Protein AF-0000000072270160 (afdb_homodimer)

Foldseek 3Di:
DPQWAKEKFWELEQFFTWIWIDTLLHTQFIDTLCQPVFAHRPGQFPAPDPVGDRATSVVRVVQSCVSVVHDLVSHQAYEYEYQEDDCLVVCVVVDVHDSVRYDYADPVGFQLLLQLLQVLQALDQWAKEKEAAQFGHADPVRKTWGIWIWIDHWLDTGTDDTDIAHQFWGHLHLLLQLLQLQQVAAALNGRDSQVLLLLLLVADEDPPQDQAWDADPQLDITGTPVSVLVRCVVQFDFDPVCVVPDRRHSVNSSNTTHHHANPDRSSSHSSNSSVVNLLVSLLSNLLNSPVVDPDQEYRYAYPSLLSLVSVLCSVVSRHLFYAYNQARYSSSSNVSRRSVVVSPPPDDIRNSDNHQQQRAHFDDPVQLLVLCVVLPNNVQKFFDLLLLVLLVVQLVFFKEWAAATGAGHHQFGQRHTWIWHALLDPPNLVVCCVFFALAASSDAWAKEFAPVLCVQFFDCPSWRPNCAQNLSHKTATPDVSNQSRAHSNRIHGYHHHDCVSPVSSHSSLVSNCVSNVGSMITIGANAHLSIGGHGGSNSNVLSVLLTRGQWYDHHRIIGGPVVDDPVSSLVSNLVSVVVSVDDLLVSLVVSVSRPNLVVSVVSCVSNVNDLVNQVVQHLQSNLSRLVSVLVVCVVVVPVVSNVVSVVVNVLQAADAPVLLVCLVVQCPDPDVVSVVSSVVCPVVCVSRVSRHPRPPDPPRPSD/DPPWAKEKFWELEQFFTWIWIDTLLHTQFIDTLCQPVFQVRPGQQPDPDPVGDRATSVVRVVFSCVSVVHDLVSHQAYEYEYQEDDCLVVCVVVDVHDSVRYYYADPVGFQLLLQLLQVLQALDQWAKEKEAAQFGHADPVRKTWGIWIWIDHWLDTGTDDTDIAHQFWGHLHLLLQLLQLQQVAAALNGRDSQVLLLLLLVADEDPPQDQAWDADPQLDITGTPVSVLVRCVVQFDFDPVCVVPDRRHSVNSSNTTHHHHNPDRSSSHSSNSSVVNLLVSLLSNLLNSPVVDPDQEYRYAYPSLLSLVSVLCSVVSRHLFYAYNQARYSSSSNVSRRSVVVSPPPDDIRNSDNHQQQRAHFDDPVQLLVLCVVLPNNVQKDFDLLLLVLLVVQLVFFKEWAAATGAGHHQFGQRHTWIWHALLDPPNLVVCCVFFALAASSDAWAKEFAPVLCVQFFDCPSWRVSCAQNLSHKTATPDVSNQSRAHSNRIHRYHHHDCVSPVSSHSSLVSNCVSNVGSMITIGANAHLSIGGHGGSNSNVLSVLLTRGQWYDHHRIIGGPVVDDPVSSLVSNLVSVVVVVDDLLVSLVVSVSRPNLVVSVVSCVSNVNDLVNQVVLHLLSNLSRLVSVLVVCVVVVPPVSNVVSVVVNVLQAADAPVLLVCLVVQCPDPDVVSVVSSVVCPVVCVSRVSPHPRPPPVPSPSD

Solvent-accessible surface area (backbone atoms only — not comparable to full-atom values): 69373 Å² total; per-residue (Å²): 129,82,75,84,47,29,27,34,4,36,13,37,24,62,37,27,14,6,16,16,30,27,50,70,83,38,78,71,19,33,38,45,23,20,48,70,75,54,32,61,51,31,61,18,51,49,20,64,26,80,59,40,54,56,44,68,33,38,42,18,48,24,47,36,30,54,74,68,74,50,51,73,84,66,52,62,34,36,22,33,43,32,30,65,65,88,47,54,68,59,46,51,45,44,34,72,54,63,69,90,36,52,43,58,57,62,84,80,31,35,55,56,18,29,44,35,28,11,44,70,40,23,54,50,64,46,25,34,28,43,31,36,23,48,63,28,22,54,46,95,87,61,32,23,37,21,36,38,37,31,44,33,46,81,86,44,76,43,79,74,46,80,42,68,25,42,60,48,38,35,22,65,35,44,52,42,31,52,53,10,43,41,21,56,31,60,51,87,92,31,55,23,46,68,60,30,59,39,36,19,48,74,27,49,88,59,85,86,59,75,88,68,67,48,74,44,97,84,33,51,60,36,28,43,46,67,59,51,51,56,51,45,63,71,77,37,56,70,34,65,67,36,65,86,60,78,70,68,35,68,69,44,49,65,62,29,41,52,52,39,58,56,88,37,70,64,26,15,22,50,24,22,50,52,50,52,51,49,39,53,44,49,45,49,30,40,37,44,51,45,72,73,43,90,50,52,29,36,19,26,12,17,50,55,53,69,42,29,76,50,54,59,51,45,53,80,37,63,40,72,35,42,28,51,34,63,26,22,40,55,38,25,24,3,49,3,26,18,52,57,52,45,62,75,44,88,87,74,78,84,71,57,38,76,61,75,46,63,24,30,64,80,73,53,62,66,52,42,51,51,32,37,41,72,65,68,46,50,90,58,57,38,80,49,62,54,35,62,52,49,20,55,42,26,72,73,65,38,39,34,36,39,38,39,72,30,33,46,44,44,87,54,47,74,62,16,32,17,30,37,32,39,47,61,46,86,56,44,59,60,49,44,26,74,48,43,52,46,50,46,83,68,56,67,57,32,32,38,17,39,66,67,27,42,57,63,36,26,54,57,84,80,52,44,68,64,21,26,64,59,55,45,28,54,27,38,64,62,35,71,63,42,55,72,40,35,38,80,75,39,34,33,39,29,20,36,57,51,50,90,82,35,50,61,58,42,46,17,39,49,50,24,14,73,73,67,75,46,22,50,29,31,40,38,56,29,43,43,82,84,45,34,53,45,65,49,52,49,44,44,53,37,46,43,58,67,32,58,48,50,32,38,36,47,66,45,30,35,39,47,56,84,76,46,56,65,70,58,46,53,52,39,32,50,51,38,48,58,72,66,29,64,56,61,65,61,49,23,51,50,29,30,74,32,70,33,47,68,59,16,55,49,50,26,56,72,66,68,52,46,71,66,54,26,51,73,70,30,66,49,48,29,45,53,50,41,43,53,49,30,54,46,24,56,76,67,66,34,63,67,57,29,47,53,37,19,51,53,35,49,68,61,53,31,40,47,64,56,34,42,54,16,13,54,51,24,42,71,40,85,50,62,71,47,18,50,53,7,44,48,40,42,54,42,25,69,64,13,58,41,15,48,71,41,39,38,56,66,5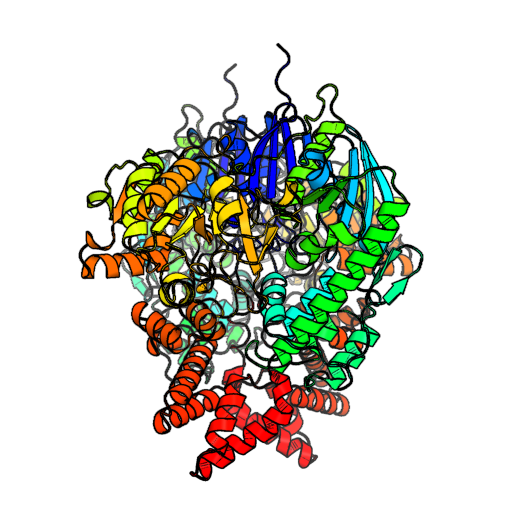7,25,23,57,91,131,82,75,83,46,29,27,35,4,36,14,37,26,62,39,27,14,6,17,17,30,26,51,68,83,36,80,71,19,32,37,46,23,21,47,70,75,55,33,60,51,31,60,18,51,45,24,64,24,81,59,42,52,56,46,68,31,38,43,18,49,24,48,37,30,54,73,68,72,50,50,74,87,66,50,62,33,36,22,33,44,33,32,66,67,89,46,53,68,60,46,52,44,44,34,70,56,64,67,90,35,53,43,56,57,64,84,80,31,33,54,56,18,29,43,37,28,10,44,70,40,23,54,50,65,46,25,34,29,43,31,36,23,48,66,28,23,53,46,95,85,62,32,22,37,22,36,38,36,30,44,33,48,82,86,45,76,43,80,75,46,78,42,71,24,42,60,48,37,35,22,64,34,44,51,41,32,50,53,10,42,42,20,57,32,61,53,88,91,31,56,23,46,69,60,29,59,39,38,19,48,74,27,50,90,59,86,85,60,74,88,67,68,49,75,44,101,84,33,51,60,34,28,44,45,68,59,50,51,56,53,44,63,73,74,38,55,69,35,65,67,35,66,86,62,78,70,67,35,68,68,44,48,64,63,28,43,52,51,38,58,54,88,38,70,64,27,15,23,50,25,21,49,52,50,53,49,49,41,53,44,50,46,48,31,41,37,42,51,46,73,73,45,89,50,53,29,35,20,27,13,17,52,54,53,69,42,29,76,50,56,60,52,45,52,80,36,64,40,71,34,42,29,48,34,64,27,23,42,56,38,25,24,3,49,3,26,18,51,57,51,43,63,76,44,86,87,71,77,84,70,57,38,75,62,75,47,62,25,30,63,79,73,54,61,66,51,42,52,51,33,36,40,72,66,68,45,49,90,56,57,37,80,49,63,55,36,62,52,48,19,55,43,27,72,72,66,39,39,33,37,40,38,39,72,31,33,46,44,44,87,55,49,77,62,16,32,18,30,36,31,40,48,62,46,86,55,41,59,60,49,45,26,73,46,44,52,45,50,47,83,67,56,67,57,31,33,38,17,40,66,68,26,41,56,62,36,25,54,58,84,80,52,44,70,62,21,26,63,59,55,45,29,54,28,39,64,63,34,71,62,43,55,72,41,35,37,80,75,38,34,34,40,28,19,36,58,51,49,90,81,35,49,60,58,43,48,17,39,48,51,24,14,73,72,66,74,45,22,49,31,32,41,37,57,30,44,44,81,83,45,33,53,46,66,48,52,49,42,45,54,37,46,44,59,70,33,59,46,50,33,37,37,45,66,46,30,35,39,47,56,83,76,44,56,67,71,57,47,52,52,40,32,49,50,37,48,58,72,66,31,66,56,60,66,61,49,23,50,51,29,29,74,32,70,34,47,67,59,16,54,51,49,26,56,71,66,67,52,47,69,66,54,26,50,73,70,30,65,46,48,30,45,53,51,41,45,54,49,30,54,46,24,56,76,66,67,34,62,69,58,29,47,52,37,18,51,53,35,49,68,61,52,29,39,46,65,56,34,43,53,17,14,54,52,26,41,69,39,84,50,63,72,48,17,50,52,7,46,47,39,43,56,43,26,68,64,11,58,41,17,49,71,38,38,37,54,66,56,22,26,57,88

InterPro domains:
  IPR003696 Carbamoyltransferase [PF02543] (7-79)
  IPR003696 Carbamoyltransferase [PF02543] (108-338)
  IPR031730 Carbamoyltransferase, C-terminal [PF16861] (391-558)
  IPR038152 Carbamoyltransferase, C-terminal domain superfamily [G3DSA:3.90.870.20] (356-559)
  IPR043129 ATPase, nucleotide binding domain [SSF53067] (6-344)
  IPR051338 NodU/CmcH Carbamoyltransferase [PTHR34847] (5-570)

pLDDT: mean 87.16, std 15.7, range [16.12, 98.75]

Nearest PDB structures (foldseek):
  3ver-assembly1_A  TM=8.227E-01  e=1.208E-36  Streptoalloteichus tenebrarius
  3vez-assembly1_A  TM=8.188E-01  e=9.839E-36  Streptoalloteichus tenebrarius
  3vex-assembly1_A  TM=8.210E-01  e=1.082E-35  Streptoalloteichus tenebrarius
  3vf4-assembly1_A  TM=8.195E-01  e=8.132E-36  Streptoalloteichus tenebrarius
  3veo-assembly1_A  TM=8.088E-01  e=1.135E-35  Streptoalloteichus tenebrarius

Sequence (1406 aa):
MNRPQYVLGVSMSNHDRSACLLRDGEIVAAVAEERLDRRKKSEGFYEQHLGSAVLPPYRAITAVLHEAGLTVGDIDRVVCGRSILPCRDDLLNQFPFPPEKVVEIPVPGHHIAHACSAFFTSPFENAAVLVLDEQGHRLEDDRFERMTWYTAHGTQVVPIRQFYGDSETLSLGMFMDAFATFTGLSEAKQPSAGKLMGLAAVGQERQQWPSLVTTVDDGDAYVRLSELDSFFASVLPRRVEFEGGIVRQLDDLLAKYWPVHWSSNLAADLAFKAQAELEGALLHINRHLKAQVGSENLAYAGGVALNCTANAKLSLAGWRDVFVHPAATDDGNAVGLAYYGQRSLAGKHRRPELFNPMTGPRYSQKAVEEAVHRFGLGEWLERTDMSDEAAERLSRGETLCWFLGRSEWGPRALGGRSIVADPTVPGIKALINSRIKHREPFRPFGISGTPRGVEQALDVGAALPSLAPYMLAVARARDTRLSQLQHQDGSIRYQIVQRAWQPEWFGMIEAFGRRSGVECIVNTSFNVLGEPLVETPSDAVRQFVLSGAQALLINGFRLDSADVPREYLRQIRRQAFQAGGQHPLKVALGIEAAGYCAAAITFLEDQEFGEEAAEAEGKQVLRAYYSLHLRGALLKNEHERSTELSKYLLAMAEFDGAVLEAASVLEATEQPETQAMGQFFTHIGRYGSAFRHASGIWAGTDGMNRPQYVLGVSMSNHDRSACLLRDGEIVAAVAEERLDRRKKSEGFYEQHLGSAVLPPYRAITAVLHEAGLTVGDIDRVVCGRSILPCRDDLLNQFPFPPEKVVEIPVPGHHIAHACSAFFTSPFENAAVLVLDEQGHRLEDDRFERMTWYTAHGTQVVPIRQFYGDSETLSLGMFMDAFATFTGLSEAKQPSAGKLMGLAAVGQERQQWPSLVTTVDDGDAYVRLSELDSFFASVLPRRVEFEGGIVRQLDDLLAKYWPVHWSSNLAADLAFKAQAELEGALLHINRHLKAQVGSENLAYAGGVALNCTANAKLSLAGWRDVFVHPAATDDGNAVGLAYYGQRSLAGKHRRPELFNPMTGPRYSQKAVEEAVHRFGLGEWLERTDMSDEAAERLSRGETLCWFLGRSEWGPRALGGRSIVADPTVPGIKALINSRIKHREPFRPFGISGTPRGVEQALDVGAALPSLAPYMLAVARARDTRLSQLQHQDGSIRYQIVQRAWQPEWFGMIEAFGRRSGVECIVNTSFNVLGEPLVETPSDAVRQFVLSGAQALLINGFRLDSADVPREYLRQIRRQAFQAGGQHPLKVALGIEAAGYCAAAITFLEDQEFGEEAAEAEGKQVLRAYYSLHLRGALLKNEHERSTELSKYLLAMAEFDGAVLEAASVLEATEQPETQAMGQFFTHIGRYGSAFRHASGIWAGTDG

Radius of gyration: 33.02 Å; Cα contacts (8 Å, |Δi|>4): 3238; chains: 2; bounding box: 69×95×88 Å

Structure (mmCIF, N/CA/C/O backbone):
data_AF-0000000072270160-model_v1
#
loop_
_entity.id
_entity.type
_entity.pdbx_description
1 polymer 'Nodulation protein-related protein'
#
loop_
_atom_site.group_PDB
_atom_site.id
_atom_site.type_symbol
_atom_site.label_atom_id
_atom_site.label_alt_id
_atom_site.label_comp_id
_atom_site.label_asym_id
_atom_site.label_entity_id
_atom_site.label_seq_id
_atom_site.pdbx_PDB_ins_code
_atom_site.Cartn_x
_atom_site.Cartn_y
_atom_site.Cartn_z
_atom_site.occupancy
_atom_site.B_iso_or_equiv
_atom_site.auth_seq_id
_atom_site.auth_comp_id
_atom_site.auth_asym_id
_atom_site.auth_atom_id
_atom_site.pdbx_PDB_model_num
ATOM 1 N N . MET A 1 1 ? 5.418 -3.441 44.969 1 39 1 MET A N 1
ATOM 2 C CA . MET A 1 1 ? 5.309 -2.277 44.094 1 39 1 MET A CA 1
ATOM 3 C C . MET A 1 1 ? 4.57 -2.633 42.812 1 39 1 MET A C 1
ATOM 5 O O . MET A 1 1 ? 4.902 -3.617 42.156 1 39 1 MET A O 1
ATOM 9 N N . ASN A 1 2 ? 3.322 -2.203 42.625 1 62 2 ASN A N 1
ATOM 10 C CA . ASN A 1 2 ? 2.377 -2.637 41.594 1 62 2 ASN A CA 1
ATOM 11 C C . ASN A 1 2 ? 2.941 -2.432 40.188 1 62 2 ASN A C 1
ATOM 13 O O . ASN A 1 2 ? 3.621 -1.437 39.938 1 62 2 ASN A O 1
ATOM 17 N N . ARG A 1 3 ? 3.172 -3.412 39.469 1 82.81 3 ARG A N 1
ATOM 18 C CA . ARG A 1 3 ? 3.729 -3.359 38.094 1 82.81 3 ARG A CA 1
ATOM 19 C C . ARG A 1 3 ? 3.076 -2.252 37.281 1 82.81 3 ARG A C 1
ATOM 21 O O . ARG A 1 3 ? 1.865 -2.035 37.375 1 82.81 3 ARG A O 1
ATOM 28 N N . PRO A 1 4 ? 3.879 -1.318 36.719 1 89.38 4 PRO A N 1
ATOM 29 C CA . PRO A 1 4 ? 3.32 -0.254 35.875 1 89.38 4 PRO A CA 1
ATOM 30 C C . PRO A 1 4 ? 2.309 -0.775 34.875 1 89.38 4 PRO A C 1
ATOM 32 O O . PRO A 1 4 ? 2.422 -1.913 34.406 1 89.38 4 PRO A O 1
ATOM 35 N N . GLN A 1 5 ? 1.295 0.072 34.719 1 92.12 5 GLN A N 1
ATOM 36 C CA . GLN A 1 5 ? 0.287 -0.262 33.719 1 92.12 5 GLN A CA 1
ATOM 37 C C . GLN A 1 5 ? 0.568 0.448 32.406 1 92.12 5 GLN A C 1
ATOM 39 O O . GLN A 1 5 ? 0.755 1.667 32.375 1 92.12 5 GLN A O 1
ATOM 44 N N . TYR A 1 6 ? 0.588 -0.318 31.328 1 94.94 6 TYR A N 1
ATOM 45 C CA . TYR A 1 6 ? 0.863 0.237 30.016 1 94.94 6 TYR A CA 1
ATOM 46 C C . TYR A 1 6 ? -0.366 0.144 29.109 1 94.94 6 TYR A C 1
ATOM 48 O O . TYR A 1 6 ? -0.961 -0.928 28.969 1 94.94 6 TYR A O 1
ATOM 56 N N . VAL A 1 7 ? -0.824 1.271 28.562 1 96.31 7 VAL A N 1
ATOM 57 C CA . VAL A 1 7 ? -1.937 1.326 27.609 1 96.31 7 VAL A CA 1
ATOM 58 C C . VAL A 1 7 ? -1.451 1.871 26.281 1 96.31 7 VAL A C 1
ATOM 60 O O . VAL A 1 7 ? -0.834 2.938 26.219 1 96.31 7 VAL A O 1
ATOM 63 N N . LEU A 1 8 ? -1.683 1.125 25.219 1 97.75 8 LEU A N 1
ATOM 64 C CA . LEU A 1 8 ? -1.291 1.519 23.875 1 97.75 8 LEU A CA 1
ATOM 65 C C . LEU A 1 8 ? -2.504 1.969 23.062 1 97.75 8 LEU A C 1
ATOM 67 O O . LEU A 1 8 ? -3.479 1.225 22.938 1 97.75 8 LEU A O 1
ATOM 71 N N . GLY A 1 9 ? -2.518 3.242 22.641 1 98 9 GLY A N 1
ATOM 72 C CA . GLY A 1 9 ? -3.496 3.717 21.672 1 98 9 GLY A CA 1
ATOM 73 C C . GLY A 1 9 ? -3.016 3.617 20.234 1 98 9 GLY A C 1
ATOM 74 O O . GLY A 1 9 ? -1.912 4.062 19.922 1 98 9 GLY A O 1
ATOM 75 N N . VAL A 1 10 ? -3.816 2.979 19.344 1 97.5 10 VAL A N 1
ATOM 76 C CA . VAL A 1 10 ? -3.455 2.785 17.938 1 97.5 10 VAL A CA 1
ATOM 77 C C . VAL A 1 10 ? -4.527 3.398 17.047 1 97.5 10 VAL A C 1
ATOM 79 O O . VAL A 1 10 ? -5.629 2.855 16.922 1 97.5 10 VAL A O 1
ATOM 82 N N . SER A 1 11 ? -4.168 4.512 16.422 1 96.5 11 SER A N 1
ATOM 83 C CA . SER A 1 11 ? -5.078 5.125 15.461 1 96.5 11 SER A CA 1
ATOM 84 C C . SER A 1 11 ? -4.875 4.547 14.062 1 96.5 11 SER A C 1
ATOM 86 O O . SER A 1 11 ? -3.814 4.711 13.461 1 96.5 11 SER A O 1
ATOM 88 N N . MET A 1 12 ? -5.855 3.93 13.57 1 92.12 12 MET A N 1
ATOM 89 C CA . MET A 1 12 ? -5.805 3.271 12.266 1 92.12 12 MET A CA 1
ATOM 90 C C . MET A 1 12 ? -6.691 3.988 11.258 1 92.12 12 MET A C 1
ATOM 92 O O . MET A 1 12 ? -7.332 3.348 10.422 1 92.12 12 MET A O 1
ATOM 96 N N . SER A 1 13 ? -6.793 5.242 11.383 1 88.31 13 SER A N 1
ATOM 97 C CA . SER A 1 13 ? -7.555 6.027 10.414 1 88.31 13 SER A CA 1
ATOM 98 C C . SER A 1 13 ? -6.953 5.93 9.023 1 88.31 13 SER A C 1
ATOM 100 O O . SER A 1 13 ? -5.836 5.438 8.852 1 88.31 13 SER A O 1
ATOM 102 N N . ASN A 1 14 ? -7.684 6.332 7.992 1 81.06 14 ASN A N 1
ATOM 103 C CA . ASN A 1 14 ? -7.238 6.234 6.605 1 81.06 14 ASN A CA 1
ATOM 104 C C . ASN A 1 14 ? -6.012 7.105 6.352 1 81.06 14 ASN A C 1
ATOM 106 O O . ASN A 1 14 ? -5.254 6.855 5.41 1 81.06 14 ASN A O 1
ATOM 110 N N . HIS A 1 15 ? -5.922 8.078 7.141 1 86.69 15 HIS A N 1
ATOM 111 C CA . HIS A 1 15 ? -4.75 8.938 7.074 1 86.69 15 HIS A CA 1
ATOM 112 C C . HIS A 1 15 ? -4.305 9.375 8.469 1 86.69 15 HIS A C 1
ATOM 114 O O . HIS A 1 15 ? -5.023 9.172 9.445 1 86.69 15 HIS A O 1
ATOM 120 N N . ASP A 1 16 ? -3.104 9.852 8.547 1 92.06 16 ASP A N 1
ATOM 121 C CA . ASP A 1 16 ? -2.547 10.375 9.789 1 92.06 16 ASP A CA 1
ATOM 122 C C . ASP A 1 16 ? -2.566 9.312 10.883 1 92.06 16 ASP A C 1
ATOM 124 O O . ASP A 1 16 ? -3.006 9.57 12.008 1 92.06 16 ASP A O 1
ATOM 128 N N . ARG A 1 17 ? -2.203 8.133 10.547 1 93.75 17 ARG A N 1
ATOM 129 C CA . ARG A 1 17 ? -2.127 7.059 11.531 1 93.75 17 ARG A CA 1
ATOM 130 C C . ARG A 1 17 ? -1.042 7.34 12.562 1 93.75 17 ARG A C 1
ATOM 132 O O . ARG A 1 17 ? -0.084 8.062 12.289 1 93.75 17 ARG A O 1
ATOM 139 N N . SER A 1 18 ? -1.247 6.777 13.758 1 97.44 18 SER A N 1
ATOM 140 C CA . SER A 1 18 ? -0.329 7.09 14.844 1 97.44 18 SER A CA 1
ATOM 141 C C . SER A 1 18 ? -0.456 6.082 15.984 1 97.44 18 SER A C 1
ATOM 143 O O . SER A 1 18 ? -1.346 5.23 15.969 1 97.44 18 SER A O 1
ATOM 145 N N . ALA A 1 19 ? 0.477 6.137 16.938 1 98.12 19 ALA A N 1
ATOM 146 C CA . ALA A 1 19 ? 0.46 5.324 18.156 1 98.12 19 ALA A CA 1
ATOM 147 C C . ALA A 1 19 ? 0.89 6.145 19.375 1 98.12 19 ALA A C 1
ATOM 149 O O . ALA A 1 19 ? 1.677 7.086 19.25 1 98.12 19 ALA A O 1
ATOM 150 N N . CYS A 1 20 ? 0.346 5.828 20.516 1 98.56 20 CYS A N 1
ATOM 151 C CA . CYS A 1 20 ? 0.66 6.473 21.781 1 98.56 20 CYS A CA 1
ATOM 152 C C . CYS A 1 20 ? 0.733 5.449 22.906 1 98.56 20 CYS A C 1
ATOM 154 O O . CYS A 1 20 ? -0.134 4.578 23.016 1 98.56 20 CYS A O 1
ATOM 156 N N . LEU A 1 21 ? 1.724 5.512 23.734 1 97.88 21 LEU A N 1
ATOM 157 C CA . LEU A 1 21 ? 1.902 4.609 24.859 1 97.88 21 LEU A CA 1
ATOM 158 C C . LEU A 1 21 ? 1.84 5.379 26.188 1 97.88 21 LEU A C 1
ATOM 160 O O . LEU A 1 21 ? 2.584 6.34 26.375 1 97.88 21 LEU A O 1
ATOM 164 N N . LEU A 1 22 ? 0.945 4.965 27.047 1 95.75 22 LEU A N 1
ATOM 165 C CA . LEU A 1 22 ? 0.84 5.512 28.391 1 95.75 22 LEU A CA 1
ATOM 166 C C . LEU A 1 22 ? 1.475 4.57 29.422 1 95.75 22 LEU A C 1
ATOM 168 O O . LEU A 1 22 ? 1.36 3.35 29.297 1 95.75 22 LEU A O 1
ATOM 172 N N . ARG A 1 23 ? 2.145 5.105 30.344 1 94.5 23 ARG A N 1
ATOM 173 C CA . ARG A 1 23 ? 2.564 4.426 31.562 1 94.5 23 ARG A CA 1
ATOM 174 C C . ARG A 1 23 ? 1.901 5.043 32.781 1 94.5 23 ARG A C 1
ATOM 176 O O . ARG A 1 23 ? 2.234 6.164 33.188 1 94.5 23 ARG A O 1
ATOM 183 N N . ASP A 1 24 ? 0.981 4.414 33.406 1 90.56 24 ASP A N 1
ATOM 184 C CA . ASP A 1 24 ? 0.266 4.895 34.562 1 90.56 24 ASP A CA 1
ATOM 185 C C . ASP A 1 24 ? -0.377 6.254 34.312 1 90.56 24 ASP A C 1
ATOM 187 O O . ASP A 1 24 ? -0.26 7.172 35.125 1 90.56 24 ASP A O 1
ATOM 191 N N . GLY A 1 25 ? -0.85 6.414 33.094 1 89.69 25 GLY A N 1
ATOM 192 C CA . GLY A 1 25 ? -1.603 7.613 32.75 1 89.69 25 GLY A CA 1
ATOM 193 C C . GLY A 1 25 ? -0.736 8.727 32.188 1 89.69 25 GLY A C 1
ATOM 194 O O . GLY A 1 25 ? -1.241 9.781 31.828 1 89.69 25 GLY A O 1
ATOM 195 N N . GLU A 1 26 ? 0.526 8.508 32.094 1 92.56 26 GLU A N 1
ATOM 196 C CA . GLU A 1 26 ? 1.442 9.5 31.531 1 92.56 26 GLU A CA 1
ATOM 197 C C . GLU A 1 26 ? 1.957 9.062 30.156 1 92.56 26 GLU A C 1
ATOM 199 O O . GLU A 1 26 ? 2.268 7.887 29.953 1 92.56 26 GLU A O 1
ATOM 204 N N . ILE A 1 27 ? 2.021 9.984 29.281 1 95.25 27 ILE A N 1
ATOM 205 C CA . ILE A 1 27 ? 2.488 9.664 27.938 1 95.25 27 ILE A CA 1
ATOM 206 C C . ILE A 1 27 ? 3.988 9.383 27.969 1 95.25 27 ILE A C 1
ATOM 208 O O . ILE A 1 27 ? 4.781 10.25 28.359 1 95.25 27 ILE A O 1
ATOM 212 N N . VAL A 1 28 ? 4.352 8.211 27.578 1 96.62 28 VAL A N 1
ATOM 213 C CA . VAL A 1 28 ? 5.754 7.832 27.422 1 96.62 28 VAL A CA 1
ATOM 214 C C . VAL A 1 28 ? 6.262 8.273 26.047 1 96.62 28 VAL A C 1
ATOM 216 O O . VAL A 1 28 ? 7.363 8.805 25.938 1 96.62 28 VAL A O 1
ATOM 219 N N . ALA A 1 29 ? 5.398 7.992 25.078 1 98 29 ALA A N 1
ATOM 220 C CA . ALA A 1 29 ? 5.73 8.367 23.703 1 98 29 ALA A CA 1
ATOM 221 C C . ALA A 1 29 ? 4.48 8.406 22.828 1 98 29 ALA A C 1
ATOM 223 O O . ALA A 1 29 ? 3.514 7.688 23.094 1 98 29 ALA A O 1
ATOM 224 N N . ALA A 1 30 ? 4.473 9.219 21.891 1 98.56 30 ALA A N 1
ATOM 225 C CA . ALA A 1 30 ? 3.475 9.336 20.828 1 98.56 30 ALA A CA 1
ATOM 226 C C . ALA A 1 30 ? 4.109 9.828 19.531 1 98.56 30 ALA A C 1
ATOM 228 O O . ALA A 1 30 ? 4.945 10.734 19.547 1 98.56 30 ALA A O 1
ATOM 229 N N . VAL A 1 31 ? 3.795 9.156 18.438 1 98.19 31 VAL A N 1
ATOM 230 C CA . VAL A 1 31 ? 4.418 9.547 17.172 1 98.19 31 VAL A CA 1
ATOM 231 C C . VAL A 1 31 ? 3.488 9.203 16.016 1 98.19 31 VAL A C 1
ATOM 233 O O . VAL A 1 31 ? 2.787 8.188 16.047 1 98.19 31 VAL A O 1
ATOM 236 N N . ALA A 1 32 ? 3.436 10.094 15.078 1 97.31 32 ALA A N 1
ATOM 237 C CA . ALA A 1 32 ? 2.67 9.859 13.852 1 97.31 32 ALA A CA 1
ATOM 238 C C . ALA A 1 32 ? 3.457 8.992 12.875 1 97.31 32 ALA A C 1
ATOM 240 O O . ALA A 1 32 ? 4.672 9.148 12.734 1 97.31 32 ALA A O 1
ATOM 241 N N . GLU A 1 33 ? 2.781 8.164 12.141 1 94.81 33 GLU A N 1
ATOM 242 C CA . GLU A 1 33 ? 3.393 7.23 11.195 1 94.81 33 GLU A CA 1
ATOM 243 C C . GLU A 1 33 ? 4.172 7.973 10.109 1 94.81 33 GLU A C 1
ATOM 245 O O . GLU A 1 33 ? 5.211 7.5 9.656 1 94.81 33 GLU A O 1
ATOM 250 N N . GLU A 1 34 ? 3.711 9.125 9.648 1 92.75 34 GLU A N 1
ATOM 251 C CA . GLU A 1 34 ? 4.336 9.852 8.547 1 92.75 34 GLU A CA 1
ATOM 252 C C . GLU A 1 34 ? 5.766 10.258 8.898 1 92.75 34 GLU A C 1
ATOM 254 O O . GLU A 1 34 ? 6.613 10.391 8.008 1 92.75 34 GLU A O 1
ATOM 259 N N . ARG A 1 35 ? 6.016 10.43 10.203 1 95.25 35 ARG A N 1
ATOM 260 C CA . ARG A 1 35 ? 7.355 10.805 10.648 1 95.25 35 ARG A CA 1
ATOM 261 C C . ARG A 1 35 ? 8.352 9.68 10.398 1 95.25 35 ARG A C 1
ATOM 263 O O . ARG A 1 35 ? 9.555 9.922 10.289 1 95.25 35 ARG A O 1
ATOM 270 N N . LEU A 1 36 ? 7.809 8.547 10.32 1 93.06 36 LEU A N 1
ATOM 271 C CA . LEU A 1 36 ? 8.68 7.371 10.305 1 93.06 36 LEU A CA 1
ATOM 272 C C . LEU A 1 36 ? 8.695 6.73 8.914 1 93.06 36 LEU A C 1
ATOM 274 O O . LEU A 1 36 ? 9.75 6.285 8.453 1 93.06 36 LEU A O 1
ATOM 278 N N . ASP A 1 37 ? 7.559 6.668 8.297 1 86.56 37 ASP A N 1
ATOM 279 C CA . ASP A 1 37 ? 7.547 6.043 6.977 1 86.56 37 ASP A CA 1
ATOM 280 C C . ASP A 1 37 ? 7.84 7.066 5.883 1 86.56 37 ASP A C 1
ATOM 282 O O . ASP A 1 37 ? 8.047 6.703 4.723 1 86.56 37 ASP A O 1
ATOM 286 N N . ARG A 1 38 ? 7.824 8.406 6.238 1 89.25 38 ARG A N 1
ATOM 287 C CA . ARG A 1 38 ? 8.227 9.539 5.398 1 89.25 38 ARG A CA 1
ATOM 288 C C . ARG A 1 38 ? 7.219 9.766 4.277 1 89.25 38 ARG A C 1
ATOM 290 O O . ARG A 1 38 ? 7.57 10.289 3.217 1 89.25 38 ARG A O 1
ATOM 297 N N . ARG A 1 39 ? 6.027 9.32 4.539 1 84.31 39 ARG A N 1
ATOM 298 C CA . ARG A 1 39 ? 4.91 9.609 3.648 1 84.31 39 ARG A CA 1
ATOM 299 C C . ARG A 1 39 ? 3.934 10.594 4.293 1 84.31 39 ARG A C 1
ATOM 301 O O . ARG A 1 39 ? 3.32 10.281 5.316 1 84.31 39 ARG A O 1
ATOM 308 N N . LYS A 1 40 ? 3.854 11.633 3.631 1 87.19 40 LYS A N 1
ATOM 309 C CA . LYS A 1 40 ? 2.971 12.656 4.184 1 87.19 40 LYS A CA 1
ATOM 310 C C . LYS A 1 40 ? 1.556 12.117 4.375 1 87.19 40 LYS A C 1
ATOM 312 O O . LYS A 1 40 ? 1.015 11.453 3.49 1 87.19 40 LYS A O 1
ATOM 317 N N . LYS A 1 41 ? 0.94 12.328 5.555 1 85.81 41 LYS A N 1
ATOM 318 C CA . LYS A 1 41 ? -0.397 11.914 5.969 1 85.81 41 LYS A CA 1
ATOM 319 C C . LYS A 1 41 ? -0.48 10.398 6.113 1 85.81 41 LYS A C 1
ATOM 321 O O . LYS A 1 41 ? -1.412 9.875 6.73 1 85.81 41 LYS A O 1
ATOM 326 N N . SER A 1 42 ? 0.576 9.688 5.543 1 80.19 42 SER A N 1
ATOM 327 C CA . SER A 1 42 ? 0.708 8.242 5.684 1 80.19 42 SER A CA 1
ATOM 328 C C . SER A 1 42 ? -0.622 7.539 5.43 1 80.19 42 SER A C 1
ATOM 330 O O . SER A 1 42 ? -1.111 6.801 6.285 1 80.19 42 SER A O 1
ATOM 332 N N . GLU A 1 43 ? -1.1 7.711 4.258 1 71.06 43 GLU A N 1
ATOM 333 C CA . GLU A 1 43 ? -2.334 7.016 3.904 1 71.06 43 GLU A CA 1
ATOM 334 C C . GLU A 1 43 ? -2.184 5.508 4.066 1 71.06 43 GLU A C 1
ATOM 336 O O . GLU A 1 43 ? -1.153 4.938 3.699 1 71.06 43 GLU A O 1
ATOM 341 N N . GLY A 1 44 ? -3.035 4.996 4.766 1 61.09 44 GLY A N 1
ATOM 342 C CA . GLY A 1 44 ? -2.947 3.598 5.164 1 61.09 44 GLY A CA 1
ATOM 343 C C . GLY A 1 44 ? -3.443 2.641 4.098 1 61.09 44 GLY A C 1
ATOM 344 O O . GLY A 1 44 ? -3.352 1.422 4.262 1 61.09 44 GLY A O 1
ATOM 345 N N . PHE A 1 45 ? -3.803 3.186 3.035 1 57.41 45 PHE A N 1
ATOM 346 C CA . PHE A 1 45 ? -4.395 2.285 2.055 1 57.41 45 PHE A CA 1
ATOM 347 C C . PHE A 1 45 ? -3.316 1.526 1.292 1 57.41 45 PHE A C 1
ATOM 349 O O . PHE A 1 45 ? -2.391 2.133 0.748 1 57.41 45 PHE A O 1
ATOM 356 N N . TYR A 1 46 ? -2.939 0.361 1.619 1 55.69 46 TYR A N 1
ATOM 357 C CA . TYR A 1 46 ? -1.985 -0.494 0.92 1 55.69 46 TYR A CA 1
ATOM 358 C C . TYR A 1 46 ? -2.385 -0.676 -0.539 1 55.69 46 TYR A C 1
ATOM 360 O O . TYR A 1 46 ? -1.527 -0.722 -1.424 1 55.69 46 TYR A O 1
ATOM 368 N N . GLU A 1 47 ? -3.543 -0.938 -0.83 1 51.41 47 GLU A N 1
ATOM 369 C CA . GLU A 1 47 ? -3.945 -1.099 -2.225 1 51.41 47 GLU A CA 1
ATOM 370 C C . GLU A 1 47 ? -5.172 -0.249 -2.545 1 51.41 47 GLU A C 1
ATOM 372 O O . GLU A 1 47 ? -6.004 0.004 -1.672 1 51.41 47 GLU A O 1
ATOM 377 N N . GLN A 1 48 ? -4.828 0.727 -3.455 1 43.78 48 GLN A N 1
ATOM 378 C CA . GLN A 1 48 ? -5.93 1.584 -3.875 1 43.78 48 GLN A CA 1
ATOM 379 C C . GLN A 1 48 ? -7.203 0.773 -4.094 1 43.78 48 GLN A C 1
ATOM 381 O O . GLN A 1 48 ? -8.203 1.3 -4.586 1 43.78 48 GLN A O 1
ATOM 386 N N . HIS A 1 49 ? -7.18 -0.537 -3.943 1 41.81 49 HIS A N 1
ATOM 387 C CA . HIS A 1 49 ? -8.438 -1.198 -4.277 1 41.81 49 HIS A CA 1
ATOM 388 C C . HIS A 1 49 ? -9.438 -1.085 -3.135 1 41.81 49 HIS A C 1
ATOM 390 O O . HIS A 1 49 ? -9.055 -0.82 -1.992 1 41.81 49 HIS A O 1
ATOM 396 N N . LEU A 1 50 ? -10.633 -1.017 -3.488 1 42.06 50 LEU A N 1
ATOM 397 C CA . LEU A 1 50 ? -11.852 -0.832 -2.717 1 42.06 50 LEU A CA 1
ATOM 398 C C . LEU A 1 50 ? -11.773 -1.564 -1.383 1 42.06 50 LEU A C 1
ATOM 400 O O . LEU A 1 50 ? -12.289 -1.081 -0.372 1 42.06 50 LEU A O 1
ATOM 404 N N . GLY A 1 51 ? -11.422 -2.781 -1.37 1 46.09 51 GLY A N 1
ATOM 405 C CA . GLY A 1 51 ? -11.398 -3.477 -0.094 1 46.09 51 GLY A CA 1
ATOM 406 C C . GLY A 1 51 ? -10.148 -3.188 0.719 1 46.09 51 GLY A C 1
ATOM 407 O O . GLY A 1 51 ? -9.727 -4.012 1.53 1 46.09 51 GLY A O 1
ATOM 408 N N . SER A 1 52 ? -9.688 -1.957 0.467 1 51.56 52 SER A N 1
ATOM 409 C CA . SER A 1 52 ? -8.336 -1.578 0.87 1 51.56 52 SER A CA 1
ATOM 410 C C . SER A 1 52 ? -8.188 -1.604 2.387 1 51.56 52 SER A C 1
ATOM 412 O O . SER A 1 52 ? -9.016 -1.055 3.109 1 51.56 52 SER A O 1
ATOM 414 N N . ALA A 1 53 ? -7.531 -2.57 2.781 1 60.38 53 ALA A N 1
ATOM 415 C CA . ALA A 1 53 ? -7.156 -2.74 4.184 1 60.38 53 ALA A CA 1
ATOM 416 C C . ALA A 1 53 ? -6.293 -1.579 4.664 1 60.38 53 ALA A C 1
ATOM 418 O O . ALA A 1 53 ? -5.395 -1.125 3.947 1 60.38 53 ALA A O 1
ATOM 419 N N . VAL A 1 54 ? -6.895 -0.8 5.562 1 70.44 54 VAL A N 1
ATOM 420 C CA . VAL A 1 54 ? -6.062 0.172 6.262 1 70.44 54 VAL A CA 1
ATOM 421 C C . VAL A 1 54 ? -5.023 -0.556 7.113 1 70.44 54 VAL A C 1
ATOM 423 O O . VAL A 1 54 ? -5.379 -1.357 7.98 1 70.44 54 VAL A O 1
ATOM 426 N N . LEU A 1 55 ? -3.818 -0.353 6.785 1 80.88 55 LEU A N 1
ATOM 427 C CA . LEU A 1 55 ? -2.73 -0.986 7.52 1 80.88 55 LEU A CA 1
ATOM 428 C C . LEU A 1 55 ? -2.521 -0.312 8.867 1 80.88 55 LEU A C 1
ATOM 430 O O . LEU A 1 55 ? -2.674 0.906 8.992 1 80.88 55 LEU A O 1
ATOM 434 N N . PRO A 1 56 ? -2.23 -1.065 9.891 1 89.06 56 PRO A N 1
ATOM 435 C CA . PRO A 1 56 ? -1.831 -0.443 11.148 1 89.06 56 PRO A CA 1
ATOM 436 C C . PRO A 1 56 ? -0.573 0.412 11.016 1 89.06 56 PRO A C 1
ATOM 438 O O . PRO A 1 56 ? 0.199 0.236 10.07 1 89.06 56 PRO A O 1
ATOM 441 N N . PRO A 1 57 ? -0.454 1.374 11.867 1 93.12 57 PRO A N 1
ATOM 442 C CA . PRO A 1 57 ? 0.797 2.135 11.891 1 93.12 57 PRO A CA 1
ATOM 443 C C . PRO A 1 57 ? 1.954 1.351 12.508 1 93.12 57 PRO A C 1
ATOM 445 O O . PRO A 1 57 ? 2.371 1.636 13.633 1 93.12 57 PRO A O 1
ATOM 448 N N . TYR A 1 58 ? 2.582 0.506 11.836 1 90.75 58 TYR A N 1
ATOM 449 C CA . TYR A 1 58 ? 3.564 -0.464 12.312 1 90.75 58 TYR A CA 1
ATOM 450 C C . TYR A 1 58 ? 4.785 0.236 12.891 1 90.75 58 TYR A C 1
ATOM 452 O O . TYR A 1 58 ? 5.273 -0.144 13.961 1 90.75 58 TYR A O 1
ATOM 460 N N . ARG A 1 59 ? 5.25 1.217 12.195 1 93.12 59 ARG A N 1
ATOM 461 C CA . ARG A 1 59 ? 6.461 1.9 12.633 1 93.12 59 ARG A CA 1
ATOM 462 C C . ARG A 1 59 ? 6.215 2.697 13.906 1 93.12 59 ARG A C 1
ATOM 464 O O . ARG A 1 59 ? 7.07 2.744 14.789 1 93.12 59 ARG A O 1
ATOM 471 N N . ALA A 1 60 ? 5.055 3.312 13.938 1 96.62 60 ALA A N 1
ATOM 472 C CA . ALA A 1 60 ? 4.707 4.082 15.133 1 96.62 60 ALA A CA 1
ATOM 473 C C . ALA A 1 60 ? 4.574 3.172 16.344 1 96.62 60 ALA A C 1
ATOM 475 O O . ALA A 1 60 ? 5.09 3.484 17.422 1 96.62 60 ALA A O 1
ATOM 476 N N . ILE A 1 61 ? 3.844 2.006 16.188 1 96.19 61 ILE A N 1
ATOM 477 C CA . ILE A 1 61 ? 3.686 1.042 17.266 1 96.19 61 ILE A CA 1
ATOM 478 C C . ILE A 1 61 ? 5.059 0.578 17.75 1 96.19 61 ILE A C 1
ATOM 480 O O . ILE A 1 61 ? 5.332 0.58 18.953 1 96.19 61 ILE A O 1
ATOM 484 N N . THR A 1 62 ? 5.906 0.243 16.844 1 93.94 62 THR A N 1
ATOM 485 C CA . THR A 1 62 ? 7.238 -0.262 17.156 1 93.94 62 THR A CA 1
ATOM 486 C C . THR A 1 62 ? 8.07 0.809 17.844 1 93.94 62 THR A C 1
ATOM 488 O O . THR A 1 62 ? 8.758 0.526 18.844 1 93.94 62 THR A O 1
ATOM 491 N N . ALA A 1 63 ? 7.973 2.043 17.391 1 95.88 63 ALA A N 1
ATOM 492 C CA . ALA A 1 63 ? 8.773 3.143 17.922 1 95.88 63 ALA A CA 1
ATOM 493 C C . ALA A 1 63 ? 8.406 3.426 19.375 1 95.88 63 ALA A C 1
ATOM 495 O O . ALA A 1 63 ? 9.281 3.637 20.219 1 95.88 63 ALA A O 1
ATOM 496 N N . VAL A 1 64 ? 7.113 3.482 19.672 1 97.38 64 VAL A N 1
ATOM 497 C CA . VAL A 1 64 ? 6.711 3.836 21.031 1 97.38 64 VAL A CA 1
ATOM 498 C C . VAL A 1 64 ? 7.066 2.697 21.984 1 97.38 64 VAL A C 1
ATOM 500 O O . VAL A 1 64 ? 7.414 2.936 23.141 1 97.38 64 VAL A O 1
ATOM 503 N N . LEU A 1 65 ? 7.004 1.44 21.547 1 94.25 65 LEU A N 1
ATOM 504 C CA . LEU A 1 65 ? 7.402 0.31 22.375 1 94.25 65 LEU A CA 1
ATOM 505 C C . LEU A 1 65 ? 8.906 0.327 22.641 1 94.25 65 LEU A C 1
ATOM 507 O O . LEU A 1 65 ? 9.352 0.107 23.766 1 94.25 65 LEU A O 1
ATOM 511 N N . HIS A 1 66 ? 9.656 0.626 21.609 1 92 66 HIS A N 1
ATOM 512 C CA . HIS A 1 66 ? 11.102 0.709 21.75 1 92 66 HIS A CA 1
ATOM 513 C C . HIS A 1 66 ? 11.508 1.802 22.734 1 92 66 HIS A C 1
ATOM 515 O O . HIS A 1 66 ? 12.43 1.617 23.531 1 92 66 HIS A O 1
ATOM 521 N N . GLU A 1 67 ? 10.844 2.959 22.594 1 93.56 67 GLU A N 1
ATOM 522 C CA . GLU A 1 67 ? 11.133 4.074 23.5 1 93.56 67 GLU A CA 1
ATOM 523 C C . GLU A 1 67 ? 10.969 3.66 24.953 1 93.56 67 GLU A C 1
ATOM 525 O O . GLU A 1 67 ? 11.688 4.148 25.828 1 93.56 67 GLU A O 1
ATOM 530 N N . ALA A 1 68 ? 10.039 2.729 25.188 1 93.94 68 ALA A N 1
ATOM 531 C CA . ALA A 1 68 ? 9.758 2.299 26.562 1 93.94 68 ALA A CA 1
ATOM 532 C C . ALA A 1 68 ? 10.523 1.025 26.906 1 93.94 68 ALA A C 1
ATOM 534 O O . ALA A 1 68 ? 10.477 0.554 28.047 1 93.94 68 ALA A O 1
ATOM 535 N N . GLY A 1 69 ? 11.258 0.45 25.953 1 89.5 69 GLY A N 1
ATOM 536 C CA . GLY A 1 69 ? 11.945 -0.812 26.172 1 89.5 69 GLY A CA 1
ATOM 537 C C . GLY A 1 69 ? 11 -1.974 26.422 1 89.5 69 GLY A C 1
ATOM 538 O O . GLY A 1 69 ? 11.281 -2.846 27.25 1 89.5 69 GLY A O 1
ATOM 539 N N . LEU A 1 70 ? 9.812 -1.956 25.75 1 90.75 70 LEU A N 1
ATOM 540 C CA . LEU A 1 70 ? 8.766 -2.949 25.984 1 90.75 70 LEU A CA 1
ATOM 541 C C . LEU A 1 70 ? 8.586 -3.832 24.75 1 90.75 70 LEU A C 1
ATOM 543 O O . LEU A 1 70 ? 9.016 -3.473 23.656 1 90.75 70 LEU A O 1
ATOM 547 N N . THR A 1 71 ? 7.969 -4.957 24.953 1 84.94 71 THR A N 1
ATOM 548 C CA . THR A 1 71 ? 7.438 -5.816 23.891 1 84.94 71 THR A CA 1
ATOM 549 C C . THR A 1 71 ? 5.914 -5.816 23.922 1 84.94 71 THR A C 1
ATOM 551 O O . THR A 1 71 ? 5.297 -5.25 24.812 1 84.94 71 THR A O 1
ATOM 554 N N . VAL A 1 72 ? 5.379 -6.512 22.953 1 86.62 72 VAL A N 1
ATOM 555 C CA . VAL A 1 72 ? 3.926 -6.555 22.812 1 86.62 72 VAL A CA 1
ATOM 556 C C . VAL A 1 72 ? 3.314 -7.25 24.031 1 86.62 72 VAL A C 1
ATOM 558 O O . VAL A 1 72 ? 2.209 -6.906 24.469 1 86.62 72 VAL A O 1
ATOM 561 N N . GLY A 1 73 ? 4.02 -8.188 24.609 1 84.19 73 GLY A N 1
ATOM 562 C CA . GLY A 1 73 ? 3.537 -8.945 25.75 1 84.19 73 GLY A CA 1
ATOM 563 C C . GLY A 1 73 ? 3.451 -8.117 27.016 1 84.19 73 GLY A C 1
ATOM 564 O O . GLY A 1 73 ? 2.738 -8.484 27.953 1 84.19 73 GLY A O 1
ATOM 565 N N . ASP A 1 74 ? 4.07 -6.938 27.078 1 89.19 74 ASP A N 1
ATOM 566 C CA . ASP A 1 74 ? 4.152 -6.105 28.266 1 89.19 74 ASP A CA 1
ATOM 567 C C . ASP A 1 74 ? 2.961 -5.152 28.359 1 89.19 74 ASP A C 1
ATOM 569 O O . ASP A 1 74 ? 2.721 -4.543 29.406 1 89.19 74 ASP A O 1
ATOM 573 N N . ILE A 1 75 ? 2.213 -5.059 27.297 1 93 75 ILE A N 1
ATOM 574 C CA . ILE A 1 75 ? 1.118 -4.098 27.234 1 93 75 ILE A CA 1
ATOM 575 C C . ILE A 1 75 ? -0.103 -4.66 27.969 1 93 75 ILE A C 1
ATOM 577 O O . ILE A 1 75 ? -0.436 -5.836 27.812 1 93 75 ILE A O 1
ATOM 581 N N . ASP A 1 76 ? -0.758 -3.85 28.719 1 93.5 76 ASP A N 1
ATOM 582 C CA . ASP A 1 76 ? -1.916 -4.293 29.484 1 93.5 76 ASP A CA 1
ATOM 583 C C . ASP A 1 76 ? -3.207 -4.109 28.688 1 93.5 76 ASP A C 1
ATOM 585 O O . ASP A 1 76 ? -4.16 -4.875 28.859 1 93.5 76 ASP A O 1
ATOM 589 N N . ARG A 1 77 ? -3.201 -3.057 27.891 1 95.25 77 ARG A N 1
ATOM 590 C CA . ARG A 1 77 ? -4.379 -2.768 27.078 1 95.25 77 ARG A CA 1
ATOM 591 C C . ARG A 1 77 ? -3.992 -2.074 25.781 1 95.25 77 ARG A C 1
ATOM 593 O O . ARG A 1 77 ? -3.127 -1.197 25.766 1 95.25 77 ARG A O 1
ATOM 600 N N . VAL A 1 78 ? -4.574 -2.572 24.719 1 96.75 78 VAL A N 1
ATOM 601 C CA . VAL A 1 78 ? -4.457 -1.929 23.406 1 96.75 78 VAL A CA 1
ATOM 602 C C . VAL A 1 78 ? -5.824 -1.423 22.953 1 96.75 78 VAL A C 1
ATOM 604 O O . VAL A 1 78 ? -6.789 -2.189 22.906 1 96.75 78 VAL A O 1
ATOM 607 N N . VAL A 1 79 ? -5.938 -0.153 22.719 1 97.31 79 VAL A N 1
ATOM 608 C CA . VAL A 1 79 ? -7.18 0.419 22.203 1 97.31 79 VAL A CA 1
ATOM 609 C C . VAL A 1 79 ? -6.977 0.908 20.781 1 97.31 79 VAL A C 1
ATOM 611 O O . VAL A 1 79 ? -6.102 1.736 20.516 1 97.31 79 VAL A O 1
ATOM 614 N N . CYS A 1 80 ? -7.738 0.324 19.875 1 96.5 80 CYS A N 1
ATOM 615 C CA . CYS A 1 80 ? -7.645 0.744 18.484 1 96.5 80 CYS A CA 1
ATOM 616 C C . CYS A 1 80 ? -8.922 1.438 18.031 1 96.5 80 CYS A C 1
ATOM 618 O O . CYS A 1 80 ? -9.969 1.284 18.672 1 96.5 80 CYS A O 1
ATOM 620 N N . GLY A 1 81 ? -8.812 2.266 17.047 1 93 81 GLY A N 1
ATOM 621 C CA . GLY A 1 81 ? -9.938 2.959 16.438 1 93 81 GLY A CA 1
ATOM 622 C C . GLY A 1 81 ? -9.641 3.457 15.031 1 93 81 GLY A C 1
ATOM 623 O O . GLY A 1 81 ? -8.484 3.607 14.648 1 93 81 GLY A O 1
ATOM 624 N N . ARG A 1 82 ? -10.719 3.594 14.289 1 87 82 ARG A N 1
ATOM 625 C CA . ARG A 1 82 ? -10.625 4.117 12.93 1 87 82 ARG A CA 1
ATOM 626 C C . ARG A 1 82 ? -11.875 4.902 12.555 1 87 82 ARG A C 1
ATOM 628 O O . ARG A 1 82 ? -12.859 4.895 13.297 1 87 82 ARG A O 1
ATOM 635 N N . SER A 1 83 ? -11.797 5.656 11.453 1 78.31 83 SER A N 1
ATOM 636 C CA . SER A 1 83 ? -12.906 6.504 11.031 1 78.31 83 SER A CA 1
ATOM 637 C C . SER A 1 83 ? -13.914 5.715 10.203 1 78.31 83 SER A C 1
ATOM 639 O O . SER A 1 83 ? -15.062 6.137 10.047 1 78.31 83 SER A O 1
ATOM 641 N N . ILE A 1 84 ? -13.383 4.602 9.602 1 75.31 84 ILE A N 1
ATOM 642 C CA . ILE A 1 84 ? -14.297 3.848 8.75 1 75.31 84 ILE A CA 1
ATOM 643 C C . ILE A 1 84 ? -14.164 2.355 9.047 1 75.31 84 ILE A C 1
ATOM 645 O O . ILE A 1 84 ? -13.055 1.828 9.133 1 75.31 84 ILE A O 1
ATOM 649 N N . LEU A 1 85 ? -15.188 1.644 9.32 1 75.19 85 LEU A N 1
ATOM 650 C CA . LEU A 1 85 ? -15.242 0.196 9.492 1 75.19 85 LEU A CA 1
ATOM 651 C C . LEU A 1 85 ? -14.516 -0.227 10.766 1 75.19 85 LEU A C 1
ATOM 653 O O . LEU A 1 85 ? -13.672 0.51 11.281 1 75.19 85 LEU A O 1
ATOM 657 N N . PRO A 1 86 ? -14.836 -1.306 11.289 1 82.12 86 PRO A N 1
ATOM 658 C CA . PRO A 1 86 ? -14.117 -1.826 12.461 1 82.12 86 PRO A CA 1
ATOM 659 C C . PRO A 1 86 ? -12.656 -2.164 12.156 1 82.12 86 PRO A C 1
ATOM 661 O O . PRO A 1 86 ? -12.312 -2.455 11.008 1 82.12 86 PRO A O 1
ATOM 664 N N . CYS A 1 87 ? -11.82 -2.074 13.18 1 88.69 87 CYS A N 1
ATOM 665 C CA . CYS A 1 87 ? -10.406 -2.24 12.883 1 88.69 87 CYS A CA 1
ATOM 666 C C . CYS A 1 87 ? -9.766 -3.26 13.82 1 88.69 87 CYS A C 1
ATOM 668 O O . CYS A 1 87 ? -8.609 -3.643 13.633 1 88.69 87 CYS A O 1
ATOM 670 N N . ARG A 1 88 ? -10.477 -3.77 14.82 1 91.88 88 ARG A N 1
ATOM 671 C CA . ARG A 1 88 ? -9.883 -4.664 15.812 1 91.88 88 ARG A CA 1
ATOM 672 C C . ARG A 1 88 ? -9.336 -5.926 15.148 1 91.88 88 ARG A C 1
ATOM 674 O O . ARG A 1 88 ? -8.195 -6.32 15.398 1 91.88 88 ARG A O 1
ATOM 681 N N . ASP A 1 89 ? -10.172 -6.547 14.305 1 88.25 89 ASP A N 1
ATOM 682 C CA . ASP A 1 89 ? -9.75 -7.785 13.648 1 88.25 89 ASP A CA 1
ATOM 683 C C . ASP A 1 89 ? -8.562 -7.539 12.719 1 88.25 89 ASP A C 1
ATOM 685 O O . ASP A 1 89 ? -7.676 -8.383 12.609 1 88.25 89 ASP A O 1
ATOM 689 N N . ASP A 1 90 ? -8.539 -6.426 12.062 1 86.94 90 ASP A N 1
ATOM 690 C CA . ASP A 1 90 ? -7.418 -6.07 11.203 1 86.94 90 ASP A CA 1
ATOM 691 C C . ASP A 1 90 ? -6.121 -5.977 12 1 86.94 90 ASP A C 1
ATOM 693 O O . ASP A 1 90 ? -5.078 -6.461 11.562 1 86.94 90 ASP A O 1
ATOM 697 N N . LEU A 1 91 ? -6.238 -5.316 13.141 1 91.25 91 LEU A N 1
ATOM 698 C CA . LEU A 1 91 ? -5.062 -5.176 13.992 1 91.25 91 LEU A CA 1
ATOM 699 C C . LEU A 1 91 ? -4.586 -6.535 14.484 1 91.25 91 LEU A C 1
ATOM 701 O O . LEU A 1 91 ? -3.395 -6.84 14.43 1 91.25 91 LEU A O 1
ATOM 705 N N . LEU A 1 92 ? -5.512 -7.383 14.891 1 90 92 LEU A N 1
ATOM 706 C CA . LEU A 1 92 ? -5.188 -8.68 15.461 1 90 92 LEU A CA 1
ATOM 707 C C . LEU A 1 92 ? -4.617 -9.617 14.406 1 90 92 LEU A C 1
ATOM 709 O O . LEU A 1 92 ? -3.779 -10.469 14.703 1 90 92 LEU A O 1
ATOM 713 N N . ASN A 1 93 ? -5.043 -9.414 13.188 1 88.5 93 ASN A N 1
ATOM 714 C CA . ASN A 1 93 ? -4.578 -10.266 12.102 1 88.5 93 ASN A CA 1
ATOM 715 C C . ASN A 1 93 ? -3.188 -9.852 11.617 1 88.5 93 ASN A C 1
ATOM 717 O O . ASN A 1 93 ? -2.508 -10.625 10.938 1 88.5 93 ASN A O 1
ATOM 721 N N . GLN A 1 94 ? -2.777 -8.695 11.984 1 87.56 94 GLN A N 1
ATOM 722 C CA . GLN A 1 94 ? -1.543 -8.18 11.406 1 87.56 94 GLN A CA 1
ATOM 723 C C . GLN A 1 94 ? -0.493 -7.922 12.477 1 87.56 94 GLN A C 1
ATOM 725 O O . GLN A 1 94 ? 0.662 -7.625 12.164 1 87.56 94 GLN A O 1
ATOM 730 N N . PHE A 1 95 ? -0.906 -7.945 13.648 1 87 95 PHE A N 1
ATOM 731 C CA . PHE A 1 95 ? 0.01 -7.75 14.766 1 87 95 PHE A CA 1
ATOM 732 C C . PHE A 1 95 ? -0.271 -8.75 15.875 1 87 95 PHE A C 1
ATOM 734 O O . PHE A 1 95 ? -1.427 -8.969 16.25 1 87 95 PHE A O 1
ATOM 741 N N . PRO A 1 96 ? 0.751 -9.344 16.453 1 87.56 96 PRO A N 1
ATOM 742 C CA . PRO A 1 96 ? 0.55 -10.461 17.375 1 87.56 96 PRO A CA 1
ATOM 743 C C . PRO A 1 96 ? 0.232 -10 18.797 1 87.56 96 PRO A C 1
ATOM 745 O O . PRO A 1 96 ? 0.845 -10.469 19.75 1 87.56 96 PRO A O 1
ATOM 748 N N . PHE A 1 97 ? -0.808 -9.172 18.984 1 89.38 97 PHE A N 1
ATOM 749 C CA . PHE A 1 97 ? -1.31 -8.82 20.297 1 89.38 97 PHE A CA 1
ATOM 750 C C . PHE A 1 97 ? -2.195 -9.938 20.859 1 89.38 97 PHE A C 1
ATOM 752 O O . PHE A 1 97 ? -2.883 -10.625 20.094 1 89.38 97 PHE A O 1
ATOM 759 N N . PRO A 1 98 ? -2.162 -10.164 22.188 1 88 98 PRO A N 1
ATOM 760 C CA . PRO A 1 98 ? -3.188 -11.047 22.75 1 88 98 PRO A CA 1
ATOM 761 C C . PRO A 1 98 ? -4.602 -10.5 22.562 1 88 98 PRO A C 1
ATOM 763 O O . PRO A 1 98 ? -4.887 -9.359 22.938 1 88 98 PRO A O 1
ATOM 766 N N . PRO A 1 99 ? -5.453 -11.242 21.969 1 88.56 99 PRO A N 1
ATOM 767 C CA . PRO A 1 99 ? -6.781 -10.742 21.625 1 88.56 99 PRO A CA 1
ATOM 768 C C . PRO A 1 99 ? -7.539 -10.18 22.828 1 88.56 99 PRO A C 1
ATOM 770 O O . PRO A 1 99 ? -8.305 -9.227 22.688 1 88.56 99 PRO A O 1
ATOM 773 N N . GLU A 1 100 ? -7.324 -10.742 24 1 90.69 100 GLU A N 1
ATOM 774 C CA . GLU A 1 100 ? -8.078 -10.328 25.188 1 90.69 100 GLU A CA 1
ATOM 775 C C . GLU A 1 100 ? -7.652 -8.93 25.641 1 90.69 100 GLU A C 1
ATOM 777 O O . GLU A 1 100 ? -8.375 -8.273 26.391 1 90.69 100 GLU A O 1
ATOM 782 N N . LYS A 1 101 ? -6.527 -8.445 25.172 1 93.12 101 LYS A N 1
ATOM 783 C CA . LYS A 1 101 ? -6.004 -7.148 25.594 1 93.12 101 LYS A CA 1
ATOM 784 C C . LYS A 1 101 ? -6.359 -6.059 24.594 1 93.12 101 LYS A C 1
ATOM 786 O O . LYS A 1 101 ? -6.145 -4.875 24.844 1 93.12 101 LYS A O 1
ATOM 791 N N . VAL A 1 102 ? -6.914 -6.453 23.438 1 94.62 102 VAL A N 1
ATOM 792 C CA . VAL A 1 102 ? -7.199 -5.504 22.359 1 94.62 102 VAL A CA 1
ATOM 793 C C . VAL A 1 102 ? -8.688 -5.141 22.391 1 94.62 102 VAL A C 1
ATOM 795 O O . VAL A 1 102 ? -9.547 -6.02 22.312 1 94.62 102 VAL A O 1
ATOM 798 N N . VAL A 1 103 ? -8.938 -3.857 22.5 1 94.75 103 VAL A N 1
ATOM 799 C CA . VAL A 1 103 ? -10.312 -3.369 22.484 1 94.75 103 VAL A CA 1
ATOM 800 C C . VAL A 1 103 ? -10.469 -2.279 21.422 1 94.75 103 VAL A C 1
ATOM 802 O O . VAL A 1 103 ? -9.531 -1.521 21.172 1 94.75 103 VAL A O 1
ATOM 805 N N . GLU A 1 104 ? -11.547 -2.326 20.75 1 94.44 104 GLU A N 1
ATOM 806 C CA . GLU A 1 104 ? -11.914 -1.229 19.859 1 94.44 104 GLU A CA 1
ATOM 807 C C . GLU A 1 104 ? -12.875 -0.26 20.531 1 94.44 104 GLU A C 1
ATOM 809 O O . GLU A 1 104 ? -13.789 -0.681 21.25 1 94.44 104 GLU A O 1
ATOM 814 N N . ILE A 1 105 ? -12.562 0.985 20.375 1 93.44 105 ILE A N 1
ATOM 815 C CA . ILE A 1 105 ? -13.461 2 20.906 1 93.44 105 ILE A CA 1
ATOM 816 C C . ILE A 1 105 ? -14.867 1.79 20.359 1 93.44 105 ILE A C 1
ATOM 818 O O . ILE A 1 105 ? -15.039 1.43 19.188 1 93.44 105 ILE A O 1
ATOM 822 N N . PRO A 1 106 ? -15.891 1.957 21.156 1 88.88 106 PRO A N 1
ATOM 823 C CA . PRO A 1 106 ? -17.25 1.73 20.688 1 88.88 106 PRO A CA 1
ATOM 824 C C . PRO A 1 106 ? -17.609 2.602 19.484 1 88.88 106 PRO A C 1
ATOM 826 O O . PRO A 1 106 ? -17.266 3.787 19.453 1 88.88 106 PRO A O 1
ATOM 829 N N . VAL A 1 107 ? -18.266 2.037 18.562 1 83.44 107 VAL A N 1
ATOM 830 C CA . VAL A 1 107 ? -18.672 2.709 17.344 1 83.44 107 VAL A CA 1
ATOM 831 C C . VAL A 1 107 ? -20 3.414 17.547 1 83.44 107 VAL A C 1
ATOM 833 O O . VAL A 1 107 ? -20.938 2.84 18.125 1 83.44 107 VAL A O 1
ATOM 836 N N . PRO A 1 108 ? -20.188 4.742 17.219 1 86.56 108 PRO A N 1
ATOM 837 C CA . PRO A 1 108 ? -19.172 5.559 16.547 1 86.56 108 PRO A CA 1
ATOM 838 C C . PRO A 1 108 ? -18.125 6.109 17.516 1 86.56 108 PRO A C 1
ATOM 840 O O . PRO A 1 108 ? -18.469 6.812 18.469 1 86.56 108 PRO A O 1
ATOM 843 N N . GLY A 1 109 ? -16.906 5.832 17.266 1 89.12 109 GLY A N 1
ATOM 844 C CA . GLY A 1 109 ? -15.875 6.074 18.266 1 89.12 109 GLY A CA 1
ATOM 845 C C . GLY A 1 109 ? -14.867 7.125 17.828 1 89.12 109 GLY A C 1
ATOM 846 O O . GLY A 1 109 ? -14.023 7.547 18.625 1 89.12 109 GLY A O 1
ATOM 847 N N . HIS A 1 110 ? -14.961 7.652 16.625 1 94.56 110 HIS A N 1
ATOM 848 C CA . HIS A 1 110 ? -13.945 8.547 16.094 1 94.56 110 HIS A CA 1
ATOM 849 C C . HIS A 1 110 ? -13.922 9.875 16.844 1 94.56 110 HIS A C 1
ATOM 851 O O . HIS A 1 110 ? -12.867 10.336 17.266 1 94.56 110 HIS A O 1
ATOM 857 N N . HIS A 1 111 ? -15.062 10.445 17.109 1 96.88 111 HIS A N 1
ATOM 858 C CA . HIS A 1 111 ? -15.141 11.75 17.766 1 96.88 111 HIS A CA 1
ATOM 859 C C . HIS A 1 111 ? -14.82 11.633 19.25 1 96.88 111 HIS A C 1
ATOM 861 O O . HIS A 1 111 ? -14.266 12.562 19.844 1 96.88 111 HIS A O 1
ATOM 867 N N . ILE A 1 112 ? -15.117 10.531 19.844 1 95.81 112 ILE A N 1
ATOM 868 C CA . ILE A 1 112 ? -14.781 10.375 21.25 1 95.81 112 ILE A CA 1
ATOM 869 C C . ILE A 1 112 ? -13.258 10.312 21.422 1 95.81 112 ILE A C 1
ATOM 871 O O . ILE A 1 112 ? -12.719 10.812 22.406 1 95.81 112 ILE A O 1
ATOM 875 N N . ALA A 1 113 ? -12.602 9.672 20.469 1 96.81 113 ALA A N 1
ATOM 876 C CA . ALA A 1 113 ? -11.141 9.664 20.5 1 96.81 113 ALA A CA 1
ATOM 877 C C . ALA A 1 113 ? -10.578 11.086 20.406 1 96.81 113 ALA A C 1
ATOM 879 O O . ALA A 1 113 ? -9.672 11.445 21.156 1 96.81 113 ALA A O 1
ATOM 880 N N . HIS A 1 114 ? -11.148 11.859 19.516 1 98.06 114 HIS A N 1
ATOM 881 C CA . HIS A 1 114 ? -10.773 13.266 19.406 1 98.06 114 HIS A CA 1
ATOM 882 C C . HIS A 1 114 ? -11.023 14 20.719 1 98.06 114 HIS A C 1
ATOM 884 O O . HIS A 1 114 ? -10.164 14.742 21.203 1 98.06 114 HIS A O 1
ATOM 890 N N . ALA A 1 115 ? -12.18 13.766 21.266 1 97.88 115 ALA A N 1
ATOM 891 C CA . ALA A 1 115 ? -12.578 14.453 22.5 1 97.88 115 ALA A CA 1
ATOM 892 C C . ALA A 1 115 ? -11.633 14.117 23.641 1 97.88 115 ALA A C 1
ATOM 894 O O . ALA A 1 115 ? -11.219 15 24.391 1 97.88 115 ALA A O 1
ATOM 895 N N . CYS A 1 116 ? -11.273 12.867 23.719 1 96.25 116 CYS A N 1
ATOM 896 C CA . CYS A 1 116 ? -10.359 12.422 24.766 1 96.25 116 CYS A CA 1
ATOM 897 C C . CYS A 1 116 ? -8.977 13.031 24.578 1 96.25 116 CYS A C 1
ATOM 899 O O . CYS A 1 116 ? -8.336 13.438 25.547 1 96.25 116 CYS A O 1
ATOM 901 N N . SER A 1 117 ? -8.523 13.133 23.359 1 97.31 117 SER A N 1
ATOM 902 C CA . SER A 1 117 ? -7.215 13.734 23.109 1 97.31 117 SER A CA 1
ATOM 903 C C . SER A 1 117 ? -7.18 15.188 23.562 1 97.31 117 SER A C 1
ATOM 905 O O . SER A 1 117 ? -6.207 15.625 24.188 1 97.31 117 SER A O 1
ATOM 907 N N . ALA A 1 118 ? -8.234 15.906 23.312 1 97.88 118 ALA A N 1
ATOM 908 C CA . ALA A 1 118 ? -8.289 17.328 23.641 1 97.88 118 ALA A CA 1
ATOM 909 C C . ALA A 1 118 ? -8.43 17.531 25.141 1 97.88 118 ALA A C 1
ATOM 911 O O . ALA A 1 118 ? -7.668 18.297 25.734 1 97.88 118 ALA A O 1
ATOM 912 N N . PHE A 1 119 ? -9.297 16.844 25.781 1 96.88 119 PHE A N 1
ATOM 913 C CA . PHE A 1 119 ? -9.602 17.094 27.188 1 96.88 119 PHE A CA 1
ATOM 914 C C . PHE A 1 119 ? -8.477 16.594 28.094 1 96.88 119 PHE A C 1
ATOM 916 O O . PHE A 1 119 ? -8 17.328 28.953 1 96.88 119 PHE A O 1
ATOM 923 N N . PHE A 1 120 ? -8.047 15.398 27.844 1 95.44 120 PHE A N 1
ATOM 924 C CA . PHE A 1 120 ? -7.121 14.773 28.781 1 95.44 120 PHE A CA 1
ATOM 925 C C . PHE A 1 120 ? -5.734 15.398 28.672 1 95.44 120 PHE A C 1
ATOM 927 O O . PHE A 1 120 ? -4.895 15.219 29.562 1 95.44 120 PHE A O 1
ATOM 934 N N . THR A 1 121 ? -5.488 16.109 27.594 1 96.25 121 THR A N 1
ATOM 935 C CA . THR A 1 121 ? -4.211 16.797 27.484 1 96.25 121 THR A CA 1
ATOM 936 C C . THR A 1 121 ? -4.367 18.297 27.781 1 96.25 121 THR A C 1
ATOM 938 O O . THR A 1 121 ? -3.4 19.047 27.703 1 96.25 121 THR A O 1
ATOM 941 N N . SER A 1 122 ? -5.562 18.766 28.031 1 97 122 SER A N 1
ATOM 942 C CA . SER A 1 122 ? -5.801 20.172 28.359 1 97 122 SER A CA 1
ATOM 943 C C . SER A 1 122 ? -5.445 20.469 29.812 1 97 122 SER A C 1
ATOM 945 O O . SER A 1 122 ? -5.359 19.562 30.641 1 97 122 SER A O 1
ATOM 947 N N . PRO A 1 123 ? -5.227 21.734 30.109 1 96.25 123 PRO A N 1
ATOM 948 C CA . PRO A 1 123 ? -4.945 22.094 31.5 1 96.25 123 PRO A CA 1
ATOM 949 C C . PRO A 1 123 ? -6.215 22.281 32.344 1 96.25 123 PRO A C 1
ATOM 951 O O . PRO A 1 123 ? -6.16 22.812 33.438 1 96.25 123 PRO A O 1
ATOM 954 N N . PHE A 1 124 ? -7.375 21.844 31.828 1 96.5 124 PHE A N 1
ATOM 955 C CA . PHE A 1 124 ? -8.648 22.203 32.469 1 96.5 124 PHE A CA 1
ATOM 956 C C . PHE A 1 124 ? -9.148 21.062 33.344 1 96.5 124 PHE A C 1
ATOM 958 O O . PHE A 1 124 ? -9.016 19.891 32.969 1 96.5 124 PHE A O 1
ATOM 965 N N . GLU A 1 125 ? -9.656 21.391 34.469 1 93.19 125 GLU A N 1
ATOM 966 C CA . GLU A 1 125 ? -10.328 20.406 35.312 1 93.19 125 GLU A CA 1
ATOM 967 C C . GLU A 1 125 ? -11.68 20.016 34.75 1 93.19 125 GLU A C 1
ATOM 969 O O . GLU A 1 125 ? -12.117 18.859 34.875 1 93.19 125 GLU A O 1
ATOM 974 N N . ASN A 1 126 ? -12.336 21 34.281 1 94.81 126 ASN A N 1
ATOM 975 C CA . ASN A 1 126 ? -13.586 20.812 33.531 1 94.81 126 ASN A CA 1
ATOM 976 C C . ASN A 1 126 ? -13.609 21.641 32.25 1 94.81 126 ASN A C 1
ATOM 978 O O . ASN A 1 126 ? -13.023 22.734 32.188 1 94.81 126 ASN A O 1
ATOM 982 N N . ALA A 1 127 ? -14.258 21.156 31.266 1 97.88 127 ALA A N 1
ATOM 983 C CA . ALA A 1 127 ? -14.297 21.859 29.984 1 97.88 127 ALA A CA 1
ATOM 984 C C . ALA A 1 127 ? -15.477 21.406 29.125 1 97.88 127 ALA A C 1
ATOM 986 O O . ALA A 1 127 ? -15.945 20.266 29.281 1 97.88 127 ALA A O 1
ATOM 987 N N . ALA A 1 128 ? -15.969 22.312 28.344 1 98.5 128 ALA A N 1
ATOM 988 C CA . ALA A 1 128 ? -16.672 21.875 27.141 1 98.5 128 ALA A CA 1
ATOM 989 C C . ALA A 1 128 ? -15.695 21.297 26.125 1 98.5 128 ALA A C 1
ATOM 991 O O . ALA A 1 128 ? -14.531 21.703 26.047 1 98.5 128 ALA A O 1
ATOM 992 N N . VAL A 1 129 ? -16.156 20.297 25.422 1 98.62 129 VAL A N 1
ATOM 993 C CA . VAL A 1 129 ? -15.32 19.734 24.375 1 98.62 129 VAL A CA 1
ATOM 994 C C . VAL A 1 129 ? -16.047 19.812 23.031 1 98.62 129 VAL A C 1
ATOM 996 O O . VAL A 1 129 ? -17.203 19.391 22.922 1 98.62 129 VAL A O 1
ATOM 999 N N . LEU A 1 130 ? -15.414 20.375 22.062 1 98.75 130 LEU A N 1
ATOM 1000 C CA . LEU A 1 130 ? -15.93 20.469 20.703 1 98.75 130 LEU A CA 1
ATOM 1001 C C . LEU A 1 130 ? -15.062 19.688 19.734 1 98.75 130 LEU A C 1
ATOM 1003 O O . LEU A 1 130 ? -13.836 19.844 19.719 1 98.75 130 LEU A O 1
ATOM 1007 N N . VAL A 1 131 ? -15.688 18.781 19 1 98.5 131 VAL A N 1
ATOM 1008 C CA . VAL A 1 131 ? -15 18.078 17.922 1 98.5 131 VAL A CA 1
ATOM 1009 C C . VAL A 1 131 ? -15.586 18.469 16.578 1 98.5 131 VAL A C 1
ATOM 1011 O O . VAL A 1 131 ? -16.781 18.25 16.328 1 98.5 131 VAL A O 1
ATOM 1014 N N . LEU A 1 132 ? -14.805 19.109 15.758 1 97.75 132 LEU A N 1
ATOM 1015 C CA . LEU A 1 132 ? -15.156 19.469 14.383 1 97.75 132 LEU A CA 1
ATOM 1016 C C . LEU A 1 132 ? -14.18 18.844 13.398 1 97.75 132 LEU A C 1
ATOM 1018 O O . LEU A 1 132 ? -13.023 19.25 13.32 1 97.75 132 LEU A O 1
ATOM 1022 N N . ASP A 1 133 ? -14.75 17.922 12.625 1 90.31 133 ASP A N 1
ATOM 1023 C CA . ASP A 1 133 ? -13.93 17.094 11.75 1 90.31 133 ASP A CA 1
ATOM 1024 C C . ASP A 1 133 ? -14.453 17.125 10.312 1 90.31 133 ASP A C 1
ATOM 1026 O O . ASP A 1 133 ? -15.492 17.719 10.039 1 90.31 133 ASP A O 1
ATOM 1030 N N . GLU A 1 134 ? -13.586 16.656 9.391 1 92.06 134 GLU A N 1
ATOM 1031 C CA . GLU A 1 134 ? -14.078 16.438 8.031 1 92.06 134 GLU A CA 1
ATOM 1032 C C . GLU A 1 134 ? -15.109 15.32 7.988 1 92.06 134 GLU A C 1
ATOM 1034 O O . GLU A 1 134 ? -16.234 15.523 7.535 1 92.06 134 GLU A O 1
ATOM 1039 N N . GLN A 1 135 ? -14.672 14.195 8.484 1 90.94 135 GLN A N 1
ATOM 1040 C CA . GLN A 1 135 ? -15.555 13.031 8.555 1 90.94 135 GLN A CA 1
ATOM 1041 C C . GLN A 1 135 ? -15.133 12.086 9.672 1 90.94 135 GLN A C 1
ATOM 1043 O O . GLN A 1 135 ? -13.984 11.641 9.719 1 90.94 135 GLN A O 1
ATOM 1048 N N . GLY A 1 136 ? -16.047 11.898 10.586 1 90.75 136 GLY A N 1
ATOM 1049 C CA . GLY A 1 136 ? -15.812 10.891 11.609 1 90.75 136 GLY A CA 1
ATOM 1050 C C . GLY A 1 136 ? -16.312 9.516 11.227 1 90.75 136 GLY A C 1
ATOM 1051 O O . GLY A 1 136 ? -16.281 9.133 10.055 1 90.75 136 GLY A O 1
ATOM 1052 N N . HIS A 1 137 ? -16.703 8.789 12.141 1 88.19 137 HIS A N 1
ATOM 1053 C CA . HIS A 1 137 ? -17.156 7.422 11.906 1 88.19 137 HIS A CA 1
ATOM 1054 C C . HIS A 1 137 ? -18.375 7.391 10.992 1 88.19 137 HIS A C 1
ATOM 1056 O O . HIS A 1 137 ? -19.344 8.125 11.219 1 88.19 137 HIS A O 1
ATOM 1062 N N . ARG A 1 138 ? -18.312 6.559 10.039 1 87 138 ARG A N 1
ATOM 1063 C CA . ARG A 1 138 ? -19.438 6.344 9.141 1 87 138 ARG A CA 1
ATOM 1064 C C . ARG A 1 138 ? -20.375 5.27 9.68 1 87 138 ARG A C 1
ATOM 1066 O O . ARG A 1 138 ? -19.938 4.176 10.039 1 87 138 ARG A O 1
ATOM 1073 N N . LEU A 1 139 ? -21.578 5.633 9.711 1 87.12 139 LEU A N 1
ATOM 1074 C CA . LEU A 1 139 ? -22.594 4.711 10.203 1 87.12 139 LEU A CA 1
ATOM 1075 C C . LEU A 1 139 ? -23.078 3.789 9.094 1 87.12 139 LEU A C 1
ATOM 1077 O O . LEU A 1 139 ? -22.75 3.992 7.922 1 87.12 139 LEU A O 1
ATOM 1081 N N . GLU A 1 140 ? -23.891 2.781 9.422 1 78.44 140 GLU A N 1
ATOM 1082 C CA . GLU A 1 140 ? -24.406 1.8 8.477 1 78.44 140 GLU A CA 1
ATOM 1083 C C . GLU A 1 140 ? -25.328 2.451 7.461 1 78.44 140 GLU A C 1
ATOM 1085 O O . GLU A 1 140 ? -25.438 1.996 6.316 1 78.44 140 GLU A O 1
ATOM 1090 N N . ASP A 1 141 ? -26.031 3.582 7.898 1 84.81 141 ASP A N 1
ATOM 1091 C CA . ASP A 1 141 ? -26.969 4.258 7.004 1 84.81 141 ASP A CA 1
ATOM 1092 C C . ASP A 1 141 ? -26.266 5.34 6.188 1 84.81 141 ASP A C 1
ATOM 1094 O O . ASP A 1 141 ? -26.906 6.254 5.672 1 84.81 141 ASP A O 1
ATOM 1098 N N . ASP A 1 142 ? -24.984 5.332 6.184 1 83.25 142 ASP A N 1
ATOM 1099 C CA . ASP A 1 142 ? -24.109 6.16 5.363 1 83.25 142 ASP A CA 1
ATOM 1100 C C . ASP A 1 142 ? -23.969 7.566 5.945 1 83.25 142 ASP A C 1
ATOM 1102 O O . ASP A 1 142 ? -23.297 8.422 5.367 1 83.25 142 ASP A O 1
ATOM 1106 N N . ARG A 1 143 ? -24.719 7.836 7.043 1 93.12 143 ARG A N 1
ATOM 1107 C CA . ARG A 1 143 ? -24.438 9.07 7.766 1 93.12 143 ARG A CA 1
ATOM 1108 C C . ARG A 1 143 ? -23.078 9.023 8.453 1 93.12 143 ARG A C 1
ATOM 1110 O O . ARG A 1 143 ? -22.562 7.941 8.719 1 93.12 143 ARG A O 1
ATOM 1117 N N . PHE A 1 144 ? -22.359 10.102 8.742 1 93.38 144 PHE A N 1
ATOM 1118 C CA . PHE A 1 144 ? -21.047 10.133 9.398 1 93.38 144 PHE A CA 1
ATOM 1119 C C . PHE A 1 144 ? -21 11.227 10.453 1 93.38 144 PHE A C 1
ATOM 1121 O O . PHE A 1 144 ? -21.703 12.227 10.359 1 93.38 144 PHE A O 1
ATOM 1128 N N . GLU A 1 145 ? -20.172 11.055 11.438 1 94.44 145 GLU A N 1
ATOM 1129 C CA . GLU A 1 145 ? -19.969 12.086 12.453 1 94.44 145 GLU A CA 1
ATOM 1130 C C . GLU A 1 145 ? -19.375 13.352 11.836 1 94.44 145 GLU A C 1
ATOM 1132 O O . GLU A 1 145 ? -18.328 13.289 11.18 1 94.44 145 GLU A O 1
ATOM 1137 N N . ARG A 1 146 ? -20.078 14.461 12.07 1 95.38 146 ARG A N 1
ATOM 1138 C CA . ARG A 1 146 ? -19.594 15.734 11.547 1 95.38 146 ARG A CA 1
ATOM 1139 C C . ARG A 1 146 ? -19.125 16.641 12.68 1 95.38 146 ARG A C 1
ATOM 1141 O O . ARG A 1 146 ? -18.078 17.297 12.57 1 95.38 146 ARG A O 1
ATOM 1148 N N . MET A 1 147 ? -19.891 16.719 13.648 1 97.56 147 MET A N 1
ATOM 1149 C CA . MET A 1 147 ? -19.656 17.562 14.812 1 97.56 147 MET A CA 1
ATOM 1150 C C . MET A 1 147 ? -20.234 16.922 16.078 1 97.56 147 MET A C 1
ATOM 1152 O O . MET A 1 147 ? -21.328 16.359 16.047 1 97.56 147 MET A O 1
ATOM 1156 N N . THR A 1 148 ? -19.5 16.969 17.156 1 97.81 148 THR A N 1
ATOM 1157 C CA . THR A 1 148 ? -20.016 16.453 18.422 1 97.81 148 THR A CA 1
ATOM 1158 C C . THR A 1 148 ? -19.641 17.391 19.562 1 97.81 148 THR A C 1
ATOM 1160 O O . THR A 1 148 ? -18.516 17.891 19.625 1 97.81 148 THR A O 1
ATOM 1163 N N . TRP A 1 149 ? -20.625 17.672 20.453 1 98.25 149 TRP A N 1
ATOM 1164 C CA . TRP A 1 149 ? -20.422 18.422 21.688 1 98.25 149 TRP A CA 1
ATOM 1165 C C . TRP A 1 149 ? -20.312 17.469 22.891 1 98.25 149 TRP A C 1
ATOM 1167 O O . TRP A 1 149 ? -21.109 16.547 23.031 1 98.25 149 TRP A O 1
ATOM 1177 N N . TYR A 1 150 ? -19.297 17.703 23.688 1 98.06 150 TYR A N 1
ATOM 1178 C CA . TYR A 1 150 ? -19.156 16.953 24.922 1 98.06 150 TYR A CA 1
ATOM 1179 C C . TYR A 1 150 ? -19.031 17.891 26.125 1 98.06 150 TYR A C 1
ATOM 1181 O O . TYR A 1 150 ? -18.719 19.078 25.953 1 98.06 150 TYR A O 1
ATOM 1189 N N . THR A 1 151 ? -19.359 17.406 27.281 1 97.69 151 THR A N 1
ATOM 1190 C CA . THR A 1 151 ? -18.922 17.953 28.562 1 97.69 151 THR A CA 1
ATOM 1191 C C . THR A 1 151 ? -17.953 17 29.266 1 97.69 151 THR A C 1
ATOM 1193 O O . THR A 1 151 ? -18.109 15.781 29.188 1 97.69 151 THR A O 1
ATOM 1196 N N . ALA A 1 152 ? -16.891 17.562 29.766 1 95.31 152 ALA A N 1
ATOM 1197 C CA . ALA A 1 152 ? -15.883 16.703 30.375 1 95.31 152 ALA A CA 1
ATOM 1198 C C . ALA A 1 152 ? -15.484 17.203 31.75 1 95.31 152 ALA A C 1
ATOM 1200 O O . ALA A 1 152 ? -15.383 18.406 31.969 1 95.31 152 ALA A O 1
ATOM 1201 N N . HIS A 1 153 ? -15.359 16.25 32.688 1 92.56 153 HIS A N 1
ATOM 1202 C CA . HIS A 1 153 ? -14.938 16.5 34.062 1 92.56 153 HIS A CA 1
ATOM 1203 C C . HIS A 1 153 ? -14.164 15.32 34.625 1 92.56 153 HIS A C 1
ATOM 1205 O O . HIS A 1 153 ? -14.633 14.18 34.594 1 92.56 153 HIS A O 1
ATOM 1211 N N . GLY A 1 154 ? -13.008 15.602 35.188 1 88.19 154 GLY A N 1
ATOM 1212 C CA . GLY A 1 154 ? -12.203 14.508 35.719 1 88.19 154 GLY A CA 1
ATOM 1213 C C . GLY A 1 154 ? -11.789 13.516 34.625 1 88.19 154 GLY A C 1
ATOM 1214 O O . GLY A 1 154 ? -11.055 13.859 33.719 1 88.19 154 GLY A O 1
ATOM 1215 N N . THR A 1 155 ? -12.391 12.312 34.844 1 88.44 155 THR A N 1
ATOM 1216 C CA . THR A 1 155 ? -12.047 11.273 33.875 1 88.44 155 THR A CA 1
ATOM 1217 C C . THR A 1 155 ? -13.227 10.992 32.938 1 88.44 155 THR A C 1
ATOM 1219 O O . THR A 1 155 ? -13.195 10.039 32.156 1 88.44 155 THR A O 1
ATOM 1222 N N . GLN A 1 156 ? -14.203 11.852 33 1 90.88 156 GLN A N 1
ATOM 1223 C CA . GLN A 1 156 ? -15.43 11.594 32.25 1 90.88 156 GLN A CA 1
ATOM 1224 C C . GLN A 1 156 ? -15.562 12.531 31.062 1 90.88 156 GLN A C 1
ATOM 1226 O O . GLN A 1 156 ? -15.242 13.719 31.156 1 90.88 156 GLN A O 1
ATOM 1231 N N . VAL A 1 157 ? -15.883 12.016 29.984 1 94.19 157 VAL A N 1
ATOM 1232 C CA . VAL A 1 157 ? -16.25 12.727 28.766 1 94.19 157 VAL A CA 1
ATOM 1233 C C . VAL A 1 157 ? -17.609 12.25 28.281 1 94.19 157 VAL A C 1
ATOM 1235 O O . VAL A 1 157 ? -17.766 11.094 27.875 1 94.19 157 VAL A O 1
ATOM 1238 N N . VAL A 1 158 ? -18.625 13.094 28.281 1 95.44 158 VAL A N 1
ATOM 1239 C CA . VAL A 1 158 ? -20 12.688 28.016 1 95.44 158 VAL A CA 1
ATOM 1240 C C . VAL A 1 158 ? -20.562 13.516 26.859 1 95.44 158 VAL A C 1
ATOM 1242 O O . VAL A 1 158 ? -20.469 14.742 26.859 1 95.44 158 VAL A O 1
ATOM 1245 N N . PRO A 1 159 ? -21.172 12.883 25.906 1 96.25 159 PRO A N 1
ATOM 1246 C CA . PRO A 1 159 ? -21.734 13.625 24.781 1 96.25 159 PRO A CA 1
ATOM 1247 C C . PRO A 1 159 ? -22.953 14.453 25.172 1 96.25 159 PRO A C 1
ATOM 1249 O O . PRO A 1 159 ? -23.781 14 25.969 1 96.25 159 PRO A O 1
ATOM 1252 N N . ILE A 1 160 ? -23 15.641 24.688 1 96.75 160 ILE A N 1
ATOM 1253 C CA . ILE A 1 160 ? -24.172 16.516 24.812 1 96.75 160 ILE A CA 1
ATOM 1254 C C . ILE A 1 160 ? -25.062 16.375 23.578 1 96.75 160 ILE A C 1
ATOM 1256 O O . ILE A 1 160 ? -26.266 16.172 23.703 1 96.75 160 ILE A O 1
ATOM 1260 N N . ARG A 1 161 ? -24.359 16.531 22.438 1 96.38 161 ARG A N 1
ATOM 1261 C CA . ARG A 1 161 ? -25.062 16.484 21.172 1 96.38 161 ARG A CA 1
ATOM 1262 C C . ARG A 1 161 ? -24.156 15.984 20.062 1 96.38 161 ARG A C 1
ATOM 1264 O O . ARG A 1 161 ? -22.969 16.328 20.016 1 96.38 161 ARG A O 1
ATOM 1271 N N . GLN A 1 162 ? -24.75 15.141 19.188 1 95.88 162 GLN A N 1
ATOM 1272 C CA . GLN A 1 162 ? -24.047 14.617 18.031 1 95.88 162 GLN A CA 1
ATOM 1273 C C . GLN A 1 162 ? -24.75 15.008 16.734 1 95.88 162 GLN A C 1
ATOM 1275 O O . GLN A 1 162 ? -25.953 14.805 16.594 1 95.88 162 GLN A O 1
ATOM 1280 N N . PHE A 1 163 ? -24.016 15.656 15.891 1 96.88 163 PHE A N 1
ATOM 1281 C CA . PHE A 1 163 ? -24.531 16.047 14.586 1 96.88 163 PHE A CA 1
ATOM 1282 C C . PHE A 1 163 ? -23.922 15.188 13.484 1 96.88 163 PHE A C 1
ATOM 1284 O O . PHE A 1 163 ? -22.703 14.984 13.445 1 96.88 163 PHE A O 1
ATOM 1291 N N . TYR A 1 164 ? -24.766 14.664 12.609 1 96 164 TYR A N 1
ATOM 1292 C CA . TYR A 1 164 ? -24.312 13.773 11.547 1 96 164 TYR A CA 1
ATOM 1293 C C . TYR A 1 164 ? -24.484 14.422 10.18 1 96 164 TYR A C 1
ATOM 1295 O O . TYR A 1 164 ? -25.328 15.297 10.008 1 96 164 TYR A O 1
ATOM 1303 N N . GLY A 1 165 ? -23.562 14.094 9.297 1 95.5 165 GLY A N 1
ATOM 1304 C CA . GLY A 1 165 ? -23.672 14.461 7.898 1 95.5 165 GLY A CA 1
ATOM 1305 C C . GLY A 1 165 ? -24.062 13.305 7.004 1 95.5 165 GLY A C 1
ATOM 1306 O O . GLY A 1 165 ? -24.203 12.172 7.469 1 95.5 165 GLY A O 1
ATOM 1307 N N . ASP A 1 166 ? -24.406 13.617 5.781 1 94.44 166 ASP A N 1
ATOM 1308 C CA . ASP A 1 166 ? -24.672 12.648 4.723 1 94.44 166 ASP A CA 1
ATOM 1309 C C . ASP A 1 166 ? -24.219 13.18 3.365 1 94.44 166 ASP A C 1
ATOM 1311 O O . ASP A 1 166 ? -23.375 14.086 3.295 1 94.44 166 ASP A O 1
ATOM 1315 N N . SER A 1 167 ? -24.734 12.609 2.316 1 90.81 167 SER A N 1
ATOM 1316 C CA . SER A 1 167 ? -24.297 12.992 0.979 1 90.81 167 SER A CA 1
ATOM 1317 C C . SER A 1 167 ? -24.672 14.43 0.66 1 90.81 167 SER A C 1
ATOM 1319 O O . SER A 1 167 ? -23.984 15.109 -0.095 1 90.81 167 SER A O 1
ATOM 1321 N N . GLU A 1 168 ? -25.719 14.914 1.22 1 93.81 168 GLU A N 1
ATOM 1322 C CA . GLU A 1 168 ? -26.219 16.25 0.937 1 93.81 168 GLU A CA 1
ATOM 1323 C C . GLU A 1 168 ? -25.75 17.25 1.992 1 93.81 168 GLU A C 1
ATOM 1325 O O . GLU A 1 168 ? -25.562 18.438 1.698 1 93.81 168 GLU A O 1
ATOM 1330 N N . THR A 1 169 ? -25.641 16.781 3.188 1 96.44 169 THR A N 1
ATOM 1331 C CA . THR A 1 169 ? -25.25 17.625 4.309 1 96.44 169 THR A CA 1
ATOM 1332 C C . THR A 1 169 ? -23.766 17.438 4.641 1 96.44 169 THR A C 1
ATOM 1334 O O . THR A 1 169 ? -23.406 16.484 5.344 1 96.44 169 THR A O 1
ATOM 1337 N N . LEU A 1 170 ? -22.984 18.438 4.293 1 96.88 170 LEU A N 1
ATOM 1338 C CA . LEU A 1 170 ? -21.531 18.312 4.41 1 96.88 170 LEU A CA 1
ATOM 1339 C C . LEU A 1 170 ? -21.031 18.969 5.699 1 96.88 170 LEU A C 1
ATOM 1341 O O . LEU A 1 170 ? -21.703 19.828 6.266 1 96.88 170 LEU A O 1
ATOM 1345 N N . SER A 1 171 ? -19.906 18.469 6.156 1 97.12 171 SER A N 1
ATOM 1346 C CA . SER A 1 171 ? -19.25 19.062 7.316 1 97.12 171 SER A CA 1
ATOM 1347 C C . SER A 1 171 ? -18.516 20.344 6.945 1 97.12 171 SER A C 1
ATOM 1349 O O . SER A 1 171 ? -18.281 20.625 5.766 1 97.12 171 SER A O 1
ATOM 1351 N N . LEU A 1 172 ? -18.172 21.125 7.953 1 97.75 172 LEU A N 1
ATOM 1352 C CA . LEU A 1 172 ? -17.375 22.328 7.742 1 97.75 172 LEU A CA 1
ATOM 1353 C C . LEU A 1 172 ? -15.977 21.969 7.254 1 97.75 172 LEU A C 1
ATOM 1355 O O . LEU A 1 172 ? -15.359 22.719 6.496 1 97.75 172 LEU A O 1
ATOM 1359 N N . GLY A 1 173 ? -15.438 20.781 7.727 1 96.75 173 GLY A N 1
ATOM 1360 C CA . GLY A 1 173 ? -14.172 20.297 7.203 1 96.75 173 GLY A CA 1
ATOM 1361 C C . GLY A 1 173 ? -14.211 20.016 5.715 1 96.75 173 GLY A C 1
ATOM 1362 O O . GLY A 1 173 ? -13.297 20.391 4.98 1 96.75 173 GLY A O 1
ATOM 1363 N N . MET A 1 174 ? -15.289 19.375 5.262 1 96.31 174 MET A N 1
ATOM 1364 C CA . MET A 1 174 ? -15.469 19.078 3.844 1 96.31 174 MET A CA 1
ATOM 1365 C C . MET A 1 174 ? -15.609 20.359 3.035 1 96.31 174 MET A C 1
ATOM 1367 O O . MET A 1 174 ? -15.125 20.453 1.907 1 96.31 174 MET A O 1
ATOM 1371 N N . PHE A 1 175 ? -16.266 21.359 3.65 1 96.5 175 PHE A N 1
ATOM 1372 C CA . PHE A 1 175 ? -16.438 22.672 3.039 1 96.5 175 PHE A CA 1
ATOM 1373 C C . PHE A 1 175 ? -15.078 23.312 2.756 1 96.5 175 PHE A C 1
ATOM 1375 O O . PHE A 1 175 ? -14.82 23.766 1.635 1 96.5 175 PHE A O 1
ATOM 1382 N N . MET A 1 176 ? -14.234 23.297 3.719 1 97.31 176 MET A N 1
ATOM 1383 C CA . MET A 1 176 ? -12.906 23.859 3.566 1 97.31 176 MET A CA 1
ATOM 1384 C C . MET A 1 176 ? -12.086 23.094 2.541 1 97.31 176 MET A C 1
ATOM 1386 O O . MET A 1 176 ? -11.344 23.672 1.754 1 97.31 176 MET A O 1
ATOM 1390 N N . ASP A 1 177 ? -12.188 21.797 2.533 1 95 177 ASP A N 1
ATOM 1391 C CA . ASP A 1 177 ? -11.453 20.953 1.604 1 95 177 ASP A CA 1
ATOM 1392 C C . ASP A 1 177 ? -11.891 21.203 0.163 1 95 177 ASP A C 1
ATOM 1394 O O . ASP A 1 177 ? -11.07 21.188 -0.757 1 95 177 ASP A O 1
ATOM 1398 N N . ALA A 1 178 ? -13.18 21.375 -0.022 1 95.69 178 ALA A N 1
ATOM 1399 C CA . ALA A 1 178 ? -13.68 21.672 -1.36 1 95.69 178 ALA A CA 1
ATOM 1400 C C . ALA A 1 178 ? -13.07 22.969 -1.892 1 95.69 178 ALA A C 1
ATOM 1402 O O . ALA A 1 178 ? -12.609 23.031 -3.035 1 95.69 178 ALA A O 1
ATOM 1403 N N . PHE A 1 179 ? -13.094 23.969 -1.074 1 97.31 179 PHE A N 1
ATOM 1404 C CA . PHE A 1 179 ? -12.547 25.25 -1.488 1 97.31 179 PHE A CA 1
ATOM 1405 C C . PHE A 1 179 ? -11.047 25.156 -1.727 1 97.31 179 PHE A C 1
ATOM 1407 O O . PHE A 1 179 ? -10.516 25.766 -2.656 1 97.31 179 PHE A O 1
ATOM 1414 N N . ALA A 1 180 ? -10.352 24.422 -0.836 1 95.88 180 ALA A N 1
ATOM 1415 C CA . ALA A 1 180 ? -8.922 24.219 -1.054 1 95.88 180 ALA A CA 1
ATOM 1416 C C . ALA A 1 180 ? -8.664 23.547 -2.402 1 95.88 180 ALA A C 1
ATOM 1418 O O . ALA A 1 180 ? -7.766 23.969 -3.143 1 95.88 180 ALA A O 1
ATOM 1419 N N . THR A 1 181 ? -9.461 22.562 -2.691 1 92.69 181 THR A N 1
ATOM 1420 C CA . THR A 1 181 ? -9.328 21.844 -3.955 1 92.69 181 THR A CA 1
ATOM 1421 C C . THR A 1 181 ? -9.547 22.781 -5.137 1 92.69 181 THR A C 1
ATOM 1423 O O . THR A 1 181 ? -8.75 22.797 -6.074 1 92.69 181 THR A O 1
ATOM 1426 N N . PHE A 1 182 ? -10.508 23.594 -5.082 1 92.75 182 PHE A N 1
ATOM 1427 C CA . PHE A 1 182 ? -10.914 24.422 -6.215 1 92.75 182 PHE A CA 1
ATOM 1428 C C . PHE A 1 182 ? -10.008 25.641 -6.348 1 92.75 182 PHE A C 1
ATOM 1430 O O . PHE A 1 182 ? -10.039 26.328 -7.367 1 92.75 182 PHE A O 1
ATOM 1437 N N . THR A 1 183 ? -9.219 25.875 -5.332 1 92.88 183 THR A N 1
ATOM 1438 C CA . THR A 1 183 ? -8.242 26.953 -5.43 1 92.88 183 THR A CA 1
ATOM 1439 C C . THR A 1 183 ? -6.859 26.406 -5.773 1 92.88 183 THR A C 1
ATOM 1441 O O . THR A 1 183 ? -5.863 27.125 -5.699 1 92.88 183 THR A O 1
ATOM 1444 N N . GLY A 1 184 ? -6.805 25.094 -6.062 1 87.06 184 GLY A N 1
ATOM 1445 C CA . GLY A 1 184 ? -5.566 24.469 -6.5 1 87.06 184 GLY A CA 1
ATOM 1446 C C . GLY A 1 184 ? -4.598 24.203 -5.363 1 87.06 184 GLY A C 1
ATOM 1447 O O . GLY A 1 184 ? -3.387 24.109 -5.582 1 87.06 184 GLY A O 1
ATOM 1448 N N . LEU A 1 185 ? -5.09 24.141 -4.215 1 88.19 185 LEU A N 1
ATOM 1449 C CA . LEU A 1 185 ? -4.223 23.969 -3.051 1 88.19 185 LEU A CA 1
ATOM 1450 C C . LEU A 1 185 ? -4.312 22.547 -2.51 1 88.19 185 LEU A C 1
ATOM 1452 O O . LEU A 1 185 ? -5.352 22.141 -1.987 1 88.19 185 LEU A O 1
ATOM 1456 N N . SER A 1 186 ? -3.266 21.844 -2.707 1 78.88 186 SER A N 1
ATOM 1457 C CA . SER A 1 186 ? -3.211 20.453 -2.238 1 78.88 186 SER A CA 1
ATOM 1458 C C . SER A 1 186 ? -1.838 20.125 -1.666 1 78.88 186 SER A C 1
ATOM 1460 O O . SER A 1 186 ? -0.876 20.859 -1.869 1 78.88 186 SER A O 1
ATOM 1462 N N . GLU A 1 187 ? -1.791 19.188 -0.83 1 72.38 187 GLU A N 1
ATOM 1463 C CA . GLU A 1 187 ? -0.588 18.578 -0.27 1 72.38 187 GLU A CA 1
ATOM 1464 C C . GLU A 1 187 ? -0.704 17.047 -0.24 1 72.38 187 GLU A C 1
ATOM 1466 O O . GLU A 1 187 ? -1.648 16.516 0.336 1 72.38 187 GLU A O 1
ATOM 1471 N N . ALA A 1 188 ? 0.261 16.328 -0.835 1 61.53 188 ALA A N 1
ATOM 1472 C CA . ALA A 1 188 ? 0.245 14.867 -0.906 1 61.53 188 ALA A CA 1
ATOM 1473 C C . ALA A 1 188 ? -1.065 14.359 -1.502 1 61.53 188 ALA A C 1
ATOM 1475 O O . ALA A 1 188 ? -1.685 13.438 -0.962 1 61.53 188 ALA A O 1
ATOM 1476 N N . LYS A 1 189 ? -1.545 15.016 -2.391 1 64.19 189 LYS A N 1
ATOM 1477 C CA . LYS A 1 189 ? -2.729 14.633 -3.154 1 64.19 189 LYS A CA 1
ATOM 1478 C C . LYS A 1 189 ? -4.004 14.852 -2.344 1 64.19 189 LYS A C 1
ATOM 1480 O O . LYS A 1 189 ? -5.066 14.328 -2.693 1 64.19 189 LYS A O 1
ATOM 1485 N N . GLN A 1 190 ? -3.816 15.57 -1.244 1 75.94 190 GLN A N 1
ATOM 1486 C CA . GLN A 1 190 ? -4.973 15.93 -0.432 1 75.94 190 GLN A CA 1
ATOM 1487 C C . GLN A 1 190 ? -5.156 17.438 -0.38 1 75.94 190 GLN A C 1
ATOM 1489 O O . GLN A 1 190 ? -4.18 18.188 -0.401 1 75.94 190 GLN A O 1
ATOM 1494 N N . PRO A 1 191 ? -6.469 17.797 -0.312 1 85.25 191 PRO A N 1
ATOM 1495 C CA . PRO A 1 191 ? -6.703 19.234 -0.163 1 85.25 191 PRO A CA 1
ATOM 1496 C C . PRO A 1 191 ? -6.051 19.812 1.092 1 85.25 191 PRO A C 1
ATOM 1498 O O . PRO A 1 191 ? -6.043 19.156 2.143 1 85.25 191 PRO A O 1
ATOM 1501 N N . SER A 1 192 ? -5.516 21.016 0.953 1 88.25 192 SER A N 1
ATOM 1502 C CA . SER A 1 192 ? -4.824 21.641 2.08 1 88.25 192 SER A CA 1
ATOM 1503 C C . SER A 1 192 ? -5.602 22.828 2.627 1 88.25 192 SER A C 1
ATOM 1505 O O . SER A 1 192 ? -5.414 23.953 2.174 1 88.25 192 SER A O 1
ATOM 1507 N N . ALA A 1 193 ? -6.262 22.562 3.625 1 91.06 193 ALA A N 1
ATOM 1508 C CA . ALA A 1 193 ? -7.051 23.609 4.27 1 91.06 193 ALA A CA 1
ATOM 1509 C C . ALA A 1 193 ? -6.152 24.641 4.938 1 91.06 193 ALA A C 1
ATOM 1511 O O . ALA A 1 193 ? -6.516 25.812 5.043 1 91.06 193 ALA A O 1
ATOM 1512 N N . GLY A 1 194 ? -5.012 24.219 5.375 1 90.69 194 GLY A N 1
ATOM 1513 C CA . GLY A 1 194 ? -4.066 25.156 5.961 1 90.69 194 GLY A CA 1
ATOM 1514 C C . GLY A 1 194 ? -3.578 26.203 4.98 1 90.69 194 GLY A C 1
ATOM 1515 O O . GLY A 1 194 ? -3.486 27.391 5.324 1 90.69 194 GLY A O 1
ATOM 1516 N N . LYS A 1 195 ? -3.273 25.75 3.779 1 91.81 195 LYS A N 1
ATOM 1517 C CA . LYS A 1 195 ? -2.877 26.688 2.732 1 91.81 195 LYS A CA 1
ATOM 1518 C C . LYS A 1 195 ? -4.012 27.641 2.391 1 91.81 195 LYS A C 1
ATOM 1520 O O . LYS A 1 195 ? -3.781 28.828 2.148 1 91.81 195 LYS A O 1
ATOM 1525 N N . LEU A 1 196 ? -5.176 27.109 2.43 1 95 196 LEU A N 1
ATOM 1526 C CA . LEU A 1 196 ? -6.348 27.922 2.141 1 95 196 LEU A CA 1
ATOM 1527 C C . LEU A 1 196 ? -6.504 29.031 3.174 1 95 196 LEU A C 1
ATOM 1529 O O . LEU A 1 196 ? -6.801 30.172 2.822 1 95 196 LEU A O 1
ATOM 1533 N N . MET A 1 197 ? -6.355 28.703 4.375 1 94.75 197 MET A N 1
ATOM 1534 C CA . MET A 1 197 ? -6.41 29.672 5.465 1 94.75 197 MET A CA 1
ATOM 1535 C C . MET A 1 197 ? -5.418 30.812 5.23 1 94.75 197 MET A C 1
ATOM 1537 O O . MET A 1 197 ? -5.754 31.984 5.41 1 94.75 197 MET A O 1
ATOM 1541 N N . GLY A 1 198 ? -4.262 30.453 4.836 1 92.81 198 GLY A N 1
ATOM 1542 C CA . GLY A 1 198 ? -3.256 31.469 4.543 1 92.81 198 GLY A CA 1
ATOM 1543 C C . GLY A 1 198 ? -3.633 32.375 3.387 1 92.81 198 GLY A C 1
ATOM 1544 O O . GLY A 1 198 ? -3.406 33.594 3.439 1 92.81 198 GLY A O 1
ATOM 1545 N N . LEU A 1 199 ? -4.176 31.797 2.361 1 94.19 199 LEU A N 1
ATOM 1546 C CA . LEU A 1 199 ? -4.547 32.531 1.156 1 94.19 199 LEU A CA 1
ATOM 1547 C C . LEU A 1 199 ? -5.688 33.5 1.439 1 94.19 199 LEU A C 1
ATOM 1549 O O . LEU A 1 199 ? -5.812 34.531 0.775 1 94.19 199 LEU A O 1
ATOM 1553 N N . ALA A 1 200 ? -6.469 33.219 2.406 1 95.75 200 ALA A N 1
ATOM 1554 C CA . ALA A 1 200 ? -7.652 34 2.744 1 95.75 200 ALA A CA 1
ATOM 1555 C C . ALA A 1 200 ? -7.27 35.438 3.094 1 95.75 200 ALA A C 1
ATOM 1557 O O . ALA A 1 200 ? -8.031 36.375 2.832 1 95.75 200 ALA A O 1
ATOM 1558 N N . ALA A 1 201 ? -6.129 35.625 3.625 1 92.19 201 ALA A N 1
ATOM 1559 C CA . ALA A 1 201 ? -5.684 36.938 4.051 1 92.19 201 ALA A CA 1
ATOM 1560 C C . ALA A 1 201 ? -5.48 37.875 2.852 1 92.19 201 ALA A C 1
ATOM 1562 O O . ALA A 1 201 ? -5.48 39.094 2.994 1 92.19 201 ALA A O 1
ATOM 1563 N N . VAL A 1 202 ? -5.332 37.281 1.686 1 92.38 202 VAL A N 1
ATOM 1564 C CA . VAL A 1 202 ? -5.055 38.031 0.466 1 92.38 202 VAL A CA 1
ATOM 1565 C C . VAL A 1 202 ? -6.363 38.438 -0.219 1 92.38 202 VAL A C 1
ATOM 1567 O O . VAL A 1 202 ? -6.406 39.375 -1.003 1 92.38 202 VAL A O 1
ATOM 1570 N N . GLY A 1 203 ? -7.414 37.656 0.094 1 94.56 203 GLY A N 1
ATOM 1571 C CA . GLY A 1 203 ? -8.664 37.781 -0.642 1 94.56 203 GLY A CA 1
ATOM 1572 C C . GLY A 1 203 ? -9.531 38.906 -0.153 1 94.56 203 GLY A C 1
ATOM 1573 O O . GLY A 1 203 ? -9.242 39.531 0.875 1 94.56 203 GLY A O 1
ATOM 1574 N N . GLN A 1 204 ? -10.562 39.125 -1.029 1 94 204 GLN A N 1
ATOM 1575 C CA . GLN A 1 204 ? -11.539 40.156 -0.722 1 94 204 GLN A CA 1
ATOM 1576 C C . GLN A 1 204 ? -12.961 39.625 -0.741 1 94 204 GLN A C 1
ATOM 1578 O O . GLN A 1 204 ? -13.234 38.625 -1.414 1 94 204 GLN A O 1
ATOM 1583 N N . GLU A 1 205 ? -13.758 40.375 0.008 1 95.25 205 GLU A N 1
ATOM 1584 C CA . GLU A 1 205 ? -15.164 40 0.042 1 95.25 205 GLU A CA 1
ATOM 1585 C C . GLU A 1 205 ? -15.859 40.344 -1.271 1 95.25 205 GLU A C 1
ATOM 1587 O O . GLU A 1 205 ? -15.664 41.406 -1.818 1 95.25 205 GLU A O 1
ATOM 1592 N N . ARG A 1 206 ? -16.562 39.312 -1.752 1 95 206 ARG A N 1
ATOM 1593 C CA . ARG A 1 206 ? -17.453 39.531 -2.883 1 95 206 ARG A CA 1
ATOM 1594 C C . ARG A 1 206 ? -18.906 39.594 -2.426 1 95 206 ARG A C 1
ATOM 1596 O O . ARG A 1 206 ? -19.547 38.531 -2.242 1 95 206 ARG A O 1
ATOM 1603 N N . GLN A 1 207 ? -19.5 40.75 -2.496 1 92.06 207 GLN A N 1
ATOM 1604 C CA . GLN A 1 207 ? -20.797 41 -1.903 1 92.06 207 GLN A CA 1
ATOM 1605 C C . GLN A 1 207 ? -21.906 40.25 -2.639 1 92.06 207 GLN A C 1
ATOM 1607 O O . GLN A 1 207 ? -22.938 39.906 -2.051 1 92.06 207 GLN A O 1
ATOM 1612 N N . GLN A 1 208 ? -21.688 39.906 -3.857 1 92.44 208 GLN A N 1
ATOM 1613 C CA . GLN A 1 208 ? -22.703 39.25 -4.668 1 92.44 208 GLN A CA 1
ATOM 1614 C C . GLN A 1 208 ? -22.797 37.75 -4.352 1 92.44 208 GLN A C 1
ATOM 1616 O O . GLN A 1 208 ? -23.766 37.094 -4.73 1 92.44 208 GLN A O 1
ATOM 1621 N N . TRP A 1 209 ? -21.797 37.219 -3.652 1 96.31 209 TRP A N 1
ATOM 1622 C CA . TRP A 1 209 ? -21.812 35.812 -3.338 1 96.31 209 TRP A CA 1
ATOM 1623 C C . TRP A 1 209 ? -22.75 35.531 -2.17 1 96.31 209 TRP A C 1
ATOM 1625 O O . TRP A 1 209 ? -22.766 36.25 -1.185 1 96.31 209 TRP A O 1
ATOM 1635 N N . PRO A 1 210 ? -23.562 34.5 -2.266 1 95.88 210 PRO A N 1
ATOM 1636 C CA . PRO A 1 210 ? -24.5 34.156 -1.191 1 95.88 210 PRO A CA 1
ATOM 1637 C C . PRO A 1 210 ? -23.812 33.469 -0.002 1 95.88 210 PRO A C 1
ATOM 1639 O O . PRO A 1 210 ? -22.641 33.094 -0.099 1 95.88 210 PRO A O 1
ATOM 1642 N N . SER A 1 211 ? -24.609 33.438 1.077 1 96.31 211 SER A N 1
ATOM 1643 C CA . SER A 1 211 ? -24.141 32.594 2.176 1 96.31 211 SER A CA 1
ATOM 1644 C C . SER A 1 211 ? -24.188 31.109 1.8 1 96.31 211 SER A C 1
ATOM 1646 O O . SER A 1 211 ? -25.109 30.656 1.131 1 96.31 211 SER A O 1
ATOM 1648 N N . LEU A 1 212 ? -23.172 30.406 2.211 1 97.44 212 LEU A N 1
ATOM 1649 C CA . LEU A 1 212 ? -23.078 29 1.796 1 97.44 212 LEU A CA 1
ATOM 1650 C C . LEU A 1 212 ? -23.219 28.078 2.99 1 97.44 212 LEU A C 1
ATOM 1652 O O . LEU A 1 212 ? -23.484 26.875 2.82 1 97.44 212 LEU A O 1
ATOM 1656 N N . VAL A 1 213 ? -22.984 28.516 4.211 1 98.06 213 VAL A N 1
ATOM 1657 C CA . VAL A 1 213 ? -23.141 27.719 5.418 1 98.06 213 VAL A CA 1
ATOM 1658 C C . VAL A 1 213 ? -24.484 28 6.059 1 98.06 213 VAL A C 1
ATOM 1660 O O . VAL A 1 213 ? -24.828 29.156 6.32 1 98.06 213 VAL A O 1
ATOM 1663 N N . THR A 1 214 ? -25.234 26.953 6.277 1 97.25 214 THR A N 1
ATOM 1664 C CA . THR A 1 214 ? -26.531 27.062 6.949 1 97.25 214 THR A CA 1
ATOM 1665 C C . THR A 1 214 ? -26.359 26.938 8.461 1 97.25 214 THR A C 1
ATOM 1667 O O . THR A 1 214 ? -25.75 25.969 8.945 1 97.25 214 THR A O 1
ATOM 1670 N N . THR A 1 215 ? -26.859 27.891 9.211 1 96.88 215 THR A N 1
ATOM 1671 C CA . THR A 1 215 ? -26.859 27.812 10.672 1 96.88 215 THR A CA 1
ATOM 1672 C C . THR A 1 215 ? -28.266 27.609 11.195 1 96.88 215 THR A C 1
ATOM 1674 O O . THR A 1 215 ? -29.234 28.172 10.664 1 96.88 215 THR A O 1
ATOM 1677 N N . VAL A 1 216 ? -28.328 26.734 12.188 1 96.12 216 VAL A N 1
ATOM 1678 C CA . VAL A 1 216 ? -29.625 26.375 12.758 1 96.12 216 VAL A CA 1
ATOM 1679 C C . VAL A 1 216 ? -29.656 26.766 14.234 1 96.12 216 VAL A C 1
ATOM 1681 O O . VAL A 1 216 ? -28.641 26.688 14.93 1 96.12 216 VAL A O 1
ATOM 1684 N N . ASP A 1 217 ? -30.812 27.094 14.758 1 93.19 217 ASP A N 1
ATOM 1685 C CA . ASP A 1 217 ? -30.969 27.625 16.109 1 93.19 217 ASP A CA 1
ATOM 1686 C C . ASP A 1 217 ? -30.734 26.531 17.156 1 93.19 217 ASP A C 1
ATOM 1688 O O . ASP A 1 217 ? -30.766 26.812 18.359 1 93.19 217 ASP A O 1
ATOM 1692 N N . ASP A 1 218 ? -30.25 25.469 16.828 1 94.38 218 ASP A N 1
ATOM 1693 C CA . ASP A 1 218 ? -29.875 24.438 17.797 1 94.38 218 ASP A CA 1
ATOM 1694 C C . ASP A 1 218 ? -28.359 24.266 17.875 1 94.38 218 ASP A C 1
ATOM 1696 O O . ASP A 1 218 ? -27.859 23.359 18.531 1 94.38 218 ASP A O 1
ATOM 1700 N N . GLY A 1 219 ? -27.703 25.172 17.125 1 95.94 219 GLY A N 1
ATOM 1701 C CA . GLY A 1 219 ? -26.25 25.172 17.203 1 95.94 219 GLY A CA 1
ATOM 1702 C C . GLY A 1 219 ? -25.594 24.453 16.031 1 95.94 219 GLY A C 1
ATOM 1703 O O . GLY A 1 219 ? -24.375 24.453 15.906 1 95.94 219 GLY A O 1
ATOM 1704 N N . ASP A 1 220 ? -26.422 23.844 15.164 1 96.88 220 ASP A N 1
ATOM 1705 C CA . ASP A 1 220 ? -25.906 23.141 14 1 96.88 220 ASP A CA 1
ATOM 1706 C C . ASP A 1 220 ? -25.438 24.125 12.93 1 96.88 220 ASP A C 1
ATOM 1708 O O . ASP A 1 220 ? -25.906 25.266 12.883 1 96.88 220 ASP A O 1
ATOM 1712 N N . ALA A 1 221 ? -24.453 23.781 12.242 1 97.12 221 ALA A N 1
ATOM 1713 C CA . ALA A 1 221 ? -23.953 24.484 11.062 1 97.12 221 ALA A CA 1
ATOM 1714 C C . ALA A 1 221 ? -23.469 23.484 10 1 97.12 221 ALA A C 1
ATOM 1716 O O . ALA A 1 221 ? -22.641 22.625 10.281 1 97.12 221 ALA A O 1
ATOM 1717 N N . TYR A 1 222 ? -24.031 23.5 8.844 1 95.38 222 TYR A N 1
ATOM 1718 C CA . TYR A 1 222 ? -23.672 22.562 7.789 1 95.38 222 TYR A CA 1
ATOM 1719 C C . TYR A 1 222 ? -23.766 23.219 6.414 1 95.38 222 TYR A C 1
ATOM 1721 O O . TYR A 1 222 ? -24.188 24.359 6.297 1 95.38 222 TYR A O 1
ATOM 1729 N N . VAL A 1 223 ? -23.234 22.547 5.465 1 96.69 223 VAL A N 1
ATOM 1730 C CA . VAL A 1 223 ? -23.25 22.984 4.078 1 96.69 223 VAL A CA 1
ATOM 1731 C C . VAL A 1 223 ? -24.016 21.984 3.215 1 96.69 223 VAL A C 1
ATOM 1733 O O . VAL A 1 223 ? -23.844 20.766 3.371 1 96.69 223 VAL A O 1
ATOM 1736 N N . ARG A 1 224 ? -24.812 22.484 2.363 1 96.75 224 ARG A N 1
ATOM 1737 C CA . ARG A 1 224 ? -25.547 21.609 1.438 1 96.75 224 ARG A CA 1
ATOM 1738 C C . ARG A 1 224 ? -24.781 21.453 0.13 1 96.75 224 ARG A C 1
ATOM 1740 O O . ARG A 1 224 ? -24.359 22.438 -0.481 1 96.75 224 ARG A O 1
ATOM 1747 N N . LEU A 1 225 ? -24.641 20.234 -0.251 1 96.31 225 LEU A N 1
ATOM 1748 C CA . LEU A 1 225 ? -23.906 19.906 -1.472 1 96.31 225 LEU A CA 1
ATOM 1749 C C . LEU A 1 225 ? -24.531 20.594 -2.678 1 96.31 225 LEU A C 1
ATOM 1751 O O . LEU A 1 225 ? -23.812 21.125 -3.529 1 96.31 225 LEU A O 1
ATOM 1755 N N . SER A 1 226 ? -25.844 20.688 -2.738 1 94.75 226 SER A N 1
ATOM 1756 C CA . SER A 1 226 ? -26.562 21.281 -3.857 1 94.75 226 SER A CA 1
ATOM 1757 C C . SER A 1 226 ? -26.297 22.781 -3.945 1 94.75 226 SER A C 1
ATOM 1759 O O . SER A 1 226 ? -26.156 23.328 -5.043 1 94.75 226 SER A O 1
ATOM 1761 N N . GLU A 1 227 ? -26.234 23.375 -2.826 1 95.06 227 GLU A N 1
ATOM 1762 C CA . GLU A 1 227 ? -25.938 24.812 -2.797 1 95.06 227 GLU A CA 1
ATOM 1763 C C . GLU A 1 227 ? -24.5 25.094 -3.217 1 95.06 227 GLU A C 1
ATOM 1765 O O . GLU A 1 227 ? -24.234 26.078 -3.904 1 95.06 227 GLU A O 1
ATOM 1770 N N . LEU A 1 228 ? -23.594 24.25 -2.791 1 96.38 228 LEU A N 1
ATOM 1771 C CA . LEU A 1 228 ? -22.203 24.391 -3.201 1 96.38 228 LEU A CA 1
ATOM 1772 C C . LEU A 1 228 ? -22.062 24.203 -4.707 1 96.38 228 LEU A C 1
ATOM 1774 O O . LEU A 1 228 ? -21.297 24.922 -5.355 1 96.38 228 LEU A O 1
ATOM 1778 N N . ASP A 1 229 ? -22.766 23.203 -5.184 1 94.25 229 ASP A N 1
ATOM 1779 C CA . ASP A 1 229 ? -22.734 22.953 -6.625 1 94.25 229 ASP A CA 1
ATOM 1780 C C . ASP A 1 229 ? -23.234 24.172 -7.395 1 94.25 229 ASP A C 1
ATOM 1782 O O . ASP A 1 229 ? -22.641 24.578 -8.398 1 94.25 229 ASP A O 1
ATOM 1786 N N . SER A 1 230 ? -24.328 24.734 -6.953 1 93.31 230 SER A N 1
ATOM 1787 C CA . SER A 1 230 ? -24.891 25.922 -7.594 1 93.31 230 SER A CA 1
ATOM 1788 C C . SER A 1 230 ? -23.906 27.094 -7.539 1 93.31 230 SER A C 1
ATOM 1790 O O . SER A 1 230 ? -23.812 27.875 -8.492 1 93.31 230 SER A O 1
ATOM 1792 N N . PHE A 1 231 ? -23.297 27.281 -6.488 1 95.94 231 PHE A N 1
ATOM 1793 C CA . PHE A 1 231 ? -22.328 28.375 -6.32 1 95.94 231 PHE A CA 1
ATOM 1794 C C . PHE A 1 231 ? -21.156 28.203 -7.273 1 95.94 231 PHE A C 1
ATOM 1796 O O . PHE A 1 231 ? -20.797 29.125 -8.008 1 95.94 231 PHE A O 1
ATOM 1803 N N . PHE A 1 232 ? -20.531 27 -7.258 1 94.69 232 PHE A N 1
ATOM 1804 C CA . PHE A 1 232 ? -19.328 26.781 -8.062 1 94.69 232 PHE A CA 1
ATOM 1805 C C . PHE A 1 232 ? -19.672 26.812 -9.555 1 94.69 232 PHE A C 1
ATOM 1807 O O . PHE A 1 232 ? -18.844 27.188 -10.375 1 94.69 232 PHE A O 1
ATOM 1814 N N . ALA A 1 233 ? -20.875 26.469 -9.898 1 89.38 233 ALA A N 1
ATOM 1815 C CA . ALA A 1 233 ? -21.328 26.578 -11.281 1 89.38 233 ALA A CA 1
ATOM 1816 C C . ALA A 1 233 ? -21.25 28.016 -11.781 1 89.38 233 ALA A C 1
ATOM 1818 O O . ALA A 1 233 ? -21.016 28.266 -12.961 1 89.38 233 ALA A O 1
ATOM 1819 N N . SER A 1 234 ? -21.375 28.891 -10.875 1 90.5 234 SER A N 1
ATOM 1820 C CA . SER A 1 234 ? -21.422 30.297 -11.242 1 90.5 234 SER A CA 1
ATOM 1821 C C . SER A 1 234 ? -20.016 30.906 -11.242 1 90.5 234 SER A C 1
ATOM 1823 O O . SER A 1 234 ? -19.812 31.984 -11.805 1 90.5 234 SER A O 1
ATOM 1825 N N . VAL A 1 235 ? -19.062 30.25 -10.664 1 91.38 235 VAL A N 1
ATOM 1826 C CA . VAL A 1 235 ? -17.812 30.953 -10.461 1 91.38 235 VAL A CA 1
ATOM 1827 C C . VAL A 1 235 ? -16.672 30.188 -11.125 1 91.38 235 VAL A C 1
ATOM 1829 O O . VAL A 1 235 ? -15.617 30.75 -11.43 1 91.38 235 VAL A O 1
ATOM 1832 N N . LEU A 1 236 ? -16.875 28.859 -11.375 1 88.31 236 LEU A N 1
ATOM 1833 C CA . LEU A 1 236 ? -15.797 28.031 -11.914 1 88.31 236 LEU A CA 1
ATOM 1834 C C . LEU A 1 236 ? -16.203 27.422 -13.25 1 88.31 236 LEU A C 1
ATOM 1836 O O . LEU A 1 236 ? -17.391 27.188 -13.5 1 88.31 236 LEU A O 1
ATOM 1840 N N . PRO A 1 237 ? -15.203 27.141 -14.07 1 78.75 237 PRO A N 1
ATOM 1841 C CA . PRO A 1 237 ? -15.508 26.438 -15.312 1 78.75 237 PRO A CA 1
ATOM 1842 C C . PRO A 1 237 ? -15.828 24.953 -15.094 1 78.75 237 PRO A C 1
ATOM 1844 O O . PRO A 1 237 ? -15.188 24.312 -14.266 1 78.75 237 PRO A O 1
ATOM 1847 N N . ARG A 1 238 ? -16.844 24.516 -15.781 1 76.56 238 ARG A N 1
ATOM 1848 C CA . ARG A 1 238 ? -17.25 23.125 -15.703 1 76.56 238 ARG A CA 1
ATOM 1849 C C . ARG A 1 238 ? -16.391 22.25 -16.609 1 76.56 238 ARG A C 1
ATOM 1851 O O . ARG A 1 238 ? -16.047 22.656 -17.719 1 76.56 238 ARG A O 1
ATOM 1858 N N . ARG A 1 239 ? -16.109 21.078 -15.953 1 65.38 239 ARG A N 1
ATOM 1859 C CA . ARG A 1 239 ? -15.453 20.094 -16.797 1 65.38 239 ARG A CA 1
ATOM 1860 C C . ARG A 1 239 ? -16.422 19.484 -17.797 1 65.38 239 ARG A C 1
ATOM 1862 O O . ARG A 1 239 ? -17.562 19.172 -17.453 1 65.38 239 ARG A O 1
ATOM 1869 N N . VAL A 1 240 ? -16.031 19.406 -18.984 1 51.69 240 VAL A N 1
ATOM 1870 C CA . VAL A 1 240 ? -16.906 18.953 -20.078 1 51.69 240 VAL A CA 1
ATOM 1871 C C . VAL A 1 240 ? -17.359 17.516 -19.828 1 51.69 240 VAL A C 1
ATOM 1873 O O . VAL A 1 240 ? -18.484 17.156 -20.156 1 51.69 240 VAL A O 1
ATOM 1876 N N . GLU A 1 241 ? -16.375 16.828 -19.219 1 47.78 241 GLU A N 1
ATOM 1877 C CA . GLU A 1 241 ? -16.625 15.406 -18.953 1 47.78 241 GLU A CA 1
ATOM 1878 C C . GLU A 1 241 ? -17.812 15.211 -18.016 1 47.78 241 GLU A C 1
ATOM 1880 O O . GLU A 1 241 ? -18.406 14.133 -17.984 1 47.78 241 GLU A O 1
ATOM 1885 N N . PHE A 1 242 ? -18.125 16.25 -17.375 1 50.66 242 PHE A N 1
ATOM 1886 C CA . PHE A 1 242 ? -19.188 16.141 -16.391 1 50.66 242 PHE A CA 1
ATOM 1887 C C . PHE A 1 242 ? -20.484 16.719 -16.953 1 50.66 242 PHE A C 1
ATOM 1889 O O . PHE A 1 242 ? -21.453 16.938 -16.203 1 50.66 242 PHE A O 1
ATOM 1896 N N . GLU A 1 243 ? -20.422 16.906 -18.234 1 51.16 243 GLU A N 1
ATOM 1897 C CA . GLU A 1 243 ? -21.641 17.484 -18.797 1 51.16 243 GLU A CA 1
ATOM 1898 C C . GLU A 1 243 ? -22.828 16.547 -18.609 1 51.16 243 GLU A C 1
ATOM 1900 O O . GLU A 1 243 ? -22.797 15.398 -19.047 1 51.16 243 GLU A O 1
ATOM 1905 N N . GLY A 1 244 ? -23.703 17.016 -17.891 1 55.44 244 GLY A N 1
ATOM 1906 C CA . GLY A 1 244 ? -24.922 16.281 -17.625 1 55.44 244 GLY A CA 1
ATOM 1907 C C . GLY A 1 244 ? -24.875 15.438 -16.359 1 55.44 244 GLY A C 1
ATOM 1908 O O . GLY A 1 244 ? -25.875 14.844 -15.961 1 55.44 244 GLY A O 1
ATOM 1909 N N . GLY A 1 245 ? -23.641 15.375 -15.828 1 61.28 245 GLY A N 1
ATOM 1910 C CA . GLY A 1 245 ? -23.547 14.555 -14.633 1 61.28 245 GLY A CA 1
ATOM 1911 C C . GLY A 1 245 ? -24.188 15.203 -13.414 1 61.28 245 GLY A C 1
ATOM 1912 O O . GLY A 1 245 ? -24.266 16.438 -13.336 1 61.28 245 GLY A O 1
ATOM 1913 N N . ILE A 1 246 ? -24.891 14.305 -12.57 1 71.44 246 ILE A N 1
ATOM 1914 C CA . ILE A 1 246 ? -25.531 14.773 -11.344 1 71.44 246 ILE A CA 1
ATOM 1915 C C . ILE A 1 246 ? -24.562 14.609 -10.164 1 71.44 246 ILE A C 1
ATOM 1917 O O . ILE A 1 246 ? -23.922 13.57 -10.023 1 71.44 246 ILE A O 1
ATOM 1921 N N . VAL A 1 247 ? -24.359 15.688 -9.445 1 82.06 247 VAL A N 1
ATOM 1922 C CA . VAL A 1 247 ? -23.547 15.672 -8.234 1 82.06 247 VAL A CA 1
ATOM 1923 C C . VAL A 1 247 ? -24.328 15.023 -7.094 1 82.06 247 VAL A C 1
ATOM 1925 O O . VAL A 1 247 ? -25.312 15.57 -6.617 1 82.06 247 VAL A O 1
ATOM 1928 N N . ARG A 1 248 ? -23.891 13.867 -6.691 1 78.69 248 ARG A N 1
ATOM 1929 C CA . ARG A 1 248 ? -24.594 13.125 -5.648 1 78.69 248 ARG A CA 1
ATOM 1930 C C . ARG A 1 248 ? -23.766 13.086 -4.363 1 78.69 248 ARG A C 1
ATOM 1932 O O . ARG A 1 248 ? -24.312 12.836 -3.283 1 78.69 248 ARG A O 1
ATOM 1939 N N . GLN A 1 249 ? -22.484 13.328 -4.469 1 86.25 249 GLN A N 1
ATOM 1940 C CA . GLN A 1 249 ? -21.547 13.336 -3.352 1 86.25 249 GLN A CA 1
ATOM 1941 C C . GLN A 1 249 ? -20.406 14.32 -3.605 1 86.25 249 GLN A C 1
ATOM 1943 O O . GLN A 1 249 ? -20.266 14.852 -4.711 1 86.25 249 GLN A O 1
ATOM 1948 N N . LEU A 1 250 ? -19.641 14.57 -2.596 1 88.25 250 LEU A N 1
ATOM 1949 C CA . LEU A 1 250 ? -18.578 15.57 -2.658 1 88.25 250 LEU A CA 1
ATOM 1950 C C . LEU A 1 250 ? -17.594 15.25 -3.77 1 88.25 250 LEU A C 1
ATOM 1952 O O . LEU A 1 250 ? -17.141 16.141 -4.484 1 88.25 250 LEU A O 1
ATOM 1956 N N . ASP A 1 251 ? -17.266 13.977 -3.926 1 82.5 251 ASP A N 1
ATOM 1957 C CA . ASP A 1 251 ? -16.297 13.578 -4.945 1 82.5 251 ASP A CA 1
ATOM 1958 C C . ASP A 1 251 ? -16.781 13.953 -6.34 1 82.5 251 ASP A C 1
ATOM 1960 O O . ASP A 1 251 ? -15.977 14.297 -7.211 1 82.5 251 ASP A O 1
ATOM 1964 N N . ASP A 1 252 ? -18.094 13.891 -6.562 1 82.56 252 ASP A N 1
ATOM 1965 C CA . ASP A 1 252 ? -18.672 14.312 -7.836 1 82.56 252 ASP A CA 1
ATOM 1966 C C . ASP A 1 252 ? -18.453 15.805 -8.078 1 82.56 252 ASP A C 1
ATOM 1968 O O . ASP A 1 252 ? -18.141 16.219 -9.195 1 82.56 252 ASP A O 1
ATOM 1972 N N . LEU A 1 253 ? -18.672 16.469 -7.016 1 88.19 253 LEU A N 1
ATOM 1973 C CA . LEU A 1 253 ? -18.469 17.922 -7.102 1 88.19 253 LEU A CA 1
ATOM 1974 C C . LEU A 1 253 ? -17.031 18.25 -7.473 1 88.19 253 LEU A C 1
ATOM 1976 O O . LEU A 1 253 ? -16.797 19.078 -8.344 1 88.19 253 LEU A O 1
ATOM 1980 N N . LEU A 1 254 ? -16.141 17.625 -6.82 1 86.88 254 LEU A N 1
ATOM 1981 C CA . LEU A 1 254 ? -14.719 17.891 -7.016 1 86.88 254 LEU A CA 1
ATOM 1982 C C . LEU A 1 254 ? -14.289 17.5 -8.422 1 86.88 254 LEU A C 1
ATOM 1984 O O . LEU A 1 254 ? -13.352 18.078 -8.977 1 86.88 254 LEU A O 1
ATOM 1988 N N . ALA A 1 255 ? -15.039 16.578 -8.992 1 76.31 255 ALA A N 1
ATOM 1989 C CA . ALA A 1 255 ? -14.719 16.109 -10.344 1 76.31 255 ALA A CA 1
ATOM 1990 C C . ALA A 1 255 ? -15.375 17 -11.398 1 76.31 255 ALA A C 1
ATOM 1992 O O . ALA A 1 255 ? -14.961 17.016 -12.555 1 76.31 255 ALA A O 1
ATOM 1993 N N . LYS A 1 256 ? -16.328 17.75 -11.031 1 80.81 256 LYS A N 1
ATOM 1994 C CA . LYS A 1 256 ? -17.172 18.469 -11.977 1 80.81 256 LYS A CA 1
ATOM 1995 C C . LYS A 1 256 ? -16.531 19.781 -12.414 1 80.81 256 LYS A C 1
ATOM 1997 O O . LYS A 1 256 ? -16.734 20.234 -13.539 1 80.81 256 LYS A O 1
ATOM 2002 N N . TYR A 1 257 ? -15.742 20.422 -11.547 1 83.06 257 TYR A N 1
ATOM 2003 C CA . TYR A 1 257 ? -15.25 21.766 -11.844 1 83.06 257 TYR A CA 1
ATOM 2004 C C . TYR A 1 257 ? -13.727 21.781 -11.883 1 83.06 257 TYR A C 1
ATOM 2006 O O . TYR A 1 257 ? -13.07 21 -11.195 1 83.06 257 TYR A O 1
ATOM 2014 N N . TRP A 1 258 ? -13.203 22.703 -12.711 1 77.69 258 TRP A N 1
ATOM 2015 C CA . TRP A 1 258 ? -11.758 22.922 -12.758 1 77.69 258 TRP A CA 1
ATOM 2016 C C . TRP A 1 258 ? -11.312 23.844 -11.625 1 77.69 258 TRP A C 1
ATOM 2018 O O . TRP A 1 258 ? -11.922 24.891 -11.406 1 77.69 258 TRP A O 1
ATOM 2028 N N . PRO A 1 259 ? -10.266 23.422 -10.961 1 85.06 259 PRO A N 1
ATOM 2029 C CA . PRO A 1 259 ? -9.711 24.359 -9.984 1 85.06 259 PRO A CA 1
ATOM 2030 C C . PRO A 1 259 ? -9.031 25.562 -10.633 1 85.06 259 PRO A C 1
ATOM 2032 O O . PRO A 1 259 ? -8.508 25.453 -11.742 1 85.06 259 PRO A O 1
ATOM 2035 N N . VAL A 1 260 ? -9.07 26.656 -9.992 1 84.06 260 VAL A N 1
ATOM 2036 C CA . VAL A 1 260 ? -8.289 27.828 -10.398 1 84.06 260 VAL A CA 1
ATOM 2037 C C . VAL A 1 260 ? -6.914 27.781 -9.734 1 84.06 260 VAL A C 1
ATOM 2039 O O . VAL A 1 260 ? -6.707 27.047 -8.766 1 84.06 260 VAL A O 1
ATOM 2042 N N . HIS A 1 261 ? -6 28.547 -10.414 1 83.38 261 HIS A N 1
ATOM 2043 C CA . HIS A 1 261 ? -4.664 28.625 -9.836 1 83.38 261 HIS A CA 1
ATOM 2044 C C . HIS A 1 261 ? -4.66 29.5 -8.578 1 83.38 261 HIS A C 1
ATOM 2046 O O . HIS A 1 261 ? -5.316 30.547 -8.539 1 83.38 261 HIS A O 1
ATOM 2052 N N . TRP A 1 262 ? -3.939 29.125 -7.605 1 89.12 262 TRP A N 1
ATOM 2053 C CA . TRP A 1 262 ? -3.982 29.766 -6.297 1 89.12 262 TRP A CA 1
ATOM 2054 C C . TRP A 1 262 ? -3.568 31.234 -6.402 1 89.12 262 TRP A C 1
ATOM 2056 O O . TRP A 1 262 ? -3.945 32.062 -5.562 1 89.12 262 TRP A O 1
ATOM 2066 N N . SER A 1 263 ? -2.809 31.625 -7.441 1 87.44 263 SER A N 1
ATOM 2067 C CA . SER A 1 263 ? -2.287 32.969 -7.566 1 87.44 263 SER A CA 1
ATOM 2068 C C . SER A 1 263 ? -3.312 33.906 -8.203 1 87.44 263 SER A C 1
ATOM 2070 O O . SER A 1 263 ? -3.08 35.125 -8.312 1 87.44 263 SER A O 1
ATOM 2072 N N . SER A 1 264 ? -4.441 33.344 -8.539 1 88.88 264 SER A N 1
ATOM 2073 C CA . SER A 1 264 ? -5.473 34.188 -9.156 1 88.88 264 SER A CA 1
ATOM 2074 C C . SER A 1 264 ? -6.238 35 -8.102 1 88.88 264 SER A C 1
ATOM 2076 O O . SER A 1 264 ? -6.305 34.594 -6.938 1 88.88 264 SER A O 1
ATOM 2078 N N . ASN A 1 265 ? -6.781 36.094 -8.531 1 90.62 265 ASN A N 1
ATOM 2079 C CA . ASN A 1 265 ? -7.617 36.875 -7.641 1 90.62 265 ASN A CA 1
ATOM 2080 C C . ASN A 1 265 ? -8.859 36.125 -7.199 1 90.62 265 ASN A C 1
ATOM 2082 O O . ASN A 1 265 ? -9.289 36.219 -6.051 1 90.62 265 ASN A O 1
ATOM 2086 N N . LEU A 1 266 ? -9.336 35.344 -8.094 1 92.38 266 LEU A N 1
ATOM 2087 C CA . LEU A 1 266 ? -10.516 34.562 -7.77 1 92.38 266 LEU A CA 1
ATOM 2088 C C . LEU A 1 266 ? -10.219 33.562 -6.664 1 92.38 266 LEU A C 1
ATOM 2090 O O . LEU A 1 266 ? -11.023 33.344 -5.758 1 92.38 266 LEU A O 1
ATOM 2094 N N . ALA A 1 267 ? -9.086 32.938 -6.797 1 93.56 267 ALA A N 1
ATOM 2095 C CA . ALA A 1 267 ? -8.695 31.984 -5.766 1 93.56 267 ALA A CA 1
ATOM 2096 C C . ALA A 1 267 ? -8.617 32.656 -4.395 1 93.56 267 ALA A C 1
ATOM 2098 O O . ALA A 1 267 ? -9.094 32.094 -3.402 1 93.56 267 ALA A O 1
ATOM 2099 N N . ALA A 1 268 ? -8.023 33.812 -4.355 1 95.06 268 ALA A N 1
ATOM 2100 C CA . ALA A 1 268 ? -7.898 34.531 -3.102 1 95.06 268 ALA A CA 1
ATOM 2101 C C . ALA A 1 268 ? -9.273 34.906 -2.549 1 95.06 268 ALA A C 1
ATOM 2103 O O . ALA A 1 268 ? -9.516 34.812 -1.344 1 95.06 268 ALA A O 1
ATOM 2104 N N . ASP A 1 269 ? -10.141 35.344 -3.398 1 96.5 269 ASP A N 1
ATOM 2105 C CA . ASP A 1 269 ? -11.484 35.719 -2.982 1 96.5 269 ASP A CA 1
ATOM 2106 C C . ASP A 1 269 ? -12.281 34.531 -2.49 1 96.5 269 ASP A C 1
ATOM 2108 O O . ASP A 1 269 ? -13.07 34.625 -1.551 1 96.5 269 ASP A O 1
ATOM 2112 N N . LEU A 1 270 ? -12.086 33.438 -3.174 1 97.31 270 LEU A N 1
ATOM 2113 C CA . LEU A 1 270 ? -12.719 32.188 -2.738 1 97.31 270 LEU A CA 1
ATOM 2114 C C . LEU A 1 270 ? -12.211 31.766 -1.361 1 97.31 270 LEU A C 1
ATOM 2116 O O . LEU A 1 270 ? -12.992 31.328 -0.515 1 97.31 270 LEU A O 1
ATOM 2120 N N . ALA A 1 271 ? -10.922 31.891 -1.18 1 97.38 271 ALA A N 1
ATOM 2121 C CA . ALA A 1 271 ? -10.336 31.578 0.117 1 97.38 271 ALA A CA 1
ATOM 2122 C C . ALA A 1 271 ? -10.898 32.469 1.215 1 97.38 271 ALA A C 1
ATOM 2124 O O . ALA A 1 271 ? -11.219 32 2.311 1 97.38 271 ALA A O 1
ATOM 2125 N N . PHE A 1 272 ? -11 33.719 0.888 1 97.56 272 PHE A N 1
ATOM 2126 C CA . PHE A 1 272 ? -11.578 34.656 1.828 1 97.56 272 PHE A CA 1
ATOM 2127 C C . PHE A 1 272 ? -13.008 34.281 2.186 1 97.56 272 PHE A C 1
ATOM 2129 O O . PHE A 1 272 ? -13.383 34.281 3.359 1 97.56 272 PHE A O 1
ATOM 2136 N N . LYS A 1 273 ? -13.758 33.969 1.205 1 97.81 273 LYS A N 1
ATOM 2137 C CA . LYS A 1 273 ? -15.148 33.562 1.396 1 97.81 273 LYS A CA 1
ATOM 2138 C C . LYS A 1 273 ? -15.242 32.344 2.32 1 97.81 273 LYS A C 1
ATOM 2140 O O . LYS A 1 273 ? -16.047 32.344 3.258 1 97.81 273 LYS A O 1
ATOM 2145 N N . ALA A 1 274 ? -14.469 31.344 2.047 1 98.12 274 ALA A N 1
ATOM 2146 C CA . ALA A 1 274 ? -14.477 30.125 2.85 1 98.12 274 ALA A CA 1
ATOM 2147 C C . ALA A 1 274 ? -14.125 30.422 4.305 1 98.12 274 ALA A C 1
ATOM 2149 O O . ALA A 1 274 ? -14.789 29.938 5.223 1 98.12 274 ALA A O 1
ATOM 2150 N N . GLN A 1 275 ? -13.109 31.203 4.496 1 97.5 275 GLN A N 1
ATOM 2151 C CA . GLN A 1 275 ? -12.656 31.562 5.84 1 97.5 275 GLN A CA 1
ATOM 2152 C C . GLN A 1 275 ? -13.727 32.344 6.594 1 97.5 275 GLN A C 1
ATOM 2154 O O . GLN A 1 275 ? -13.984 32.062 7.77 1 97.5 275 GLN A O 1
ATOM 2159 N N . ALA A 1 276 ? -14.297 33.281 5.93 1 97.5 276 ALA A N 1
ATOM 2160 C CA . ALA A 1 276 ? -15.328 34.125 6.555 1 97.5 276 ALA A CA 1
ATOM 2161 C C . ALA A 1 276 ? -16.531 33.281 6.977 1 97.5 276 ALA A C 1
ATOM 2163 O O . ALA A 1 276 ? -17.078 33.469 8.062 1 97.5 276 ALA A O 1
ATOM 2164 N N . GLU A 1 277 ? -16.938 32.406 6.109 1 97.81 277 GLU A N 1
ATOM 2165 C CA . GLU A 1 277 ? -18.047 31.531 6.41 1 97.81 277 GLU A CA 1
ATOM 2166 C C . GLU A 1 277 ? -17.719 30.609 7.59 1 97.81 277 GLU A C 1
ATOM 2168 O O . GLU A 1 277 ? -18.562 30.375 8.453 1 97.81 277 GLU A O 1
ATOM 2173 N N . LEU A 1 278 ? -16.531 30.078 7.609 1 98.06 278 LEU A N 1
ATOM 2174 C CA . LEU A 1 278 ? -16.109 29.203 8.695 1 98.06 278 LEU A CA 1
ATOM 2175 C C . LEU A 1 278 ? -16.141 29.953 10.031 1 98.06 278 LEU A C 1
ATOM 2177 O O . LEU A 1 278 ? -16.625 29.422 11.031 1 98.06 278 LEU A O 1
ATOM 2181 N N . GLU A 1 279 ? -15.57 31.156 10.055 1 97.69 279 GLU A N 1
ATOM 2182 C CA . GLU A 1 279 ? -15.508 31.953 11.273 1 97.69 279 GLU A CA 1
ATOM 2183 C C . GLU A 1 279 ? -16.906 32.25 11.805 1 97.69 279 GLU A C 1
ATOM 2185 O O . GLU A 1 279 ? -17.172 32.125 13.008 1 97.69 279 GLU A O 1
ATOM 2190 N N . GLY A 1 280 ? -17.766 32.594 10.898 1 97.88 280 GLY A N 1
ATOM 2191 C CA . GLY A 1 280 ? -19.156 32.812 11.305 1 97.88 280 GLY A CA 1
ATOM 2192 C C . GLY A 1 280 ? -19.812 31.578 11.883 1 97.88 280 GLY A C 1
ATOM 2193 O O . GLY A 1 280 ? -20.5 31.656 12.906 1 97.88 280 GLY A O 1
ATOM 2194 N N . ALA A 1 281 ? -19.609 30.5 11.242 1 98.31 281 ALA A N 1
ATOM 2195 C CA . ALA A 1 281 ? -20.172 29.234 11.695 1 98.31 281 ALA A CA 1
ATOM 2196 C C . ALA A 1 281 ? -19.625 28.844 13.07 1 98.31 281 ALA A C 1
ATOM 2198 O O . ALA A 1 281 ? -20.375 28.391 13.938 1 98.31 281 ALA A O 1
ATOM 2199 N N . LEU A 1 282 ? -18.375 29.016 13.258 1 98.31 282 LEU A N 1
ATOM 2200 C CA . LEU A 1 282 ? -17.734 28.641 14.516 1 98.31 282 LEU A CA 1
ATOM 2201 C C . LEU A 1 282 ? -18.25 29.5 15.664 1 98.31 282 LEU A C 1
ATOM 2203 O O . LEU A 1 282 ? -18.453 29 16.766 1 98.31 282 LEU A O 1
ATOM 2207 N N . LEU A 1 283 ? -18.391 30.75 15.422 1 98.06 283 LEU A N 1
ATOM 2208 C CA . LEU A 1 283 ? -18.953 31.625 16.453 1 98.06 283 LEU A CA 1
ATOM 2209 C C . LEU A 1 283 ? -20.359 31.188 16.812 1 98.06 283 LEU A C 1
ATOM 2211 O O . LEU A 1 283 ? -20.719 31.156 17.984 1 98.06 283 LEU A O 1
ATOM 2215 N N . HIS A 1 284 ? -21.141 30.859 15.789 1 98.25 284 HIS A N 1
ATOM 2216 C CA . HIS A 1 284 ? -22.5 30.359 16.016 1 98.25 284 HIS A CA 1
ATOM 2217 C C . HIS A 1 284 ? -22.484 29.109 16.875 1 98.25 284 HIS A C 1
ATOM 2219 O O . HIS A 1 284 ? -23.203 29.031 17.875 1 98.25 284 HIS A O 1
ATOM 2225 N N . ILE A 1 285 ? -21.719 28.125 16.531 1 98.5 285 ILE A N 1
ATOM 2226 C CA . ILE A 1 285 ? -21.625 26.844 17.219 1 98.5 285 ILE A CA 1
ATOM 2227 C C . ILE A 1 285 ? -21.188 27.047 18.656 1 98.5 285 ILE A C 1
ATOM 2229 O O . ILE A 1 285 ? -21.812 26.516 19.578 1 98.5 285 ILE A O 1
ATOM 2233 N N . ASN A 1 286 ? -20.156 27.859 18.859 1 98.25 286 ASN A N 1
ATOM 2234 C CA . ASN A 1 286 ? -19.562 28.016 20.172 1 98.25 286 ASN A CA 1
ATOM 2235 C C . ASN A 1 286 ? -20.469 28.812 21.109 1 98.25 286 ASN A C 1
ATOM 2237 O O . ASN A 1 286 ? -20.5 28.578 22.312 1 98.25 286 ASN A O 1
ATOM 2241 N N . ARG A 1 287 ? -21.203 29.797 20.578 1 97.81 287 ARG A N 1
ATOM 2242 C CA . ARG A 1 287 ? -22.172 30.516 21.391 1 97.81 287 ARG A CA 1
ATOM 2243 C C . ARG A 1 287 ? -23.25 29.562 21.906 1 97.81 287 ARG A C 1
ATOM 2245 O O . ARG A 1 287 ? -23.641 29.656 23.078 1 97.81 287 ARG A O 1
ATOM 2252 N N . HIS A 1 288 ? -23.672 28.703 21.078 1 97.69 288 HIS A N 1
ATOM 2253 C CA . HIS A 1 288 ? -24.688 27.734 21.469 1 97.69 288 HIS A CA 1
ATOM 2254 C C . HIS A 1 288 ? -24.125 26.719 22.453 1 97.69 288 HIS A C 1
ATOM 2256 O O . HIS A 1 288 ? -24.781 26.359 23.438 1 97.69 288 HIS A O 1
ATOM 2262 N N . LEU A 1 289 ? -22.922 26.203 22.188 1 97.94 289 LEU A N 1
ATOM 2263 C CA . LEU A 1 289 ? -22.281 25.25 23.094 1 97.94 289 LEU A CA 1
ATOM 2264 C C . LEU A 1 289 ? -22.062 25.891 24.469 1 97.94 289 LEU A C 1
ATOM 2266 O O . LEU A 1 289 ? -22.344 25.266 25.5 1 97.94 289 LEU A O 1
ATOM 2270 N N . LYS A 1 290 ? -21.578 27.109 24.438 1 97.19 290 LYS A N 1
ATOM 2271 C CA . LYS A 1 290 ? -21.328 27.828 25.688 1 97.19 290 LYS A CA 1
ATOM 2272 C C . LYS A 1 290 ? -22.594 27.969 26.516 1 97.19 290 LYS A C 1
ATOM 2274 O O . LYS A 1 290 ? -22.562 27.844 27.734 1 97.19 290 LYS A O 1
ATOM 2279 N N . ALA A 1 291 ? -23.656 28.156 25.891 1 95.94 291 ALA A N 1
ATOM 2280 C CA . ALA A 1 291 ? -24.938 28.328 26.547 1 95.94 291 ALA A CA 1
ATOM 2281 C C . ALA A 1 291 ? -25.422 27.031 27.172 1 95.94 291 ALA A C 1
ATOM 2283 O O . ALA A 1 291 ? -26.25 27.031 28.094 1 95.94 291 ALA A O 1
ATOM 2284 N N . GLN A 1 292 ? -24.875 25.938 26.719 1 94.5 292 GLN A N 1
ATOM 2285 C CA . GLN A 1 292 ? -25.359 24.641 27.156 1 94.5 292 GLN A CA 1
ATOM 2286 C C . GLN A 1 292 ? -24.484 24.062 28.25 1 94.5 292 GLN A C 1
ATOM 2288 O O . GLN A 1 292 ? -24.844 23.062 28.891 1 94.5 292 GLN A O 1
ATOM 2293 N N . VAL A 1 293 ? -23.375 24.688 28.391 1 93.75 293 VAL A N 1
ATOM 2294 C CA . VAL A 1 293 ? -22.438 24.094 29.344 1 93.75 293 VAL A CA 1
ATOM 2295 C C . VAL A 1 293 ? -22.109 25.125 30.438 1 93.75 293 VAL A C 1
ATOM 2297 O O . VAL A 1 293 ? -22.25 26.328 30.219 1 93.75 293 VAL A O 1
ATOM 2300 N N . GLY A 1 294 ? -21.703 24.688 31.609 1 89.94 294 GLY A N 1
ATOM 2301 C CA . GLY A 1 294 ? -21.344 25.562 32.719 1 89.94 294 GLY A CA 1
ATOM 2302 C C . GLY A 1 294 ? -19.859 25.891 32.75 1 89.94 294 GLY A C 1
ATOM 2303 O O . GLY A 1 294 ? -19.422 26.812 33.438 1 89.94 294 GLY A O 1
ATOM 2304 N N . SER A 1 295 ? -19.094 25.312 31.938 1 94.38 295 SER A N 1
ATOM 2305 C CA . SER A 1 295 ? -17.656 25.5 31.953 1 94.38 295 SER A CA 1
ATOM 2306 C C . SER A 1 295 ? -17.266 26.812 31.266 1 94.38 295 SER A C 1
ATOM 2308 O O . SER A 1 295 ? -17.969 27.297 30.391 1 94.38 295 SER A O 1
ATOM 2310 N N . GLU A 1 296 ? -16.125 27.297 31.641 1 96.5 296 GLU A N 1
ATOM 2311 C CA . GLU A 1 296 ? -15.594 28.531 31.062 1 96.5 296 GLU A CA 1
ATOM 2312 C C . GLU A 1 296 ? -14.516 28.234 30.031 1 96.5 296 GLU A C 1
ATOM 2314 O O . GLU A 1 296 ? -14.07 29.141 29.312 1 96.5 296 GLU A O 1
ATOM 2319 N N . ASN A 1 297 ? -14.148 26.984 29.969 1 97.88 297 ASN A N 1
ATOM 2320 C CA . ASN A 1 297 ? -13.047 26.594 29.094 1 97.88 297 ASN A CA 1
ATOM 2321 C C . ASN A 1 297 ? -13.5 25.625 28.016 1 97.88 297 ASN A C 1
ATOM 2323 O O . ASN A 1 297 ? -14.461 24.875 28.203 1 97.88 297 ASN A O 1
ATOM 2327 N N . LEU A 1 298 ? -12.812 25.672 26.906 1 98.56 298 LEU A N 1
ATOM 2328 C CA . LEU A 1 298 ? -13.117 24.812 25.766 1 98.56 298 LEU A CA 1
ATOM 2329 C C . LEU A 1 298 ? -11.906 23.969 25.391 1 98.56 298 LEU A C 1
ATOM 2331 O O . LEU A 1 298 ? -10.805 24.484 25.219 1 98.56 298 LEU A O 1
ATOM 2335 N N . ALA A 1 299 ? -12.07 22.672 25.422 1 98.5 299 ALA A N 1
ATOM 2336 C CA . ALA A 1 299 ? -11.141 21.766 24.75 1 98.5 299 ALA A CA 1
ATOM 2337 C C . ALA A 1 299 ? -11.617 21.453 23.344 1 98.5 299 ALA A C 1
ATOM 2339 O O . ALA A 1 299 ? -12.789 21.141 23.125 1 98.5 299 ALA A O 1
ATOM 2340 N N . TYR A 1 300 ? -10.742 21.578 22.406 1 98.62 300 TYR A N 1
ATOM 2341 C CA . TYR A 1 300 ? -11.141 21.609 21 1 98.62 300 TYR A CA 1
ATOM 2342 C C . TYR A 1 300 ? -10.242 20.719 20.172 1 98.62 300 TYR A C 1
ATOM 2344 O O . TYR A 1 300 ? -9.023 20.734 20.312 1 98.62 300 TYR A O 1
ATOM 2352 N N . ALA A 1 301 ? -10.82 19.734 19.312 1 98.06 301 ALA A N 1
ATOM 2353 C CA . ALA A 1 301 ? -10.07 18.859 18.422 1 98.06 301 ALA A CA 1
ATOM 2354 C C . ALA A 1 301 ? -10.82 18.625 17.125 1 98.06 301 ALA A C 1
ATOM 2356 O O . ALA A 1 301 ? -11.914 19.156 16.922 1 98.06 301 ALA A O 1
ATOM 2357 N N . GLY A 1 302 ? -10.258 17.859 16.25 1 97.25 302 GLY A N 1
ATOM 2358 C CA . GLY A 1 302 ? -10.688 17.75 14.859 1 97.25 302 GLY A CA 1
ATOM 2359 C C . GLY A 1 302 ? -9.891 18.641 13.922 1 97.25 302 GLY A C 1
ATOM 2360 O O . GLY A 1 302 ? -9.328 19.656 14.352 1 97.25 302 GLY A O 1
ATOM 2361 N N . GLY A 1 303 ? -9.898 18.297 12.758 1 95.94 303 GLY A N 1
ATOM 2362 C CA . GLY A 1 303 ? -9.055 19 11.812 1 95.94 303 GLY A CA 1
ATOM 2363 C C . GLY A 1 303 ? -9.352 20.484 11.727 1 95.94 303 GLY A C 1
ATOM 2364 O O . GLY A 1 303 ? -8.445 21.281 11.516 1 95.94 303 GLY A O 1
ATOM 2365 N N . VAL A 1 304 ? -10.57 20.891 11.891 1 97.69 304 VAL A N 1
ATOM 2366 C CA . VAL A 1 304 ? -10.977 22.297 11.805 1 97.69 304 VAL A CA 1
ATOM 2367 C C . VAL A 1 304 ? -10.344 23.094 12.945 1 97.69 304 VAL A C 1
ATOM 2369 O O . VAL A 1 304 ? -10.109 24.297 12.812 1 97.69 304 VAL A O 1
ATOM 2372 N N . ALA A 1 305 ? -10 22.391 13.992 1 98.25 305 ALA A N 1
ATOM 2373 C CA . ALA A 1 305 ? -9.453 23.047 15.18 1 98.25 305 ALA A CA 1
ATOM 2374 C C . ALA A 1 305 ? -8.07 23.625 14.898 1 98.25 305 ALA A C 1
ATOM 2376 O O . ALA A 1 305 ? -7.562 24.438 15.688 1 98.25 305 ALA A O 1
ATOM 2377 N N . LEU A 1 306 ? -7.469 23.312 13.82 1 96.69 306 LEU A N 1
ATOM 2378 C CA . LEU A 1 306 ? -6.137 23.812 13.5 1 96.69 306 LEU A CA 1
ATOM 2379 C C . LEU A 1 306 ? -6.219 25.141 12.781 1 96.69 306 LEU A C 1
ATOM 2381 O O . LEU A 1 306 ? -5.191 25.75 12.453 1 96.69 306 LEU A O 1
ATOM 2385 N N . ASN A 1 307 ? -7.41 25.641 12.523 1 96.94 307 ASN A N 1
ATOM 2386 C CA . ASN A 1 307 ? -7.562 26.984 11.953 1 96.94 307 ASN A CA 1
ATOM 2387 C C . ASN A 1 307 ? -7.328 28.062 12.992 1 96.94 307 ASN A C 1
ATOM 2389 O O . ASN A 1 307 ? -8.273 28.562 13.609 1 96.94 307 ASN A O 1
ATOM 2393 N N . CYS A 1 308 ? -6.164 28.5 13.094 1 94.5 308 CYS A N 1
ATOM 2394 C CA . CYS A 1 308 ? -5.773 29.375 14.188 1 94.5 308 CYS A CA 1
ATOM 2395 C C . CYS A 1 308 ? -6.379 30.766 14.016 1 94.5 308 CYS A C 1
ATOM 2397 O O . CYS A 1 308 ? -6.645 31.453 15 1 94.5 308 CYS A O 1
ATOM 2399 N N . THR A 1 309 ? -6.609 31.156 12.789 1 93.31 309 THR A N 1
ATOM 2400 C CA . THR A 1 309 ? -7.234 32.469 12.539 1 93.31 309 THR A CA 1
ATOM 2401 C C . THR A 1 309 ? -8.656 32.5 13.094 1 93.31 309 THR A C 1
ATOM 2403 O O . THR A 1 309 ? -9.055 33.469 13.734 1 93.31 309 THR A O 1
ATOM 2406 N N . ALA A 1 310 ? -9.344 31.438 12.867 1 95.75 310 ALA A N 1
ATOM 2407 C CA . ALA A 1 310 ? -10.703 31.344 13.383 1 95.75 310 ALA A CA 1
ATOM 2408 C C . ALA A 1 310 ? -10.703 31.203 14.906 1 95.75 310 ALA A C 1
ATOM 2410 O O . ALA A 1 310 ? -11.547 31.781 15.586 1 95.75 310 ALA A O 1
ATOM 2411 N N . ASN A 1 311 ? -9.789 30.469 15.414 1 96 311 ASN A N 1
ATOM 2412 C CA . ASN A 1 311 ? -9.734 30.188 16.844 1 96 311 ASN A CA 1
ATOM 2413 C C . ASN A 1 311 ? -9.453 31.453 17.641 1 96 311 ASN A C 1
ATOM 2415 O O . ASN A 1 311 ? -9.883 31.578 18.797 1 96 311 ASN A O 1
ATOM 2419 N N . ALA A 1 312 ? -8.734 32.375 17.031 1 93.62 312 ALA A N 1
ATOM 2420 C CA . ALA A 1 312 ? -8.398 33.625 17.688 1 93.62 312 ALA A CA 1
ATOM 2421 C C . ALA A 1 312 ? -9.664 34.406 18.031 1 93.62 312 ALA A C 1
ATOM 2423 O O . ALA A 1 312 ? -9.648 35.281 18.922 1 93.62 312 ALA A O 1
ATOM 2424 N N . LYS A 1 313 ? -10.75 34.062 17.469 1 93.94 313 LYS A N 1
ATOM 2425 C CA . LYS A 1 313 ? -11.992 34.812 17.641 1 93.94 313 LYS A CA 1
ATOM 2426 C C . LYS A 1 313 ? -12.922 34.125 18.625 1 93.94 313 LYS A C 1
ATOM 2428 O O . LYS A 1 313 ? -13.984 34.656 18.953 1 93.94 313 LYS A O 1
ATOM 2433 N N . LEU A 1 314 ? -12.539 33.031 19.156 1 96.19 314 LEU A N 1
ATOM 2434 C CA . LEU A 1 314 ? -13.445 32.219 19.953 1 96.19 314 LEU A CA 1
ATOM 2435 C C . LEU A 1 314 ? -13.727 32.844 21.312 1 96.19 314 LEU A C 1
ATOM 2437 O O . LEU A 1 314 ? -14.688 32.5 21.984 1 96.19 314 LEU A O 1
ATOM 2441 N N . SER A 1 315 ? -12.898 33.812 21.734 1 93.56 315 SER A N 1
ATOM 2442 C CA . SER A 1 315 ? -13.195 34.562 22.953 1 93.56 315 SER A CA 1
ATOM 2443 C C . SER A 1 315 ? -14.508 35.344 22.797 1 93.56 315 SER A C 1
ATOM 2445 O O . SER A 1 315 ? -15.203 35.594 23.781 1 93.56 315 SER A O 1
ATOM 2447 N N . LEU A 1 316 ? -14.828 35.688 21.594 1 94.75 316 LEU A N 1
ATOM 2448 C CA . LEU A 1 316 ? -16.062 36.438 21.312 1 94.75 316 LEU A CA 1
ATOM 2449 C C . LEU A 1 316 ? -17.281 35.594 21.609 1 94.75 316 LEU A C 1
ATOM 2451 O O . LEU A 1 316 ? -18.391 36.094 21.766 1 94.75 316 LEU A O 1
ATOM 2455 N N . ALA A 1 317 ? -17.078 34.281 21.656 1 95.62 317 ALA A N 1
ATOM 2456 C CA . ALA A 1 317 ? -18.188 33.406 21.969 1 95.62 317 ALA A CA 1
ATOM 2457 C C . ALA A 1 317 ? -18.344 33.219 23.469 1 95.62 317 ALA A C 1
ATOM 2459 O O . ALA A 1 317 ? -19.297 32.594 23.938 1 95.62 317 ALA A O 1
ATOM 2460 N N . GLY A 1 318 ? -17.375 33.75 24.281 1 94.69 318 GLY A N 1
ATOM 2461 C CA . GLY A 1 318 ? -17.531 33.75 25.719 1 94.69 318 GLY A CA 1
ATOM 2462 C C . GLY A 1 318 ? -16.562 32.844 26.438 1 94.69 318 GLY A C 1
ATOM 2463 O O . GLY A 1 318 ? -16.578 32.75 27.672 1 94.69 318 GLY A O 1
ATOM 2464 N N . TRP A 1 319 ? -15.711 32.188 25.766 1 97.12 319 TRP A N 1
ATOM 2465 C CA . TRP A 1 319 ? -14.758 31.297 26.406 1 97.12 319 TRP A CA 1
ATOM 2466 C C . TRP A 1 319 ? -13.664 32.094 27.125 1 97.12 319 TRP A C 1
ATOM 2468 O O . TRP A 1 319 ? -13.133 33.062 26.578 1 97.12 319 TRP A O 1
ATOM 2478 N N . ARG A 1 320 ? -13.305 31.672 28.281 1 96.38 320 ARG A N 1
ATOM 2479 C CA . ARG A 1 320 ? -12.172 32.25 29 1 96.38 320 ARG A CA 1
ATOM 2480 C C . ARG A 1 320 ? -10.852 31.75 28.422 1 96.38 320 ARG A C 1
ATOM 2482 O O . ARG A 1 320 ? -9.898 32.531 28.297 1 96.38 320 ARG A O 1
ATOM 2489 N N . ASP A 1 321 ? -10.852 30.5 28.141 1 97.25 321 ASP A N 1
ATOM 2490 C CA . ASP A 1 321 ? -9.664 29.875 27.547 1 97.25 321 ASP A CA 1
ATOM 2491 C C . ASP A 1 321 ? -10.055 28.719 26.625 1 97.25 321 ASP A C 1
ATOM 2493 O O . ASP A 1 321 ? -11.156 28.172 26.719 1 97.25 321 ASP A O 1
ATOM 2497 N N . VAL A 1 322 ? -9.234 28.516 25.641 1 98.19 322 VAL A N 1
ATOM 2498 C CA . VAL A 1 322 ? -9.438 27.453 24.641 1 98.19 322 VAL A CA 1
ATOM 2499 C C . VAL A 1 322 ? -8.141 26.672 24.469 1 98.19 322 VAL A C 1
ATOM 2501 O O . VAL A 1 322 ? -7.074 27.25 24.25 1 98.19 322 VAL A O 1
ATOM 2504 N N . PHE A 1 323 ? -8.242 25.375 24.625 1 98.44 323 PHE A N 1
ATOM 2505 C CA . PHE A 1 323 ? -7.125 24.484 24.344 1 98.44 323 PHE A CA 1
ATOM 2506 C C . PHE A 1 323 ? -7.402 23.656 23.094 1 98.44 323 PHE A C 1
ATOM 2508 O O . PHE A 1 323 ? -8.453 23.016 22.984 1 98.44 323 PHE A O 1
ATOM 2515 N N . VAL A 1 324 ? -6.5 23.734 22.188 1 98.31 324 VAL A N 1
ATOM 2516 C CA . VAL A 1 324 ? -6.539 22.891 21 1 98.31 324 VAL A CA 1
ATOM 2517 C C . VAL A 1 324 ? -5.43 21.844 21.078 1 98.31 324 VAL A C 1
ATOM 2519 O O . VAL A 1 324 ? -4.258 22.172 21.25 1 98.31 324 VAL A O 1
ATOM 2522 N N . HIS A 1 325 ? -5.801 20.594 21.031 1 97.75 325 HIS A N 1
ATOM 2523 C CA . HIS A 1 325 ? -4.766 19.562 20.984 1 97.75 325 HIS A CA 1
ATOM 2524 C C . HIS A 1 325 ? -3.801 19.812 19.828 1 97.75 325 HIS A C 1
ATOM 2526 O O . HIS A 1 325 ? -4.227 20.047 18.688 1 97.75 325 HIS A O 1
ATOM 2532 N N . PRO A 1 326 ? -2.545 19.781 20.094 1 97.12 326 PRO A N 1
ATOM 2533 C CA . PRO A 1 326 ? -1.595 20.156 19.047 1 97.12 326 PRO A CA 1
ATOM 2534 C C . PRO A 1 326 ? -1.72 19.297 17.797 1 97.12 326 PRO A C 1
ATOM 2536 O O . PRO A 1 326 ? -1.491 19.766 16.688 1 97.12 326 PRO A O 1
ATOM 2539 N N . ALA A 1 327 ? -2.004 18.031 17.969 1 97.5 327 ALA A N 1
ATOM 2540 C CA . ALA A 1 327 ? -2.336 17.141 16.859 1 97.5 327 ALA A CA 1
ATOM 2541 C C . ALA A 1 327 ? -3.846 16.953 16.75 1 97.5 327 ALA A C 1
ATOM 2543 O O . ALA A 1 327 ? -4.348 15.836 16.922 1 97.5 327 ALA A O 1
ATOM 2544 N N . ALA A 1 328 ? -4.484 17.938 16.297 1 97.44 328 ALA A N 1
ATOM 2545 C CA . ALA A 1 328 ? -5.945 17.938 16.344 1 97.44 328 ALA A CA 1
ATOM 2546 C C . ALA A 1 328 ? -6.531 17.078 15.227 1 97.44 328 ALA A C 1
ATOM 2548 O O . ALA A 1 328 ? -7.711 16.719 15.266 1 97.44 328 ALA A O 1
ATOM 2549 N N . THR A 1 329 ? -5.715 16.734 14.188 1 95.12 329 THR A N 1
ATOM 2550 C CA . THR A 1 329 ? -6.172 15.82 13.148 1 95.12 329 THR A CA 1
ATOM 2551 C C . THR A 1 329 ? -6.152 14.375 13.641 1 95.12 329 THR A C 1
ATOM 2553 O O . THR A 1 329 ? -6.129 14.125 14.852 1 95.12 329 THR A O 1
ATOM 2556 N N . ASP A 1 330 ? -6.223 13.43 12.742 1 94.62 330 ASP A N 1
ATOM 2557 C CA . ASP A 1 330 ? -6.41 12.039 13.133 1 94.62 330 ASP A CA 1
ATOM 2558 C C . ASP A 1 330 ? -5.164 11.484 13.82 1 94.62 330 ASP A C 1
ATOM 2560 O O . ASP A 1 330 ? -5.223 10.445 14.477 1 94.62 330 ASP A O 1
ATOM 2564 N N . ASP A 1 331 ? -4.07 12.117 13.633 1 94.5 331 ASP A N 1
ATOM 2565 C CA . ASP A 1 331 ? -2.889 11.641 14.352 1 94.5 331 ASP A CA 1
ATOM 2566 C C . ASP A 1 331 ? -3.082 11.75 15.859 1 94.5 331 ASP A C 1
ATOM 2568 O O . ASP A 1 331 ? -2.584 10.914 16.625 1 94.5 331 ASP A O 1
ATOM 2572 N N . GLY A 1 332 ? -3.859 12.742 16.297 1 97.44 332 GLY A N 1
ATOM 2573 C CA . GLY A 1 332 ? -4.105 12.93 17.719 1 97.44 332 GLY A CA 1
ATOM 2574 C C . GLY A 1 332 ? -4.945 11.82 18.328 1 97.44 332 GLY A C 1
ATOM 2575 O O . GLY A 1 332 ? -4.973 11.656 19.547 1 97.44 332 GLY A O 1
ATOM 2576 N N . ASN A 1 333 ? -5.582 11.055 17.531 1 97.5 333 ASN A N 1
ATOM 2577 C CA . ASN A 1 333 ? -6.523 10.055 18.016 1 97.5 333 ASN A CA 1
ATOM 2578 C C . ASN A 1 333 ? -5.812 8.945 18.797 1 97.5 333 ASN A C 1
ATOM 2580 O O . ASN A 1 333 ? -6.395 8.344 19.688 1 97.5 333 ASN A O 1
ATOM 2584 N N . ALA A 1 334 ? -4.566 8.703 18.516 1 98.19 334 ALA A N 1
ATOM 2585 C CA . ALA A 1 334 ? -3.84 7.695 19.281 1 98.19 334 ALA A CA 1
ATOM 2586 C C . ALA A 1 334 ? -3.783 8.07 20.766 1 98.19 334 ALA A C 1
ATOM 2588 O O . ALA A 1 334 ? -3.938 7.207 21.625 1 98.19 334 ALA A O 1
ATOM 2589 N N . VAL A 1 335 ? -3.561 9.344 21.031 1 97.75 335 VAL A N 1
ATOM 2590 C CA . VAL A 1 335 ? -3.545 9.844 22.391 1 97.75 335 VAL A CA 1
ATOM 2591 C C . VAL A 1 335 ? -4.934 9.703 23.016 1 97.75 335 VAL A C 1
ATOM 2593 O O . VAL A 1 335 ? -5.07 9.258 24.156 1 97.75 335 VAL A O 1
ATOM 2596 N N . GLY A 1 336 ? -5.938 10.086 22.219 1 97.12 336 GLY A N 1
ATOM 2597 C CA . GLY A 1 336 ? -7.305 9.938 22.688 1 97.12 336 GLY A CA 1
ATOM 2598 C C . GLY A 1 336 ? -7.668 8.5 23.016 1 97.12 336 GLY A C 1
ATOM 2599 O O . GLY A 1 336 ? -8.289 8.234 24.047 1 97.12 336 GLY A O 1
ATOM 2600 N N . LEU A 1 337 ? -7.277 7.566 22.172 1 97.31 337 LEU A N 1
ATOM 2601 C CA . LEU A 1 337 ? -7.555 6.145 22.359 1 97.31 337 LEU A CA 1
ATOM 2602 C C . LEU A 1 337 ? -6.84 5.605 23.578 1 97.31 337 LEU A C 1
ATOM 2604 O O . LEU A 1 337 ? -7.414 4.836 24.359 1 97.31 337 LEU A O 1
ATOM 2608 N N . ALA A 1 338 ? -5.598 6.004 23.781 1 96.62 338 ALA A N 1
ATOM 2609 C CA . ALA A 1 338 ? -4.84 5.574 24.953 1 96.62 338 ALA A CA 1
ATOM 2610 C C . ALA A 1 338 ? -5.516 6.031 26.25 1 96.62 338 ALA A C 1
ATOM 2612 O O . ALA A 1 338 ? -5.691 5.238 27.172 1 96.62 338 ALA A O 1
ATOM 2613 N N . TYR A 1 339 ? -5.934 7.281 26.266 1 95.19 339 TYR A N 1
ATOM 2614 C CA . TYR A 1 339 ? -6.57 7.805 27.469 1 95.19 339 TYR A CA 1
ATOM 2615 C C . TYR A 1 339 ? -7.949 7.18 27.672 1 95.19 339 TYR A C 1
ATOM 2617 O O . TYR A 1 339 ? -8.375 6.965 28.812 1 95.19 339 TYR A O 1
ATOM 2625 N N . TYR A 1 340 ? -8.648 6.977 26.562 1 94.5 340 TYR A N 1
ATOM 2626 C CA . TYR A 1 340 ? -9.914 6.262 26.672 1 94.5 340 TYR A CA 1
ATOM 2627 C C . TYR A 1 340 ? -9.727 4.918 27.359 1 94.5 340 TYR A C 1
ATOM 2629 O O . TYR A 1 340 ? -10.516 4.547 28.234 1 94.5 340 TYR A O 1
ATOM 2637 N N . GLY A 1 341 ? -8.703 4.172 26.906 1 93.12 341 GLY A N 1
ATOM 2638 C CA . GLY A 1 341 ? -8.406 2.885 27.516 1 93.12 341 GLY A CA 1
ATOM 2639 C C . GLY A 1 341 ? -7.996 2.998 28.969 1 93.12 341 GLY A C 1
ATOM 2640 O O . GLY A 1 341 ? -8.336 2.137 29.781 1 93.12 341 GLY A O 1
ATOM 2641 N N . GLN A 1 342 ? -7.293 4.039 29.281 1 91.12 342 GLN A N 1
ATOM 2642 C CA . GLN A 1 342 ? -6.805 4.262 30.641 1 91.12 342 GLN A CA 1
ATOM 2643 C C . GLN A 1 342 ? -7.961 4.48 31.609 1 91.12 342 GLN A C 1
ATOM 2645 O O . GLN A 1 342 ? -7.887 4.078 32.781 1 91.12 342 GLN A O 1
ATOM 2650 N N . ARG A 1 343 ? -9.023 5.098 31.188 1 84.94 343 ARG A N 1
ATOM 2651 C CA . ARG A 1 343 ? -10.18 5.402 32 1 84.94 343 ARG A CA 1
ATOM 2652 C C . ARG A 1 343 ? -10.758 4.137 32.625 1 84.94 343 ARG A C 1
ATOM 2654 O O . ARG A 1 343 ? -11.289 4.172 33.75 1 84.94 343 ARG A O 1
ATOM 2661 N N . SER A 1 344 ? -10.75 3.08 31.891 1 75.88 344 SER A N 1
ATOM 2662 C CA . SER A 1 344 ? -11.352 1.829 32.344 1 75.88 344 SER A CA 1
ATOM 2663 C C . SER A 1 344 ? -10.438 1.096 33.312 1 75.88 344 SER A C 1
ATOM 2665 O O . SER A 1 344 ? -10.867 0.151 33.969 1 75.88 344 SER A O 1
ATOM 2667 N N . LEU A 1 345 ? -9.273 1.519 33.25 1 76.38 345 LEU A N 1
ATOM 2668 C CA . LEU A 1 345 ? -8.328 0.85 34.156 1 76.38 345 LEU A CA 1
ATOM 2669 C C . LEU A 1 345 ? -8.25 1.564 35.5 1 76.38 345 LEU A C 1
ATOM 2671 O O . LEU A 1 345 ? -8.477 2.773 35.562 1 76.38 345 LEU A O 1
ATOM 2675 N N . ALA A 1 346 ? -8.477 0.843 36.688 1 59.56 346 ALA A N 1
ATOM 2676 C CA . ALA A 1 346 ? -8.578 1.329 38.062 1 59.56 346 ALA A CA 1
ATOM 2677 C C . ALA A 1 346 ? -7.379 2.205 38.406 1 59.56 346 ALA A C 1
ATOM 2679 O O . ALA A 1 346 ? -6.266 1.977 37.938 1 59.56 346 ALA A O 1
ATOM 2680 N N . GLY A 1 347 ? -7.57 3.457 39.094 1 55.84 347 GLY A N 1
ATOM 2681 C CA . GLY A 1 347 ? -6.664 4.117 40 1 55.84 347 GLY A CA 1
ATOM 2682 C C . GLY A 1 347 ? -6.336 5.543 39.594 1 55.84 347 GLY A C 1
ATOM 2683 O O . GLY A 1 347 ? -6.152 6.41 40.469 1 55.84 347 GLY A O 1
ATOM 2684 N N . LYS A 1 348 ? -5.574 5.723 38.312 1 58.97 348 LYS A N 1
ATOM 2685 C CA . LYS A 1 348 ? -4.859 6.992 38.344 1 58.97 348 LYS A CA 1
ATOM 2686 C C . LYS A 1 348 ? -5.621 8.07 37.562 1 58.97 348 LYS A C 1
ATOM 2688 O O . LYS A 1 348 ? -6.242 7.781 36.562 1 58.97 348 LYS A O 1
ATOM 2693 N N . HIS A 1 349 ? -5.719 9.164 38.375 1 61.5 349 HIS A N 1
ATOM 2694 C CA . HIS A 1 349 ? -6.355 10.43 38.031 1 61.5 349 HIS A CA 1
ATOM 2695 C C . HIS A 1 349 ? -5.477 11.25 37.062 1 61.5 349 HIS A C 1
ATOM 2697 O O . HIS A 1 349 ? -4.25 11.133 37.094 1 61.5 349 HIS A O 1
ATOM 2703 N N . ARG A 1 350 ? -6.102 11.852 36.062 1 70.5 350 ARG A N 1
ATOM 2704 C CA . ARG A 1 350 ? -5.5 12.828 35.156 1 70.5 350 ARG A CA 1
ATOM 2705 C C . ARG A 1 350 ? -5.027 14.062 35.906 1 70.5 350 ARG A C 1
ATOM 2707 O O . ARG A 1 350 ? -5.672 14.492 36.875 1 70.5 350 ARG A O 1
ATOM 2714 N N . ARG A 1 351 ? -3.789 14.562 35.625 1 76.56 351 ARG A N 1
ATOM 2715 C CA . ARG A 1 351 ? -3.346 15.875 36.094 1 76.56 351 ARG A CA 1
ATOM 2716 C C . ARG A 1 351 ? -3.627 16.953 35.062 1 76.56 351 ARG A C 1
ATOM 2718 O O . ARG A 1 351 ? -3.154 16.875 33.938 1 76.56 351 ARG A O 1
ATOM 2725 N N . PRO A 1 352 ? -4.453 17.953 35.438 1 88.25 352 PRO A N 1
ATOM 2726 C CA . PRO A 1 352 ? -4.73 19.047 34.5 1 88.25 352 PRO A CA 1
ATOM 2727 C C . PRO A 1 352 ? -3.539 19.984 34.312 1 88.25 352 PRO A C 1
ATOM 2729 O O . PRO A 1 352 ? -3.395 20.953 35.094 1 88.25 352 PRO A O 1
ATOM 2732 N N . GLU A 1 353 ? -2.699 19.734 33.438 1 89.88 353 GLU A N 1
ATOM 2733 C CA . GLU A 1 353 ? -1.522 20.531 33.094 1 89.88 353 GLU A CA 1
ATOM 2734 C C . GLU A 1 353 ? -1.351 20.656 31.594 1 89.88 353 GLU A C 1
ATOM 2736 O O . GLU A 1 353 ? -1.936 19.891 30.828 1 89.88 353 GLU A O 1
ATOM 2741 N N . LEU A 1 354 ? -0.639 21.672 31.297 1 91.88 354 LEU A N 1
ATOM 2742 C CA . LEU A 1 354 ? -0.352 21.844 29.875 1 91.88 354 LEU A CA 1
ATOM 2743 C C . LEU A 1 354 ? 0.385 20.625 29.328 1 91.88 354 LEU A C 1
ATOM 2745 O O . LEU A 1 354 ? 1.278 20.078 29.969 1 91.88 354 LEU A O 1
ATOM 2749 N N . PHE A 1 355 ? 0.006 20.281 28.219 1 94.69 355 PHE A N 1
ATOM 2750 C CA . PHE A 1 355 ? 0.537 19.109 27.516 1 94.69 355 PHE A CA 1
ATOM 2751 C C . PHE A 1 355 ? 1.928 19.391 26.969 1 94.69 355 PHE A C 1
ATOM 2753 O O . PHE A 1 355 ? 2.127 20.375 26.25 1 94.69 355 PHE A O 1
ATOM 2760 N N . ASN A 1 356 ? 2.924 18.641 27.391 1 96.62 356 ASN A N 1
ATOM 2761 C CA . ASN A 1 356 ? 4.227 18.703 26.75 1 96.62 356 ASN A CA 1
ATOM 2762 C C . ASN A 1 356 ? 4.219 18 25.391 1 96.62 356 ASN A C 1
ATOM 2764 O O . ASN A 1 356 ? 4.145 16.766 25.328 1 96.62 356 ASN A O 1
ATOM 2768 N N . PRO A 1 357 ? 4.324 18.719 24.297 1 97.44 357 PRO A N 1
ATOM 2769 C CA . PRO A 1 357 ? 4.16 18.125 22.969 1 97.44 357 PRO A CA 1
ATOM 2770 C C . PRO A 1 357 ? 5.402 17.375 22.5 1 97.44 357 PRO A C 1
ATOM 2772 O O . PRO A 1 357 ? 5.406 16.797 21.422 1 97.44 357 PRO A O 1
ATOM 2775 N N . MET A 1 358 ? 6.48 17.375 23.297 1 97.88 358 MET A N 1
ATOM 2776 C CA . MET A 1 358 ? 7.699 16.656 22.906 1 97.88 358 MET A CA 1
ATOM 2777 C C . MET A 1 358 ? 7.602 15.18 23.266 1 97.88 358 MET A C 1
ATOM 2779 O O . MET A 1 358 ? 8.141 14.742 24.281 1 97.88 358 MET A O 1
ATOM 2783 N N . THR A 1 359 ? 6.961 14.375 22.375 1 98.12 359 THR A N 1
ATOM 2784 C CA . THR A 1 359 ? 6.613 13 22.734 1 98.12 359 THR A CA 1
ATOM 2785 C C . THR A 1 359 ? 7.281 12.008 21.781 1 98.12 359 THR A C 1
ATOM 2787 O O . THR A 1 359 ? 7.152 10.797 21.953 1 98.12 359 THR A O 1
ATOM 2790 N N . GLY A 1 360 ? 7.992 12.492 20.75 1 97.62 360 GLY A N 1
ATOM 2791 C CA . GLY A 1 360 ? 8.586 11.617 19.75 1 97.62 360 GLY A CA 1
ATOM 2792 C C . GLY A 1 360 ? 9.766 10.82 20.281 1 97.62 360 GLY A C 1
ATOM 2793 O O . GLY A 1 360 ? 10.102 10.914 21.469 1 97.62 360 GLY A O 1
ATOM 2794 N N . PRO A 1 361 ? 10.398 10.031 19.484 1 95.44 361 PRO A N 1
ATOM 2795 C CA . PRO A 1 361 ? 11.539 9.211 19.891 1 95.44 361 PRO A CA 1
ATOM 2796 C C . PRO A 1 361 ? 12.781 10.047 20.219 1 95.44 361 PRO A C 1
ATOM 2798 O O . PRO A 1 361 ? 12.953 11.133 19.672 1 95.44 361 PRO A O 1
ATOM 2801 N N . ARG A 1 362 ? 13.594 9.461 21.109 1 95.38 362 ARG A N 1
ATOM 2802 C CA . ARG A 1 362 ? 14.906 10.031 21.391 1 95.38 362 ARG A CA 1
ATOM 2803 C C . ARG A 1 362 ? 15.984 9.406 20.531 1 95.38 362 ARG A C 1
ATOM 2805 O O . ARG A 1 362 ? 15.953 8.203 20.25 1 95.38 362 ARG A O 1
ATOM 2812 N N . TYR A 1 363 ? 16.922 10.258 20.047 1 96.06 363 TYR A N 1
ATOM 2813 C CA . TYR A 1 363 ? 18.062 9.766 19.281 1 96.06 363 TYR A CA 1
ATOM 2814 C C . TYR A 1 363 ? 19.375 10.125 19.953 1 96.06 363 TYR A C 1
ATOM 2816 O O . TYR A 1 363 ? 19.578 11.266 20.375 1 96.06 363 TYR A O 1
ATOM 2824 N N . SER A 1 364 ? 20.281 9.195 20.031 1 95.31 364 SER A N 1
ATOM 2825 C CA . SER A 1 364 ? 21.562 9.359 20.719 1 95.31 364 SER A CA 1
ATOM 2826 C C . SER A 1 364 ? 22.562 10.109 19.844 1 95.31 364 SER A C 1
ATOM 2828 O O . SER A 1 364 ? 22.359 10.266 18.641 1 95.31 364 SER A O 1
ATOM 2830 N N . GLN A 1 365 ? 23.562 10.578 20.547 1 96.25 365 GLN A N 1
ATOM 2831 C CA . GLN A 1 365 ? 24.656 11.203 19.812 1 96.25 365 GLN A CA 1
ATOM 2832 C C . GLN A 1 365 ? 25.312 10.211 18.859 1 96.25 365 GLN A C 1
ATOM 2834 O O . GLN A 1 365 ? 25.766 10.586 17.781 1 96.25 365 GLN A O 1
ATOM 2839 N N . LYS A 1 366 ? 25.375 9.008 19.266 1 95.88 366 LYS A N 1
ATOM 2840 C CA . LYS A 1 366 ? 25.938 7.969 18.422 1 95.88 366 LYS A CA 1
ATOM 2841 C C . LYS A 1 366 ? 25.141 7.828 17.125 1 95.88 366 LYS A C 1
ATOM 2843 O O . LYS A 1 366 ? 25.703 7.648 16.047 1 95.88 366 LYS A O 1
ATOM 2848 N N . ALA A 1 367 ? 23.828 7.922 17.266 1 95.19 367 ALA A N 1
ATOM 2849 C CA . ALA A 1 367 ? 22.969 7.852 16.094 1 95.19 367 ALA A CA 1
ATOM 2850 C C . ALA A 1 367 ? 23.234 9.008 15.141 1 95.19 367 ALA A C 1
ATOM 2852 O O . ALA A 1 367 ? 23.172 8.844 13.914 1 95.19 367 ALA A O 1
ATOM 2853 N N . VAL A 1 368 ? 23.547 10.172 15.68 1 97.56 368 VAL A N 1
ATOM 2854 C CA . VAL A 1 368 ? 23.859 11.344 14.867 1 97.56 368 VAL A CA 1
ATOM 2855 C C . VAL A 1 368 ? 25.172 11.109 14.109 1 97.56 368 VAL A C 1
ATOM 2857 O O . VAL A 1 368 ? 25.234 11.336 12.906 1 97.56 368 VAL A O 1
ATOM 2860 N N . GLU A 1 369 ? 26.125 10.602 14.812 1 97.56 369 GLU A N 1
ATOM 2861 C CA . GLU A 1 369 ? 27.422 10.336 14.203 1 97.56 369 GLU A CA 1
ATOM 2862 C C . GLU A 1 369 ? 27.312 9.312 13.078 1 97.56 369 GLU A C 1
ATOM 2864 O O . GLU A 1 369 ? 27.875 9.5 12 1 97.56 369 GLU A O 1
ATOM 2869 N N . GLU A 1 370 ? 26.609 8.312 13.367 1 95.81 370 GLU A N 1
ATOM 2870 C CA . GLU A 1 370 ? 26.438 7.266 12.367 1 95.81 370 GLU A CA 1
ATOM 2871 C C . GLU A 1 370 ? 25.734 7.805 11.125 1 95.81 370 GLU A C 1
ATOM 2873 O O . GLU A 1 370 ? 26.109 7.465 10 1 95.81 370 GLU A O 1
ATOM 2878 N N . ALA A 1 371 ? 24.703 8.633 11.297 1 96 371 ALA A N 1
ATOM 2879 C CA . ALA A 1 371 ? 23.969 9.211 10.18 1 96 371 ALA A CA 1
ATOM 2880 C C . ALA A 1 371 ? 24.875 10.094 9.328 1 96 371 ALA A C 1
ATOM 2882 O O . ALA A 1 371 ? 24.844 10.031 8.094 1 96 371 ALA A O 1
ATOM 2883 N N . VAL A 1 372 ? 25.656 10.914 9.977 1 97.44 372 VAL A N 1
ATOM 2884 C CA . VAL A 1 372 ? 26.547 11.836 9.281 1 97.44 372 VAL A CA 1
ATOM 2885 C C . VAL A 1 372 ? 27.609 11.047 8.516 1 97.44 372 VAL A C 1
ATOM 2887 O O . VAL A 1 372 ? 27.953 11.383 7.375 1 97.44 372 VAL A O 1
ATOM 2890 N N . HIS A 1 373 ? 28.094 10 9.117 1 95.56 373 HIS A N 1
ATOM 2891 C CA . HIS A 1 373 ? 29.094 9.148 8.484 1 95.56 373 HIS A CA 1
ATOM 2892 C C . HIS A 1 373 ? 28.531 8.43 7.273 1 95.56 373 HIS A C 1
ATOM 2894 O O . HIS A 1 373 ? 29.219 8.227 6.277 1 95.56 373 HIS A O 1
ATOM 2900 N N . ARG A 1 374 ? 27.375 8.039 7.406 1 92.19 374 ARG A N 1
ATOM 2901 C CA . ARG A 1 374 ? 26.719 7.328 6.312 1 92.19 374 ARG A CA 1
ATOM 2902 C C . ARG A 1 374 ? 26.656 8.188 5.055 1 92.19 374 ARG A C 1
ATOM 2904 O O . ARG A 1 374 ? 26.75 7.676 3.938 1 92.19 374 ARG A O 1
ATOM 2911 N N . PHE A 1 375 ? 26.516 9.492 5.207 1 94.31 375 PHE A N 1
ATOM 2912 C CA . PHE A 1 375 ? 26.453 10.391 4.059 1 94.31 375 PHE A CA 1
ATOM 2913 C C . PHE A 1 375 ? 27.859 10.883 3.689 1 94.31 375 PHE A C 1
ATOM 2915 O O . PHE A 1 375 ? 28 11.758 2.832 1 94.31 375 PHE A O 1
ATOM 2922 N N . GLY A 1 376 ? 28.906 10.414 4.414 1 95.31 376 GLY A N 1
ATOM 2923 C CA . GLY A 1 376 ? 30.281 10.766 4.109 1 95.31 376 GLY A CA 1
ATOM 2924 C C . GLY A 1 376 ? 30.688 12.133 4.629 1 95.31 376 GLY A C 1
ATOM 2925 O O . GLY A 1 376 ? 31.609 12.766 4.105 1 95.31 376 GLY A O 1
ATOM 2926 N N . LEU A 1 377 ? 30.031 12.656 5.641 1 97.56 377 LEU A N 1
ATOM 2927 C CA . LEU A 1 377 ? 30.281 14.016 6.117 1 97.56 377 LEU A CA 1
ATOM 2928 C C . LEU A 1 377 ? 30.953 13.992 7.484 1 97.56 377 LEU A C 1
ATOM 2930 O O . LEU A 1 377 ? 31.047 15.031 8.148 1 97.56 377 LEU A O 1
ATOM 2934 N N . GLY A 1 378 ? 31.422 12.859 7.895 1 96.94 378 GLY A N 1
ATOM 2935 C CA . GLY A 1 378 ? 31.984 12.664 9.227 1 96.94 378 GLY A CA 1
ATOM 2936 C C . GLY A 1 378 ? 33.125 13.609 9.531 1 96.94 378 GLY A C 1
ATOM 2937 O O . GLY A 1 378 ? 33.281 14.039 10.68 1 96.94 378 GLY A O 1
ATOM 2938 N N . GLU A 1 379 ? 33.906 13.922 8.578 1 96.5 379 GLU A N 1
ATOM 2939 C CA . GLU A 1 379 ? 35.094 14.75 8.758 1 96.5 379 GLU A CA 1
ATOM 2940 C C . GLU A 1 379 ? 34.719 16.172 9.164 1 96.5 379 GLU A C 1
ATOM 2942 O O . GLU A 1 379 ? 35.531 16.875 9.773 1 96.5 379 GLU A O 1
ATOM 2947 N N . TRP A 1 380 ? 33.562 16.562 8.922 1 97.69 380 TRP A N 1
ATOM 2948 C CA . TRP A 1 380 ? 33.188 17.969 9.125 1 97.69 380 TRP A CA 1
ATOM 2949 C C . TRP A 1 380 ? 32.219 18.094 10.297 1 97.69 380 TRP A C 1
ATOM 2951 O O . TRP A 1 380 ? 31.719 19.188 10.562 1 97.69 380 TRP A O 1
ATOM 2961 N N . LEU A 1 381 ? 31.953 16.969 10.953 1 97.69 381 LEU A N 1
ATOM 2962 C CA . LEU A 1 381 ? 31.078 17 12.117 1 97.69 381 LEU A CA 1
ATOM 2963 C C . LEU A 1 381 ? 31.828 17.5 13.344 1 97.69 381 LEU A C 1
ATOM 2965 O O . LEU A 1 381 ? 32.875 16.938 13.719 1 97.69 381 LEU A O 1
ATOM 2969 N N . GLU A 1 382 ? 31.312 18.562 13.984 1 97.56 382 GLU A N 1
ATOM 2970 C CA . GLU A 1 382 ? 31.984 19.141 15.141 1 97.56 382 GLU A CA 1
ATOM 2971 C C . GLU A 1 382 ? 31.031 19.25 16.328 1 97.56 382 GLU A C 1
ATOM 2973 O O . GLU A 1 382 ? 29.859 19.578 16.156 1 97.56 382 GLU A O 1
ATOM 2978 N N . ARG A 1 383 ? 31.562 18.984 17.484 1 97.12 383 ARG A N 1
ATOM 2979 C CA . ARG A 1 383 ? 30.781 19.234 18.703 1 97.12 383 ARG A CA 1
ATOM 2980 C C . ARG A 1 383 ? 30.656 20.719 18.984 1 97.12 383 ARG A C 1
ATOM 2982 O O . ARG A 1 383 ? 31.578 21.5 18.688 1 97.12 383 ARG A O 1
ATOM 2989 N N . THR A 1 384 ? 29.516 21.125 19.5 1 96.31 384 THR A N 1
ATOM 2990 C CA . THR A 1 384 ? 29.312 22.547 19.781 1 96.31 384 THR A CA 1
ATOM 2991 C C . THR A 1 384 ? 28.234 22.734 20.859 1 96.31 384 THR A C 1
ATOM 2993 O O . THR A 1 384 ? 27.516 21.781 21.203 1 96.31 384 THR A O 1
ATOM 2996 N N . ASP A 1 385 ? 28.312 23.906 21.484 1 95.44 385 ASP A N 1
ATOM 2997 C CA . ASP A 1 385 ? 27.141 24.375 22.219 1 95.44 385 ASP A CA 1
ATOM 2998 C C . ASP A 1 385 ? 26.078 24.938 21.266 1 95.44 385 ASP A C 1
ATOM 3000 O O . ASP A 1 385 ? 26.234 26.031 20.734 1 95.44 385 ASP A O 1
ATOM 3004 N N . MET A 1 386 ? 25.062 24.25 21.141 1 96 386 MET A N 1
ATOM 3005 C CA . MET A 1 386 ? 24.094 24.531 20.094 1 96 386 MET A CA 1
ATOM 3006 C C . MET A 1 386 ? 23.422 25.891 20.312 1 96 386 MET A C 1
ATOM 3008 O O . MET A 1 386 ? 23.203 26.641 19.359 1 96 386 MET A O 1
ATOM 3012 N N . SER A 1 387 ? 23.078 26.188 21.547 1 95.88 387 SER A N 1
ATOM 3013 C CA . SER A 1 387 ? 22.359 27.422 21.828 1 95.88 387 SER A CA 1
ATOM 3014 C C . SER A 1 387 ? 23.188 28.656 21.484 1 95.88 387 SER A C 1
ATOM 3016 O O . SER A 1 387 ? 22.719 29.547 20.781 1 95.88 387 SER A O 1
ATOM 3018 N N . ASP A 1 388 ? 24.359 28.672 21.875 1 95.94 388 ASP A N 1
ATOM 3019 C CA . ASP A 1 388 ? 25.234 29.812 21.625 1 95.94 388 ASP A CA 1
ATOM 3020 C C . ASP A 1 388 ? 25.609 29.922 20.156 1 95.94 388 ASP A C 1
ATOM 3022 O O . ASP A 1 388 ? 25.625 31.031 19.594 1 95.94 388 ASP A O 1
ATOM 3026 N N . GLU A 1 389 ? 25.891 28.828 19.641 1 96.81 389 GLU A N 1
ATOM 3027 C CA . GLU A 1 389 ? 26.25 28.797 18.219 1 96.81 389 GLU A CA 1
ATOM 3028 C C . GLU A 1 389 ? 25.094 29.297 17.344 1 96.81 389 GLU A C 1
ATOM 3030 O O . GLU A 1 389 ? 25.297 30.109 16.438 1 96.81 389 GLU A O 1
ATOM 3035 N N . ALA A 1 390 ? 23.969 28.812 17.594 1 98.31 390 ALA A N 1
ATOM 3036 C CA . ALA A 1 390 ? 22.797 29.219 16.812 1 98.31 390 ALA A CA 1
ATOM 3037 C C . ALA A 1 390 ? 22.516 30.703 16.969 1 98.31 390 ALA A C 1
ATOM 3039 O O . ALA A 1 390 ? 22.234 31.391 15.992 1 98.31 390 ALA A O 1
ATOM 3040 N N . ALA A 1 391 ? 22.562 31.188 18.203 1 98.12 391 ALA A N 1
ATOM 3041 C CA . ALA A 1 391 ? 22.297 32.594 18.469 1 98.12 391 ALA A CA 1
ATOM 3042 C C . ALA A 1 391 ? 23.25 33.5 17.703 1 98.12 391 ALA A C 1
ATOM 3044 O O . ALA A 1 391 ? 22.844 34.531 17.141 1 98.12 391 ALA A O 1
ATOM 3045 N N . GLU A 1 392 ? 24.484 33.125 17.703 1 97.75 392 GLU A N 1
ATOM 3046 C CA . GLU A 1 392 ? 25.5 33.906 17 1 97.75 392 GLU A CA 1
ATOM 3047 C C . GLU A 1 392 ? 25.234 33.906 15.492 1 97.75 392 GLU A C 1
ATOM 3049 O O . GLU A 1 392 ? 25.25 34.969 14.852 1 97.75 392 GLU A O 1
ATOM 3054 N N . ARG A 1 393 ? 24.984 32.812 14.961 1 97.88 393 ARG A N 1
ATOM 3055 C CA . ARG A 1 393 ? 24.828 32.688 13.523 1 97.88 393 ARG A CA 1
ATOM 3056 C C . ARG A 1 393 ? 23.547 33.344 13.039 1 97.88 393 ARG A C 1
ATOM 3058 O O . ARG A 1 393 ? 23.5 33.938 11.969 1 97.88 393 ARG A O 1
ATOM 3065 N N . LEU A 1 394 ? 22.516 33.188 13.82 1 98.19 394 LEU A N 1
ATOM 3066 C CA . LEU A 1 394 ? 21.266 33.844 13.5 1 98.19 394 LEU A CA 1
ATOM 3067 C C . LEU A 1 394 ? 21.453 35.375 13.461 1 98.19 394 LEU A C 1
ATOM 3069 O O . LEU A 1 394 ? 20.891 36.062 12.602 1 98.19 394 LEU A O 1
ATOM 3073 N N . SER A 1 395 ? 22.219 35.844 14.367 1 96.81 395 SER A N 1
ATOM 3074 C CA . SER A 1 395 ? 22.453 37.281 14.453 1 96.81 395 SER A CA 1
ATOM 3075 C C . SER A 1 395 ? 23.219 37.781 13.234 1 96.81 395 SER A C 1
ATOM 3077 O O . SER A 1 395 ? 23.203 38.969 12.938 1 96.81 395 SER A O 1
ATOM 3079 N N . ARG A 1 396 ? 23.859 36.875 12.555 1 96.31 396 ARG A N 1
ATOM 3080 C CA . ARG A 1 396 ? 24.578 37.219 11.336 1 96.31 396 ARG A CA 1
ATOM 3081 C C . ARG A 1 396 ? 23.672 37.094 10.109 1 96.31 396 ARG A C 1
ATOM 3083 O O . ARG A 1 396 ? 24.125 37.25 8.977 1 96.31 396 ARG A O 1
ATOM 3090 N N . GLY A 1 397 ? 22.453 36.688 10.367 1 95.5 397 GLY A N 1
ATOM 3091 C CA . GLY A 1 397 ? 21.484 36.625 9.289 1 95.5 397 GLY A CA 1
ATOM 3092 C C . GLY A 1 397 ? 21.406 35.25 8.625 1 95.5 397 GLY A C 1
ATOM 3093 O O . GLY A 1 397 ? 20.781 35.094 7.574 1 95.5 397 GLY A O 1
ATOM 3094 N N . GLU A 1 398 ? 21.938 34.25 9.227 1 96.81 398 GLU A N 1
ATOM 3095 C CA . GLU A 1 398 ? 21.953 32.906 8.641 1 96.81 398 GLU A CA 1
ATOM 3096 C C . GLU A 1 398 ? 20.656 32.156 8.945 1 96.81 398 GLU A C 1
ATOM 3098 O O . GLU A 1 398 ? 19.969 32.469 9.914 1 96.81 398 GLU A O 1
ATOM 3103 N N . THR A 1 399 ? 20.312 31.281 8.078 1 97.38 399 THR A N 1
ATOM 3104 C CA . THR A 1 399 ? 19.234 30.328 8.289 1 97.38 399 THR A CA 1
ATOM 3105 C C . THR A 1 399 ? 19.781 28.969 8.695 1 97.38 399 THR A C 1
ATOM 3107 O O . THR A 1 399 ? 20.719 28.453 8.062 1 97.38 399 THR A O 1
ATOM 3110 N N . LEU A 1 400 ? 19.219 28.359 9.758 1 98.44 400 LEU A N 1
ATOM 3111 C CA . LEU A 1 400 ? 19.781 27.141 10.328 1 98.44 400 LEU A CA 1
ATOM 3112 C C . LEU A 1 400 ? 18.75 26.031 10.406 1 98.44 400 LEU A C 1
ATOM 3114 O O . LEU A 1 400 ? 17.562 26.312 10.633 1 98.44 400 LEU A O 1
ATOM 3118 N N . CYS A 1 401 ? 19.203 24.812 10.156 1 98.56 401 CYS A N 1
ATOM 3119 C CA . CYS A 1 401 ? 18.422 23.641 10.523 1 98.56 401 CYS A CA 1
ATOM 3120 C C . CYS A 1 401 ? 18.688 23.234 11.969 1 98.56 401 CYS A C 1
ATOM 3122 O O . CYS A 1 401 ? 19.844 23.203 12.406 1 98.56 401 CYS A O 1
ATOM 3124 N N . TRP A 1 402 ? 17.625 23.031 12.711 1 98.62 402 TRP A N 1
ATOM 3125 C CA . TRP A 1 402 ? 17.688 22.766 14.148 1 98.62 402 TRP A CA 1
ATOM 3126 C C . TRP A 1 402 ? 17.031 21.422 14.484 1 98.62 402 TRP A C 1
ATOM 3128 O O . TRP A 1 402 ? 15.875 21.188 14.156 1 98.62 402 TRP A O 1
ATOM 3138 N N . PHE A 1 403 ? 17.812 20.484 15.078 1 98.62 403 PHE A N 1
ATOM 3139 C CA . PHE A 1 403 ? 17.391 19.156 15.5 1 98.62 403 PHE A CA 1
ATOM 3140 C C . PHE A 1 403 ? 17.812 18.891 16.938 1 98.62 403 PHE A C 1
ATOM 3142 O O . PHE A 1 403 ? 19 18.688 17.219 1 98.62 403 PHE A O 1
ATOM 3149 N N . LEU A 1 404 ? 16.828 18.891 17.859 1 97.44 404 LEU A N 1
ATOM 3150 C CA . LEU A 1 404 ? 17.188 18.719 19.266 1 97.44 404 LEU A CA 1
ATOM 3151 C C . LEU A 1 404 ? 16.172 17.828 19.969 1 97.44 404 LEU A C 1
ATOM 3153 O O . LEU A 1 404 ? 14.961 18.078 19.906 1 97.44 404 LEU A O 1
ATOM 3157 N N . GLY A 1 405 ? 16.641 16.812 20.656 1 96.06 405 GLY A N 1
ATOM 3158 C CA . GLY A 1 405 ? 15.828 16 21.547 1 96.06 405 GLY A CA 1
ATOM 3159 C C . GLY A 1 405 ? 14.695 15.289 20.812 1 96.06 405 GLY A C 1
ATOM 3160 O O . GLY A 1 405 ? 14.891 14.758 19.719 1 96.06 405 GLY A O 1
ATOM 3161 N N . ARG A 1 406 ? 13.523 15.203 21.594 1 97.31 406 ARG A N 1
ATOM 3162 C CA . ARG A 1 406 ? 12.344 14.523 21.062 1 97.31 406 ARG A CA 1
ATOM 3163 C C . ARG A 1 406 ? 11.602 15.406 20.062 1 97.31 406 ARG A C 1
ATOM 3165 O O . ARG A 1 406 ? 11.656 16.641 20.156 1 97.31 406 ARG A O 1
ATOM 3172 N N . SER A 1 407 ? 11.047 14.797 19.109 1 97.94 407 SER A N 1
ATOM 3173 C CA . SER A 1 407 ? 10.258 15.539 18.125 1 97.94 407 SER A CA 1
ATOM 3174 C C . SER A 1 407 ? 8.914 15.969 18.719 1 97.94 407 SER A C 1
ATOM 3176 O O . SER A 1 407 ? 8.43 15.367 19.672 1 97.94 407 SER A O 1
ATOM 3178 N N . GLU A 1 408 ? 8.344 17 18.203 1 97.94 408 GLU A N 1
ATOM 3179 C CA . GLU A 1 408 ? 7.062 17.547 18.641 1 97.94 408 GLU A CA 1
ATOM 3180 C C . GLU A 1 408 ? 5.898 16.703 18.125 1 97.94 408 GLU A C 1
ATOM 3182 O O . GLU A 1 408 ? 6 16.094 17.062 1 97.94 408 GLU A O 1
ATOM 3187 N N . TRP A 1 409 ? 4.832 16.656 18.859 1 97.56 409 TRP A N 1
ATOM 3188 C CA . TRP A 1 409 ? 3.559 16.031 18.516 1 97.56 409 TRP A CA 1
ATOM 3189 C C . TRP A 1 409 ? 2.68 16.984 17.703 1 97.56 409 TRP A C 1
ATOM 3191 O O . TRP A 1 409 ? 2.391 18.094 18.156 1 97.56 409 TRP A O 1
ATOM 3201 N N . GLY A 1 410 ? 2.322 16.484 16.484 1 96 410 GLY A N 1
ATOM 3202 C CA . GLY A 1 410 ? 1.502 17.344 15.641 1 96 410 GLY A CA 1
ATOM 3203 C C . GLY A 1 410 ? 2.258 17.906 14.453 1 96 410 GLY A C 1
ATOM 3204 O O . GLY A 1 410 ? 3.447 17.625 14.281 1 96 410 GLY A O 1
ATOM 3205 N N . PRO A 1 411 ? 1.584 18.719 13.68 1 94.5 411 PRO A N 1
ATOM 3206 C CA . PRO A 1 411 ? 2.16 19.172 12.414 1 94.5 411 PRO A CA 1
ATOM 3207 C C . PRO A 1 411 ? 3.047 20.406 12.586 1 94.5 411 PRO A C 1
ATOM 3209 O O . PRO A 1 411 ? 3.766 20.781 11.656 1 94.5 411 PRO A O 1
ATOM 3212 N N . ARG A 1 412 ? 3.053 21.062 13.727 1 96.69 412 ARG A N 1
ATOM 3213 C CA . ARG A 1 412 ? 3.799 22.297 13.914 1 96.69 412 ARG A CA 1
ATOM 3214 C C . ARG A 1 412 ? 5.203 22.016 14.43 1 96.69 412 ARG A C 1
ATOM 3216 O O . ARG A 1 412 ? 5.402 21.125 15.258 1 96.69 412 ARG A O 1
ATOM 3223 N N . ALA A 1 413 ? 6.145 22.75 13.906 1 97.62 413 ALA A N 1
ATOM 3224 C CA . ALA A 1 413 ? 7.473 22.75 14.516 1 97.62 413 ALA A CA 1
ATOM 3225 C C . ALA A 1 413 ? 7.5 23.562 15.805 1 97.62 413 ALA A C 1
ATOM 3227 O O . ALA A 1 413 ? 7.074 24.719 15.82 1 97.62 413 ALA A O 1
ATOM 3228 N N . LEU A 1 414 ? 8 22.969 16.844 1 98.25 414 LEU A N 1
ATOM 3229 C CA . LEU A 1 414 ? 7.957 23.625 18.141 1 98.25 414 LEU A CA 1
ATOM 3230 C C . LEU A 1 414 ? 9.336 23.656 18.797 1 98.25 414 LEU A C 1
ATOM 3232 O O . LEU A 1 414 ? 9.453 23.703 20.016 1 98.25 414 LEU A O 1
ATOM 3236 N N . GLY A 1 415 ? 10.312 23.484 17.969 1 98 415 GLY A N 1
ATOM 3237 C CA . GLY A 1 415 ? 11.664 23.609 18.5 1 98 415 GLY A CA 1
ATOM 3238 C C . GLY A 1 415 ? 12.398 22.297 18.562 1 98 415 GLY A C 1
ATOM 3239 O O . GLY A 1 415 ? 13.562 22.25 18.969 1 98 415 GLY A O 1
ATOM 3240 N N . GLY A 1 416 ? 11.781 21.219 18.203 1 98.06 416 GLY A N 1
ATOM 3241 C CA . GLY A 1 416 ? 12.438 19.938 18.078 1 98.06 416 GLY A CA 1
ATOM 3242 C C . GLY A 1 416 ? 13.031 19.703 16.688 1 98.06 416 GLY A C 1
ATOM 3243 O O . GLY A 1 416 ? 14.188 19.297 16.562 1 98.06 416 GLY A O 1
ATOM 3244 N N . ARG A 1 417 ? 12.281 19.906 15.703 1 98.62 417 ARG A N 1
ATOM 3245 C CA . ARG A 1 417 ? 12.633 19.828 14.289 1 98.62 417 ARG A CA 1
ATOM 3246 C C . ARG A 1 417 ? 12.266 21.109 13.562 1 98.62 417 ARG A C 1
ATOM 3248 O O . ARG A 1 417 ? 11.164 21.25 13.039 1 98.62 417 ARG A O 1
ATOM 3255 N N . SER A 1 418 ? 13.203 22.062 13.445 1 98.56 418 SER A N 1
ATOM 3256 C CA . SER A 1 418 ? 12.844 23.406 12.984 1 98.56 418 SER A CA 1
ATOM 3257 C C . SER A 1 418 ? 13.891 23.953 12.023 1 98.56 418 SER A C 1
ATOM 3259 O O . SER A 1 418 ? 15.047 23.516 12.031 1 98.56 418 SER A O 1
ATOM 3261 N N . ILE A 1 419 ? 13.516 24.75 11.148 1 98.12 419 ILE A N 1
ATOM 3262 C CA . ILE A 1 419 ? 14.367 25.703 10.445 1 98.12 419 ILE A CA 1
ATOM 3263 C C . ILE A 1 419 ? 14.18 27.094 11.039 1 98.12 419 ILE A C 1
ATOM 3265 O O . ILE A 1 419 ? 13.055 27.562 11.195 1 98.12 419 ILE A O 1
ATOM 3269 N N . VAL A 1 420 ? 15.281 27.75 11.367 1 98.31 420 VAL A N 1
ATOM 3270 C CA . VAL A 1 420 ? 15.18 28.984 12.133 1 98.31 420 VAL A CA 1
ATOM 3271 C C . VAL A 1 420 ? 15.953 30.094 11.43 1 98.31 420 VAL A C 1
ATOM 3273 O O . VAL A 1 420 ? 16.906 29.828 10.695 1 98.31 420 VAL A O 1
ATOM 3276 N N . ALA A 1 421 ? 15.508 31.281 11.664 1 98.06 421 ALA A N 1
ATOM 3277 C CA . ALA A 1 421 ? 16.125 32.469 11.086 1 98.06 421 ALA A CA 1
ATOM 3278 C C . ALA A 1 421 ? 15.812 33.719 11.914 1 98.06 421 ALA A C 1
ATOM 3280 O O . ALA A 1 421 ? 14.961 33.688 12.805 1 98.06 421 ALA A O 1
ATOM 3281 N N . ASP A 1 422 ? 16.547 34.75 11.633 1 97.69 422 ASP A N 1
ATOM 3282 C CA . ASP A 1 422 ? 16.312 36.062 12.234 1 97.69 422 ASP A CA 1
ATOM 3283 C C . ASP A 1 422 ? 15.109 36.75 11.602 1 97.69 422 ASP A C 1
ATOM 3285 O O . ASP A 1 422 ? 15.102 37.031 10.398 1 97.69 422 ASP A O 1
ATOM 3289 N N . PRO A 1 423 ? 14.109 37 12.438 1 96.31 423 PRO A N 1
ATOM 3290 C CA . PRO A 1 423 ? 12.883 37.562 11.883 1 96.31 423 PRO A CA 1
ATOM 3291 C C . PRO A 1 423 ? 13.047 39.031 11.477 1 96.31 423 PRO A C 1
ATOM 3293 O O . PRO A 1 423 ? 12.18 39.594 10.797 1 96.31 423 PRO A O 1
ATOM 3296 N N . THR A 1 424 ? 14.125 39.625 11.781 1 94.25 424 THR A N 1
ATOM 3297 C CA . THR A 1 424 ? 14.312 41.062 11.531 1 94.25 424 THR A CA 1
ATOM 3298 C C . THR A 1 424 ? 15.031 41.281 10.211 1 94.25 424 THR A C 1
ATOM 3300 O O . THR A 1 424 ? 15.125 42.406 9.734 1 94.25 424 THR A O 1
ATOM 3303 N N . VAL A 1 425 ? 15.5 40.25 9.609 1 93.94 425 VAL A N 1
ATOM 3304 C CA . VAL A 1 425 ? 16.203 40.375 8.336 1 93.94 425 VAL A CA 1
ATOM 3305 C C . VAL A 1 425 ? 15.211 40.75 7.238 1 93.94 425 VAL A C 1
ATOM 3307 O O . VAL A 1 425 ? 14.195 40.094 7.043 1 93.94 425 VAL A O 1
ATOM 3310 N N . PRO A 1 426 ? 15.523 41.812 6.516 1 91.62 426 PRO A N 1
ATOM 3311 C CA . PRO A 1 426 ? 14.625 42.188 5.422 1 91.62 426 PRO A CA 1
ATOM 3312 C C . PRO A 1 426 ? 14.477 41.094 4.367 1 91.62 426 PRO A C 1
ATOM 3314 O O . PRO A 1 426 ? 15.469 40.531 3.916 1 91.62 426 PRO A O 1
ATOM 3317 N N . GLY A 1 427 ? 13.273 40.781 4.086 1 90.12 427 GLY A N 1
ATOM 3318 C CA . GLY A 1 427 ? 12.992 39.812 3.033 1 90.12 427 GLY A CA 1
ATOM 3319 C C . GLY A 1 427 ? 13.18 38.375 3.475 1 90.12 427 GLY A C 1
ATOM 3320 O O . GLY A 1 427 ? 13.312 37.469 2.641 1 90.12 427 GLY A O 1
ATOM 3321 N N . ILE A 1 428 ? 13.188 38.156 4.703 1 91.62 428 ILE A N 1
ATOM 3322 C CA . ILE A 1 428 ? 13.516 36.844 5.242 1 91.62 428 ILE A CA 1
ATOM 3323 C C . ILE A 1 428 ? 12.516 35.812 4.719 1 91.62 428 ILE A C 1
ATOM 3325 O O . ILE A 1 428 ? 12.891 34.656 4.441 1 91.62 428 ILE A O 1
ATOM 3329 N N . LYS A 1 429 ? 11.273 36.188 4.574 1 91.25 429 LYS A N 1
ATOM 3330 C CA . LYS A 1 429 ? 10.266 35.281 4.051 1 91.25 429 LYS A CA 1
ATOM 3331 C C . LYS A 1 429 ? 10.617 34.812 2.641 1 91.25 429 LYS A C 1
ATOM 3333 O O . LYS A 1 429 ? 10.594 33.625 2.35 1 91.25 429 LYS A O 1
ATOM 3338 N N . ALA A 1 430 ? 10.898 35.719 1.812 1 89.19 430 ALA A N 1
ATOM 3339 C CA . ALA A 1 430 ? 11.266 35.406 0.431 1 89.19 430 ALA A CA 1
ATOM 3340 C C . ALA A 1 430 ? 12.547 34.594 0.371 1 89.19 430 ALA A C 1
ATOM 3342 O O . ALA A 1 430 ? 12.688 33.688 -0.477 1 89.19 430 ALA A O 1
ATOM 3343 N N . LEU A 1 431 ? 13.375 34.938 1.243 1 89.81 431 LEU A N 1
ATOM 3344 C CA . LEU A 1 431 ? 14.664 34.25 1.274 1 89.81 431 LEU A CA 1
ATOM 3345 C C . LEU A 1 431 ? 14.484 32.781 1.635 1 89.81 431 LEU A C 1
ATOM 3347 O O . LEU A 1 431 ? 15.023 31.891 0.959 1 89.81 431 LEU A O 1
ATOM 3351 N N . ILE A 1 432 ? 13.773 32.531 2.66 1 91.31 432 ILE A N 1
ATOM 3352 C CA . ILE A 1 432 ? 13.539 31.141 3.086 1 91.31 432 ILE A CA 1
ATOM 3353 C C . ILE A 1 432 ? 12.805 30.375 1.985 1 91.31 432 ILE A C 1
ATOM 3355 O O . ILE A 1 432 ? 13.148 29.234 1.678 1 91.31 432 ILE A O 1
ATOM 3359 N N . ASN A 1 433 ? 11.836 30.969 1.358 1 89.12 433 ASN A N 1
ATOM 3360 C CA . ASN A 1 433 ? 11.047 30.312 0.32 1 89.12 433 ASN A CA 1
ATOM 3361 C C . ASN A 1 433 ? 11.883 30.031 -0.927 1 89.12 433 ASN A C 1
ATOM 3363 O O . ASN A 1 433 ? 11.711 29 -1.571 1 89.12 433 ASN A O 1
ATOM 3367 N N . SER A 1 434 ? 12.672 30.922 -1.244 1 86.44 434 SER A N 1
ATOM 3368 C CA . SER A 1 434 ? 13.422 30.781 -2.488 1 86.44 434 SER A CA 1
ATOM 3369 C C . SER A 1 434 ? 14.586 29.797 -2.33 1 86.44 434 SER A C 1
ATOM 3371 O O . SER A 1 434 ? 14.953 29.109 -3.279 1 86.44 434 SER A O 1
ATOM 3373 N N . ARG A 1 435 ? 15.023 29.688 -1.124 1 85.12 435 ARG A N 1
ATOM 3374 C CA . ARG A 1 435 ? 16.266 28.953 -0.973 1 85.12 435 ARG A CA 1
ATOM 3375 C C . ARG A 1 435 ? 16.031 27.594 -0.302 1 85.12 435 ARG A C 1
ATOM 3377 O O . ARG A 1 435 ? 16.812 26.672 -0.454 1 85.12 435 ARG A O 1
ATOM 3384 N N . ILE A 1 436 ? 15.008 27.594 0.411 1 89.5 436 ILE A N 1
ATOM 3385 C CA . ILE A 1 436 ? 14.891 26.422 1.276 1 89.5 436 ILE A CA 1
ATOM 3386 C C . ILE A 1 436 ? 13.555 25.719 1.03 1 89.5 436 ILE A C 1
ATOM 3388 O O . ILE A 1 436 ? 13.516 24.625 0.485 1 89.5 436 ILE A O 1
ATOM 3392 N N . LYS A 1 437 ? 12.414 26.359 1.271 1 83 437 LYS A N 1
ATOM 3393 C CA . LYS A 1 437 ? 11.117 25.688 1.384 1 83 437 LYS A CA 1
ATOM 3394 C C . LYS A 1 437 ? 10.422 25.609 0.028 1 83 437 LYS A C 1
ATOM 3396 O O . LYS A 1 437 ? 9.648 24.688 -0.222 1 83 437 LYS A O 1
ATOM 3401 N N . HIS A 1 438 ? 10.617 26.625 -0.898 1 79.94 438 HIS A N 1
ATOM 3402 C CA . HIS A 1 438 ? 9.938 26.719 -2.186 1 79.94 438 HIS A CA 1
ATOM 3403 C C . HIS A 1 438 ? 8.43 26.547 -2.027 1 79.94 438 HIS A C 1
ATOM 3405 O O . HIS A 1 438 ? 7.824 25.734 -2.725 1 79.94 438 HIS A O 1
ATOM 3411 N N . ARG A 1 439 ? 7.867 27.203 -1.082 1 84.69 439 ARG A N 1
ATOM 3412 C CA . ARG A 1 439 ? 6.426 27.203 -0.875 1 84.69 439 ARG A CA 1
ATOM 3413 C C . ARG A 1 439 ? 5.773 28.422 -1.525 1 84.69 439 ARG A C 1
ATOM 3415 O O . ARG A 1 439 ? 6.469 29.344 -1.965 1 84.69 439 ARG A O 1
ATOM 3422 N N . GLU A 1 440 ? 4.449 28.375 -1.599 1 83.94 440 GLU A N 1
ATOM 3423 C CA . GLU A 1 440 ? 3.713 29.516 -2.141 1 83.94 440 GLU A CA 1
ATOM 3424 C C . GLU A 1 440 ? 4.016 30.797 -1.357 1 83.94 440 GLU A C 1
ATOM 3426 O O . GLU A 1 440 ? 4.016 30.781 -0.125 1 83.94 440 GLU A O 1
ATOM 3431 N N . PRO A 1 441 ? 4.223 31.859 -1.989 1 81.38 441 PRO A N 1
ATOM 3432 C CA . PRO A 1 441 ? 4.703 33.094 -1.348 1 81.38 441 PRO A CA 1
ATOM 3433 C C . PRO A 1 441 ? 3.693 33.656 -0.361 1 81.38 441 PRO A C 1
ATOM 3435 O O . PRO A 1 441 ? 4.07 34.438 0.531 1 81.38 441 PRO A O 1
ATOM 3438 N N . PHE A 1 442 ? 2.471 33.312 -0.489 1 85.12 442 PHE A N 1
ATOM 3439 C CA . PHE A 1 442 ? 1.468 33.906 0.381 1 85.12 442 PHE A CA 1
ATOM 3440 C C . PHE A 1 442 ? 1.487 33.25 1.76 1 85.12 442 PHE A C 1
ATOM 3442 O O . PHE A 1 442 ? 0.906 33.781 2.709 1 85.12 442 PHE A O 1
ATOM 3449 N N . ARG A 1 443 ? 2.111 32.156 1.936 1 84.19 443 ARG A N 1
ATOM 3450 C CA . ARG A 1 443 ? 2.141 31.422 3.201 1 84.19 443 ARG A CA 1
ATOM 3451 C C . ARG A 1 443 ? 3.072 32.094 4.199 1 84.19 443 ARG A C 1
ATOM 3453 O O . ARG A 1 443 ? 4.246 32.344 3.9 1 84.19 443 ARG A O 1
ATOM 3460 N N . PRO A 1 444 ? 2.553 32.344 5.332 1 81.94 444 PRO A N 1
ATOM 3461 C CA . PRO A 1 444 ? 3.375 33.031 6.344 1 81.94 444 PRO A CA 1
ATOM 3462 C C . PRO A 1 444 ? 4.281 32.031 7.098 1 81.94 444 PRO A C 1
ATOM 3464 O O . PRO A 1 444 ? 4.125 30.828 6.973 1 81.94 444 PRO A O 1
ATOM 3467 N N . PHE A 1 445 ? 5.285 32.625 7.754 1 90.44 445 PHE A N 1
ATOM 3468 C CA . PHE A 1 445 ? 6.062 31.891 8.734 1 90.44 445 PHE A CA 1
ATOM 3469 C C . PHE A 1 445 ? 5.707 32.344 10.148 1 90.44 445 PHE A C 1
ATOM 3471 O O . PHE A 1 445 ? 5.344 33.5 10.375 1 90.44 445 PHE A O 1
ATOM 3478 N N . GLY A 1 446 ? 5.777 31.391 11.055 1 94.56 446 GLY A N 1
ATOM 3479 C CA . GLY A 1 446 ? 5.527 31.703 12.453 1 94.56 446 GLY A CA 1
ATOM 3480 C C . GLY A 1 446 ? 6.789 32.031 13.227 1 94.56 446 GLY A C 1
ATOM 3481 O O . GLY A 1 446 ? 7.891 31.984 12.68 1 94.56 446 GLY A O 1
ATOM 3482 N N . ILE A 1 447 ? 6.578 32.5 14.477 1 97.31 447 ILE A N 1
ATOM 3483 C CA . ILE A 1 447 ? 7.727 32.812 15.32 1 97.31 447 ILE A CA 1
ATOM 3484 C C . ILE A 1 447 ? 7.621 32.062 16.641 1 97.31 447 ILE A C 1
ATOM 3486 O O . ILE A 1 447 ? 6.52 31.734 17.094 1 97.31 447 ILE A O 1
ATOM 3490 N N . SER A 1 448 ? 8.703 31.703 17.156 1 98.56 448 SER A N 1
ATOM 3491 C CA . SER A 1 448 ? 8.852 31.234 18.531 1 98.56 448 SER A CA 1
ATOM 3492 C C . SER A 1 448 ? 9.594 32.25 19.391 1 98.56 448 SER A C 1
ATOM 3494 O O . SER A 1 448 ? 10.547 32.875 18.938 1 98.56 448 SER A O 1
ATOM 3496 N N . GLY A 1 449 ? 9.117 32.438 20.578 1 98.44 449 GLY A N 1
ATOM 3497 C CA . GLY A 1 449 ? 9.758 33.406 21.453 1 98.44 449 GLY A CA 1
ATOM 3498 C C . GLY A 1 449 ? 9.547 33.125 22.922 1 98.44 449 GLY A C 1
ATOM 3499 O O . GLY A 1 449 ? 8.758 32.25 23.281 1 98.44 449 GLY A O 1
ATOM 3500 N N . THR A 1 450 ? 10.352 33.812 23.734 1 98 450 THR A N 1
ATOM 3501 C CA . THR A 1 450 ? 10.109 33.812 25.172 1 98 450 THR A CA 1
ATOM 3502 C C . THR A 1 450 ? 8.836 34.594 25.5 1 98 450 THR A C 1
ATOM 3504 O O . THR A 1 450 ? 8.344 35.344 24.688 1 98 450 THR A O 1
ATOM 3507 N N . PRO A 1 451 ? 8.312 34.312 26.703 1 96.69 451 PRO A N 1
ATOM 3508 C CA . PRO A 1 451 ? 7.145 35.094 27.094 1 96.69 451 PRO A CA 1
ATOM 3509 C C . PRO A 1 451 ? 7.387 36.594 26.969 1 96.69 451 PRO A C 1
ATOM 3511 O O . PRO A 1 451 ? 6.559 37.312 26.406 1 96.69 451 PRO A O 1
ATOM 3514 N N . ARG A 1 452 ? 8.469 37.094 27.375 1 96.06 452 ARG A N 1
ATOM 3515 C CA . ARG A 1 452 ? 8.82 38.5 27.312 1 96.06 452 ARG A CA 1
ATOM 3516 C C . ARG A 1 452 ? 8.977 38.938 25.875 1 96.06 452 ARG A C 1
ATOM 3518 O O . ARG A 1 452 ? 8.469 40 25.484 1 96.06 452 ARG A O 1
ATOM 3525 N N . GLY A 1 453 ? 9.664 38.188 25.125 1 97 453 GLY A N 1
ATOM 3526 C CA . GLY A 1 453 ? 9.898 38.531 23.719 1 97 453 GLY A CA 1
ATOM 3527 C C . GLY A 1 453 ? 8.625 38.656 22.922 1 97 453 GLY A C 1
ATOM 3528 O O . GLY A 1 453 ? 8.461 39.562 22.125 1 97 453 GLY A O 1
ATOM 3529 N N . VAL A 1 454 ? 7.707 37.719 23.094 1 97 454 VAL A N 1
ATOM 3530 C CA . VAL A 1 454 ? 6.453 37.688 22.344 1 97 454 VAL A CA 1
ATOM 3531 C C . VAL A 1 454 ? 5.586 38.875 22.766 1 97 454 VAL A C 1
ATOM 3533 O O . VAL A 1 454 ? 4.957 39.531 21.922 1 97 454 VAL A O 1
ATOM 3536 N N . GLU A 1 455 ? 5.562 39.219 24.016 1 95.44 455 GLU A N 1
ATOM 3537 C CA . GLU A 1 455 ? 4.785 40.344 24.516 1 95.44 455 GLU A CA 1
ATOM 3538 C C . GLU A 1 455 ? 5.293 41.656 23.938 1 95.44 455 GLU A C 1
ATOM 3540 O O . GLU A 1 455 ? 4.504 42.562 23.688 1 95.44 455 GLU A O 1
ATOM 3545 N N . GLN A 1 456 ? 6.543 41.688 23.734 1 95.12 456 GLN A N 1
ATOM 3546 C CA . GLN A 1 456 ? 7.137 42.906 23.172 1 95.12 456 GLN A CA 1
ATOM 3547 C C . GLN A 1 456 ? 6.891 43 21.672 1 95.12 456 GLN A C 1
ATOM 3549 O O . GLN A 1 456 ? 6.734 44.094 21.125 1 95.12 456 GLN A O 1
ATOM 3554 N N . ALA A 1 457 ? 6.855 41.875 21.078 1 95 457 ALA A N 1
ATOM 3555 C CA . ALA A 1 457 ? 6.82 41.812 19.625 1 95 457 ALA A CA 1
ATOM 3556 C C . ALA A 1 457 ? 5.387 41.875 19.109 1 95 457 ALA A C 1
ATOM 3558 O O . ALA A 1 457 ? 5.137 42.375 18 1 95 457 ALA A O 1
ATOM 3559 N N . LEU A 1 458 ? 4.438 41.344 19.891 1 95.38 458 LEU A N 1
ATOM 3560 C CA . LEU A 1 458 ? 3.08 41.125 19.391 1 95.38 458 LEU A CA 1
ATOM 3561 C C . LEU A 1 458 ? 2.057 41.688 20.375 1 95.38 458 LEU A C 1
ATOM 3563 O O . LEU A 1 458 ? 2.352 41.844 21.562 1 95.38 458 LEU A O 1
ATOM 3567 N N . ASP A 1 459 ? 0.85 41.938 19.812 1 93.19 459 ASP A N 1
ATOM 3568 C CA . ASP A 1 459 ? -0.293 42.312 20.641 1 93.19 459 ASP A CA 1
ATOM 3569 C C . ASP A 1 459 ? -1.042 41.094 21.141 1 93.19 459 ASP A C 1
ATOM 3571 O O . ASP A 1 459 ? -2.066 40.688 20.578 1 93.19 459 ASP A O 1
ATOM 3575 N N . VAL A 1 460 ? -0.601 40.594 22.312 1 91.38 460 VAL A N 1
ATOM 3576 C CA . VAL A 1 460 ? -1.115 39.312 22.75 1 91.38 460 VAL A CA 1
ATOM 3577 C C . VAL A 1 460 ? -2.168 39.531 23.844 1 91.38 460 VAL A C 1
ATOM 3579 O O . VAL A 1 460 ? -2.541 38.594 24.531 1 91.38 460 VAL A O 1
ATOM 3582 N N . GLY A 1 461 ? -2.68 40.656 24.047 1 82.75 461 GLY A N 1
ATOM 3583 C CA . GLY A 1 461 ? -3.619 40.969 25.125 1 82.75 461 GLY A CA 1
ATOM 3584 C C . GLY A 1 461 ? -4.898 40.156 25.031 1 82.75 461 GLY A C 1
ATOM 3585 O O . GLY A 1 461 ? -5.418 39.719 26.062 1 82.75 461 GLY A O 1
ATOM 3586 N N . ALA A 1 462 ? -5.379 39.906 23.922 1 81.56 462 ALA A N 1
ATOM 3587 C CA . ALA A 1 462 ? -6.656 39.219 23.75 1 81.56 462 ALA A CA 1
ATOM 3588 C C . ALA A 1 462 ? -6.449 37.75 23.422 1 81.56 462 ALA A C 1
ATOM 3590 O O . ALA A 1 462 ? -7.41 37.031 23.156 1 81.56 462 ALA A O 1
ATOM 3591 N N . ALA A 1 463 ? -5.27 37.344 23.641 1 86.31 463 ALA A N 1
ATOM 3592 C CA . ALA A 1 463 ? -4.969 36 23.172 1 86.31 463 ALA A CA 1
ATOM 3593 C C . ALA A 1 463 ? -5.414 34.969 24.203 1 86.31 463 ALA A C 1
ATOM 3595 O O . ALA A 1 463 ? -5.445 35.25 25.406 1 86.31 463 ALA A O 1
ATOM 3596 N N . LEU A 1 464 ? -5.855 33.812 23.766 1 91.94 464 LEU A N 1
ATOM 3597 C CA . LEU A 1 464 ? -6.191 32.656 24.594 1 91.94 464 LEU A CA 1
ATOM 3598 C C . LEU A 1 464 ? -4.934 31.922 25.031 1 91.94 464 LEU A C 1
ATOM 3600 O O . LEU A 1 464 ? -4.227 31.344 24.203 1 91.94 464 LEU A O 1
ATOM 3604 N N . PRO A 1 465 ? -4.652 31.875 26.25 1 92.94 465 PRO A N 1
ATOM 3605 C CA . PRO A 1 465 ? -3.328 31.5 26.75 1 92.94 465 PRO A CA 1
ATOM 3606 C C . PRO A 1 465 ? -2.938 30.062 26.375 1 92.94 465 PRO A C 1
ATOM 3608 O O . PRO A 1 465 ? -1.769 29.797 26.078 1 92.94 465 PRO A O 1
ATOM 3611 N N . SER A 1 466 ? -3.873 29.141 26.375 1 96.75 466 SER A N 1
ATOM 3612 C CA . SER A 1 466 ? -3.547 27.734 26.203 1 96.75 466 SER A CA 1
ATOM 3613 C C . SER A 1 466 ? -3.205 27.422 24.75 1 96.75 466 SER A C 1
ATOM 3615 O O . SER A 1 466 ? -2.758 26.312 24.422 1 96.75 466 SER A O 1
ATOM 3617 N N . LEU A 1 467 ? -3.346 28.359 23.844 1 97.06 467 LEU A N 1
ATOM 3618 C CA . LEU A 1 467 ? -2.99 28.172 22.453 1 97.06 467 LEU A CA 1
ATOM 3619 C C . LEU A 1 467 ? -1.521 28.516 22.203 1 97.06 467 LEU A C 1
ATOM 3621 O O . LEU A 1 467 ? -0.906 28 21.266 1 97.06 467 LEU A O 1
ATOM 3625 N N . ALA A 1 468 ? -0.95 29.281 23.016 1 96.19 468 ALA A N 1
ATOM 3626 C CA . ALA A 1 468 ? 0.298 30 22.781 1 96.19 468 ALA A CA 1
ATOM 3627 C C . ALA A 1 468 ? 1.487 29.047 22.75 1 96.19 468 ALA A C 1
ATOM 3629 O O . ALA A 1 468 ? 2.418 29.234 21.969 1 96.19 468 ALA A O 1
ATOM 3630 N N . PRO A 1 469 ? 1.474 28 23.547 1 97.44 469 PRO A N 1
ATOM 3631 C CA . PRO A 1 469 ? 2.66 27.141 23.578 1 97.44 469 PRO A CA 1
ATOM 3632 C C . PRO A 1 469 ? 2.791 26.266 22.344 1 97.44 469 PRO A C 1
ATOM 3634 O O . PRO A 1 469 ? 3.836 25.656 22.125 1 97.44 469 PRO A O 1
ATOM 3637 N N . TYR A 1 470 ? 1.803 26.234 21.484 1 97.81 470 TYR A N 1
ATOM 3638 C CA . TYR A 1 470 ? 1.752 25.188 20.484 1 97.81 470 TYR A CA 1
ATOM 3639 C C . TYR A 1 470 ? 1.748 25.766 19.062 1 97.81 470 TYR A C 1
ATOM 3641 O O . TYR A 1 470 ? 1.371 25.078 18.109 1 97.81 470 TYR A O 1
ATOM 3649 N N . MET A 1 471 ? 2.117 27.062 18.922 1 97.56 471 MET A N 1
ATOM 3650 C CA . MET A 1 471 ? 2.104 27.719 17.609 1 97.56 471 MET A CA 1
ATOM 3651 C C . MET A 1 471 ? 0.706 27.703 17.016 1 97.56 471 MET A C 1
ATOM 3653 O O . MET A 1 471 ? 0.542 27.406 15.82 1 97.56 471 MET A O 1
ATOM 3657 N N . LEU A 1 472 ? -0.278 27.844 17.891 1 96.81 472 LEU A N 1
ATOM 3658 C CA . LEU A 1 472 ? -1.669 27.797 17.453 1 96.81 472 LEU A CA 1
ATOM 3659 C C . LEU A 1 472 ? -2.359 29.141 17.734 1 96.81 472 LEU A C 1
ATOM 3661 O O . LEU A 1 472 ? -3.564 29.266 17.5 1 96.81 472 LEU A O 1
ATOM 3665 N N . ALA A 1 473 ? -1.575 30.125 18.141 1 96.19 473 ALA A N 1
ATOM 3666 C CA . ALA A 1 473 ? -2.092 31.469 18.422 1 96.19 473 ALA A CA 1
ATOM 3667 C C . ALA A 1 473 ? -1.644 32.469 17.359 1 96.19 473 ALA A C 1
ATOM 3669 O O . ALA A 1 473 ? -0.572 32.312 16.766 1 96.19 473 ALA A O 1
ATOM 3670 N N . VAL A 1 474 ? -2.475 33.469 17.141 1 94.88 474 VAL A N 1
ATOM 3671 C CA . VAL A 1 474 ? -2.148 34.562 16.203 1 94.88 474 VAL A CA 1
ATOM 3672 C C . VAL A 1 474 ? -2.357 35.906 16.875 1 94.88 474 VAL A C 1
ATOM 3674 O O . VAL A 1 474 ? -3.23 36.062 17.734 1 94.88 474 VAL A O 1
ATOM 3677 N N . ALA A 1 475 ? -1.516 36.812 16.547 1 93.88 475 ALA A N 1
ATOM 3678 C CA . ALA A 1 475 ? -1.635 38.156 17.047 1 93.88 475 ALA A CA 1
ATOM 3679 C C . ALA A 1 475 ? -1.037 39.156 16.047 1 93.88 475 ALA A C 1
ATOM 3681 O O . ALA A 1 475 ? -0.255 38.781 15.172 1 93.88 475 ALA A O 1
ATOM 3682 N N . ARG A 1 476 ? -1.446 40.375 16.219 1 92.44 476 ARG A N 1
ATOM 3683 C CA . ARG A 1 476 ? -0.904 41.406 15.367 1 92.44 476 ARG A CA 1
ATOM 3684 C C . ARG A 1 476 ? 0.496 41.812 15.82 1 92.44 476 ARG A C 1
ATOM 3686 O O . ARG A 1 476 ? 0.781 41.844 17.016 1 92.44 476 ARG A O 1
ATOM 3693 N N . ALA A 1 477 ? 1.271 42.188 14.867 1 91.25 477 ALA A N 1
ATOM 3694 C CA . ALA A 1 477 ? 2.633 42.625 15.18 1 91.25 477 ALA A CA 1
ATOM 3695 C C . ALA A 1 477 ? 2.645 44.031 15.781 1 91.25 477 ALA A C 1
ATOM 3697 O O . ALA A 1 477 ? 1.936 44.938 15.312 1 91.25 477 ALA A O 1
ATOM 3698 N N . ARG A 1 478 ? 3.318 44.156 16.844 1 91.44 478 ARG A N 1
ATOM 3699 C CA . ARG A 1 478 ? 3.57 45.438 17.484 1 91.44 478 ARG A CA 1
ATOM 3700 C C . ARG A 1 478 ? 4.934 46 17.078 1 91.44 478 ARG A C 1
ATOM 3702 O O . ARG A 1 478 ? 5.082 47.188 16.844 1 91.44 478 ARG A O 1
ATOM 3709 N N . ASP A 1 479 ? 5.891 45.125 16.969 1 93.06 479 ASP A N 1
ATOM 3710 C CA . ASP A 1 479 ? 7.246 45.5 16.562 1 93.06 479 ASP A CA 1
ATOM 3711 C C . ASP A 1 479 ? 7.348 45.562 15.031 1 93.06 479 ASP A C 1
ATOM 3713 O O . ASP A 1 479 ? 7.227 44.562 14.344 1 93.06 479 ASP A O 1
ATOM 3717 N N . THR A 1 480 ? 7.746 46.594 14.516 1 90.81 480 THR A N 1
ATOM 3718 C CA . THR A 1 480 ? 7.762 46.844 13.078 1 90.81 480 THR A CA 1
ATOM 3719 C C . THR A 1 480 ? 8.883 46.062 12.406 1 90.81 480 THR A C 1
ATOM 3721 O O . THR A 1 480 ? 8.859 45.844 11.195 1 90.81 480 THR A O 1
ATOM 3724 N N . ARG A 1 481 ? 9.883 45.688 13.156 1 90.88 481 ARG A N 1
ATOM 3725 C CA . ARG A 1 481 ? 10.992 44.906 12.609 1 90.88 481 ARG A CA 1
ATOM 3726 C C . ARG A 1 481 ? 10.516 43.562 12.133 1 90.88 481 ARG A C 1
ATOM 3728 O O . ARG A 1 481 ? 11.211 42.875 11.359 1 90.88 481 ARG A O 1
ATOM 3735 N N . LEU A 1 482 ? 9.227 43.188 12.594 1 91.81 482 LEU A N 1
ATOM 3736 C CA . LEU A 1 482 ? 8.688 41.875 12.227 1 91.81 482 LEU A CA 1
ATOM 3737 C C . LEU A 1 482 ? 7.664 42.031 11.102 1 91.81 482 LEU A C 1
ATOM 3739 O O . LEU A 1 482 ? 6.98 41.062 10.766 1 91.81 482 LEU A O 1
ATOM 3743 N N . SER A 1 483 ? 7.547 43.156 10.477 1 85.88 483 SER A N 1
ATOM 3744 C CA . SER A 1 483 ? 6.516 43.438 9.492 1 85.88 483 SER A CA 1
ATOM 3745 C C . SER A 1 483 ? 6.633 42.531 8.281 1 85.88 483 SER A C 1
ATOM 3747 O O . SER A 1 483 ? 5.633 42.219 7.637 1 85.88 483 SER A O 1
ATOM 3749 N N . GLN A 1 484 ? 7.816 42.062 8.039 1 84.31 484 GLN A N 1
ATOM 3750 C CA . GLN A 1 484 ? 8.055 41.219 6.871 1 84.31 484 GLN A CA 1
ATOM 3751 C C . GLN A 1 484 ? 7.445 39.844 7.066 1 84.31 484 GLN A C 1
ATOM 3753 O O . GLN A 1 484 ? 7.246 39.094 6.098 1 84.31 484 GLN A O 1
ATOM 3758 N N . LEU A 1 485 ? 7.145 39.531 8.258 1 90.25 485 LEU A N 1
ATOM 3759 C CA . LEU A 1 485 ? 6.602 38.188 8.555 1 90.25 485 LEU A CA 1
ATOM 3760 C C . LEU A 1 485 ? 5.078 38.25 8.633 1 90.25 485 LEU A C 1
ATOM 3762 O O . LEU A 1 485 ? 4.422 37.219 8.664 1 90.25 485 LEU A O 1
ATOM 3766 N N . GLN A 1 486 ? 4.539 39.406 8.594 1 86.88 486 GLN A N 1
ATOM 3767 C CA . GLN A 1 486 ? 3.104 39.562 8.789 1 86.88 486 GLN A CA 1
ATOM 3768 C C . GLN A 1 486 ? 2.324 39.031 7.582 1 86.88 486 GLN A C 1
ATOM 3770 O O . GLN A 1 486 ? 2.779 39.156 6.445 1 86.88 486 GLN A O 1
ATOM 3775 N N . HIS A 1 487 ? 1.23 38.406 7.945 1 86.69 487 HIS A N 1
ATOM 3776 C CA . HIS A 1 487 ? 0.257 38.156 6.883 1 86.69 487 HIS A CA 1
ATOM 3777 C C . HIS A 1 487 ? -0.333 39.469 6.383 1 86.69 487 HIS A C 1
ATOM 3779 O O . HIS A 1 487 ? -0.095 40.531 6.969 1 86.69 487 HIS A O 1
ATOM 3785 N N . GLN A 1 488 ? -1.035 39.344 5.312 1 82.31 488 GLN A N 1
ATOM 3786 C CA . GLN A 1 488 ? -1.641 40.531 4.738 1 82.31 488 GLN A CA 1
ATOM 3787 C C . GLN A 1 488 ? -2.621 41.188 5.715 1 82.31 488 GLN A C 1
ATOM 3789 O O . GLN A 1 488 ? -2.844 42.375 5.672 1 82.31 488 GLN A O 1
ATOM 3794 N N . ASP A 1 489 ? -3.082 40.375 6.66 1 82 489 ASP A N 1
ATOM 3795 C CA . ASP A 1 489 ? -4.016 40.938 7.645 1 82 489 ASP A CA 1
ATOM 3796 C C . ASP A 1 489 ? -3.277 41.438 8.883 1 82 489 ASP A C 1
ATOM 3798 O O . ASP A 1 489 ? -3.902 41.781 9.883 1 82 489 ASP A O 1
ATOM 3802 N N . GLY A 1 490 ? -1.983 41.344 8.844 1 86.62 490 GLY A N 1
ATOM 3803 C CA . GLY A 1 490 ? -1.154 41.906 9.898 1 86.62 490 GLY A CA 1
ATOM 3804 C C . GLY A 1 490 ? -0.846 40.906 11.008 1 86.62 490 GLY A C 1
ATOM 3805 O O . GLY A 1 490 ? -0.081 41.219 11.93 1 86.62 490 GLY A O 1
ATOM 3806 N N . SER A 1 491 ? -1.32 39.812 10.969 1 89.44 491 SER A N 1
ATOM 3807 C CA . SER A 1 491 ? -1.165 38.844 12.055 1 89.44 491 SER A CA 1
ATOM 3808 C C . SER A 1 491 ? 0.076 38 11.852 1 89.44 491 SER A C 1
ATOM 3810 O O . SER A 1 491 ? 0.585 37.875 10.734 1 89.44 491 SER A O 1
ATOM 3812 N N . ILE A 1 492 ? 0.584 37.438 12.977 1 93.69 492 ILE A N 1
ATOM 3813 C CA . ILE A 1 492 ? 1.674 36.469 13.008 1 93.69 492 ILE A CA 1
ATOM 3814 C C . ILE A 1 492 ? 1.314 35.312 13.945 1 93.69 492 ILE A C 1
ATOM 3816 O O . ILE A 1 492 ? 0.807 35.562 15.047 1 93.69 492 ILE A O 1
ATOM 3820 N N . ARG A 1 493 ? 1.443 34.156 13.43 1 95 493 ARG A N 1
ATOM 3821 C CA . ARG A 1 493 ? 1.297 33 14.297 1 95 493 ARG A CA 1
ATOM 3822 C C . ARG A 1 493 ? 2.518 32.812 15.195 1 95 493 ARG A C 1
ATOM 3824 O O . ARG A 1 493 ? 3.65 33.031 14.758 1 95 493 ARG A O 1
ATOM 3831 N N . TYR A 1 494 ? 2.256 32.438 16.484 1 96.75 494 TYR A N 1
ATOM 3832 C CA . TYR A 1 494 ? 3.41 32.438 17.375 1 96.75 494 TYR A CA 1
ATOM 3833 C C . TYR A 1 494 ? 3.322 31.297 18.391 1 96.75 494 TYR A C 1
ATOM 3835 O O . TYR A 1 494 ? 2.248 30.734 18.609 1 96.75 494 TYR A O 1
ATOM 3843 N N . GLN A 1 495 ? 4.457 30.922 18.891 1 98.06 495 GLN A N 1
ATOM 3844 C CA . GLN A 1 495 ? 4.656 30.016 20.016 1 98.06 495 GLN A CA 1
ATOM 3845 C C . GLN A 1 495 ? 5.332 30.719 21.188 1 98.06 495 GLN A C 1
ATOM 3847 O O . GLN A 1 495 ? 6.367 31.359 21.016 1 98.06 495 GLN A O 1
ATOM 3852 N N . ILE A 1 496 ? 4.773 30.578 22.328 1 98.06 496 ILE A N 1
ATOM 3853 C CA . ILE A 1 496 ? 5.5 30.938 23.547 1 98.06 496 ILE A CA 1
ATOM 3854 C C . ILE A 1 496 ? 6.203 29.703 24.109 1 98.06 496 ILE A C 1
ATOM 3856 O O . ILE A 1 496 ? 5.547 28.766 24.547 1 98.06 496 ILE A O 1
ATOM 3860 N N . VAL A 1 497 ? 7.48 29.75 24.109 1 98.19 497 VAL A N 1
ATOM 3861 C CA . VAL A 1 497 ? 8.297 28.609 24.484 1 98.19 497 VAL A CA 1
ATOM 3862 C C . VAL A 1 497 ? 8.273 28.406 25.984 1 98.19 497 VAL A C 1
ATOM 3864 O O . VAL A 1 497 ? 8.398 29.375 26.75 1 98.19 497 VAL A O 1
ATOM 3867 N N . GLN A 1 498 ? 8.062 27.156 26.359 1 96.25 498 GLN A N 1
ATOM 3868 C CA . GLN A 1 498 ? 8.117 26.781 27.781 1 96.25 498 GLN A CA 1
ATOM 3869 C C . GLN A 1 498 ? 9.508 26.297 28.172 1 96.25 498 GLN A C 1
ATOM 3871 O O . GLN A 1 498 ? 9.938 25.219 27.75 1 96.25 498 GLN A O 1
ATOM 3876 N N . ARG A 1 499 ? 10.109 27 29.062 1 96.56 499 ARG A N 1
ATOM 3877 C CA . ARG A 1 499 ? 11.469 26.672 29.469 1 96.56 499 ARG A CA 1
ATOM 3878 C C . ARG A 1 499 ? 11.531 25.281 30.109 1 96.56 499 ARG A C 1
ATOM 3880 O O . ARG A 1 499 ? 12.516 24.562 29.938 1 96.56 499 ARG A O 1
ATOM 3887 N N . ALA A 1 500 ? 10.562 24.953 30.797 1 95.5 500 ALA A N 1
ATOM 3888 C CA . ALA A 1 500 ? 10.523 23.672 31.516 1 95.5 500 ALA A CA 1
ATOM 3889 C C . ALA A 1 500 ? 10.555 22.5 30.547 1 95.5 500 ALA A C 1
ATOM 3891 O O . ALA A 1 500 ? 11.125 21.453 30.859 1 95.5 500 ALA A O 1
ATOM 3892 N N . TRP A 1 501 ? 9.969 22.719 29.375 1 95.5 501 TRP A N 1
ATOM 3893 C CA . TRP A 1 501 ? 9.883 21.641 28.391 1 95.5 501 TRP A CA 1
ATOM 3894 C C . TRP A 1 501 ? 11.141 21.594 27.531 1 95.5 501 TRP A C 1
ATOM 3896 O O . TRP A 1 501 ? 11.602 20.516 27.172 1 95.5 501 TRP A O 1
ATOM 3906 N N . GLN A 1 502 ? 11.648 22.812 27.219 1 95.75 502 GLN A N 1
ATOM 3907 C CA . GLN A 1 502 ? 12.727 22.922 26.234 1 95.75 502 GLN A CA 1
ATOM 3908 C C . GLN A 1 502 ? 13.758 23.969 26.656 1 95.75 502 GLN A C 1
ATOM 3910 O O . GLN A 1 502 ? 13.883 25.016 26.016 1 95.75 502 GLN A O 1
ATOM 3915 N N . PRO A 1 503 ? 14.547 23.625 27.609 1 96.62 503 PRO A N 1
ATOM 3916 C CA . PRO A 1 503 ? 15.484 24.609 28.141 1 96.62 503 PRO A CA 1
ATOM 3917 C C . PRO A 1 503 ? 16.5 25.078 27.109 1 96.62 503 PRO A C 1
ATOM 3919 O O . PRO A 1 503 ? 16.844 26.266 27.062 1 96.62 503 PRO A O 1
ATOM 3922 N N . GLU A 1 504 ? 17 24.219 26.266 1 96.81 504 GLU A N 1
ATOM 3923 C CA . GLU A 1 504 ? 18.016 24.609 25.281 1 96.81 504 GLU A CA 1
ATOM 3924 C C . GLU A 1 504 ? 17.406 25.484 24.188 1 96.81 504 GLU A C 1
ATOM 3926 O O . GLU A 1 504 ? 18.031 26.438 23.719 1 96.81 504 GLU A O 1
ATOM 3931 N N . TRP A 1 505 ? 16.266 25.172 23.734 1 97.75 505 TRP A N 1
ATOM 3932 C CA . TRP A 1 505 ? 15.531 25.969 22.766 1 97.75 505 TRP A CA 1
ATOM 3933 C C . TRP A 1 505 ? 15.25 27.359 23.297 1 97.75 505 TRP A C 1
ATOM 3935 O O . TRP A 1 505 ? 15.492 28.359 22.625 1 97.75 505 TRP A O 1
ATOM 3945 N N . PHE A 1 506 ? 14.75 27.375 24.547 1 98.06 506 PHE A N 1
ATOM 3946 C CA . PHE A 1 506 ? 14.492 28.625 25.234 1 98.06 506 PHE A CA 1
ATOM 3947 C C . PHE A 1 506 ? 15.773 29.438 25.375 1 98.06 506 PHE A C 1
ATOM 3949 O O . PHE A 1 506 ? 15.789 30.641 25.094 1 98.06 506 PHE A O 1
ATOM 3956 N N . GLY A 1 507 ? 16.797 28.797 25.766 1 97.56 507 GLY A N 1
ATOM 3957 C CA . GLY A 1 507 ? 18.078 29.453 25.953 1 97.56 507 GLY A CA 1
ATOM 3958 C C . GLY A 1 507 ? 18.641 30.031 24.672 1 97.56 507 GLY A C 1
ATOM 3959 O O . GLY A 1 507 ? 19.25 31.109 24.688 1 97.56 507 GLY A O 1
ATOM 3960 N N . MET A 1 508 ? 18.469 29.312 23.641 1 98.19 508 MET A N 1
ATOM 3961 C CA . MET A 1 508 ? 18.938 29.797 22.344 1 98.19 508 MET A CA 1
ATOM 3962 C C . MET A 1 508 ? 18.234 31.094 21.953 1 98.19 508 MET A C 1
ATOM 3964 O O . MET A 1 508 ? 18.875 32.031 21.516 1 98.19 508 MET A O 1
ATOM 3968 N N . ILE A 1 509 ? 16.953 31.188 22.141 1 98.56 509 ILE A N 1
ATOM 3969 C CA . ILE A 1 509 ? 16.172 32.375 21.781 1 98.56 509 ILE A CA 1
ATOM 3970 C C . ILE A 1 509 ? 16.562 33.531 22.672 1 98.56 509 IL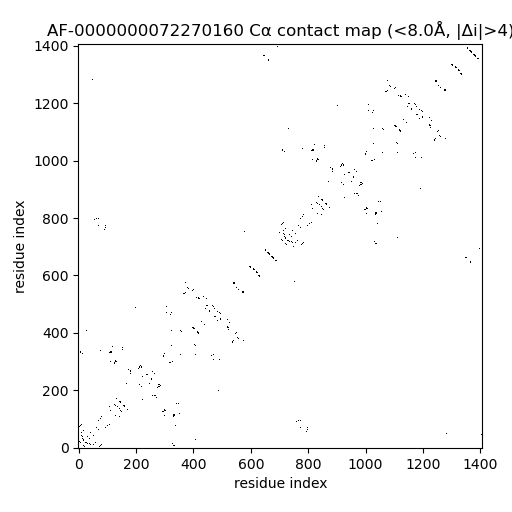E A C 1
ATOM 3972 O O . ILE A 1 509 ? 16.688 34.656 22.203 1 98.56 509 ILE A O 1
ATOM 3976 N N . GLU A 1 510 ? 16.781 33.25 23.906 1 97.81 510 GLU A N 1
ATOM 3977 C CA . GLU A 1 510 ? 17.234 34.281 24.828 1 97.81 510 GLU A CA 1
ATOM 3978 C C . GLU A 1 510 ? 18.594 34.844 24.406 1 97.81 510 GLU A C 1
ATOM 3980 O O . GLU A 1 510 ? 18.812 36.062 24.422 1 97.81 510 GLU A O 1
ATOM 3985 N N . ALA A 1 511 ? 19.469 33.938 24.125 1 97.88 511 ALA A N 1
ATOM 3986 C CA . ALA A 1 511 ? 20.797 34.344 23.672 1 97.88 511 ALA A CA 1
ATOM 3987 C C . ALA A 1 511 ? 20.719 35.188 22.406 1 97.88 511 ALA A C 1
ATOM 3989 O O . ALA A 1 511 ? 21.453 36.188 22.266 1 97.88 511 ALA A O 1
ATOM 3990 N N . PHE A 1 512 ? 19.969 34.844 21.516 1 98.12 512 PHE A N 1
ATOM 3991 C CA . PHE A 1 512 ? 19.75 35.625 20.312 1 98.12 512 PHE A CA 1
ATOM 3992 C C . PHE A 1 512 ? 19.203 37 20.656 1 98.12 512 PHE A C 1
ATOM 3994 O O . PHE A 1 512 ? 19.625 38 20.078 1 98.12 512 PHE A O 1
ATOM 4001 N N . GLY A 1 513 ? 18.234 37 21.547 1 97.44 513 GLY A N 1
ATOM 4002 C CA . GLY A 1 513 ? 17.656 38.281 21.984 1 97.44 513 GLY A CA 1
ATOM 4003 C C . GLY A 1 513 ? 18.688 39.25 22.547 1 97.44 513 GLY A C 1
ATOM 4004 O O . GLY A 1 513 ? 18.594 40.438 22.312 1 97.44 513 GLY A O 1
ATOM 4005 N N . ARG A 1 514 ? 19.609 38.75 23.234 1 96.5 514 ARG A N 1
ATOM 4006 C CA . ARG A 1 514 ? 20.672 39.562 23.797 1 96.5 514 ARG A CA 1
ATOM 4007 C C . ARG A 1 514 ? 21.5 40.219 22.688 1 96.5 514 ARG A C 1
ATOM 4009 O O . ARG A 1 514 ? 22.016 41.312 22.859 1 96.5 514 ARG A O 1
ATOM 4016 N N . ARG A 1 515 ? 21.531 39.562 21.625 1 95.75 515 ARG A N 1
ATOM 4017 C CA . ARG A 1 515 ? 22.344 40.031 20.516 1 95.75 515 ARG A CA 1
ATOM 4018 C C . ARG A 1 515 ? 21.547 40.938 19.594 1 95.75 515 ARG A C 1
ATOM 4020 O O . ARG A 1 515 ? 22.047 41.938 19.094 1 95.75 515 ARG A O 1
ATOM 4027 N N . SER A 1 516 ? 20.312 40.594 19.406 1 94.19 516 SER A N 1
ATOM 4028 C CA . SER A 1 516 ? 19.516 41.25 18.375 1 94.19 516 SER A CA 1
ATOM 4029 C C . SER A 1 516 ? 18.547 42.25 18.984 1 94.19 516 SER A C 1
ATOM 4031 O O . SER A 1 516 ? 18.047 43.125 18.281 1 94.19 516 SER A O 1
ATOM 4033 N N . GLY A 1 517 ? 18.25 42.094 20.219 1 94.31 517 GLY A N 1
ATOM 4034 C CA . GLY A 1 517 ? 17.234 42.938 20.875 1 94.31 517 GLY A CA 1
ATOM 4035 C C . GLY A 1 517 ? 15.836 42.406 20.734 1 94.31 517 GLY A C 1
ATOM 4036 O O . GLY A 1 517 ? 14.883 42.969 21.281 1 94.31 517 GLY A O 1
ATOM 4037 N N . VAL A 1 518 ? 15.672 41.344 20.016 1 94.94 518 VAL A N 1
ATOM 4038 C CA . VAL A 1 518 ? 14.375 40.719 19.797 1 94.94 518 VAL A CA 1
ATOM 4039 C C . VAL A 1 518 ? 14.414 39.281 20.266 1 94.94 518 VAL A C 1
ATOM 4041 O O . VAL A 1 518 ? 15.188 38.469 19.734 1 94.94 518 VAL A O 1
ATOM 4044 N N . GLU A 1 519 ? 13.609 38.906 21.234 1 97.06 519 GLU A N 1
ATOM 4045 C CA . GLU A 1 519 ? 13.617 37.562 21.781 1 97.06 519 GLU A CA 1
ATOM 4046 C C . GLU A 1 519 ? 12.594 36.688 21.078 1 97.06 519 GLU A C 1
ATOM 4048 O O . GLU A 1 519 ? 11.781 36.031 21.719 1 97.06 519 GLU A O 1
ATOM 4053 N N . CYS A 1 520 ? 12.531 36.719 19.781 1 97.38 520 CYS A N 1
ATOM 4054 C CA . CYS A 1 520 ? 11.742 35.906 18.891 1 97.38 520 CYS A CA 1
ATOM 4055 C C . CYS A 1 520 ? 12.57 35.469 17.688 1 97.38 520 CYS A C 1
ATOM 4057 O O . CYS A 1 520 ? 13.453 36.188 17.234 1 97.38 520 CYS A O 1
ATOM 4059 N N . ILE A 1 521 ? 12.258 34.312 17.172 1 98.19 521 ILE A N 1
ATOM 4060 C CA . ILE A 1 521 ? 12.922 33.844 15.969 1 98.19 521 ILE A CA 1
ATOM 4061 C C . ILE A 1 521 ? 11.891 33.281 15 1 98.19 521 ILE A C 1
ATOM 4063 O O . ILE A 1 521 ? 10.805 32.875 15.422 1 98.19 521 ILE A O 1
ATOM 4067 N N . VAL A 1 522 ? 12.219 33.281 13.711 1 97.69 522 VAL A N 1
ATOM 4068 C CA . VAL A 1 522 ? 11.406 32.562 12.734 1 97.69 522 VAL A CA 1
ATOM 4069 C C . VAL A 1 522 ? 11.508 31.062 12.984 1 97.69 522 VAL A C 1
ATOM 4071 O O . VAL A 1 522 ? 12.602 30.547 13.25 1 97.69 522 VAL A O 1
ATOM 4074 N N . ASN A 1 523 ? 10.414 30.453 13.008 1 97.94 523 ASN A N 1
ATOM 4075 C CA . ASN A 1 523 ? 10.352 29 13.188 1 97.94 523 ASN A CA 1
ATOM 4076 C C . ASN A 1 523 ? 9.438 28.344 12.164 1 97.94 523 ASN A C 1
ATOM 4078 O O . ASN A 1 523 ? 8.234 28.578 12.148 1 97.94 523 ASN A O 1
ATOM 4082 N N . THR A 1 524 ? 10.008 27.531 11.312 1 96.31 524 THR A N 1
ATOM 4083 C CA . THR A 1 524 ? 9.219 26.75 10.359 1 96.31 524 THR A CA 1
ATOM 4084 C C . THR A 1 524 ? 9.656 25.281 10.383 1 96.31 524 THR A C 1
ATOM 4086 O O . THR A 1 524 ? 10.641 24.938 11.031 1 96.31 524 THR A O 1
ATOM 4089 N N . SER A 1 525 ? 8.82 24.453 9.867 1 96.44 525 SER A N 1
ATOM 4090 C CA . SER A 1 525 ? 9.031 23.016 9.914 1 96.44 525 SER A CA 1
ATOM 4091 C C . SER A 1 525 ? 10.328 22.625 9.211 1 96.44 525 SER A C 1
ATOM 4093 O O . SER A 1 525 ? 10.648 23.156 8.148 1 96.44 525 SER A O 1
ATOM 4095 N N . PHE A 1 526 ? 11.102 21.75 9.797 1 97.75 526 PHE A N 1
ATOM 4096 C CA . PHE A 1 526 ? 12.312 21.219 9.188 1 97.75 526 PHE A CA 1
ATOM 4097 C C . PHE A 1 526 ? 11.969 20.094 8.203 1 97.75 526 PHE A C 1
ATOM 4099 O O . PHE A 1 526 ? 12.008 18.922 8.555 1 97.75 526 PHE A O 1
ATOM 4106 N N . ASN A 1 527 ? 11.609 20.391 7.066 1 94.69 527 ASN A N 1
ATOM 4107 C CA . ASN A 1 527 ? 11.328 19.547 5.914 1 94.69 527 ASN A CA 1
ATOM 4108 C C . ASN A 1 527 ? 11.5 20.312 4.602 1 94.69 527 ASN A C 1
ATOM 4110 O O . ASN A 1 527 ? 11.281 21.516 4.551 1 94.69 527 ASN A O 1
ATOM 4114 N N . VAL A 1 528 ? 11.898 19.656 3.615 1 91.19 528 VAL A N 1
ATOM 4115 C CA . VAL A 1 528 ? 12.047 20.25 2.293 1 91.19 528 VAL A CA 1
ATOM 4116 C C . VAL A 1 528 ? 11.531 19.297 1.228 1 91.19 528 VAL A C 1
ATOM 4118 O O . VAL A 1 528 ? 11.273 18.125 1.513 1 91.19 528 VAL A O 1
ATOM 4121 N N . LEU A 1 529 ? 11.195 19.844 0.107 1 84.75 529 LEU A N 1
ATOM 4122 C CA . LEU A 1 529 ? 10.859 19.078 -1.091 1 84.75 529 LEU A CA 1
ATOM 4123 C C . LEU A 1 529 ? 9.586 18.266 -0.877 1 84.75 529 LEU A C 1
ATOM 4125 O O . LEU A 1 529 ? 9.484 17.125 -1.35 1 84.75 529 LEU A O 1
ATOM 4129 N N . GLY A 1 530 ? 8.734 18.766 -0.011 1 84.12 530 GLY A N 1
ATOM 4130 C CA . GLY A 1 530 ? 7.422 18.156 0.147 1 84.12 530 GLY A CA 1
ATOM 4131 C C . GLY A 1 530 ? 7.434 16.953 1.066 1 84.12 530 GLY A C 1
ATOM 4132 O O . GLY A 1 530 ? 6.422 16.25 1.204 1 84.12 530 GLY A O 1
ATOM 4133 N N . GLU A 1 531 ? 8.5 16.656 1.724 1 89.19 531 GLU A N 1
ATOM 4134 C CA . GLU A 1 531 ? 8.617 15.539 2.654 1 89.19 531 GLU A CA 1
ATOM 4135 C C . GLU A 1 531 ? 8.047 15.898 4.023 1 89.19 531 GLU A C 1
ATOM 4137 O O . GLU A 1 531 ? 7.844 17.078 4.324 1 89.19 531 GLU A O 1
ATOM 4142 N N . PRO A 1 532 ? 7.758 14.898 4.898 1 92.69 532 PRO A N 1
ATOM 4143 C CA . PRO A 1 532 ? 7.324 15.18 6.266 1 92.69 532 PRO A CA 1
ATOM 4144 C C . PRO A 1 532 ? 8.43 15.805 7.117 1 92.69 532 PRO A C 1
ATOM 4146 O O . PRO A 1 532 ? 9.594 15.805 6.719 1 92.69 532 PRO A O 1
ATOM 4149 N N . LEU A 1 533 ? 8.039 16.328 8.242 1 96.06 533 LEU A N 1
ATOM 4150 C CA . LEU A 1 533 ? 9.023 16.797 9.211 1 96.06 533 LEU A CA 1
ATOM 4151 C C . LEU A 1 533 ? 10.062 15.711 9.492 1 96.06 533 LEU A C 1
ATOM 4153 O O . LEU A 1 533 ? 9.727 14.531 9.625 1 96.06 533 LEU A O 1
ATOM 4157 N N . VAL A 1 534 ? 11.297 16.156 9.562 1 97.5 534 VAL A N 1
ATOM 4158 C CA . VAL A 1 534 ? 12.359 15.195 9.828 1 97.5 534 VAL A CA 1
ATOM 4159 C C . VAL A 1 534 ? 12.117 14.531 11.188 1 97.5 534 VAL A C 1
ATOM 4161 O O . VAL A 1 534 ? 11.602 15.156 12.109 1 97.5 534 VAL A O 1
ATOM 4164 N N . GLU A 1 535 ? 12.422 13.289 11.258 1 97.69 535 GLU A N 1
ATOM 4165 C CA . GLU A 1 535 ? 12.281 12.562 12.516 1 97.69 535 GLU A CA 1
ATOM 4166 C C . GLU A 1 535 ? 13.625 12.008 12.992 1 97.69 535 GLU A C 1
ATOM 4168 O O . GLU A 1 535 ? 14.016 12.219 14.141 1 97.69 535 GLU A O 1
ATOM 4173 N N . THR A 1 536 ? 14.438 11.367 12.133 1 96.62 536 THR A N 1
ATOM 4174 C CA . THR A 1 536 ? 15.688 10.703 12.492 1 96.62 536 THR A CA 1
ATOM 4175 C C . THR A 1 536 ? 16.891 11.602 12.172 1 96.62 536 THR A C 1
ATOM 4177 O O . THR A 1 536 ? 16.766 12.531 11.375 1 96.62 536 THR A O 1
ATOM 4180 N N . PRO A 1 537 ? 18 11.281 12.773 1 97.94 537 PRO A N 1
ATOM 4181 C CA . PRO A 1 537 ? 19.219 11.992 12.383 1 97.94 537 PRO A CA 1
ATOM 4182 C C . PRO A 1 537 ? 19.531 11.852 10.891 1 97.94 537 PRO A C 1
ATOM 4184 O O . PRO A 1 537 ? 19.984 12.812 10.258 1 97.94 537 PRO A O 1
ATOM 4187 N N . SER A 1 538 ? 19.281 10.75 10.352 1 96 538 SER A N 1
ATOM 4188 C CA . SER A 1 538 ? 19.516 10.547 8.922 1 96 538 SER A CA 1
ATOM 4189 C C . SER A 1 538 ? 18.641 11.469 8.086 1 96 538 SER A C 1
ATOM 4191 O O . SER A 1 538 ? 19.109 12.055 7.102 1 96 538 SER A O 1
ATOM 4193 N N . ASP A 1 539 ? 17.391 11.602 8.484 1 96.38 539 ASP A N 1
ATOM 4194 C CA . ASP A 1 539 ? 16.516 12.555 7.812 1 96.38 539 ASP A CA 1
ATOM 4195 C C . ASP A 1 539 ? 17.078 13.969 7.859 1 96.38 539 ASP A C 1
ATOM 4197 O O . ASP A 1 539 ? 17.047 14.695 6.863 1 96.38 539 ASP A O 1
ATOM 4201 N N . ALA A 1 540 ? 17.484 14.305 9.016 1 98.25 540 ALA A N 1
ATOM 4202 C CA . ALA A 1 540 ? 17.969 15.664 9.25 1 98.25 540 ALA A CA 1
ATOM 4203 C C . ALA A 1 540 ? 19.188 15.969 8.383 1 98.25 540 ALA A C 1
ATOM 4205 O O . ALA A 1 540 ? 19.25 17.031 7.754 1 98.25 540 ALA A O 1
ATOM 4206 N N . VAL A 1 541 ? 20.109 15.055 8.352 1 97.94 541 VAL A N 1
ATOM 4207 C CA . VAL A 1 541 ? 21.312 15.25 7.551 1 97.94 541 VAL A CA 1
ATOM 4208 C C . VAL A 1 541 ? 20.953 15.336 6.074 1 97.94 541 VAL A C 1
ATOM 4210 O O . VAL A 1 541 ? 21.422 16.234 5.363 1 97.94 541 VAL A O 1
ATOM 4213 N N . ARG A 1 542 ? 20.141 14.453 5.66 1 96.12 542 ARG A N 1
ATOM 4214 C CA . ARG A 1 542 ? 19.734 14.398 4.262 1 96.12 542 ARG A CA 1
ATOM 4215 C C . ARG A 1 542 ? 19.016 15.68 3.85 1 96.12 542 ARG A C 1
ATOM 4217 O O . ARG A 1 542 ? 19.375 16.297 2.84 1 96.12 542 ARG A O 1
ATOM 4224 N N . GLN A 1 543 ? 18.062 16.109 4.621 1 96.12 543 GLN A N 1
ATOM 4225 C CA . GLN A 1 543 ? 17.266 17.266 4.266 1 96.12 543 GLN A CA 1
ATOM 4226 C C . GLN A 1 543 ? 18.062 18.562 4.426 1 96.12 543 GLN A C 1
ATOM 4228 O O . GLN A 1 543 ? 17.844 19.531 3.697 1 96.12 543 GLN A O 1
ATOM 4233 N N . PHE A 1 544 ? 19.062 18.609 5.289 1 97 544 PHE A N 1
ATOM 4234 C CA . PHE A 1 544 ? 19.953 19.75 5.402 1 97 544 PHE A CA 1
ATOM 4235 C C . PHE A 1 544 ? 20.766 19.922 4.125 1 97 544 PHE A C 1
ATOM 4237 O O . PHE A 1 544 ? 20.828 21.016 3.557 1 97 544 PHE A O 1
ATOM 4244 N N . VAL A 1 545 ? 21.297 18.828 3.74 1 95.56 545 VAL A N 1
ATOM 4245 C CA . VAL A 1 545 ? 22.172 18.906 2.564 1 95.56 545 VAL A CA 1
ATOM 4246 C C . VAL A 1 545 ? 21.344 19.297 1.341 1 95.56 545 VAL A C 1
ATOM 4248 O O . VAL A 1 545 ? 21.828 19.984 0.443 1 95.56 545 VAL A O 1
ATOM 4251 N N . LEU A 1 546 ? 20.094 18.938 1.363 1 92.75 546 LEU A N 1
ATOM 4252 C CA . LEU A 1 546 ? 19.203 19.219 0.236 1 92.75 546 LEU A CA 1
ATOM 4253 C C . LEU A 1 546 ? 18.625 20.625 0.348 1 92.75 546 LEU A C 1
ATOM 4255 O O . LEU A 1 546 ? 18.016 21.125 -0.6 1 92.75 546 LEU A O 1
ATOM 4259 N N . SER A 1 547 ? 18.844 21.219 1.488 1 92.69 547 SER A N 1
ATOM 4260 C CA . SER A 1 547 ? 18.312 22.562 1.704 1 92.69 547 SER A CA 1
ATOM 4261 C C . SER A 1 547 ? 19.375 23.625 1.396 1 92.69 547 SER A C 1
ATOM 4263 O O . SER A 1 547 ? 20.516 23.297 1.073 1 92.69 547 SER A O 1
ATOM 4265 N N . GLY A 1 548 ? 18.969 24.812 1.421 1 90.5 548 GLY A N 1
ATOM 4266 C CA . GLY A 1 548 ? 19.891 25.938 1.245 1 90.5 548 GLY A CA 1
ATOM 4267 C C . GLY A 1 548 ? 20.328 26.547 2.557 1 90.5 548 GLY A C 1
ATOM 4268 O O . GLY A 1 548 ? 20.938 27.625 2.568 1 90.5 548 GLY A O 1
ATOM 4269 N N . ALA A 1 549 ? 20.109 25.875 3.697 1 96.38 549 ALA A N 1
ATOM 4270 C CA . ALA A 1 549 ? 20.5 26.406 4.996 1 96.38 549 ALA A CA 1
ATOM 4271 C C . ALA A 1 549 ? 22.016 26.375 5.16 1 96.38 549 ALA A C 1
ATOM 4273 O O . ALA A 1 549 ? 22.703 25.531 4.562 1 96.38 549 ALA A O 1
ATOM 4274 N N . GLN A 1 550 ? 22.516 27.203 5.938 1 97.19 550 GLN A N 1
ATOM 4275 C CA . GLN A 1 550 ? 23.969 27.344 6.078 1 97.19 550 GLN A CA 1
ATOM 4276 C C . GLN A 1 550 ? 24.531 26.266 6.992 1 97.19 550 GLN A C 1
ATOM 4278 O O . GLN A 1 550 ? 25.672 25.797 6.793 1 97.19 550 GLN A O 1
ATOM 4283 N N . ALA A 1 551 ? 23.734 25.891 8.008 1 98.25 551 ALA A N 1
ATOM 4284 C CA . ALA A 1 551 ? 24.266 24.891 8.93 1 98.25 551 ALA A CA 1
ATOM 4285 C C . ALA A 1 551 ? 23.141 24.062 9.531 1 98.25 551 ALA A C 1
ATOM 4287 O O . ALA A 1 551 ? 21.984 24.5 9.57 1 98.25 551 ALA A O 1
ATOM 4288 N N . LEU A 1 552 ? 23.562 22.859 9.93 1 98.56 552 LEU A N 1
ATOM 4289 C CA . LEU A 1 552 ? 22.734 21.969 10.734 1 98.56 552 LEU A CA 1
ATOM 4290 C C . LEU A 1 552 ? 23.266 21.844 12.148 1 98.56 552 LEU A C 1
ATOM 4292 O O . LEU A 1 552 ? 24.438 21.5 12.352 1 98.56 552 LEU A O 1
ATOM 4296 N N . LEU A 1 553 ? 22.484 22.266 13.078 1 98.75 553 LEU A N 1
ATOM 4297 C CA . LEU A 1 553 ? 22.75 21.984 14.484 1 98.75 553 LEU A CA 1
ATOM 4298 C C . LEU A 1 553 ? 21.906 20.797 14.969 1 98.75 553 LEU A C 1
ATOM 4300 O O . LEU A 1 553 ? 20.688 20.859 14.922 1 98.75 553 LEU A O 1
ATOM 4304 N N . ILE A 1 554 ? 22.609 19.703 15.422 1 98.5 554 ILE A N 1
ATOM 4305 C CA . ILE A 1 554 ? 21.906 18.453 15.695 1 98.5 554 ILE A CA 1
ATOM 4306 C C . ILE A 1 554 ? 22.469 17.797 16.953 1 98.5 554 ILE A C 1
ATOM 4308 O O . ILE A 1 554 ? 23.578 17.281 16.938 1 98.5 554 ILE A O 1
ATOM 4312 N N . ASN A 1 555 ? 21.703 17.859 18.031 1 97.56 555 ASN A N 1
ATOM 4313 C CA . ASN A 1 555 ? 21.969 17.188 19.297 1 97.56 555 ASN A CA 1
ATOM 4314 C C . ASN A 1 555 ? 23.438 17.344 19.719 1 97.56 555 ASN A C 1
ATOM 4316 O O . ASN A 1 555 ? 24.109 16.344 19.984 1 97.56 555 ASN A O 1
ATOM 4320 N N . GLY A 1 556 ? 23.906 18.5 19.719 1 96.94 556 GLY A N 1
ATOM 4321 C CA . GLY A 1 556 ? 25.219 18.812 20.25 1 96.94 556 GLY A CA 1
ATOM 4322 C C . GLY A 1 556 ? 26.297 18.906 19.188 1 96.94 556 GLY A C 1
ATOM 4323 O O . GLY A 1 556 ? 27.469 19.125 19.5 1 96.94 556 GLY A O 1
ATOM 4324 N N . PHE A 1 557 ? 25.906 18.719 17.938 1 98.12 557 PHE A N 1
ATOM 4325 C CA . PHE A 1 557 ? 26.859 18.766 16.844 1 98.12 557 PHE A CA 1
ATOM 4326 C C . PHE A 1 557 ? 26.484 19.859 15.844 1 98.12 557 PHE A C 1
ATOM 4328 O O . PHE A 1 557 ? 25.344 20.344 15.836 1 98.12 557 PHE A O 1
ATOM 4335 N N . ARG A 1 558 ? 27.5 20.266 15.094 1 98.06 558 ARG A N 1
ATOM 4336 C CA . ARG A 1 558 ? 27.281 21.203 13.992 1 98.06 558 ARG A CA 1
ATOM 4337 C C . ARG A 1 558 ? 27.875 20.672 12.695 1 98.06 558 ARG A C 1
ATOM 4339 O O . ARG A 1 558 ? 28.953 20.062 12.695 1 98.06 558 ARG A O 1
ATOM 4346 N N . LEU A 1 559 ? 27.141 20.75 11.68 1 97.88 559 LEU A N 1
ATOM 4347 C CA . LEU A 1 559 ? 27.609 20.562 10.305 1 97.88 559 LEU A CA 1
ATOM 4348 C C . LEU A 1 559 ? 27.453 21.844 9.5 1 97.88 559 LEU A C 1
ATOM 4350 O O . LEU A 1 559 ? 26.344 22.375 9.359 1 97.88 559 LEU A O 1
ATOM 4354 N N . ASP A 1 560 ? 28.531 22.375 8.969 1 97.31 560 ASP A N 1
ATOM 4355 C CA . ASP A 1 560 ? 28.531 23.625 8.211 1 97.31 560 ASP A CA 1
ATOM 4356 C C . ASP A 1 560 ? 28.781 23.359 6.727 1 97.31 560 ASP A C 1
ATOM 4358 O O . ASP A 1 560 ? 29.812 22.797 6.352 1 97.31 560 ASP A O 1
ATOM 4362 N N . SER A 1 561 ? 27.859 23.797 5.945 1 95.5 561 SER A N 1
ATOM 4363 C CA . SER A 1 561 ? 27.984 23.562 4.508 1 95.5 561 SER A CA 1
ATOM 4364 C C . SER A 1 561 ? 29.219 24.266 3.941 1 95.5 561 SER A C 1
ATOM 4366 O O . SER A 1 561 ? 29.812 23.797 2.969 1 95.5 561 SER A O 1
ATOM 4368 N N . ALA A 1 562 ? 29.609 25.344 4.52 1 95.19 562 ALA A N 1
ATOM 4369 C CA . ALA A 1 562 ? 30.75 26.125 4.031 1 95.19 562 ALA A CA 1
ATOM 4370 C C . ALA A 1 562 ? 32.062 25.391 4.258 1 95.19 562 ALA A C 1
ATOM 4372 O O . ALA A 1 562 ? 33.062 25.656 3.576 1 95.19 562 ALA A O 1
ATOM 4373 N N . ASP A 1 563 ? 32.062 24.516 5.176 1 95.88 563 ASP A N 1
ATOM 4374 C CA . ASP A 1 563 ? 33.25 23.781 5.508 1 95.88 563 ASP A CA 1
ATOM 4375 C C . ASP A 1 563 ? 33.5 22.625 4.531 1 95.88 563 ASP A C 1
ATOM 4377 O O . ASP A 1 563 ? 34.594 22.094 4.434 1 95.88 563 ASP A O 1
ATOM 4381 N N . VAL A 1 564 ? 32.5 22.172 3.879 1 96.38 564 VAL A N 1
ATOM 4382 C CA . VAL A 1 564 ? 32.594 21.031 2.961 1 96.38 564 VAL A CA 1
ATOM 4383 C C . VAL A 1 564 ? 32.938 21.531 1.558 1 96.38 564 VAL A C 1
ATOM 4385 O O . VAL A 1 564 ? 32.312 22.469 1.05 1 96.38 564 VAL A O 1
ATOM 4388 N N . PRO A 1 565 ? 33.875 20.953 0.9 1 96.31 565 PRO A N 1
ATOM 4389 C CA . PRO A 1 565 ? 34.156 21.359 -0.473 1 96.31 565 PRO A CA 1
ATOM 4390 C C . PRO A 1 565 ? 32.938 21.297 -1.392 1 96.31 565 PRO A C 1
ATOM 4392 O O . PRO A 1 565 ? 32.188 20.328 -1.349 1 96.31 565 PRO A O 1
ATOM 4395 N N . ARG A 1 566 ? 32.844 22.25 -2.225 1 93.38 566 ARG A N 1
ATOM 4396 C CA . ARG A 1 566 ? 31.656 22.469 -3.029 1 93.38 566 ARG A CA 1
ATOM 4397 C C . ARG A 1 566 ? 31.359 21.266 -3.91 1 93.38 566 ARG A C 1
ATOM 4399 O O . ARG A 1 566 ? 30.219 20.828 -4.016 1 93.38 566 ARG A O 1
ATOM 4406 N N . GLU A 1 567 ? 32.344 20.766 -4.551 1 93.44 567 GLU A N 1
ATOM 4407 C CA . GLU A 1 567 ? 32.125 19.641 -5.453 1 93.44 567 GLU A CA 1
ATOM 4408 C C . GLU A 1 567 ? 31.703 18.391 -4.688 1 93.44 567 GLU A C 1
ATOM 4410 O O . GLU A 1 567 ? 30.859 17.625 -5.16 1 93.44 567 GLU A O 1
ATOM 4415 N N . TYR A 1 568 ? 32.312 18.297 -3.564 1 94.5 568 TYR A N 1
ATOM 4416 C CA . TYR A 1 568 ? 31.938 17.156 -2.73 1 94.5 568 TYR A CA 1
ATOM 4417 C C . TYR A 1 568 ? 30.516 17.281 -2.221 1 94.5 568 TYR A C 1
ATOM 4419 O O . TYR A 1 568 ? 29.766 16.297 -2.211 1 94.5 568 TYR A O 1
ATOM 4427 N N . LEU A 1 569 ? 30.156 18.406 -1.854 1 94.38 569 LEU A N 1
ATOM 4428 C CA . LEU A 1 569 ? 28.812 18.656 -1.368 1 94.38 569 LEU A CA 1
ATOM 4429 C C . LEU A 1 569 ? 27.781 18.375 -2.459 1 94.38 569 LEU A C 1
ATOM 4431 O O . LEU A 1 569 ? 26.688 17.875 -2.178 1 94.38 569 LEU A O 1
ATOM 4435 N N . ARG A 1 570 ? 28.125 18.75 -3.619 1 91.12 570 ARG A N 1
ATOM 4436 C CA . ARG A 1 570 ? 27.234 18.484 -4.75 1 91.12 570 ARG A CA 1
ATOM 4437 C C . ARG A 1 570 ? 27.016 16.984 -4.926 1 91.12 570 ARG A C 1
ATOM 4439 O O . ARG A 1 570 ? 25.906 16.562 -5.238 1 91.12 570 ARG A O 1
ATOM 4446 N N . GLN A 1 571 ? 28.047 16.297 -4.777 1 92.19 571 GLN A N 1
ATOM 4447 C CA . GLN A 1 571 ? 27.938 14.836 -4.867 1 92.19 571 GLN A CA 1
ATOM 4448 C C . GLN A 1 571 ? 27.062 14.281 -3.754 1 92.19 571 GLN A C 1
ATOM 4450 O O . GLN A 1 571 ? 26.219 13.406 -4 1 92.19 571 GLN A O 1
ATOM 4455 N N . ILE A 1 572 ? 27.234 14.797 -2.572 1 94.12 572 ILE A N 1
ATOM 4456 C CA . ILE A 1 572 ? 26.469 14.344 -1.425 1 94.12 572 ILE A CA 1
ATOM 4457 C C . ILE A 1 572 ? 24.984 14.688 -1.631 1 94.12 572 ILE A C 1
ATOM 4459 O O . ILE A 1 572 ? 24.109 13.914 -1.259 1 94.12 572 ILE A O 1
ATOM 4463 N N . ARG A 1 573 ? 24.766 15.797 -2.201 1 92.31 573 ARG A N 1
ATOM 4464 C CA . ARG A 1 573 ? 23.391 16.234 -2.479 1 92.31 573 ARG A CA 1
ATOM 4465 C C . ARG A 1 573 ? 22.688 15.258 -3.416 1 92.31 573 ARG A C 1
ATOM 4467 O O . ARG A 1 573 ? 21.531 14.922 -3.209 1 92.31 573 ARG A O 1
ATOM 4474 N N . ARG A 1 574 ? 23.375 14.836 -4.328 1 89.62 574 ARG A N 1
ATOM 4475 C CA . ARG A 1 574 ? 22.812 13.875 -5.27 1 89.62 574 ARG A CA 1
ATOM 4476 C C . ARG A 1 574 ? 22.516 12.547 -4.578 1 89.62 574 ARG A C 1
ATOM 4478 O O . ARG A 1 574 ? 21.453 11.961 -4.797 1 89.62 574 ARG A O 1
ATOM 4485 N N . GLN A 1 575 ? 23.406 12.188 -3.803 1 89.12 575 GLN A N 1
ATOM 4486 C CA . GLN A 1 575 ? 23.219 10.938 -3.068 1 89.12 575 GLN A CA 1
ATOM 4487 C C . GLN A 1 575 ? 22.062 11.039 -2.088 1 89.12 575 GLN A C 1
ATOM 4489 O O . GLN A 1 575 ? 21.281 10.094 -1.936 1 89.12 575 GLN A O 1
ATOM 4494 N N . ALA A 1 576 ? 22 12.125 -1.457 1 91.25 576 ALA A N 1
ATOM 4495 C CA . ALA A 1 576 ? 20.938 12.367 -0.481 1 91.25 576 ALA A CA 1
ATOM 4496 C C . ALA A 1 576 ? 19.562 12.336 -1.146 1 91.25 576 ALA A C 1
ATOM 4498 O O . ALA A 1 576 ? 18.594 11.812 -0.582 1 91.25 576 ALA A O 1
ATOM 4499 N N . PHE A 1 577 ? 19.453 12.898 -2.322 1 89.5 577 PHE A N 1
ATOM 4500 C CA . PHE A 1 577 ? 18.188 12.898 -3.035 1 89.5 577 PHE A CA 1
ATOM 4501 C C . PHE A 1 577 ? 17.797 11.484 -3.445 1 89.5 577 PHE A C 1
ATOM 4503 O O . PHE A 1 577 ? 16.641 11.078 -3.283 1 89.5 577 PHE A O 1
ATOM 4510 N N . GLN A 1 578 ? 18.75 10.812 -3.871 1 82.69 578 GLN A N 1
ATOM 4511 C CA . GLN A 1 578 ? 18.5 9.438 -4.293 1 82.69 578 GLN A CA 1
ATOM 4512 C C . GLN A 1 578 ? 18.062 8.57 -3.117 1 82.69 578 GLN A C 1
ATOM 4514 O O . GLN A 1 578 ? 17.203 7.707 -3.264 1 82.69 578 GLN A O 1
ATOM 4519 N N . ALA A 1 579 ? 18.609 8.859 -2.041 1 81.06 579 ALA A N 1
ATOM 4520 C CA . ALA A 1 579 ? 18.312 8.094 -0.838 1 81.06 579 ALA A CA 1
ATOM 4521 C C . ALA A 1 579 ? 16.859 8.312 -0.402 1 81.06 579 ALA A C 1
ATOM 4523 O O . ALA A 1 579 ? 16.266 7.461 0.264 1 81.06 579 ALA A O 1
ATOM 4524 N N . GLY A 1 580 ? 16.312 9.43 -0.822 1 80.94 580 GLY A N 1
ATOM 4525 C CA . GLY A 1 580 ? 14.945 9.727 -0.44 1 80.94 580 GLY A CA 1
ATOM 4526 C C . GLY A 1 580 ? 13.914 8.992 -1.282 1 80.94 580 GLY A C 1
ATOM 4527 O O . GLY A 1 580 ? 12.742 8.898 -0.898 1 80.94 580 GLY A O 1
ATOM 4528 N N . GLY A 1 581 ? 14.352 8.547 -2.396 1 76.5 581 GLY A N 1
ATOM 4529 C CA . GLY A 1 581 ? 13.5 7.719 -3.232 1 76.5 581 GLY A CA 1
ATOM 4530 C C . GLY A 1 581 ? 12.484 8.523 -4.023 1 76.5 581 GLY A C 1
ATOM 4531 O O . GLY A 1 581 ? 11.594 7.949 -4.656 1 76.5 581 GLY A O 1
ATOM 4532 N N . GLN A 1 582 ? 12.477 9.82 -3.986 1 80.31 582 GLN A N 1
ATOM 4533 C CA . GLN A 1 582 ? 11.547 10.648 -4.746 1 80.31 582 GLN A CA 1
ATOM 4534 C C . GLN A 1 582 ? 11.945 10.727 -6.215 1 80.31 582 GLN A C 1
ATOM 4536 O O . GLN A 1 582 ? 13.133 10.664 -6.543 1 80.31 582 GLN A O 1
ATOM 4541 N N . HIS A 1 583 ? 10.969 10.852 -7.047 1 81.75 583 HIS A N 1
ATOM 4542 C CA . HIS A 1 583 ? 11.234 11.047 -8.469 1 81.75 583 HIS A CA 1
ATOM 4543 C C . HIS A 1 583 ? 11.57 12.508 -8.766 1 81.75 583 HIS A C 1
ATOM 4545 O O . HIS A 1 583 ? 10.828 13.406 -8.367 1 81.75 583 HIS A O 1
ATOM 4551 N N . PRO A 1 584 ? 12.617 12.75 -9.367 1 87.44 584 PRO A N 1
ATOM 4552 C CA . PRO A 1 584 ? 13.039 14.133 -9.594 1 87.44 584 PRO A CA 1
ATOM 4553 C C . PRO A 1 584 ? 11.977 14.977 -10.297 1 87.44 584 PRO A C 1
ATOM 4555 O O . PRO A 1 584 ? 11.766 16.141 -9.93 1 87.44 584 PRO A O 1
ATOM 4558 N N . LEU A 1 585 ? 11.32 14.461 -11.258 1 86.88 585 LEU A N 1
ATOM 4559 C CA . LEU A 1 585 ? 10.32 15.227 -12 1 86.88 585 LEU A CA 1
ATOM 4560 C C . LEU A 1 585 ? 9.117 15.547 -11.117 1 86.88 585 LEU A C 1
ATOM 4562 O O . LEU A 1 585 ? 8.531 16.625 -11.227 1 86.88 585 LEU A O 1
ATOM 4566 N N . LYS A 1 586 ? 8.742 14.633 -10.297 1 83.69 586 LYS A N 1
ATOM 4567 C CA . LYS A 1 586 ? 7.645 14.891 -9.375 1 83.69 586 LYS A CA 1
ATOM 4568 C C . LYS A 1 586 ? 7.973 16.062 -8.445 1 83.69 586 LYS A C 1
ATOM 4570 O O . LYS A 1 586 ? 7.125 16.922 -8.203 1 83.69 586 LYS A O 1
ATOM 4575 N N . VAL A 1 587 ? 9.141 16.016 -7.953 1 85.38 587 VAL A N 1
ATOM 4576 C CA . VAL A 1 587 ? 9.586 17.078 -7.062 1 85.38 587 VAL A CA 1
ATOM 4577 C C . VAL A 1 587 ? 9.625 18.406 -7.82 1 85.38 587 VAL A C 1
ATOM 4579 O O . VAL A 1 587 ? 9.164 19.438 -7.312 1 85.38 587 VAL A O 1
ATOM 4582 N N . ALA A 1 588 ? 10.164 18.344 -9.023 1 87.31 588 ALA A N 1
ATOM 4583 C CA . ALA A 1 588 ? 10.25 19.562 -9.836 1 87.31 588 ALA A CA 1
ATOM 4584 C C . ALA A 1 588 ? 8.867 20.141 -10.117 1 87.31 588 ALA A C 1
ATOM 4586 O O . ALA A 1 588 ? 8.672 21.344 -10.062 1 87.31 588 ALA A O 1
ATOM 4587 N N . LEU A 1 589 ? 7.953 19.297 -10.422 1 83.69 589 LEU A N 1
ATOM 4588 C CA . LEU A 1 589 ? 6.59 19.734 -10.695 1 83.69 589 LEU A CA 1
ATOM 4589 C C . LEU A 1 589 ? 5.965 20.359 -9.453 1 83.69 589 LEU A C 1
ATOM 4591 O O . LEU A 1 589 ? 5.176 21.312 -9.555 1 83.69 589 LEU A O 1
ATOM 4595 N N . GLY A 1 590 ? 6.281 19.844 -8.32 1 80.38 590 GLY A N 1
ATOM 4596 C CA . GLY A 1 590 ? 5.836 20.453 -7.078 1 80.38 590 GLY A CA 1
ATOM 4597 C C . GLY A 1 590 ? 6.391 21.844 -6.863 1 80.38 590 GLY A C 1
ATOM 4598 O O . GLY A 1 590 ? 5.672 22.75 -6.43 1 80.38 590 GLY A O 1
ATOM 4599 N N . ILE A 1 591 ? 7.656 21.984 -7.172 1 82.06 591 ILE A N 1
ATOM 4600 C CA . ILE A 1 591 ? 8.32 23.281 -7.059 1 82.06 591 ILE A CA 1
ATOM 4601 C C . ILE A 1 591 ? 7.668 24.266 -8.016 1 82.06 591 ILE A C 1
ATOM 4603 O O . ILE A 1 591 ? 7.406 25.422 -7.645 1 82.06 591 ILE A O 1
ATOM 4607 N N . GLU A 1 592 ? 7.383 23.797 -9.18 1 81.81 592 GLU A N 1
ATOM 4608 C CA . GLU A 1 592 ? 6.734 24.641 -10.172 1 81.81 592 GLU A CA 1
ATOM 4609 C C . GLU A 1 592 ? 5.324 25.031 -9.734 1 81.81 592 GLU A C 1
ATOM 4611 O O . GLU A 1 592 ? 4.914 26.188 -9.891 1 81.81 592 GLU A O 1
ATOM 4616 N N . ALA A 1 593 ? 4.598 24.078 -9.18 1 77.81 593 ALA A N 1
ATOM 4617 C CA . ALA A 1 593 ? 3.227 24.312 -8.727 1 77.81 593 ALA A CA 1
ATOM 4618 C C . ALA A 1 593 ? 3.182 25.375 -7.637 1 77.81 593 ALA A C 1
ATOM 4620 O O . ALA A 1 593 ? 2.197 26.109 -7.52 1 77.81 593 ALA A O 1
ATOM 4621 N N . ALA A 1 594 ? 4.262 25.438 -6.945 1 76.94 594 ALA A N 1
ATOM 4622 C CA . ALA A 1 594 ? 4.355 26.438 -5.879 1 76.94 594 ALA A CA 1
ATOM 4623 C C . ALA A 1 594 ? 4.742 27.797 -6.434 1 76.94 594 ALA A C 1
ATOM 4625 O O . ALA A 1 594 ? 4.789 28.781 -5.695 1 76.94 594 ALA A O 1
ATOM 4626 N N . GLY A 1 595 ? 5.066 27.875 -7.711 1 75.06 595 GLY A N 1
ATOM 4627 C CA . GLY A 1 595 ? 5.312 29.156 -8.344 1 75.06 595 GLY A CA 1
ATOM 4628 C C . GLY A 1 595 ? 6.77 29.375 -8.711 1 75.06 595 GLY A C 1
ATOM 4629 O O . GLY A 1 595 ? 7.172 30.5 -9.031 1 75.06 595 GLY A O 1
ATOM 4630 N N . TYR A 1 596 ? 7.559 28.281 -8.648 1 80.19 596 TYR A N 1
ATOM 4631 C CA . TYR A 1 596 ? 8.992 28.422 -8.891 1 80.19 596 TYR A CA 1
ATOM 4632 C C . TYR A 1 596 ? 9.43 27.594 -10.094 1 80.19 596 TYR A C 1
ATOM 4634 O O . TYR A 1 596 ? 10.234 26.672 -9.961 1 80.19 596 TYR A O 1
ATOM 4642 N N . CYS A 1 597 ? 9.031 28 -11.227 1 82.94 597 CYS A N 1
ATOM 4643 C CA . CYS A 1 597 ? 9.266 27.25 -12.453 1 82.94 597 CYS A CA 1
ATOM 4644 C C . CYS A 1 597 ? 10.758 27.172 -12.758 1 82.94 597 CYS A C 1
ATOM 4646 O O . CYS A 1 597 ? 11.273 26.094 -13.07 1 82.94 597 CYS A O 1
ATOM 4648 N N . ALA A 1 598 ? 11.461 28.297 -12.641 1 83.88 598 ALA A N 1
ATOM 4649 C CA . ALA A 1 598 ? 12.891 28.312 -12.93 1 83.88 598 ALA A CA 1
ATOM 4650 C C . ALA A 1 598 ? 13.656 27.406 -11.984 1 83.88 598 ALA A C 1
ATOM 4652 O O . ALA A 1 598 ? 14.562 26.688 -12.398 1 83.88 598 ALA A O 1
ATOM 4653 N N . ALA A 1 599 ? 13.273 27.5 -10.773 1 85.44 599 ALA A N 1
ATOM 4654 C CA . ALA A 1 599 ? 13.914 26.656 -9.773 1 85.44 599 ALA A CA 1
ATOM 4655 C C . ALA A 1 599 ? 13.641 25.172 -10.055 1 85.44 599 ALA A C 1
ATOM 4657 O O . ALA A 1 599 ? 14.492 24.312 -9.797 1 85.44 599 ALA A O 1
ATOM 4658 N N . ALA A 1 600 ? 12.445 24.844 -10.555 1 88.62 600 ALA A N 1
ATOM 4659 C CA . ALA A 1 600 ? 12.07 23.469 -10.883 1 88.62 600 ALA A CA 1
ATOM 4660 C C . ALA A 1 600 ? 12.969 22.906 -11.977 1 88.62 600 ALA A C 1
ATOM 4662 O O . ALA A 1 600 ? 13.445 21.766 -11.875 1 88.62 600 ALA A O 1
ATOM 4663 N N . ILE A 1 601 ? 13.203 23.719 -12.969 1 89.56 601 ILE A N 1
ATOM 4664 C CA . ILE A 1 601 ? 14.023 23.297 -14.094 1 89.56 601 ILE A CA 1
ATOM 4665 C C . ILE A 1 601 ? 15.477 23.141 -13.641 1 89.56 601 ILE A C 1
ATOM 4667 O O . ILE A 1 601 ? 16.141 22.156 -13.984 1 89.56 601 ILE A O 1
ATOM 4671 N N . THR A 1 602 ? 15.945 24.094 -12.82 1 88 602 THR A N 1
ATOM 4672 C CA . THR A 1 602 ? 17.297 24.016 -12.273 1 88 602 THR A CA 1
ATOM 4673 C C . THR A 1 602 ? 17.469 22.781 -11.406 1 88 602 THR A C 1
ATOM 4675 O O . THR A 1 602 ? 18.516 22.125 -11.438 1 88 602 THR A O 1
ATOM 4678 N N . PHE A 1 603 ? 16.5 22.5 -10.648 1 88.31 603 PHE A N 1
ATOM 4679 C CA . PHE A 1 603 ? 16.516 21.312 -9.805 1 88.31 603 PHE A CA 1
ATOM 4680 C C . PHE A 1 603 ? 16.719 20.047 -10.648 1 88.31 603 PHE A C 1
ATOM 4682 O O . PHE A 1 603 ? 17.516 19.188 -10.297 1 88.31 603 PHE A O 1
ATOM 4689 N N . LEU A 1 604 ? 15.953 19.906 -11.781 1 90.44 604 LEU A N 1
ATOM 4690 C CA . LEU A 1 604 ? 16.094 18.75 -12.656 1 90.44 604 LEU A CA 1
ATOM 4691 C C . LEU A 1 604 ? 17.5 18.641 -13.211 1 90.44 604 LEU A C 1
ATOM 4693 O O . LEU A 1 604 ? 18.062 17.547 -13.32 1 90.44 604 LEU A O 1
ATOM 4697 N N . GLU A 1 605 ? 18.031 19.781 -13.523 1 88.62 605 GLU A N 1
ATOM 4698 C CA . GLU A 1 605 ? 19.406 19.812 -14.039 1 88.62 605 GLU A CA 1
ATOM 4699 C C . GLU A 1 605 ? 20.406 19.344 -12.984 1 88.62 605 GLU A C 1
ATOM 4701 O O . GLU A 1 605 ? 21.328 18.578 -13.281 1 88.62 605 GLU A O 1
ATOM 4706 N N . ASP A 1 606 ? 20.141 19.812 -11.82 1 86.12 606 ASP A N 1
ATOM 4707 C CA . ASP A 1 606 ? 21.016 19.438 -10.711 1 86.12 606 ASP A CA 1
ATOM 4708 C C . ASP A 1 606 ? 20.969 17.938 -10.438 1 86.12 606 ASP A C 1
ATOM 4710 O O . ASP A 1 606 ? 21.953 17.344 -10.008 1 86.12 606 ASP A O 1
ATOM 4714 N N . GLN A 1 607 ? 19.812 17.391 -10.727 1 88 607 GLN A N 1
ATOM 4715 C CA . GLN A 1 607 ? 19.641 15.953 -10.516 1 88 607 GLN A CA 1
ATOM 4716 C C . GLN A 1 607 ? 20.016 15.164 -11.766 1 88 607 GLN A C 1
ATOM 4718 O O . GLN A 1 607 ? 19.828 13.945 -11.82 1 88 607 GLN A O 1
ATOM 4723 N N . GLU A 1 608 ? 20.438 15.844 -12.781 1 87.12 608 GLU A N 1
ATOM 4724 C CA . GLU A 1 608 ? 20.828 15.242 -14.055 1 87.12 608 GLU A CA 1
ATOM 4725 C C . GLU A 1 608 ? 19.672 14.469 -14.688 1 87.12 608 GLU A C 1
ATOM 4727 O O . GLU A 1 608 ? 19.875 13.375 -15.219 1 87.12 608 GLU A O 1
ATOM 4732 N N . PHE A 1 609 ? 18.547 14.984 -14.477 1 90.56 609 PHE A N 1
ATOM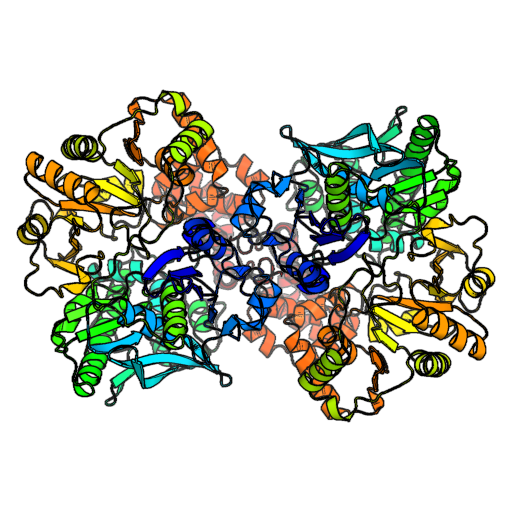 4733 C CA . PHE A 1 609 ? 17.359 14.422 -15.102 1 90.56 609 PHE A CA 1
ATOM 4734 C C . PHE A 1 609 ? 16.953 15.234 -16.328 1 90.56 609 PHE A C 1
ATOM 4736 O O . PHE A 1 609 ? 16.234 16.219 -16.219 1 90.56 609 PHE A O 1
ATOM 4743 N N . GLY A 1 610 ? 17.453 14.758 -17.453 1 89.88 610 GLY A N 1
ATOM 4744 C CA . GLY A 1 610 ? 17.172 15.445 -18.703 1 89.88 610 GLY A CA 1
ATOM 4745 C C . GLY A 1 610 ? 16.172 14.719 -19.578 1 89.88 610 GLY A C 1
ATOM 4746 O O . GLY A 1 610 ? 15.445 13.844 -19.109 1 89.88 610 GLY A O 1
ATOM 4747 N N . GLU A 1 611 ? 16.156 15.18 -20.812 1 86.69 611 GLU A N 1
ATOM 4748 C CA . GLU A 1 611 ? 15.219 14.633 -21.797 1 86.69 611 GLU A CA 1
ATOM 4749 C C . GLU A 1 611 ? 15.445 13.133 -21.984 1 86.69 611 GLU A C 1
ATOM 4751 O O . GLU A 1 611 ? 14.492 12.359 -22.062 1 86.69 611 GLU A O 1
ATOM 4756 N N . GLU A 1 612 ? 16.641 12.797 -22 1 81.75 612 GLU A N 1
ATOM 4757 C CA . GLU A 1 612 ? 17 11.398 -22.219 1 81.75 612 GLU A CA 1
ATOM 4758 C C . GLU A 1 612 ? 16.531 10.523 -21.062 1 81.75 612 GLU A C 1
ATOM 4760 O O . GLU A 1 612 ? 16.031 9.414 -21.281 1 81.75 612 GLU A O 1
ATOM 4765 N N . ALA A 1 613 ? 16.75 11.039 -19.906 1 85.19 613 ALA A N 1
ATOM 4766 C CA . ALA A 1 613 ? 16.297 10.305 -18.734 1 85.19 613 ALA A CA 1
ATOM 4767 C C . ALA A 1 613 ? 14.773 10.156 -18.734 1 85.19 613 ALA A C 1
ATOM 4769 O O . ALA A 1 613 ? 14.242 9.102 -18.391 1 85.19 613 ALA A O 1
ATOM 4770 N N . ALA A 1 614 ? 14.086 11.242 -19.047 1 84.31 614 ALA A N 1
ATOM 4771 C CA . ALA A 1 614 ? 12.625 11.234 -19.109 1 84.31 614 ALA A CA 1
ATOM 4772 C C . ALA A 1 614 ? 12.125 10.25 -20.156 1 84.31 614 ALA A C 1
ATOM 4774 O O . ALA A 1 614 ? 11.148 9.531 -19.938 1 84.31 614 ALA A O 1
ATOM 4775 N N . GLU A 1 615 ? 12.82 10.25 -21.234 1 75.75 615 GLU A N 1
ATOM 4776 C CA . GLU A 1 615 ? 12.453 9.344 -22.328 1 75.75 615 GLU A CA 1
ATOM 4777 C C . GLU A 1 615 ? 12.633 7.887 -21.906 1 75.75 615 GLU A C 1
ATOM 4779 O O . GLU A 1 615 ? 11.797 7.039 -22.234 1 75.75 615 GLU A O 1
ATOM 4784 N N . ALA A 1 616 ? 13.703 7.738 -21.234 1 71.62 616 ALA A N 1
ATOM 4785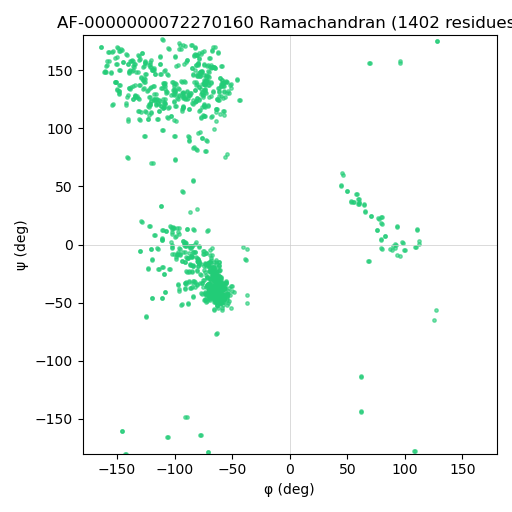 C CA . ALA A 1 616 ? 14.023 6.383 -20.781 1 71.62 616 ALA A CA 1
ATOM 4786 C C . ALA A 1 616 ? 12.969 5.855 -19.828 1 71.62 616 ALA A C 1
ATOM 4788 O O . ALA A 1 616 ? 12.727 4.645 -19.75 1 71.62 616 ALA A O 1
ATOM 4789 N N . GLU A 1 617 ? 12.227 6.703 -19.156 1 74.44 617 GLU A N 1
ATOM 4790 C CA . GLU A 1 617 ? 11.25 6.297 -18.156 1 74.44 617 GLU A CA 1
ATOM 4791 C C . GLU A 1 617 ? 9.859 6.152 -18.766 1 74.44 617 GLU A C 1
ATOM 4793 O O . GLU A 1 617 ? 8.938 5.664 -18.109 1 74.44 617 GLU A O 1
ATOM 4798 N N . GLY A 1 618 ? 9.672 6.656 -19.922 1 65.69 618 GLY A N 1
ATOM 4799 C CA . GLY A 1 618 ? 8.406 6.414 -20.578 1 65.69 618 GLY A CA 1
ATOM 4800 C C . GLY A 1 618 ? 7.734 7.688 -21.062 1 65.69 618 GLY A C 1
ATOM 4801 O O . GLY A 1 618 ? 8.148 8.789 -20.703 1 65.69 618 GLY A O 1
ATOM 4802 N N . LYS A 1 619 ? 6.648 7.516 -21.75 1 62.53 619 LYS A N 1
ATOM 4803 C CA . LYS A 1 619 ? 5.969 8.602 -22.438 1 62.53 619 LYS A CA 1
ATOM 4804 C C . LYS A 1 619 ? 5.332 9.57 -21.453 1 62.53 619 LYS A C 1
ATOM 4806 O O . LYS A 1 619 ? 5.336 10.789 -21.672 1 62.53 619 LYS A O 1
ATOM 4811 N N . GLN A 1 620 ? 4.789 9.016 -20.438 1 66.31 620 GLN A N 1
ATOM 4812 C CA . GLN A 1 620 ? 4.121 9.875 -19.469 1 66.31 620 GLN A CA 1
ATOM 4813 C C . GLN A 1 620 ? 5.117 10.805 -18.781 1 66.31 620 GLN A C 1
ATOM 4815 O O . GLN A 1 620 ? 4.832 11.984 -18.578 1 66.31 620 GLN A O 1
ATOM 4820 N N . VAL A 1 621 ? 6.238 10.203 -18.5 1 76.19 621 VAL A N 1
ATOM 4821 C CA . VAL A 1 621 ? 7.27 10.992 -17.844 1 76.19 621 VAL A CA 1
ATOM 4822 C C . VAL A 1 621 ? 7.832 12.023 -18.812 1 76.19 621 VAL A C 1
ATOM 4824 O O . VAL A 1 621 ? 8.055 13.18 -18.453 1 76.19 621 VAL A O 1
ATOM 4827 N N . LEU A 1 622 ? 8.008 11.602 -20.047 1 79.81 622 LEU A N 1
ATOM 4828 C CA . LEU A 1 622 ? 8.539 12.508 -21.047 1 79.81 622 LEU A CA 1
ATOM 4829 C C . LEU A 1 622 ? 7.559 13.648 -21.328 1 79.81 622 LEU A C 1
ATOM 4831 O O . LEU A 1 622 ? 7.969 14.797 -21.5 1 79.81 622 LEU A O 1
ATOM 4835 N N . ARG A 1 623 ? 6.301 13.336 -21.391 1 77.31 623 ARG A N 1
ATOM 4836 C CA . ARG A 1 623 ? 5.285 14.367 -21.578 1 77.31 623 ARG A CA 1
ATOM 4837 C C . ARG A 1 623 ? 5.316 15.391 -20.453 1 77.31 623 ARG A C 1
ATOM 4839 O O . ARG A 1 623 ? 5.246 16.594 -20.703 1 77.31 623 ARG A O 1
ATOM 4846 N N . ALA A 1 624 ? 5.379 14.883 -19.234 1 80 624 ALA A N 1
ATOM 4847 C CA . ALA A 1 624 ? 5.449 15.773 -18.078 1 80 624 ALA A CA 1
ATOM 4848 C C . ALA A 1 624 ? 6.699 16.641 -18.141 1 80 624 ALA A C 1
ATOM 4850 O O . ALA A 1 624 ? 6.664 17.812 -17.766 1 80 624 ALA A O 1
ATOM 4851 N N . TYR A 1 625 ? 7.746 16 -18.609 1 87.06 625 TYR A N 1
ATOM 4852 C CA . TYR A 1 625 ? 9.008 16.719 -18.766 1 87.06 625 TYR A CA 1
ATOM 4853 C C . TYR A 1 625 ? 8.867 17.859 -19.781 1 87.06 625 TYR A C 1
ATOM 4855 O O . TYR A 1 625 ? 9.25 18.984 -19.5 1 87.06 625 TYR A O 1
ATOM 4863 N N . TYR A 1 626 ? 8.266 17.594 -20.906 1 82.69 626 TYR A N 1
ATOM 4864 C CA . TYR A 1 626 ? 8.078 18.594 -21.953 1 82.69 626 TYR A CA 1
ATOM 4865 C C . TYR A 1 626 ? 7.113 19.672 -21.5 1 82.69 626 TYR A C 1
ATOM 4867 O O . TYR A 1 626 ? 7.297 20.859 -21.812 1 82.69 626 TYR A O 1
ATOM 4875 N N . SER A 1 627 ? 6.121 19.266 -20.828 1 81 627 SER A N 1
ATOM 4876 C CA . SER A 1 627 ? 5.145 20.219 -20.328 1 81 627 SER A CA 1
ATOM 4877 C C . SER A 1 627 ? 5.793 21.234 -19.391 1 81 627 SER A C 1
ATOM 4879 O O . SER A 1 627 ? 5.508 22.438 -19.469 1 81 627 SER A O 1
ATOM 4881 N N . LEU A 1 628 ? 6.57 20.734 -18.484 1 84.31 628 LEU A N 1
ATOM 4882 C CA . LEU A 1 628 ? 7.285 21.625 -17.578 1 84.31 628 LEU A CA 1
ATOM 4883 C C . LEU A 1 628 ? 8.188 22.594 -18.344 1 84.31 628 LEU A C 1
ATOM 4885 O O . LEU A 1 628 ? 8.211 23.781 -18.047 1 84.31 628 LEU A O 1
ATOM 4889 N N . HIS A 1 629 ? 8.906 22.047 -19.297 1 87.69 629 HIS A N 1
ATOM 4890 C CA . HIS A 1 629 ? 9.836 22.875 -20.062 1 87.69 629 HIS A CA 1
ATOM 4891 C C . HIS A 1 629 ? 9.094 23.859 -20.969 1 87.69 629 HIS A C 1
ATOM 4893 O O . HIS A 1 629 ? 9.594 24.938 -21.281 1 87.69 629 HIS A O 1
ATOM 4899 N N . LEU A 1 630 ? 7.953 23.438 -21.484 1 81.25 630 LEU A N 1
ATOM 4900 C CA . LEU A 1 630 ? 7.125 24.359 -22.25 1 81.25 630 LEU A CA 1
ATOM 4901 C C . LEU A 1 630 ? 6.754 25.578 -21.406 1 81.25 630 LEU A C 1
ATOM 4903 O O . LEU A 1 630 ? 6.891 26.719 -21.859 1 81.25 630 LEU A O 1
ATOM 4907 N N . ARG A 1 631 ? 6.316 25.328 -20.172 1 79.81 631 ARG A N 1
ATOM 4908 C CA . ARG A 1 631 ? 5.973 26.438 -19.297 1 79.81 631 ARG A CA 1
ATOM 4909 C C . ARG A 1 631 ? 7.191 27.297 -18.984 1 79.81 631 ARG A C 1
ATOM 4911 O O . ARG A 1 631 ? 7.082 28.516 -18.891 1 79.81 631 ARG A O 1
ATOM 4918 N N . GLY A 1 632 ? 8.273 26.625 -18.812 1 83.5 632 GLY A N 1
ATOM 4919 C CA . GLY A 1 632 ? 9.516 27.375 -18.641 1 83.5 632 GLY A CA 1
ATOM 4920 C C . GLY A 1 632 ? 9.844 28.25 -19.844 1 83.5 632 GLY A C 1
ATOM 4921 O O . GLY A 1 632 ? 10.25 29.406 -19.672 1 83.5 632 GLY A O 1
ATOM 4922 N N . ALA A 1 633 ? 9.68 27.703 -20.953 1 83.38 633 ALA A N 1
ATOM 4923 C CA . ALA A 1 633 ? 9.969 28.438 -22.172 1 83.38 633 ALA A CA 1
ATOM 4924 C C . ALA A 1 633 ? 9.008 29.609 -22.344 1 83.38 633 ALA A C 1
ATOM 4926 O O . ALA A 1 633 ? 9.406 30.688 -22.828 1 83.38 633 ALA A O 1
ATOM 4927 N N . LEU A 1 634 ? 7.797 29.422 -22.047 1 77.44 634 LEU A N 1
ATOM 4928 C CA . LEU A 1 634 ? 6.797 30.469 -22.156 1 77.44 634 LEU A CA 1
ATOM 4929 C C . LEU A 1 634 ? 7.117 31.625 -21.219 1 77.44 634 LEU A C 1
ATOM 4931 O O . LEU A 1 634 ? 6.988 32.781 -21.578 1 77.44 634 LEU A O 1
ATOM 4935 N N . LEU A 1 635 ? 7.543 31.297 -20 1 76.25 635 LEU A N 1
ATOM 4936 C CA . LEU A 1 635 ? 7.883 32.312 -19 1 76.25 635 LEU A CA 1
ATOM 4937 C C . LEU A 1 635 ? 9.086 33.125 -19.453 1 76.25 635 LEU A C 1
ATOM 4939 O O . LEU A 1 635 ? 9.18 34.312 -19.141 1 76.25 635 LEU A O 1
ATOM 4943 N N . LYS A 1 636 ? 9.938 32.469 -20.172 1 85 636 LYS A N 1
ATOM 4944 C CA . LYS A 1 636 ? 11.141 33.125 -20.656 1 85 636 LYS A CA 1
ATOM 4945 C C . LYS A 1 636 ? 10.906 33.75 -22.031 1 85 636 LYS A C 1
ATOM 4947 O O . LYS A 1 636 ? 11.828 34.312 -22.625 1 85 636 LYS A O 1
ATOM 4952 N N . ASN A 1 637 ? 9.781 33.625 -22.594 1 80.5 637 ASN A N 1
ATOM 4953 C CA . ASN A 1 637 ? 9.406 34.156 -23.906 1 80.5 637 ASN A CA 1
ATOM 4954 C C . ASN A 1 637 ? 10.297 33.594 -25.016 1 80.5 637 ASN A C 1
ATOM 4956 O O . ASN A 1 637 ? 10.75 34.312 -25.891 1 80.5 637 ASN A O 1
ATOM 4960 N N . GLU A 1 638 ? 10.555 32.312 -24.797 1 86 638 GLU A N 1
ATOM 4961 C CA . GLU A 1 638 ? 11.289 31.594 -25.828 1 86 638 GLU A CA 1
ATOM 4962 C C . GLU A 1 638 ? 10.344 31 -26.859 1 86 638 GLU A C 1
ATOM 4964 O O . GLU A 1 638 ? 10.008 29.812 -26.797 1 86 638 GLU A O 1
ATOM 4969 N N . HIS A 1 639 ? 10.086 31.656 -27.875 1 77.75 639 HIS A N 1
ATOM 4970 C CA . HIS A 1 639 ? 9.031 31.312 -28.828 1 77.75 639 HIS A CA 1
ATOM 4971 C C . HIS A 1 639 ? 9.391 30.078 -29.641 1 77.75 639 HIS A C 1
ATOM 4973 O O . HIS A 1 639 ? 8.547 29.219 -29.875 1 77.75 639 HIS A O 1
ATOM 4979 N N . GLU A 1 640 ? 10.586 30.016 -30.078 1 78.69 640 GLU A N 1
ATOM 4980 C CA . GLU A 1 640 ? 11.008 28.875 -30.875 1 78.69 640 GLU A CA 1
ATOM 4981 C C . GLU A 1 640 ? 10.953 27.578 -30.047 1 78.69 640 GLU A C 1
ATOM 4983 O O . GLU A 1 640 ? 10.445 26.562 -30.516 1 78.69 640 GLU A O 1
ATOM 4988 N N . ARG A 1 641 ? 11.422 27.719 -28.953 1 83.69 641 ARG A N 1
ATOM 4989 C CA . ARG A 1 641 ? 11.461 26.547 -28.078 1 83.69 641 ARG A CA 1
ATOM 4990 C C . ARG A 1 641 ? 10.055 26.109 -27.672 1 83.69 641 ARG A C 1
ATOM 4992 O O . ARG A 1 641 ? 9.75 24.922 -27.625 1 83.69 641 ARG A O 1
ATOM 4999 N N . SER A 1 642 ? 9.219 27.062 -27.359 1 81.88 642 SER A N 1
ATOM 5000 C CA . SER A 1 642 ? 7.848 26.75 -26.969 1 81.88 642 SER A CA 1
ATOM 5001 C C . SER A 1 642 ? 7.098 26.062 -28.109 1 81.88 642 SER A C 1
ATOM 5003 O O . SER A 1 642 ? 6.309 25.141 -27.875 1 81.88 642 SER A O 1
ATOM 5005 N N . THR A 1 643 ? 7.414 26.469 -29.266 1 75.19 643 THR A N 1
ATOM 5006 C CA . THR A 1 643 ? 6.781 25.859 -30.422 1 75.19 643 THR A CA 1
ATOM 5007 C C . THR A 1 643 ? 7.25 24.422 -30.625 1 75.19 643 THR A C 1
ATOM 5009 O O . THR A 1 643 ? 6.445 23.531 -30.891 1 75.19 643 THR A O 1
ATOM 5012 N N . GLU A 1 644 ? 8.469 24.266 -30.547 1 76.69 644 GLU A N 1
ATOM 5013 C CA . GLU A 1 644 ? 9.039 22.938 -30.703 1 76.69 644 GLU A CA 1
ATOM 5014 C C . GLU A 1 644 ? 8.484 21.969 -29.656 1 76.69 644 GLU A C 1
ATOM 5016 O O . GLU A 1 644 ? 8.086 20.859 -29.984 1 76.69 644 GLU A O 1
ATOM 5021 N N . LEU A 1 645 ? 8.461 22.359 -28.453 1 79.94 645 LEU A N 1
ATOM 5022 C CA . LEU A 1 645 ? 7.961 21.531 -27.359 1 79.94 645 LEU A CA 1
ATOM 5023 C C . LEU A 1 645 ? 6.48 21.219 -27.547 1 79.94 645 LEU A C 1
ATOM 5025 O O . LEU A 1 645 ? 6.027 20.125 -27.234 1 79.94 645 LEU A O 1
ATOM 5029 N N . SER A 1 646 ? 5.812 22.156 -28.031 1 74.75 646 SER A N 1
ATOM 5030 C CA . SER A 1 646 ? 4.387 21.969 -28.281 1 74.75 646 SER A CA 1
ATOM 5031 C C . SER A 1 646 ? 4.145 20.906 -29.359 1 74.75 646 SER A C 1
ATOM 5033 O O . SER A 1 646 ? 3.209 20.109 -29.25 1 74.75 646 SER A O 1
ATOM 5035 N N . LYS A 1 647 ? 4.965 20.922 -30.328 1 67.81 647 LYS A N 1
ATOM 5036 C CA . LYS A 1 647 ? 4.875 19.906 -31.359 1 67.81 647 LYS A CA 1
ATOM 5037 C C . LYS A 1 647 ? 5.121 18.5 -30.797 1 67.81 647 LYS A C 1
ATOM 5039 O O . LYS A 1 647 ? 4.426 17.547 -31.141 1 67.81 647 LYS A O 1
ATOM 5044 N N . TYR A 1 648 ? 6.121 18.469 -30.016 1 69.5 648 TYR A N 1
ATOM 5045 C CA . TYR A 1 648 ? 6.43 17.188 -29.391 1 69.5 648 TYR A CA 1
ATOM 5046 C C . TYR A 1 648 ? 5.254 16.703 -28.562 1 69.5 648 TYR A C 1
ATOM 5048 O O . TYR A 1 648 ? 4.895 15.523 -28.625 1 69.5 648 TYR A O 1
ATOM 5056 N N . LEU A 1 649 ? 4.656 17.516 -27.766 1 70.44 649 LEU A N 1
ATOM 5057 C CA . LEU A 1 649 ? 3.559 17.156 -26.875 1 70.44 649 LEU A CA 1
ATOM 5058 C C . LEU A 1 649 ? 2.334 16.719 -27.672 1 70.44 649 LEU A C 1
ATOM 5060 O O . LEU A 1 649 ? 1.637 15.781 -27.281 1 70.44 649 LEU A O 1
ATOM 5064 N N . LEU A 1 650 ? 2.117 17.297 -28.734 1 63.38 650 LEU A N 1
ATOM 5065 C CA . LEU A 1 650 ? 0.976 16.938 -29.562 1 63.38 650 LEU A CA 1
ATOM 5066 C C . LEU A 1 650 ? 1.196 15.586 -30.234 1 63.38 650 LEU A C 1
ATOM 5068 O O . LEU A 1 650 ? 0.251 14.82 -30.422 1 63.38 650 LEU A O 1
ATOM 5072 N N . ALA A 1 651 ? 2.365 15.383 -30.578 1 59.97 651 ALA A N 1
ATOM 5073 C CA . ALA A 1 651 ? 2.711 14.109 -31.203 1 59.97 651 ALA A CA 1
ATOM 5074 C C . ALA A 1 651 ? 2.551 12.953 -30.219 1 59.97 651 ALA A C 1
ATOM 5076 O O . ALA A 1 651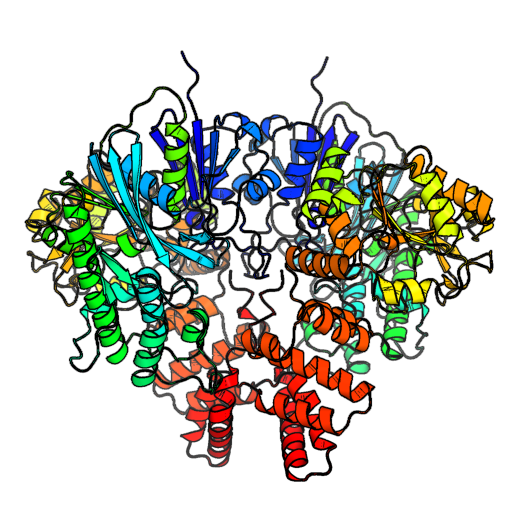 ? 2.383 11.797 -30.625 1 59.97 651 ALA A O 1
ATOM 5077 N N . MET A 1 652 ? 2.535 13.234 -28.984 1 61.47 652 MET A N 1
ATOM 5078 C CA . MET A 1 652 ? 2.471 12.203 -27.953 1 61.47 652 MET A CA 1
ATOM 5079 C C . MET A 1 652 ? 1.035 11.984 -27.484 1 61.47 652 MET A C 1
ATOM 5081 O O . MET A 1 652 ? 0.791 11.227 -26.547 1 61.47 652 MET A O 1
ATOM 5085 N N . ALA A 1 653 ? 0.074 12.508 -28.078 1 58.56 653 ALA A N 1
ATOM 5086 C CA . ALA A 1 653 ? -1.323 12.32 -27.703 1 58.56 653 ALA A CA 1
ATOM 5087 C C . ALA A 1 653 ? -1.769 10.875 -27.953 1 58.56 653 ALA A C 1
ATOM 5089 O O . ALA A 1 653 ? -1.408 10.273 -28.969 1 58.56 653 ALA A O 1
ATOM 5090 N N . GLU A 1 654 ? -2.062 9.961 -26.859 1 53.94 654 GLU A N 1
ATOM 5091 C CA . GLU A 1 654 ? -2.451 8.562 -26.953 1 53.94 654 GLU A CA 1
ATOM 5092 C C . GLU A 1 654 ? -3.959 8.391 -26.797 1 53.94 654 GLU A C 1
ATOM 5094 O O . GLU A 1 654 ? -4.59 9.117 -26.031 1 53.94 654 GLU A O 1
ATOM 5099 N N . PHE A 1 655 ? -4.465 7.492 -27.859 1 53.75 655 PHE A N 1
ATOM 5100 C CA . PHE A 1 655 ? -5.852 7.055 -27.75 1 53.75 655 PHE A CA 1
ATOM 5101 C C . PHE A 1 655 ? -5.926 5.637 -27.188 1 53.75 655 PHE A C 1
ATOM 5103 O O . PHE A 1 655 ? -5.043 4.816 -27.453 1 53.75 655 PHE A O 1
ATOM 5110 N N . ASP A 1 656 ? -6.812 5.316 -26.266 1 55.44 656 ASP A N 1
ATOM 5111 C CA . ASP A 1 656 ? -6.969 3.996 -25.672 1 55.44 656 ASP A CA 1
ATOM 5112 C C . ASP A 1 656 ? -7.473 2.982 -26.703 1 55.44 656 ASP A C 1
ATOM 5114 O O . ASP A 1 656 ? -8.008 3.363 -27.734 1 55.44 656 ASP A O 1
ATOM 5118 N N . GLY A 1 657 ? -7.148 1.669 -26.516 1 52.38 657 GLY A N 1
ATOM 5119 C CA . GLY A 1 657 ? -7.559 0.563 -27.375 1 52.38 657 GLY A CA 1
ATOM 5120 C C . GLY A 1 657 ? -9.055 0.544 -27.656 1 52.38 657 GLY A C 1
ATOM 5121 O O . GLY A 1 657 ? -9.477 0.233 -28.766 1 52.38 657 GLY A O 1
ATOM 5122 N N . ALA A 1 658 ? -9.742 0.924 -26.641 1 52.84 658 ALA A N 1
ATOM 5123 C CA . ALA A 1 658 ? -11.195 0.925 -26.812 1 52.84 658 ALA A CA 1
ATOM 5124 C C . ALA A 1 658 ? -11.617 1.899 -27.906 1 52.84 658 ALA A C 1
ATOM 5126 O O . ALA A 1 658 ? -12.531 1.607 -28.688 1 52.84 658 ALA A O 1
ATOM 5127 N N . VAL A 1 659 ? -10.875 2.922 -27.938 1 57.91 659 VAL A N 1
ATOM 5128 C CA . VAL A 1 659 ? -11.18 3.939 -28.938 1 57.91 659 VAL A CA 1
ATOM 5129 C C . VAL A 1 659 ? -10.828 3.418 -30.328 1 57.91 659 VAL A C 1
ATOM 5131 O O . VAL A 1 659 ? -11.586 3.611 -31.281 1 57.91 659 VAL A O 1
ATOM 5134 N N . LEU A 1 660 ? -9.789 2.635 -30.359 1 56.19 660 LEU A N 1
ATOM 5135 C CA . LEU A 1 660 ? -9.359 2.107 -31.656 1 56.19 660 LEU A CA 1
ATOM 5136 C C . LEU A 1 660 ? -10.32 1.025 -32.125 1 56.19 660 LEU A C 1
ATOM 5138 O O . LEU A 1 660 ? -10.625 0.954 -33.344 1 56.19 660 LEU A O 1
ATOM 5142 N N . GLU A 1 661 ? -10.664 0.24 -31.172 1 60.81 661 GLU A N 1
ATOM 5143 C CA . GLU A 1 661 ? -11.648 -0.777 -31.531 1 60.81 661 GLU A CA 1
ATOM 5144 C C . GLU A 1 661 ? -12.945 -0.141 -32.031 1 60.81 661 GLU A C 1
ATOM 5146 O O . GLU A 1 661 ? -13.516 -0.583 -33.031 1 60.81 661 GLU A O 1
ATOM 5151 N N . ALA A 1 662 ? -13.352 0.854 -31.359 1 64.69 662 ALA A N 1
ATOM 5152 C CA . ALA A 1 662 ? -14.57 1.564 -31.75 1 64.69 662 ALA A CA 1
ATOM 5153 C C . ALA A 1 662 ? -14.43 2.209 -33.125 1 64.69 662 ALA A C 1
ATOM 5155 O O . ALA A 1 662 ? -15.359 2.186 -33.938 1 64.69 662 ALA A O 1
ATOM 5156 N N . ALA A 1 663 ? -13.258 2.684 -33.312 1 62.66 663 ALA A N 1
ATOM 5157 C CA . ALA A 1 663 ? -12.992 3.336 -34.594 1 62.66 663 ALA A CA 1
ATOM 5158 C C . ALA A 1 663 ? -13.086 2.34 -35.75 1 62.66 663 ALA A C 1
ATOM 5160 O O . ALA A 1 663 ? -13.633 2.654 -36.812 1 62.66 663 ALA A O 1
ATOM 5161 N N . SER A 1 664 ? -12.555 1.142 -35.469 1 64.38 664 SER A N 1
ATOM 5162 C CA . SER A 1 664 ? -12.586 0.101 -36.5 1 64.38 664 SER A CA 1
ATOM 5163 C C . SER A 1 664 ? -14.023 -0.307 -36.812 1 64.38 664 SER A C 1
ATOM 5165 O O . SER A 1 664 ? -14.344 -0.59 -37.969 1 64.38 664 SER A O 1
ATOM 5167 N N . VAL A 1 665 ? -14.75 -0.326 -35.844 1 67.44 665 VAL A N 1
ATOM 5168 C CA . VAL A 1 665 ? -16.156 -0.684 -36.031 1 67.44 665 VAL A CA 1
ATOM 5169 C C . VAL A 1 665 ? -16.859 0.393 -36.844 1 67.44 665 VAL A C 1
ATOM 5171 O O . VAL A 1 665 ? -17.609 0.082 -37.781 1 67.44 665 VAL A O 1
ATOM 5174 N N . LEU A 1 666 ? -16.578 1.602 -36.531 1 68.19 666 LEU A N 1
ATOM 5175 C CA . LEU A 1 666 ? -17.25 2.699 -37.219 1 68.19 666 LEU A CA 1
ATOM 5176 C C . LEU A 1 666 ? -16.766 2.799 -38.656 1 68.19 666 LEU A C 1
ATOM 5178 O O . LEU A 1 666 ? -17.531 3.166 -39.562 1 68.19 666 LEU A O 1
ATOM 5182 N N . GLU A 1 667 ? -15.508 2.48 -38.812 1 69.75 667 GLU A N 1
ATOM 5183 C CA . GLU A 1 667 ? -14.953 2.504 -40.156 1 69.75 667 GLU A CA 1
ATOM 5184 C C . GLU A 1 667 ? -15.664 1.494 -41.062 1 69.75 667 GLU A C 1
ATOM 5186 O O . GLU A 1 667 ? -15.766 1.703 -42.281 1 69.75 667 GLU A O 1
ATOM 5191 N N . ALA A 1 668 ? -16.125 0.456 -40.406 1 67.38 668 ALA A N 1
ATOM 5192 C CA . ALA A 1 668 ? -16.75 -0.632 -41.156 1 67.38 668 ALA A CA 1
ATOM 5193 C C . ALA A 1 668 ? -18.219 -0.357 -41.406 1 67.38 668 ALA A C 1
ATOM 5195 O O . ALA A 1 668 ? -18.891 -1.099 -42.156 1 67.38 668 ALA A O 1
ATOM 5196 N N . THR A 1 669 ? -18.578 0.792 -40.812 1 67.44 669 THR A N 1
ATOM 5197 C CA . THR A 1 669 ? -19.984 1.119 -41 1 67.44 669 THR A CA 1
ATOM 5198 C C . THR A 1 669 ? -20.219 1.764 -42.344 1 67.44 669 THR A C 1
ATOM 5200 O O . THR A 1 669 ? -19.297 2.307 -42.969 1 67.44 669 THR A O 1
ATOM 5203 N N . GLU A 1 670 ? -21.391 1.667 -42.875 1 64.31 670 GLU A N 1
ATOM 5204 C CA . GLU A 1 670 ? -21.75 2.195 -44.188 1 64.31 670 GLU A CA 1
ATOM 5205 C C . GLU A 1 670 ? -22.125 3.672 -44.094 1 64.31 670 GLU A C 1
ATOM 5207 O O . GLU A 1 670 ? -22.125 4.375 -45.125 1 64.31 670 GLU A O 1
ATOM 5212 N N . GLN A 1 671 ? -22.422 4.164 -43 1 61.59 671 GLN A N 1
ATOM 5213 C CA . GLN A 1 671 ? -22.766 5.574 -42.844 1 61.59 671 GLN A CA 1
ATOM 5214 C C . GLN A 1 671 ? -21.531 6.461 -42.938 1 61.59 671 GLN A C 1
ATOM 5216 O O . GLN A 1 671 ? -20.609 6.328 -42.156 1 61.59 671 GLN A O 1
ATOM 5221 N N . PRO A 1 672 ? -21.516 7.336 -43.906 1 57.94 672 PRO A N 1
ATOM 5222 C CA . PRO A 1 672 ? -20.312 8.109 -44.219 1 57.94 672 PRO A CA 1
ATOM 5223 C C . PRO A 1 672 ? -19.781 8.883 -43.031 1 57.94 672 PRO A C 1
ATOM 5225 O O . PRO A 1 672 ? -18.562 8.922 -42.781 1 57.94 672 PRO A O 1
ATOM 5228 N N . GLU A 1 673 ? -20.719 9.469 -42.344 1 55.69 673 GLU A N 1
ATOM 5229 C CA . GLU A 1 673 ? -20.266 10.281 -41.188 1 55.69 673 GLU A CA 1
ATOM 5230 C C . GLU A 1 673 ? -19.578 9.422 -40.156 1 55.69 673 GLU A C 1
ATOM 5232 O O . GLU A 1 673 ? -18.547 9.805 -39.594 1 55.69 673 GLU A O 1
ATOM 5237 N N . THR A 1 674 ? -20.172 8.328 -39.969 1 57.03 674 THR A N 1
ATOM 5238 C CA . THR A 1 674 ? -19.625 7.406 -38.969 1 57.03 674 THR A CA 1
ATOM 5239 C C . THR A 1 674 ? -18.328 6.777 -39.438 1 57.03 674 THR A C 1
ATOM 5241 O O . THR A 1 674 ? -17.391 6.598 -38.656 1 57.03 674 THR A O 1
ATOM 5244 N N . GLN A 1 675 ? -18.266 6.543 -40.688 1 59.06 675 GLN A N 1
ATOM 5245 C CA . GLN A 1 675 ? -17.078 5.977 -41.281 1 59.06 675 GLN A CA 1
ATOM 5246 C C . GLN A 1 675 ? -15.906 6.957 -41.219 1 59.06 675 GLN A C 1
ATOM 5248 O O . GLN A 1 675 ? -14.766 6.562 -40.969 1 59.06 675 GLN A O 1
ATOM 5253 N N . ALA A 1 676 ? -16.234 8.203 -41.469 1 55.97 676 ALA A N 1
ATOM 5254 C CA . ALA A 1 676 ? -15.203 9.242 -41.438 1 55.97 676 ALA A CA 1
ATOM 5255 C C . ALA A 1 676 ? -14.617 9.375 -40.031 1 55.97 676 ALA A C 1
ATOM 5257 O O . ALA A 1 676 ? -13.414 9.57 -39.844 1 55.97 676 ALA A O 1
ATOM 5258 N N . MET A 1 677 ? -15.516 9.289 -39.156 1 53.88 677 MET A N 1
ATOM 5259 C CA . MET A 1 677 ? -15.062 9.344 -37.781 1 53.88 677 MET A CA 1
ATOM 5260 C C . MET A 1 677 ? -14.125 8.18 -37.469 1 53.88 677 MET A C 1
ATOM 5262 O O . MET A 1 677 ? -13.055 8.375 -36.875 1 53.88 677 MET A O 1
ATOM 5266 N N . GLY A 1 678 ? -14.531 7.059 -37.906 1 52.69 678 GLY A N 1
ATOM 5267 C CA . GLY A 1 678 ? -13.711 5.879 -37.719 1 52.69 678 GLY A CA 1
ATOM 5268 C C . GLY A 1 678 ? -12.359 5.977 -38.406 1 52.69 678 GLY A C 1
ATOM 5269 O O . GLY A 1 678 ? -11.328 5.645 -37.812 1 52.69 678 GLY A O 1
ATOM 5270 N N . GLN A 1 679 ? -12.383 6.441 -39.594 1 53.41 679 GLN A N 1
ATOM 5271 C CA . GLN A 1 679 ? -11.156 6.594 -40.344 1 53.41 679 GLN A CA 1
ATOM 5272 C C . GLN A 1 679 ? -10.203 7.582 -39.688 1 53.41 679 GLN A C 1
ATOM 5274 O O . GLN A 1 679 ? -8.992 7.371 -39.688 1 53.41 679 GLN A O 1
ATOM 5279 N N . PHE A 1 680 ? -10.828 8.492 -39.188 1 52.25 680 PHE A N 1
ATOM 5280 C CA . PHE A 1 680 ? -10.047 9.523 -38.5 1 52.25 680 PHE A CA 1
ATOM 5281 C C . PHE A 1 680 ? -9.297 8.93 -37.344 1 52.25 680 PHE A C 1
ATOM 5283 O O . PHE A 1 680 ? -8.078 9.117 -37.188 1 52.25 680 PHE A O 1
ATOM 5290 N N . PHE A 1 681 ? -9.977 8.305 -36.531 1 52.78 681 PHE A N 1
ATOM 5291 C CA . PHE A 1 681 ? -9.352 7.738 -35.344 1 52.78 681 PHE A CA 1
ATOM 5292 C C . PHE A 1 681 ? -8.406 6.602 -35.719 1 52.78 681 PHE A C 1
ATOM 5294 O O . PHE A 1 681 ? -7.352 6.434 -35.094 1 52.78 681 PHE A O 1
ATOM 5301 N N . THR A 1 682 ? -8.875 5.918 -36.719 1 50.16 682 THR A N 1
ATOM 5302 C CA . THR A 1 682 ? -8 4.848 -37.188 1 50.16 682 THR A CA 1
ATOM 5303 C C . THR A 1 682 ? -6.695 5.422 -37.75 1 50.16 682 THR A C 1
ATOM 5305 O O . THR A 1 682 ? -5.625 4.84 -37.531 1 50.16 682 THR A O 1
ATOM 5308 N N . HIS A 1 683 ? -6.914 6.504 -38.406 1 43.84 683 HIS A N 1
ATOM 5309 C CA . HIS A 1 683 ? -5.73 7.152 -38.938 1 43.84 683 HIS A CA 1
ATOM 5310 C C . HIS A 1 683 ? -4.859 7.75 -37.844 1 43.84 683 HIS A C 1
ATOM 5312 O O . HIS A 1 683 ? -3.635 7.609 -37.875 1 43.84 683 HIS A O 1
ATOM 5318 N N . ILE A 1 684 ? -5.586 8.414 -37 1 45.47 684 ILE A N 1
ATOM 5319 C CA . ILE A 1 684 ? -4.832 9.016 -35.906 1 45.47 684 ILE A CA 1
ATOM 5320 C C . ILE A 1 684 ? -4.363 7.926 -34.938 1 45.47 684 ILE A C 1
ATOM 5322 O O . ILE A 1 684 ? -3.283 8.031 -34.344 1 45.47 684 ILE A O 1
ATOM 5326 N N . GLY A 1 685 ? -5.371 7.078 -34.594 1 41.94 685 GLY A N 1
ATOM 5327 C CA . GLY A 1 685 ? -5.012 5.953 -33.75 1 41.94 685 GLY A CA 1
ATOM 5328 C C . GLY A 1 685 ? -3.805 5.188 -34.281 1 41.94 685 GLY A C 1
ATOM 5329 O O . GLY A 1 685 ? -3.033 4.641 -33.469 1 41.94 685 GLY A O 1
ATOM 5330 N N . ARG A 1 686 ? -3.836 5.07 -35.625 1 37.97 686 ARG A N 1
ATOM 5331 C CA . ARG A 1 686 ? -2.631 4.504 -36.219 1 37.97 686 ARG A CA 1
ATOM 5332 C C . ARG A 1 686 ? -1.389 5.27 -35.781 1 37.97 686 ARG A C 1
ATOM 5334 O O . ARG A 1 686 ? -0.314 4.684 -35.625 1 37.97 686 ARG A O 1
ATOM 5341 N N . TYR A 1 687 ? -1.617 6.465 -35.75 1 31.12 687 TYR A N 1
ATOM 5342 C CA . TYR A 1 687 ? -0.538 7.277 -35.188 1 31.12 687 TYR A CA 1
ATOM 5343 C C . TYR A 1 687 ? -0.586 7.281 -33.656 1 31.12 687 TYR A C 1
ATOM 5345 O O . TYR A 1 687 ? 0.453 7.359 -33 1 31.12 687 TYR A O 1
ATOM 5353 N N . GLY A 1 688 ? -1.837 7.285 -33.125 1 32.28 688 GLY A N 1
ATOM 5354 C CA . GLY A 1 688 ? -2.125 7.406 -31.703 1 32.28 688 GLY A CA 1
ATOM 5355 C C . GLY A 1 688 ? -2.02 6.09 -30.953 1 32.28 688 GLY A C 1
ATOM 5356 O O . GLY A 1 688 ? -2.211 6.043 -29.734 1 32.28 688 GLY A O 1
ATOM 5357 N N . SER A 1 689 ? -2.346 4.996 -31.656 1 31.14 689 SER A N 1
ATOM 5358 C CA . SER A 1 689 ? -2.256 3.719 -30.953 1 31.14 689 SER A CA 1
ATOM 5359 C C . SER A 1 689 ? -1.048 3.68 -30.016 1 31.14 689 SER A C 1
ATOM 5361 O O . SER A 1 689 ? -0.821 2.684 -29.328 1 31.14 689 SER A O 1
ATOM 5363 N N . ALA A 1 690 ? -0.22 4.629 -30.234 1 25.98 690 ALA A N 1
ATOM 5364 C CA . ALA A 1 690 ? 0.872 4.879 -29.297 1 25.98 690 ALA A CA 1
ATOM 5365 C C . ALA A 1 690 ? 0.337 5.312 -27.938 1 25.98 690 ALA A C 1
ATOM 5367 O O . ALA A 1 690 ? 1.109 5.535 -27 1 25.98 690 ALA A O 1
ATOM 5368 N N . PHE A 1 691 ? -0.938 5.723 -27.938 1 26.77 691 PHE A N 1
ATOM 5369 C CA . PHE A 1 691 ? -1.469 6.465 -26.812 1 26.77 691 PHE A CA 1
ATOM 5370 C C . PHE A 1 691 ? -1.846 5.52 -25.672 1 26.77 691 PHE A C 1
ATOM 5372 O O . PHE A 1 691 ? -2.371 5.957 -24.641 1 26.77 691 PHE A O 1
ATOM 5379 N N . ARG A 1 692 ? -1.928 4.254 -25.906 1 25.62 692 ARG A N 1
ATOM 5380 C CA . ARG A 1 692 ? -2.574 3.385 -24.922 1 25.62 692 ARG A CA 1
ATOM 5381 C C . ARG A 1 692 ? -1.953 3.564 -23.547 1 25.62 692 ARG A C 1
ATOM 5383 O O . ARG A 1 692 ? -2.629 3.389 -22.531 1 25.62 692 ARG A O 1
ATOM 5390 N N . HIS A 1 693 ? -0.649 3.482 -23.547 1 24.64 693 HIS A N 1
ATOM 5391 C CA . HIS A 1 693 ? -0.033 2.994 -22.312 1 24.64 693 HIS A CA 1
ATOM 5392 C C . HIS A 1 693 ? 0.141 4.117 -21.297 1 24.64 693 HIS A C 1
ATOM 5394 O O . HIS A 1 693 ? 0.763 3.922 -20.25 1 24.64 693 HIS A O 1
ATOM 5400 N N . ALA A 1 694 ? -0.134 5.34 -21.688 1 23.31 694 ALA A N 1
ATOM 5401 C CA . ALA A 1 694 ? 0.473 6.336 -20.812 1 23.31 694 ALA A CA 1
ATOM 5402 C C . ALA A 1 694 ? -0.303 6.461 -19.5 1 23.31 694 ALA A C 1
ATOM 5404 O O . ALA A 1 694 ? 0.137 7.145 -18.578 1 23.31 694 ALA A O 1
ATOM 5405 N N . SER A 1 695 ? -1.524 6.289 -19.578 1 24.3 695 SER A N 1
ATOM 5406 C CA . SER A 1 695 ? -2.244 6.867 -18.453 1 24.3 695 SER A CA 1
ATOM 5407 C C . SER A 1 695 ? -1.8 6.238 -17.141 1 24.3 695 SER A C 1
ATOM 5409 O O . SER A 1 695 ? -2.117 6.746 -16.062 1 24.3 695 SER A O 1
ATOM 5411 N N . GLY A 1 696 ? -1.512 5.016 -17.188 1 24.05 696 GLY A N 1
ATOM 5412 C CA . GLY A 1 696 ? -1.378 4.312 -15.914 1 24.05 696 GLY A CA 1
ATOM 5413 C C . GLY A 1 696 ? -0.159 4.738 -15.125 1 24.05 696 GLY A C 1
ATOM 5414 O O . GLY A 1 696 ? 0.149 4.152 -14.086 1 24.05 696 GLY A O 1
ATOM 5415 N N . ILE A 1 697 ? 0.587 5.574 -15.766 1 22.83 697 ILE A N 1
ATOM 5416 C CA . ILE A 1 697 ? 1.914 5.512 -15.164 1 22.83 697 ILE A CA 1
ATOM 5417 C C . ILE A 1 697 ? 1.846 5.988 -13.711 1 22.83 697 ILE A C 1
ATOM 5419 O O . ILE A 1 697 ? 2.381 5.34 -12.812 1 22.83 697 ILE A O 1
ATOM 5423 N N . TRP A 1 698 ? 1.762 7.434 -13.578 1 22.45 698 TRP A N 1
ATOM 5424 C CA . TRP A 1 698 ? 2.074 7.969 -12.258 1 22.45 698 TRP A CA 1
ATOM 5425 C C . TRP A 1 698 ? 0.856 7.91 -11.344 1 22.45 698 TRP A C 1
ATOM 5427 O O . TRP A 1 698 ? 0.89 8.422 -10.219 1 22.45 698 TRP A O 1
ATOM 5437 N N . ALA A 1 699 ? -0.193 7.773 -11.852 1 24.03 699 ALA A N 1
ATOM 5438 C CA . ALA A 1 699 ? -1.258 7.91 -10.859 1 24.03 699 ALA A CA 1
ATOM 5439 C C . ALA A 1 699 ? -1.103 6.883 -9.742 1 24.03 699 ALA A C 1
ATOM 5441 O O . ALA A 1 699 ? -1.511 7.129 -8.609 1 24.03 699 ALA A O 1
ATOM 5442 N N . GLY A 1 700 ? -1.067 5.586 -10.18 1 24.22 700 GLY A N 1
ATOM 5443 C CA . GLY A 1 700 ? -1.047 4.613 -9.102 1 24.22 700 GLY A CA 1
ATOM 5444 C C . GLY A 1 700 ? 0.23 4.652 -8.281 1 24.22 700 GLY A C 1
ATOM 5445 O O . GLY A 1 700 ? 0.404 3.865 -7.352 1 24.22 700 GLY A O 1
ATOM 5446 N N . THR A 1 701 ? 1.291 5.012 -8.953 1 22.02 701 THR A N 1
ATOM 5447 C CA . THR A 1 701 ? 2.537 4.926 -8.203 1 22.02 701 THR A CA 1
ATOM 5448 C C . THR A 1 701 ? 2.576 5.98 -7.102 1 22.02 701 THR A C 1
ATOM 5450 O O . THR A 1 701 ? 3.633 6.246 -6.523 1 22.02 701 THR A O 1
ATOM 5453 N N . ASP A 1 702 ? 1.735 6.867 -7.012 1 19.06 702 ASP A N 1
ATOM 5454 C CA . ASP A 1 702 ? 1.944 7.758 -5.875 1 19.06 702 ASP A CA 1
ATOM 5455 C C . ASP A 1 702 ? 2.035 6.973 -4.57 1 19.06 702 ASP A C 1
ATOM 5457 O O . ASP A 1 702 ? 1.093 6.277 -4.191 1 19.06 702 ASP A O 1
ATOM 5461 N N . GLY A 1 703 ? 3.072 6.312 -4.172 1 16.12 703 GLY A N 1
ATOM 5462 C CA . GLY A 1 703 ? 3.545 6.816 -2.893 1 16.12 703 GLY A CA 1
ATOM 5463 C C . GLY A 1 703 ? 3.758 8.32 -2.883 1 16.12 703 GLY A C 1
ATOM 5464 O O . GLY A 1 703 ? 4.164 8.898 -3.891 1 16.12 703 GLY A O 1
ATOM 5465 N N . MET B 1 1 ? 14.477 -29.703 31.516 1 38.88 1 MET B N 1
ATOM 5466 C CA . MET B 1 1 ? 14.023 -29.938 30.141 1 38.88 1 MET B CA 1
ATOM 5467 C C . MET B 1 1 ? 14.234 -28.688 29.281 1 38.88 1 MET B C 1
ATOM 5469 O O . MET B 1 1 ? 13.836 -27.578 29.688 1 38.88 1 MET B O 1
ATOM 5473 N N . ASN B 1 2 ? 15.188 -28.656 28.375 1 62.03 2 ASN B N 1
ATOM 5474 C CA . ASN B 1 2 ? 15.711 -27.5 27.656 1 62.03 2 ASN B CA 1
ATOM 5475 C C . ASN B 1 2 ? 14.602 -26.781 26.891 1 62.03 2 ASN B C 1
ATOM 5477 O O . ASN B 1 2 ? 13.711 -27.422 26.328 1 62.03 2 ASN B O 1
ATOM 5481 N N . ARG B 1 3 ? 14.273 -25.625 27.203 1 82.75 3 ARG B N 1
ATOM 5482 C CA . ARG B 1 3 ? 13.219 -24.844 26.562 1 82.75 3 ARG B CA 1
ATOM 5483 C C . ARG B 1 3 ? 13.281 -24.953 25.047 1 82.75 3 ARG B C 1
ATOM 5485 O O . ARG B 1 3 ? 14.367 -24.953 24.469 1 82.75 3 ARG B O 1
ATOM 5492 N N . PRO B 1 4 ? 12.164 -25.375 24.406 1 89.38 4 PRO B N 1
ATOM 5493 C CA . PRO B 1 4 ? 12.148 -25.453 22.938 1 89.38 4 PRO B CA 1
ATOM 5494 C C . PRO B 1 4 ? 12.734 -24.219 22.266 1 89.38 4 PRO B C 1
ATOM 5496 O O . PRO B 1 4 ? 12.641 -23.125 22.812 1 89.38 4 PRO B O 1
ATOM 5499 N N . GLN B 1 5 ? 13.445 -24.547 21.188 1 92.12 5 GLN B N 1
ATOM 5500 C CA . GLN B 1 5 ? 14.008 -23.453 20.406 1 92.12 5 GLN B CA 1
ATOM 5501 C C . GLN B 1 5 ? 13.102 -23.109 19.219 1 92.12 5 GLN B C 1
ATOM 5503 O O . GLN B 1 5 ? 12.711 -23.984 18.453 1 92.12 5 GLN B O 1
ATOM 5508 N N . TYR B 1 6 ? 12.773 -21.828 19.109 1 94.94 6 TYR B N 1
ATOM 5509 C CA . TYR B 1 6 ? 11.898 -21.359 18.031 1 94.94 6 TYR B CA 1
ATOM 5510 C C . TYR B 1 6 ? 12.656 -20.469 17.062 1 94.94 6 TYR B C 1
ATOM 5512 O O . TYR B 1 6 ? 13.32 -19.516 17.469 1 94.94 6 TYR B O 1
ATOM 5520 N N . VAL B 1 7 ? 12.648 -20.828 15.766 1 96.31 7 VAL B N 1
ATOM 5521 C CA . VAL B 1 7 ? 13.266 -20.031 14.711 1 96.31 7 VAL B CA 1
ATOM 5522 C C . VAL B 1 7 ? 12.195 -19.578 13.719 1 96.31 7 VAL B C 1
ATOM 5524 O O . VAL B 1 7 ? 11.438 -20.406 13.195 1 96.31 7 VAL B O 1
ATOM 5527 N N . LEU B 1 8 ? 12.102 -18.297 13.492 1 97.75 8 LEU B N 1
ATOM 5528 C CA . LEU B 1 8 ? 11.141 -17.719 12.562 1 97.75 8 LEU B CA 1
ATOM 5529 C C . LEU B 1 8 ? 11.828 -17.281 11.273 1 97.75 8 LEU B C 1
ATOM 5531 O O . LEU B 1 8 ? 12.781 -16.5 11.305 1 97.75 8 LEU B O 1
ATOM 5535 N N . GLY B 1 9 ? 11.445 -17.875 10.141 1 98.06 9 GLY B N 1
ATOM 5536 C CA . GLY B 1 9 ? 11.859 -17.391 8.828 1 98.06 9 GLY B CA 1
ATOM 5537 C C . GLY B 1 9 ? 10.867 -16.422 8.219 1 98.06 9 GLY B C 1
ATOM 5538 O O . GLY B 1 9 ? 9.664 -16.703 8.156 1 98.06 9 GLY B O 1
ATOM 5539 N N . VAL B 1 10 ? 11.328 -15.234 7.781 1 97.5 10 VAL B N 1
ATOM 5540 C CA . VAL B 1 10 ? 10.477 -14.203 7.207 1 97.5 10 VAL B CA 1
ATOM 5541 C C . VAL B 1 10 ? 10.969 -13.836 5.809 1 97.5 10 VAL B C 1
ATOM 5543 O O . VAL B 1 10 ? 12 -13.18 5.66 1 97.5 10 VAL B O 1
ATOM 5546 N N . SER B 1 11 ? 10.211 -14.258 4.805 1 96.5 11 SER B N 1
ATOM 5547 C CA . SER B 1 11 ? 10.531 -13.883 3.434 1 96.5 11 SER B CA 1
ATOM 5548 C C . SER B 1 11 ? 9.883 -12.547 3.064 1 96.5 11 SER B C 1
ATOM 5550 O O . SER B 1 11 ? 8.656 -12.438 3.012 1 96.5 11 SER B O 1
ATOM 5552 N N . MET B 1 12 ? 10.672 -11.602 2.787 1 92.06 12 MET B N 1
ATOM 5553 C CA . MET B 1 12 ? 10.211 -10.258 2.469 1 92.06 12 MET B CA 1
ATOM 5554 C C . MET B 1 12 ? 10.477 -9.922 1.007 1 92.06 12 MET B C 1
ATOM 5556 O O . MET B 1 12 ? 10.828 -8.781 0.681 1 92.06 12 MET B O 1
ATOM 5560 N N . SER B 1 13 ? 10.406 -10.875 0.181 1 88.25 13 SER B N 1
ATOM 5561 C CA . SER B 1 13 ? 10.57 -10.641 -1.25 1 88.25 13 SER B CA 1
ATOM 5562 C C . SER B 1 13 ? 9.484 -9.719 -1.788 1 88.25 13 SER B C 1
ATOM 5564 O O . SER B 1 13 ? 8.5 -9.445 -1.099 1 88.25 13 SER B O 1
ATOM 5566 N N . ASN B 1 14 ? 9.648 -9.18 -2.984 1 80.75 14 ASN B N 1
ATOM 5567 C CA . ASN B 1 14 ? 8.703 -8.242 -3.578 1 80.75 14 ASN B CA 1
ATOM 5568 C C . ASN B 1 14 ? 7.348 -8.891 -3.828 1 80.75 14 ASN B C 1
ATOM 5570 O O . ASN B 1 14 ? 6.328 -8.211 -3.92 1 80.75 14 ASN B O 1
ATOM 5574 N N . HIS B 1 15 ? 7.426 -10.141 -3.975 1 86.69 15 HIS B N 1
ATOM 5575 C CA . HIS B 1 15 ? 6.191 -10.906 -4.129 1 86.69 15 HIS B CA 1
ATOM 5576 C C . HIS B 1 15 ? 6.281 -12.242 -3.402 1 86.69 15 HIS B C 1
ATOM 5578 O O . HIS B 1 15 ? 7.359 -12.641 -2.957 1 86.69 15 HIS B O 1
ATOM 5584 N N . ASP B 1 16 ? 5.156 -12.844 -3.203 1 92 16 ASP B N 1
ATOM 5585 C CA . ASP B 1 16 ? 5.07 -14.156 -2.576 1 92 16 ASP B CA 1
ATOM 5586 C C . ASP B 1 16 ? 5.715 -14.148 -1.19 1 92 16 ASP B C 1
ATOM 5588 O O . ASP B 1 16 ? 6.52 -15.023 -0.868 1 92 16 ASP B O 1
ATOM 5592 N N . ARG B 1 17 ? 5.453 -13.141 -0.447 1 93.69 17 ARG B N 1
ATOM 5593 C CA . ARG B 1 17 ? 5.965 -13.062 0.917 1 93.69 17 ARG B CA 1
ATOM 5594 C C . ARG B 1 17 ? 5.359 -14.156 1.794 1 93.69 17 ARG B C 1
ATOM 5596 O O . ARG B 1 17 ? 4.262 -14.648 1.517 1 93.69 17 ARG B O 1
ATOM 5603 N N . SER B 1 18 ? 6.113 -14.539 2.824 1 97.44 18 SER B N 1
ATOM 5604 C CA . SER B 1 18 ? 5.672 -15.664 3.643 1 97.44 18 SER B CA 1
ATOM 5605 C C . SER B 1 18 ? 6.418 -15.703 4.973 1 97.44 18 SER B C 1
ATOM 5607 O O . SER B 1 18 ? 7.359 -14.938 5.188 1 97.44 18 SER B O 1
ATOM 5609 N N . ALA B 1 19 ? 5.965 -16.562 5.891 1 98.12 19 ALA B N 1
ATOM 5610 C CA . ALA B 1 19 ? 6.609 -16.812 7.176 1 98.12 19 ALA B CA 1
ATOM 5611 C C . ALA B 1 19 ? 6.57 -18.297 7.531 1 98.12 19 ALA B C 1
ATOM 5613 O O . ALA B 1 19 ? 5.652 -19.016 7.129 1 98.12 19 ALA B O 1
ATOM 5614 N N . CYS B 1 20 ? 7.578 -18.75 8.227 1 98.56 20 CYS B N 1
ATOM 5615 C CA . CYS B 1 20 ? 7.699 -20.125 8.688 1 98.56 20 CYS B CA 1
ATOM 5616 C C . CYS B 1 20 ? 8.258 -20.188 10.102 1 98.56 20 CYS B C 1
ATOM 5618 O O . CYS B 1 20 ? 9.234 -19.484 10.414 1 98.56 20 CYS B O 1
ATOM 5620 N N . LEU B 1 21 ? 7.691 -20.969 10.953 1 97.88 21 LEU B N 1
ATOM 5621 C CA . LEU B 1 21 ? 8.141 -21.125 12.328 1 97.88 21 LEU B CA 1
ATOM 5622 C C . LEU B 1 21 ? 8.602 -22.562 12.578 1 97.88 21 LEU B C 1
ATOM 5624 O O . LEU B 1 21 ? 7.848 -23.516 12.344 1 97.88 21 LEU B O 1
ATOM 5628 N N . LEU B 1 22 ? 9.828 -22.719 13.039 1 95.75 22 LEU B N 1
ATOM 5629 C CA . LEU B 1 22 ? 10.367 -24 13.445 1 95.75 22 LEU B CA 1
ATOM 5630 C C . LEU B 1 22 ? 10.375 -24.141 14.961 1 95.75 22 LEU B C 1
ATOM 5632 O O . LEU B 1 22 ? 10.641 -23.172 15.68 1 95.75 22 LEU B O 1
ATOM 5636 N N . ARG B 1 23 ? 10.047 -25.266 15.43 1 94.56 23 ARG B N 1
ATOM 5637 C CA . ARG B 1 23 ? 10.281 -25.703 16.812 1 94.56 23 ARG B CA 1
ATOM 5638 C C . ARG B 1 23 ? 11.258 -26.859 16.859 1 94.56 23 ARG B C 1
ATOM 5640 O O . ARG B 1 23 ? 10.93 -27.984 16.469 1 94.56 23 ARG B O 1
ATOM 5647 N N . ASP B 1 24 ? 12.438 -26.656 17.297 1 90.56 24 ASP B N 1
ATOM 5648 C CA . ASP B 1 24 ? 13.469 -27.688 17.391 1 90.56 24 ASP B CA 1
ATOM 5649 C C . ASP B 1 24 ? 13.711 -28.359 16.031 1 90.56 24 ASP B C 1
ATOM 5651 O O . ASP B 1 24 ? 13.773 -29.578 15.953 1 90.56 24 ASP B O 1
ATOM 5655 N N . GLY B 1 25 ? 13.625 -27.562 15.008 1 89.75 25 GLY B N 1
ATOM 5656 C CA . GLY B 1 25 ? 13.961 -28.047 13.68 1 89.75 25 GLY B CA 1
ATOM 5657 C C . GLY B 1 25 ? 12.773 -28.609 12.93 1 89.75 25 GLY B C 1
ATOM 5658 O O . GLY B 1 25 ? 12.898 -29.031 11.773 1 89.75 25 GLY B O 1
ATOM 5659 N N . GLU B 1 26 ? 11.625 -28.594 13.516 1 92.5 26 GLU B N 1
ATOM 5660 C CA . GLU B 1 26 ? 10.406 -29.062 12.867 1 92.5 26 GLU B CA 1
ATOM 5661 C C . GLU B 1 26 ? 9.461 -27.906 12.539 1 92.5 26 GLU B C 1
ATOM 5663 O O . GLU B 1 26 ? 9.305 -26.984 13.344 1 92.5 26 GLU B O 1
ATOM 5668 N N . ILE B 1 27 ? 8.891 -27.984 11.398 1 95.31 27 ILE B N 1
ATOM 5669 C CA . ILE B 1 27 ? 7.988 -26.922 10.984 1 95.31 27 ILE B CA 1
ATOM 5670 C C . ILE B 1 27 ? 6.695 -26.984 11.797 1 95.31 27 ILE B C 1
ATOM 5672 O O . ILE B 1 27 ? 5.992 -28 11.766 1 95.31 27 ILE B O 1
ATOM 5676 N N . VAL B 1 28 ? 6.418 -25.953 12.508 1 96.62 28 VAL B N 1
ATOM 5677 C CA . VAL B 1 28 ? 5.164 -25.812 13.242 1 96.62 28 VAL B CA 1
ATOM 5678 C C . VAL B 1 28 ? 4.078 -25.281 12.312 1 96.62 28 VAL B C 1
ATOM 5680 O O . VAL B 1 28 ? 2.945 -25.766 12.32 1 96.62 28 VAL B O 1
ATOM 5683 N N . ALA B 1 29 ? 4.504 -24.281 11.57 1 98 29 ALA B N 1
ATOM 5684 C CA . ALA B 1 29 ? 3.588 -23.656 10.617 1 98 29 ALA B CA 1
ATOM 5685 C C . ALA B 1 29 ? 4.352 -22.875 9.547 1 98 29 ALA B C 1
ATOM 5687 O O . ALA B 1 29 ? 5.449 -22.375 9.805 1 98 29 ALA B O 1
ATOM 5688 N N . ALA B 1 30 ? 3.852 -22.812 8.414 1 98.56 30 ALA B N 1
ATOM 5689 C CA . ALA B 1 30 ? 4.297 -22 7.285 1 98.56 30 ALA B CA 1
ATOM 5690 C C . ALA B 1 30 ? 3.119 -21.578 6.414 1 98.56 30 ALA B C 1
ATOM 5692 O O . ALA B 1 30 ? 2.221 -22.375 6.141 1 98.56 30 ALA B O 1
ATOM 5693 N N . VAL B 1 31 ? 3.062 -20.281 6.082 1 98.19 31 VAL B N 1
ATOM 5694 C CA . VAL B 1 31 ? 1.926 -19.812 5.301 1 98.19 31 VAL B CA 1
ATOM 5695 C C . VAL B 1 31 ? 2.35 -18.609 4.453 1 98.19 31 VAL B C 1
ATOM 5697 O O . VAL B 1 31 ? 3.17 -17.797 4.883 1 98.19 31 VAL B O 1
ATOM 5700 N N . ALA B 1 32 ? 1.866 -18.594 3.25 1 97.31 32 ALA B N 1
ATOM 5701 C CA . ALA B 1 32 ? 2.102 -17.469 2.357 1 97.31 32 ALA B CA 1
ATOM 5702 C C . ALA B 1 32 ? 1.148 -16.312 2.664 1 97.31 32 ALA B C 1
ATOM 5704 O O . ALA B 1 32 ? -0.025 -16.547 2.973 1 97.31 32 ALA B O 1
ATOM 5705 N N . GLU B 1 33 ? 1.6 -15.109 2.518 1 94.75 33 GLU B N 1
ATOM 5706 C CA . GLU B 1 33 ? 0.828 -13.914 2.826 1 94.75 33 GLU B CA 1
ATOM 5707 C C . GLU B 1 33 ? -0.436 -13.836 1.974 1 94.75 33 GLU B C 1
ATOM 5709 O O . GLU B 1 33 ? -1.477 -13.367 2.439 1 94.75 33 GLU B O 1
ATOM 5714 N N . GLU B 1 34 ? -0.407 -14.266 0.719 1 92.75 34 GLU B N 1
ATOM 5715 C CA . GLU B 1 34 ? -1.538 -14.141 -0.196 1 92.75 34 GLU B CA 1
ATOM 5716 C C . GLU B 1 34 ? -2.75 -14.914 0.316 1 92.75 34 GLU B C 1
ATOM 5718 O O . GLU B 1 34 ? -3.893 -14.547 0.026 1 92.75 34 GLU B O 1
ATOM 5723 N N . ARG B 1 35 ? -2.477 -15.961 1.099 1 95.25 35 ARG B N 1
ATOM 5724 C CA . ARG B 1 35 ? -3.562 -16.766 1.653 1 95.25 35 ARG B CA 1
ATOM 5725 C C . ARG B 1 35 ? -4.371 -15.961 2.67 1 95.25 35 ARG B C 1
ATOM 5727 O O . ARG B 1 35 ? -5.535 -16.266 2.928 1 95.25 35 ARG B O 1
ATOM 5734 N N . LEU B 1 36 ? -3.711 -15 3.18 1 93.19 36 LEU B N 1
ATOM 5735 C CA . LEU B 1 36 ? -4.301 -14.305 4.32 1 93.19 36 LEU B CA 1
ATOM 5736 C C . LEU B 1 36 ? -4.77 -12.914 3.924 1 93.19 36 LEU B C 1
ATOM 5738 O O . LEU B 1 36 ? -5.824 -12.461 4.371 1 93.19 36 LEU B O 1
ATOM 5742 N N . ASP B 1 37 ? -3.986 -12.25 3.127 1 86.56 37 ASP B N 1
ATOM 5743 C CA . ASP B 1 37 ? -4.402 -10.906 2.748 1 86.56 37 ASP B CA 1
ATOM 5744 C C . ASP B 1 37 ? -5.281 -10.938 1.498 1 86.56 37 ASP B C 1
ATOM 5746 O O . ASP B 1 37 ? -5.863 -9.914 1.118 1 86.56 37 ASP B O 1
ATOM 5750 N N . ARG B 1 38 ? -5.352 -12.125 0.786 1 89.19 38 ARG B N 1
ATOM 5751 C CA . ARG B 1 38 ? -6.242 -12.422 -0.333 1 89.19 38 ARG B CA 1
ATOM 5752 C C . ARG B 1 38 ? -5.832 -11.641 -1.58 1 89.19 38 ARG B C 1
ATOM 5754 O O . ARG B 1 38 ? -6.664 -11.359 -2.443 1 89.19 38 ARG B O 1
ATOM 5761 N N . ARG B 1 39 ? -4.586 -11.297 -1.587 1 84.31 39 ARG B N 1
ATOM 5762 C CA . ARG B 1 39 ? -3.992 -10.703 -2.781 1 84.31 39 ARG B CA 1
ATOM 5763 C C . ARG B 1 39 ? -3.023 -11.672 -3.451 1 84.31 39 ARG B C 1
ATOM 5765 O O . ARG B 1 39 ? -1.998 -12.031 -2.869 1 84.31 39 ARG B O 1
ATOM 5772 N N . LYS B 1 40 ? -3.396 -11.961 -4.602 1 87.25 40 LYS B N 1
ATOM 5773 C CA . LYS B 1 40 ? -2.557 -12.914 -5.32 1 87.25 40 LYS B CA 1
ATOM 5774 C C . LYS B 1 40 ? -1.115 -12.422 -5.41 1 87.25 40 LYS B C 1
ATOM 5776 O O . LYS B 1 40 ? -0.871 -11.258 -5.715 1 87.25 40 LYS B O 1
ATOM 5781 N N . LYS B 1 41 ? -0.119 -13.266 -5.074 1 85.88 41 LYS B N 1
ATOM 5782 C CA . LYS B 1 41 ? 1.32 -13.023 -5.074 1 85.88 41 LYS B CA 1
ATOM 5783 C C . LYS B 1 41 ? 1.711 -12.031 -3.984 1 85.88 41 LYS B C 1
ATOM 5785 O O . LYS B 1 41 ? 2.887 -11.914 -3.633 1 85.88 41 LYS B O 1
ATOM 5790 N N . SER B 1 42 ? 0.655 -11.328 -3.428 1 80.19 42 SER B N 1
ATOM 5791 C CA . SER B 1 42 ? 0.838 -10.422 -2.297 1 80.19 42 SER B CA 1
ATOM 5792 C C . SER B 1 42 ? 2.043 -9.516 -2.51 1 80.19 42 SER B C 1
ATOM 5794 O O . SER B 1 42 ? 2.949 -9.469 -1.677 1 80.19 42 SER B O 1
ATOM 5796 N N . GLU B 1 43 ? 1.971 -8.773 -3.559 1 71.06 43 GLU B N 1
ATOM 5797 C CA . GLU B 1 43 ? 3.049 -7.82 -3.803 1 71.06 43 GLU B CA 1
ATOM 5798 C C . GLU B 1 43 ? 3.23 -6.875 -2.615 1 71.06 43 GLU B C 1
ATOM 5800 O O . GLU B 1 43 ? 2.252 -6.402 -2.035 1 71.06 43 GLU B O 1
ATOM 5805 N N . GLY B 1 44 ? 4.371 -6.836 -2.189 1 60.59 44 GLY B N 1
ATOM 5806 C CA . GLY B 1 44 ? 4.691 -6.141 -0.953 1 60.59 44 GLY B CA 1
ATOM 5807 C C . GLY B 1 44 ? 4.879 -4.645 -1.139 1 60.59 44 GLY B C 1
ATOM 5808 O O . GLY B 1 44 ? 5.078 -3.914 -0.167 1 60.59 44 GLY B O 1
ATOM 5809 N N . PHE B 1 45 ? 4.711 -4.262 -2.324 1 55.88 45 PHE B N 1
ATOM 5810 C CA . PHE B 1 45 ? 5.008 -2.85 -2.529 1 55.88 45 PHE B CA 1
ATOM 5811 C C . PHE B 1 45 ? 3.869 -1.975 -2.02 1 55.88 45 PHE B C 1
ATOM 5813 O O . PHE B 1 45 ? 2.711 -2.182 -2.383 1 55.88 45 PHE B O 1
ATOM 5820 N N . TYR B 1 46 ? 3.934 -1.479 -0.881 1 54.12 46 TYR B N 1
ATOM 5821 C CA . TYR B 1 46 ? 2.961 -0.543 -0.329 1 54.12 46 TYR B CA 1
ATOM 5822 C C . TYR B 1 46 ? 2.721 0.621 -1.283 1 54.12 46 TYR B C 1
ATOM 5824 O O . TYR B 1 46 ? 1.588 1.083 -1.436 1 54.12 46 TYR B O 1
ATOM 5832 N N . GLU B 1 47 ? 3.668 1.319 -1.702 1 49.53 47 GLU B N 1
ATOM 5833 C CA . GLU B 1 47 ? 3.477 2.434 -2.625 1 49.53 47 GLU B CA 1
ATOM 5834 C C . GLU B 1 47 ? 4.285 2.236 -3.904 1 49.53 47 GLU B C 1
ATOM 5836 O O . GLU B 1 47 ? 5.348 1.616 -3.881 1 49.53 47 GLU B O 1
ATOM 5841 N N . GLN B 1 48 ? 3.473 2.016 -4.996 1 43.28 48 GLN B N 1
ATOM 5842 C CA . GLN B 1 48 ? 4.168 1.878 -6.27 1 43.28 48 GLN B CA 1
ATOM 5843 C C . GLN B 1 48 ? 5.359 2.828 -6.355 1 43.28 48 GLN B C 1
ATOM 5845 O O . GLN B 1 48 ? 5.973 2.973 -7.414 1 43.28 48 GLN B O 1
ATOM 5850 N N . HIS B 1 49 ? 5.594 3.672 -5.402 1 41.41 49 HIS B N 1
ATOM 5851 C CA . HIS B 1 49 ? 6.688 4.605 -5.652 1 41.41 49 HIS B CA 1
ATOM 5852 C C . HIS B 1 49 ? 8.039 3.975 -5.328 1 41.41 49 HIS B C 1
ATOM 5854 O O . HIS B 1 49 ? 8.102 2.971 -4.617 1 41.41 49 HIS B O 1
ATOM 5860 N N . LEU B 1 50 ? 9.016 4.418 -6.031 1 42.47 50 LEU B N 1
ATOM 5861 C CA . LEU B 1 50 ? 10.422 4.047 -6.141 1 42.47 50 LEU B CA 1
ATOM 5862 C C . LEU B 1 50 ? 10.992 3.654 -4.781 1 42.47 50 LEU B C 1
ATOM 5864 O O . LEU B 1 50 ? 11.859 2.779 -4.691 1 42.47 50 LEU B O 1
ATOM 5868 N N . GLY B 1 51 ? 10.711 4.359 -3.758 1 45.62 51 GLY B N 1
ATOM 5869 C CA . GLY B 1 51 ? 11.281 4.027 -2.463 1 45.62 51 GLY B CA 1
ATOM 5870 C C . GLY B 1 51 ? 10.469 3 -1.698 1 45.62 51 GLY B C 1
ATOM 5871 O O . GLY B 1 51 ? 10.523 2.943 -0.468 1 45.62 51 GLY B O 1
ATOM 5872 N N . SER B 1 52 ? 9.812 2.215 -2.557 1 51.47 52 SER B N 1
ATOM 5873 C CA . SER B 1 52 ? 8.703 1.389 -2.09 1 51.47 52 SER B CA 1
ATOM 5874 C C . SER B 1 52 ? 9.188 0.32 -1.113 1 51.47 52 SER B C 1
ATOM 5876 O O . SER B 1 52 ? 10.117 -0.427 -1.413 1 51.47 52 SER B O 1
ATOM 5878 N N . ALA B 1 53 ? 9 0.633 0.042 1 60 53 ALA B N 1
ATOM 5879 C CA . ALA B 1 53 ? 9.25 -0.286 1.149 1 60 53 ALA B CA 1
ATOM 5880 C C . ALA B 1 53 ? 8.438 -1.567 0.991 1 60 53 ALA B C 1
ATOM 5882 O O . ALA B 1 53 ? 7.266 -1.523 0.609 1 60 53 ALA B O 1
ATOM 5883 N N . VAL B 1 54 ? 9.203 -2.641 0.739 1 70.25 54 VAL B N 1
ATOM 5884 C CA . VAL B 1 54 ? 8.547 -3.939 0.831 1 70.25 54 VAL B CA 1
ATOM 5885 C C . VAL B 1 54 ? 8.086 -4.184 2.266 1 70.25 54 VAL B C 1
ATOM 5887 O O . VAL B 1 54 ? 8.891 -4.16 3.197 1 70.25 54 VAL B O 1
ATOM 5890 N N . LEU B 1 55 ? 6.82 -4.289 2.41 1 80.81 55 LEU B N 1
ATOM 5891 C CA . LEU B 1 55 ? 6.25 -4.527 3.73 1 80.81 55 LEU B CA 1
ATOM 5892 C C . LEU B 1 55 ? 6.488 -5.965 4.176 1 80.81 55 LEU B C 1
ATOM 5894 O O . LEU B 1 55 ? 6.457 -6.887 3.357 1 80.81 55 LEU B O 1
ATOM 5898 N N . PRO B 1 56 ? 6.785 -6.168 5.422 1 88.94 56 PRO B N 1
ATOM 5899 C CA . PRO B 1 56 ? 6.828 -7.543 5.926 1 88.94 56 PRO B CA 1
ATOM 5900 C C . PRO B 1 56 ? 5.496 -8.273 5.766 1 88.94 56 PRO B C 1
ATOM 5902 O O . PRO B 1 56 ? 4.453 -7.629 5.625 1 88.94 56 PRO B O 1
ATOM 5905 N N . PRO B 1 57 ? 5.566 -9.555 5.668 1 93.06 57 PRO B N 1
ATOM 5906 C CA . PRO B 1 57 ? 4.316 -10.32 5.668 1 93.06 57 PRO B CA 1
ATOM 5907 C C . PRO B 1 57 ? 3.658 -10.383 7.043 1 93.06 57 PRO B C 1
ATOM 5909 O O . PRO B 1 57 ? 3.688 -11.422 7.703 1 93.06 57 PRO B O 1
ATOM 5912 N N . TYR B 1 58 ? 2.967 -9.422 7.461 1 90.69 58 TYR B N 1
ATOM 5913 C CA . TYR B 1 58 ? 2.441 -9.219 8.805 1 90.69 58 TYR B CA 1
ATOM 5914 C C . TYR B 1 58 ? 1.465 -10.328 9.18 1 90.69 58 TYR B C 1
ATOM 5916 O O . TYR B 1 58 ? 1.523 -10.867 10.289 1 90.69 58 TYR B O 1
ATOM 5924 N N . ARG B 1 59 ? 0.602 -10.633 8.281 1 93.12 59 ARG B N 1
ATOM 5925 C CA . ARG B 1 59 ? -0.429 -11.625 8.57 1 93.12 59 ARG B CA 1
ATOM 5926 C C . ARG B 1 59 ? 0.174 -13.023 8.703 1 93.12 59 ARG B C 1
ATOM 5928 O O . ARG B 1 59 ? -0.243 -13.805 9.562 1 93.12 59 ARG B O 1
ATOM 5935 N N . ALA B 1 60 ? 1.124 -13.273 7.836 1 96.62 60 ALA B N 1
ATOM 5936 C CA . ALA B 1 60 ? 1.784 -14.578 7.898 1 96.62 60 ALA B CA 1
ATOM 5937 C C . ALA B 1 60 ? 2.555 -14.742 9.203 1 96.62 60 ALA B C 1
ATOM 5939 O O . ALA B 1 60 ? 2.473 -15.781 9.859 1 96.62 60 ALA B O 1
ATOM 5940 N N . ILE B 1 61 ? 3.342 -13.672 9.602 1 96.12 61 ILE B N 1
ATOM 5941 C CA . ILE B 1 61 ? 4.09 -13.703 10.859 1 96.12 61 ILE B CA 1
ATOM 5942 C C . ILE B 1 61 ? 3.133 -13.938 12.023 1 96.12 61 ILE B C 1
ATOM 5944 O O . ILE B 1 61 ? 3.369 -14.805 12.867 1 96.12 61 ILE B O 1
ATOM 5948 N N . THR B 1 62 ? 2.051 -13.219 12.039 1 93.88 62 THR B N 1
ATOM 5949 C CA . THR B 1 62 ? 1.071 -13.312 13.117 1 93.88 62 THR B CA 1
ATOM 5950 C C . THR B 1 62 ? 0.42 -14.688 13.148 1 93.88 62 THR B C 1
ATOM 5952 O O . THR B 1 62 ? 0.25 -15.281 14.219 1 93.88 62 THR B O 1
ATOM 5955 N N . ALA B 1 63 ? 0.108 -15.234 11.984 1 95.94 63 ALA B N 1
ATOM 5956 C CA . ALA B 1 63 ? -0.579 -16.516 11.883 1 95.94 63 ALA B CA 1
ATOM 5957 C C . ALA B 1 63 ? 0.291 -17.656 12.43 1 95.94 63 ALA B C 1
ATOM 5959 O O . ALA B 1 63 ? -0.195 -18.531 13.156 1 95.94 63 ALA B O 1
ATOM 5960 N N . VAL B 1 64 ? 1.565 -17.672 12.047 1 97.38 64 VAL B N 1
ATOM 5961 C CA . VAL B 1 64 ? 2.414 -18.781 12.477 1 97.38 64 VAL B CA 1
ATOM 5962 C C . VAL B 1 64 ? 2.678 -18.688 13.977 1 97.38 64 VAL B C 1
ATOM 5964 O O . VAL B 1 64 ? 2.789 -19.703 14.656 1 97.38 64 VAL B O 1
ATOM 5967 N N . LEU B 1 65 ? 2.764 -17.484 14.539 1 94.31 65 LEU B N 1
ATOM 5968 C CA . LEU B 1 65 ? 2.934 -17.312 15.977 1 94.31 65 LEU B CA 1
ATOM 5969 C C . LEU B 1 65 ? 1.683 -17.766 16.734 1 94.31 65 LEU B C 1
ATOM 5971 O O . LEU B 1 65 ? 1.778 -18.453 17.734 1 94.31 65 LEU B O 1
ATOM 5975 N N . HIS B 1 66 ? 0.551 -17.391 16.203 1 92 66 HIS B N 1
ATOM 5976 C CA . HIS B 1 66 ? -0.712 -17.797 16.812 1 92 66 HIS B CA 1
ATOM 5977 C C . HIS B 1 66 ? -0.862 -19.312 16.828 1 92 66 HIS B C 1
ATOM 5979 O O . HIS B 1 66 ? -1.338 -19.875 17.812 1 92 66 HIS B O 1
ATOM 5985 N N . GLU B 1 67 ? -0.525 -19.938 15.695 1 93.56 67 GLU B N 1
ATOM 5986 C CA . GLU B 1 67 ? -0.61 -21.391 15.594 1 93.56 67 GLU B CA 1
ATOM 5987 C C . GLU B 1 67 ? 0.201 -22.062 16.703 1 93.56 67 GLU B C 1
ATOM 5989 O O . GLU B 1 67 ? -0.176 -23.125 17.188 1 93.56 67 GLU B O 1
ATOM 5994 N N . ALA B 1 68 ? 1.292 -21.406 17.094 1 93.94 68 ALA B N 1
ATOM 5995 C CA . ALA B 1 68 ? 2.174 -21.984 18.109 1 93.94 68 ALA B CA 1
ATOM 5996 C C . ALA B 1 68 ? 1.843 -21.453 19.5 1 93.94 68 ALA B C 1
ATOM 5998 O O . ALA B 1 68 ? 2.428 -21.891 20.5 1 93.94 68 ALA B O 1
ATOM 5999 N N . GLY B 1 69 ? 0.894 -20.516 19.609 1 89.56 69 GLY B N 1
ATOM 6000 C CA . GLY B 1 69 ? 0.576 -19.891 20.875 1 89.56 69 GLY B CA 1
ATOM 6001 C C . GLY B 1 69 ? 1.722 -19.062 21.453 1 89.56 69 GLY B C 1
ATOM 6002 O O . GLY B 1 69 ? 1.951 -19.062 22.656 1 89.56 69 GLY B O 1
ATOM 6003 N N . LEU B 1 70 ? 2.523 -18.422 20.547 1 90.75 70 LEU B N 1
ATOM 6004 C CA . LEU B 1 70 ? 3.723 -17.703 20.953 1 90.75 70 LEU B CA 1
ATOM 6005 C C . LEU B 1 70 ? 3.547 -16.203 20.719 1 90.75 70 LEU B C 1
ATOM 6007 O O . LEU B 1 70 ? 2.658 -15.773 19.984 1 90.75 70 LEU B O 1
ATOM 6011 N N . THR B 1 71 ? 4.371 -15.43 21.375 1 84.94 71 THR B N 1
ATOM 6012 C CA . THR B 1 71 ? 4.57 -14.008 21.109 1 84.94 71 THR B CA 1
ATOM 6013 C C . THR B 1 71 ? 5.949 -13.758 20.5 1 84.94 71 THR B C 1
ATOM 6015 O O . THR B 1 71 ? 6.77 -14.672 20.422 1 84.94 71 THR B O 1
ATOM 6018 N N . VAL B 1 72 ? 6.172 -12.516 20.156 1 86.44 72 VAL B N 1
ATOM 6019 C CA . VAL B 1 72 ? 7.434 -12.156 19.516 1 86.44 72 VAL B CA 1
ATOM 6020 C C . VAL B 1 72 ? 8.586 -12.391 20.484 1 86.44 72 VAL B C 1
ATOM 6022 O O . VAL B 1 72 ? 9.695 -12.734 20.078 1 86.44 72 VAL B O 1
ATOM 6025 N N . GLY B 1 73 ? 8.336 -12.227 21.766 1 84.12 73 GLY B N 1
ATOM 6026 C CA . GLY B 1 73 ? 9.359 -12.383 22.797 1 84.12 73 GLY B CA 1
ATOM 6027 C C . GLY B 1 73 ? 9.805 -13.828 22.969 1 84.12 73 GLY B C 1
ATOM 6028 O O . GLY B 1 73 ? 10.883 -14.086 23.5 1 84.12 73 GLY B O 1
ATOM 6029 N N . ASP B 1 74 ? 9.07 -14.812 22.438 1 89.19 74 ASP B N 1
ATOM 6030 C CA . ASP B 1 74 ? 9.336 -16.234 22.641 1 89.19 74 ASP B CA 1
ATOM 6031 C C . ASP B 1 74 ? 10.273 -16.766 21.562 1 89.19 74 ASP B C 1
ATOM 6033 O O . ASP B 1 74 ? 10.812 -17.875 21.688 1 89.19 74 ASP B O 1
ATOM 6037 N N . ILE B 1 75 ? 10.516 -15.992 20.547 1 93 75 ILE B N 1
ATOM 6038 C CA . ILE B 1 75 ? 11.305 -16.438 19.422 1 93 75 ILE B CA 1
ATOM 6039 C C . ILE B 1 75 ? 12.797 -16.328 19.75 1 93 75 ILE B C 1
ATOM 6041 O O . ILE B 1 75 ? 13.234 -15.336 20.328 1 93 75 ILE B O 1
ATOM 6045 N N . ASP B 1 76 ? 13.539 -17.312 19.391 1 93.5 76 ASP B N 1
ATOM 6046 C CA . ASP B 1 76 ? 14.969 -17.328 19.688 1 93.5 76 ASP B CA 1
ATOM 6047 C C . ASP B 1 76 ? 15.781 -16.703 18.562 1 93.5 76 ASP B C 1
ATOM 6049 O O . ASP B 1 76 ? 16.844 -16.109 18.797 1 93.5 76 ASP B O 1
ATOM 6053 N N . ARG B 1 77 ? 15.273 -16.891 17.359 1 95.31 77 ARG B N 1
ATOM 6054 C CA . ARG B 1 77 ? 15.953 -16.344 16.188 1 95.31 77 ARG B CA 1
ATOM 6055 C C . ARG B 1 77 ? 14.961 -16 15.086 1 95.31 77 ARG B C 1
ATOM 6057 O O . ARG B 1 77 ? 14.031 -16.766 14.828 1 95.31 77 ARG B O 1
ATOM 6064 N N . VAL B 1 78 ? 15.133 -14.828 14.547 1 96.75 78 VAL B N 1
ATOM 6065 C CA . VAL B 1 78 ? 14.391 -14.414 13.367 1 96.75 78 VAL B CA 1
ATOM 6066 C C . VAL B 1 78 ? 15.352 -14.227 12.188 1 96.75 78 VAL B C 1
ATOM 6068 O O . VAL B 1 78 ? 16.328 -13.484 12.289 1 96.75 78 VAL B O 1
ATOM 6071 N N . VAL B 1 79 ? 15.133 -14.938 11.125 1 97.31 79 VAL B N 1
ATOM 6072 C CA . VAL B 1 79 ? 15.945 -14.789 9.93 1 97.31 79 VAL B CA 1
ATOM 6073 C C . VAL B 1 79 ? 15.102 -14.188 8.805 1 97.31 79 VAL B C 1
ATOM 6075 O O . VAL B 1 79 ? 14.07 -14.75 8.43 1 97.31 79 VAL B O 1
ATOM 6078 N N . CYS B 1 80 ? 15.523 -13.031 8.344 1 96.5 80 CYS B N 1
ATOM 6079 C CA . CYS B 1 80 ? 14.805 -12.391 7.246 1 96.5 80 CYS B CA 1
ATOM 6080 C C . CYS B 1 80 ? 15.656 -12.359 5.984 1 96.5 80 CYS B C 1
ATOM 6082 O O . CYS B 1 80 ? 16.875 -12.5 6.047 1 96.5 80 CYS B O 1
ATOM 6084 N N . GLY B 1 81 ? 15.008 -12.281 4.852 1 93 81 GLY B N 1
ATOM 6085 C CA . GLY B 1 81 ? 15.656 -12.172 3.557 1 93 81 GLY B CA 1
ATOM 6086 C C . GLY B 1 81 ? 14.75 -11.609 2.48 1 93 81 GLY B C 1
ATOM 6087 O O . GLY B 1 81 ? 13.523 -11.648 2.611 1 93 81 GLY B O 1
ATOM 6088 N N . ARG B 1 82 ? 15.391 -11.008 1.502 1 87.19 82 ARG B N 1
ATOM 6089 C CA . ARG B 1 82 ? 14.672 -10.453 0.359 1 87.19 82 ARG B CA 1
ATOM 6090 C C . ARG B 1 82 ? 15.516 -10.547 -0.911 1 87.19 82 ARG B C 1
ATOM 6092 O O . ARG B 1 82 ? 16.703 -10.875 -0.854 1 87.19 82 ARG B O 1
ATOM 6099 N N . SER B 1 83 ? 14.875 -10.336 -2.064 1 78.12 83 SER B N 1
ATOM 6100 C CA . SER B 1 83 ? 15.555 -10.461 -3.35 1 78.12 83 SER B CA 1
ATOM 6101 C C . SER B 1 83 ? 16.266 -9.156 -3.723 1 78.12 83 SER B C 1
ATOM 6103 O O . SER B 1 83 ? 17.156 -9.156 -4.578 1 78.12 83 SER B O 1
ATOM 6105 N N . ILE B 1 84 ? 15.727 -8.047 -3.094 1 75.06 84 ILE B N 1
ATOM 6106 C CA . ILE B 1 84 ? 16.328 -6.773 -3.467 1 75.06 84 ILE B CA 1
ATOM 6107 C C . ILE B 1 84 ? 16.594 -5.941 -2.215 1 75.06 84 ILE B C 1
ATOM 6109 O O . ILE B 1 84 ? 15.719 -5.816 -1.351 1 75.06 84 ILE B O 1
ATOM 6113 N N . LEU B 1 85 ? 17.75 -5.457 -1.974 1 74.94 85 LEU B N 1
ATOM 6114 C CA . LEU B 1 85 ? 18.109 -4.543 -0.897 1 74.94 85 LEU B CA 1
ATOM 6115 C C . LEU B 1 85 ? 18.047 -5.242 0.456 1 74.94 85 LEU B C 1
ATOM 6117 O O . LEU B 1 85 ? 17.359 -6.254 0.604 1 74.94 85 LEU B O 1
ATOM 6121 N N . PRO B 1 86 ? 18.719 -4.801 1.384 1 82 86 PRO B N 1
ATOM 6122 C CA . PRO B 1 86 ? 18.641 -5.355 2.736 1 82 86 PRO B CA 1
ATOM 6123 C C . PRO B 1 86 ? 17.266 -5.148 3.369 1 82 86 PRO B C 1
ATOM 6125 O O . PRO B 1 86 ? 16.547 -4.215 3.006 1 82 86 PRO B O 1
ATOM 6128 N N . CYS B 1 87 ? 16.906 -6.055 4.277 1 88.69 87 CYS B N 1
ATOM 6129 C CA . CYS B 1 87 ? 15.539 -5.973 4.781 1 88.69 87 CYS B CA 1
ATOM 6130 C C . CYS B 1 87 ? 15.516 -6 6.305 1 88.69 87 CYS B C 1
ATOM 6132 O O . CYS B 1 87 ? 14.461 -5.809 6.922 1 88.69 87 CYS B O 1
ATOM 6134 N N . ARG B 1 88 ? 16.641 -6.199 6.977 1 91.88 88 ARG B N 1
ATOM 6135 C CA . ARG B 1 88 ? 16.672 -6.34 8.43 1 91.88 88 ARG B CA 1
ATOM 6136 C C . ARG B 1 88 ? 16.125 -5.09 9.109 1 91.88 88 ARG B C 1
ATOM 6138 O O . ARG B 1 88 ? 15.266 -5.176 9.992 1 91.88 88 ARG B O 1
ATOM 6145 N N . ASP B 1 89 ? 16.641 -3.93 8.688 1 88.25 89 ASP B N 1
ATOM 6146 C CA . ASP B 1 89 ? 16.203 -2.68 9.305 1 88.25 89 ASP B CA 1
ATOM 6147 C C . ASP B 1 89 ? 14.719 -2.42 9.055 1 88.25 89 ASP B C 1
ATOM 6149 O O . ASP B 1 89 ? 14.023 -1.893 9.922 1 88.25 89 ASP B O 1
ATOM 6153 N N . ASP B 1 90 ? 14.242 -2.768 7.898 1 86.94 90 ASP B N 1
ATOM 6154 C CA . ASP B 1 90 ? 12.828 -2.627 7.586 1 86.94 90 ASP B CA 1
ATOM 6155 C C . ASP B 1 90 ? 11.969 -3.465 8.531 1 86.94 90 ASP B C 1
ATOM 6157 O O . ASP B 1 90 ? 10.938 -3 9.016 1 86.94 90 ASP B O 1
ATOM 6161 N N . LEU B 1 91 ? 12.414 -4.684 8.727 1 91.25 91 LEU B N 1
ATOM 6162 C CA . LEU B 1 91 ? 11.68 -5.57 9.625 1 91.25 91 LEU B CA 1
ATOM 6163 C C . LEU B 1 91 ? 11.688 -5.027 11.055 1 91.25 91 LEU B C 1
ATOM 6165 O O . LEU B 1 91 ? 10.648 -4.984 11.711 1 91.25 91 LEU B O 1
ATOM 6169 N N . LEU B 1 92 ? 12.844 -4.543 11.5 1 90.06 92 LEU B N 1
ATOM 6170 C CA . LEU B 1 92 ? 13.016 -4.07 12.875 1 90.06 92 LEU B CA 1
ATOM 6171 C C . LEU B 1 92 ? 12.234 -2.783 13.102 1 90.06 92 LEU B C 1
ATOM 6173 O O . LEU B 1 92 ? 11.75 -2.529 14.211 1 90.06 92 LEU B O 1
ATOM 6177 N N . ASN B 1 93 ? 12.07 -2.027 12.055 1 88.38 93 ASN B N 1
ATOM 6178 C CA . ASN B 1 93 ? 11.359 -0.76 12.164 1 88.38 93 ASN B CA 1
ATOM 6179 C C . ASN B 1 93 ? 9.844 -0.966 12.164 1 88.38 93 ASN B C 1
ATOM 6181 O O . ASN B 1 93 ? 9.094 -0.074 12.555 1 88.38 93 ASN B O 1
ATOM 6185 N N . GLN B 1 94 ? 9.43 -2.115 11.773 1 87.56 94 GLN B N 1
ATOM 6186 C CA . GLN B 1 94 ? 7.996 -2.299 11.578 1 87.56 94 GLN B CA 1
ATOM 6187 C C . GLN B 1 94 ? 7.453 -3.396 12.492 1 87.56 94 GLN B C 1
ATOM 6189 O O . GLN B 1 94 ? 6.238 -3.588 12.586 1 87.56 94 GLN B O 1
ATOM 6194 N N . PHE B 1 95 ? 8.312 -4.121 13.047 1 87.12 95 PHE B N 1
ATOM 6195 C CA . PHE B 1 95 ? 7.93 -5.164 13.992 1 87.12 95 PHE B CA 1
ATOM 6196 C C . PHE B 1 95 ? 8.812 -5.121 15.234 1 87.12 95 PHE B C 1
ATOM 6198 O O . PHE B 1 95 ? 10.031 -4.988 15.125 1 87.12 95 PHE B O 1
ATOM 6205 N N . PRO B 1 96 ? 8.227 -5.27 16.375 1 87.56 96 PRO B N 1
ATOM 6206 C CA . PRO B 1 96 ? 8.992 -5.074 17.609 1 87.56 96 PRO B CA 1
ATOM 6207 C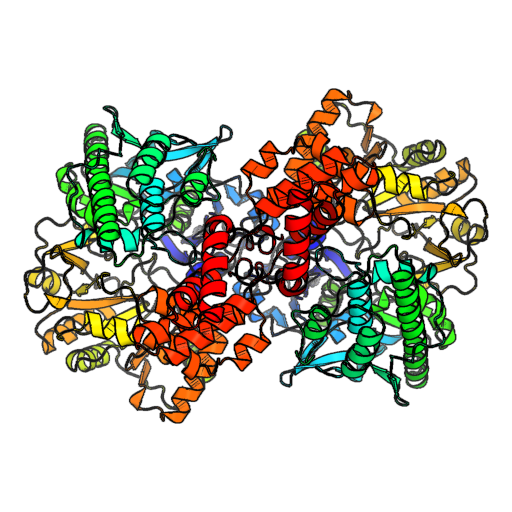 C . PRO B 1 96 ? 9.766 -6.32 18.031 1 87.56 96 PRO B C 1
ATOM 6209 O O . PRO B 1 96 ? 9.695 -6.738 19.188 1 87.56 96 PRO B O 1
ATOM 6212 N N . PHE B 1 97 ? 10.609 -6.875 17.141 1 89.38 97 PHE B N 1
ATOM 6213 C CA . PHE B 1 97 ? 11.531 -7.941 17.5 1 89.38 97 PHE B CA 1
ATOM 6214 C C . PHE B 1 97 ? 12.75 -7.387 18.234 1 89.38 97 PHE B C 1
ATOM 6216 O O . PHE B 1 97 ? 13.18 -6.262 17.969 1 89.38 97 PHE B O 1
ATOM 6223 N N . PRO B 1 98 ? 13.297 -8.141 19.203 1 88.12 98 PRO B N 1
ATOM 6224 C CA . PRO B 1 98 ? 14.602 -7.73 19.734 1 88.12 98 PRO B CA 1
ATOM 6225 C C . PRO B 1 98 ? 15.695 -7.734 18.656 1 88.12 98 PRO B C 1
ATOM 6227 O O . PRO B 1 98 ? 15.906 -8.75 18 1 88.12 98 PRO B O 1
ATOM 6230 N N . PRO B 1 99 ? 16.344 -6.672 18.469 1 88.56 99 PRO B N 1
ATOM 6231 C CA . PRO B 1 99 ? 17.312 -6.555 17.375 1 88.56 99 PRO B CA 1
ATOM 6232 C C . PRO B 1 99 ? 18.375 -7.645 17.406 1 88.56 99 PRO B C 1
ATOM 6234 O O . PRO B 1 99 ? 18.828 -8.094 16.344 1 88.56 99 PRO B O 1
ATOM 6237 N N . GLU B 1 100 ? 18.766 -8.094 18.578 1 90.75 100 GLU B N 1
ATOM 6238 C CA . GLU B 1 100 ? 19.844 -9.07 18.703 1 90.75 100 GLU B CA 1
ATOM 6239 C C . GLU B 1 100 ? 19.406 -10.438 18.203 1 90.75 100 GLU B C 1
ATOM 6241 O O . GLU B 1 100 ? 20.234 -11.297 17.906 1 90.75 100 GLU B O 1
ATOM 6246 N N . LYS B 1 101 ? 18.125 -10.656 18.047 1 93.12 101 LYS B N 1
ATOM 6247 C CA . LYS B 1 101 ? 17.594 -11.953 17.625 1 93.12 101 LYS B CA 1
ATOM 6248 C C . LYS B 1 101 ? 17.312 -11.969 16.125 1 93.12 101 LYS B C 1
ATOM 6250 O O . LYS B 1 101 ? 17 -13.023 15.562 1 93.12 101 LYS B O 1
ATOM 6255 N N . VAL B 1 102 ? 17.406 -10.805 15.477 1 94.62 102 VAL B N 1
ATOM 6256 C CA . VAL B 1 102 ? 17.062 -10.695 14.062 1 94.62 102 VAL B CA 1
ATOM 6257 C C . VAL B 1 102 ? 18.328 -10.711 13.227 1 94.62 102 VAL B C 1
ATOM 6259 O O . VAL B 1 102 ? 19.234 -9.891 13.43 1 94.62 102 VAL B O 1
ATOM 6262 N N . VAL B 1 103 ? 18.391 -11.656 12.32 1 94.81 103 VAL B N 1
ATOM 6263 C CA . VAL B 1 103 ? 19.547 -11.758 11.422 1 94.81 103 VAL B CA 1
ATOM 6264 C C . VAL B 1 103 ? 19.062 -11.773 9.969 1 94.81 103 VAL B C 1
ATOM 6266 O O . VAL B 1 103 ? 17.984 -12.297 9.68 1 94.81 103 VAL B O 1
ATOM 6269 N N . GLU B 1 104 ? 19.766 -11.102 9.156 1 94.44 104 GLU B N 1
ATOM 6270 C CA . GLU B 1 104 ? 19.547 -11.211 7.715 1 94.44 104 GLU B CA 1
ATOM 6271 C C . GLU B 1 104 ? 20.516 -12.188 7.07 1 94.44 104 GLU B C 1
ATOM 6273 O O . GLU B 1 104 ? 21.703 -12.211 7.422 1 94.44 104 GLU B O 1
ATOM 6278 N N . ILE B 1 105 ? 19.969 -13.008 6.246 1 93.38 105 ILE B N 1
ATOM 6279 C CA . ILE B 1 105 ? 20.812 -13.938 5.516 1 93.38 105 ILE B CA 1
ATOM 6280 C C . ILE B 1 105 ? 21.891 -13.164 4.754 1 93.38 105 ILE B C 1
ATOM 6282 O O . ILE B 1 105 ? 21.625 -12.086 4.223 1 93.38 105 ILE B O 1
ATOM 6286 N N . PRO B 1 106 ? 23.109 -13.664 4.715 1 88.88 106 PRO B N 1
ATOM 6287 C CA . PRO B 1 106 ? 24.172 -12.938 4.027 1 88.88 106 PRO B CA 1
ATOM 6288 C C . PRO B 1 106 ? 23.859 -12.672 2.557 1 88.88 106 PRO B C 1
ATOM 6290 O O . PRO B 1 106 ? 23.344 -13.547 1.864 1 88.88 106 PRO B O 1
ATOM 6293 N N . VAL B 1 107 ? 24.188 -11.523 2.123 1 83.56 107 VAL B N 1
ATOM 6294 C CA . VAL B 1 107 ? 23.922 -11.086 0.753 1 83.56 107 VAL B CA 1
ATOM 6295 C C . VAL B 1 107 ? 25.094 -11.508 -0.143 1 83.56 107 VAL B C 1
ATOM 6297 O O . VAL B 1 107 ? 26.266 -11.328 0.219 1 83.56 107 VAL B O 1
ATOM 6300 N N . PRO B 1 108 ? 24.891 -12.203 -1.329 1 86.69 108 PRO B N 1
ATOM 6301 C CA . PRO B 1 108 ? 23.578 -12.492 -1.886 1 86.69 108 PRO B CA 1
ATOM 6302 C C . PRO B 1 108 ? 22.922 -13.719 -1.254 1 86.69 108 PRO B C 1
ATOM 6304 O O . PRO B 1 108 ? 23.5 -14.812 -1.297 1 86.69 108 PRO B O 1
ATOM 6307 N N . GLY B 1 109 ? 21.781 -13.562 -0.713 1 89.06 109 GLY B N 1
ATOM 6308 C CA . GLY B 1 109 ? 21.203 -14.586 0.143 1 89.06 109 GLY B CA 1
ATOM 6309 C C . GLY B 1 109 ? 19.953 -15.211 -0.434 1 89.06 109 GLY B C 1
ATOM 6310 O O . GLY B 1 109 ? 19.438 -16.203 0.098 1 89.06 109 GLY B O 1
ATOM 6311 N N . HIS B 1 110 ? 19.453 -14.758 -1.563 1 94.5 110 HIS B N 1
ATOM 6312 C CA . HIS B 1 110 ? 18.172 -15.195 -2.09 1 94.5 110 HIS B CA 1
ATOM 6313 C C . HIS B 1 110 ? 18.219 -16.656 -2.535 1 94.5 110 HIS B C 1
ATOM 6315 O O . HIS B 1 110 ? 17.375 -17.453 -2.156 1 94.5 110 HIS B O 1
ATOM 6321 N N . HIS B 1 111 ? 19.266 -17.047 -3.221 1 96.88 111 HIS B N 1
ATOM 6322 C CA . HIS B 1 111 ? 19.375 -18.406 -3.74 1 96.88 111 HIS B CA 1
ATOM 6323 C C . HIS B 1 111 ? 19.703 -19.391 -2.627 1 96.88 111 HIS B C 1
ATOM 6325 O O . HIS B 1 111 ? 19.297 -20.547 -2.676 1 96.88 111 HIS B O 1
ATOM 6331 N N . ILE B 1 112 ? 20.406 -18.969 -1.63 1 95.81 112 ILE B N 1
ATOM 6332 C CA . ILE B 1 112 ? 20.703 -19.875 -0.524 1 95.81 112 ILE B CA 1
ATOM 6333 C C . ILE B 1 112 ? 19.406 -20.203 0.227 1 95.81 112 ILE B C 1
ATOM 6335 O O . ILE B 1 112 ? 19.234 -21.328 0.71 1 95.81 112 ILE B O 1
ATOM 6339 N N . ALA B 1 113 ? 18.547 -19.219 0.353 1 96.88 113 ALA B N 1
ATOM 6340 C CA . ALA B 1 113 ? 17.234 -19.484 0.963 1 96.88 113 ALA B CA 1
ATOM 6341 C C . ALA B 1 113 ? 16.469 -20.531 0.164 1 96.88 113 ALA B C 1
ATOM 6343 O O . ALA B 1 113 ? 15.883 -21.453 0.737 1 96.88 113 ALA B O 1
ATOM 6344 N N . HIS B 1 114 ? 16.484 -20.359 -1.142 1 98.12 114 HIS B N 1
ATOM 6345 C CA . HIS B 1 114 ? 15.859 -21.359 -2.008 1 98.12 114 HIS B CA 1
ATOM 6346 C C . HIS B 1 114 ? 16.5 -22.734 -1.812 1 98.12 114 HIS B C 1
ATOM 6348 O O . HIS B 1 114 ? 15.789 -23.734 -1.681 1 98.12 114 HIS B O 1
ATOM 6354 N N . ALA B 1 115 ? 17.797 -22.734 -1.797 1 97.88 115 ALA B N 1
ATOM 6355 C CA . ALA B 1 115 ? 18.531 -24 -1.676 1 97.88 115 ALA B CA 1
ATOM 6356 C C . ALA B 1 115 ? 18.188 -24.703 -0.367 1 97.88 115 ALA B C 1
ATOM 6358 O O . ALA B 1 115 ? 17.984 -25.922 -0.348 1 97.88 115 ALA B O 1
ATOM 6359 N N . CYS B 1 116 ? 18.125 -23.938 0.676 1 96.31 116 CYS B N 1
ATOM 6360 C CA . CYS B 1 116 ? 17.797 -24.484 1.986 1 96.31 116 CYS B CA 1
ATOM 6361 C C . CYS B 1 116 ? 16.375 -25.031 2.012 1 96.31 116 CYS B C 1
ATOM 6363 O O . CYS B 1 116 ? 16.125 -26.094 2.59 1 96.31 116 CYS B O 1
ATOM 6365 N N . SER B 1 117 ? 15.453 -24.359 1.39 1 97.31 117 SER B N 1
ATOM 6366 C CA . SER B 1 117 ? 14.078 -24.844 1.353 1 97.31 117 SER B CA 1
ATOM 6367 C C . SER B 1 117 ? 13.984 -26.188 0.652 1 97.31 117 SER B C 1
ATOM 6369 O O . SER B 1 117 ? 13.281 -27.094 1.123 1 97.31 117 SER B O 1
ATOM 6371 N N . ALA B 1 118 ? 14.703 -26.344 -0.417 1 97.94 118 ALA B N 1
ATOM 6372 C CA . ALA B 1 118 ? 14.641 -27.562 -1.209 1 97.94 118 ALA B CA 1
ATOM 6373 C C . ALA B 1 118 ? 15.336 -28.719 -0.49 1 97.94 118 ALA B C 1
ATOM 6375 O O . ALA B 1 118 ? 14.773 -29.797 -0.35 1 97.94 118 ALA B O 1
ATOM 6376 N N . PHE B 1 119 ? 16.5 -28.516 0.023 1 96.88 119 PHE B N 1
ATOM 6377 C CA . PHE B 1 119 ? 17.297 -29.594 0.575 1 96.88 119 PHE B CA 1
ATOM 6378 C C . PHE B 1 119 ? 16.734 -30.047 1.919 1 96.88 119 PHE B C 1
ATOM 6380 O O . PHE B 1 119 ? 16.531 -31.25 2.141 1 96.88 119 PHE B O 1
ATOM 6387 N N . PHE B 1 120 ? 16.453 -29.109 2.768 1 95.44 120 PHE B N 1
ATOM 6388 C CA . PHE B 1 120 ? 16.109 -29.469 4.141 1 95.44 120 PHE B CA 1
ATOM 6389 C C . PHE B 1 120 ? 14.711 -30.078 4.207 1 95.44 120 PHE B C 1
ATOM 6391 O O . PHE B 1 120 ? 14.344 -30.688 5.207 1 95.44 120 PHE B O 1
ATOM 6398 N N . THR B 1 121 ? 13.93 -29.891 3.166 1 96.25 121 THR B N 1
ATOM 6399 C CA . THR B 1 121 ? 12.617 -30.516 3.139 1 96.25 121 THR B CA 1
ATOM 6400 C C . THR B 1 121 ? 12.625 -31.75 2.236 1 96.25 121 THR B C 1
ATOM 6402 O O . THR B 1 121 ? 11.594 -32.406 2.068 1 96.25 121 THR B O 1
ATOM 6405 N N . SER B 1 122 ? 13.719 -32.062 1.578 1 96.94 122 SER B N 1
ATOM 6406 C CA . SER B 1 122 ? 13.82 -33.25 0.721 1 96.94 122 SER B CA 1
ATOM 6407 C C . SER B 1 122 ? 14.031 -34.5 1.544 1 96.94 122 SER B C 1
ATOM 6409 O O . SER B 1 122 ? 14.438 -34.438 2.705 1 96.94 122 SER B O 1
ATOM 6411 N N . PRO B 1 123 ? 13.742 -35.625 0.952 1 96.25 123 PRO B N 1
ATOM 6412 C CA . PRO B 1 123 ? 13.984 -36.906 1.659 1 96.25 123 PRO B CA 1
ATOM 6413 C C . PRO B 1 123 ? 15.43 -37.375 1.522 1 96.25 123 PRO B C 1
ATOM 6415 O O . PRO B 1 123 ? 15.734 -38.5 1.872 1 96.25 123 PRO B O 1
ATOM 6418 N N . PHE B 1 124 ? 16.344 -36.531 1.05 1 96.56 124 PHE B N 1
ATOM 6419 C CA . PHE B 1 124 ? 17.688 -36.969 0.681 1 96.56 124 PHE B CA 1
ATOM 6420 C C . PHE B 1 124 ? 18.688 -36.688 1.794 1 96.56 124 PHE B C 1
ATOM 6422 O O . PHE B 1 124 ? 18.625 -35.625 2.43 1 96.56 124 PHE B O 1
ATOM 6429 N N . GLU B 1 125 ? 19.531 -37.594 2.041 1 93.12 125 GLU B N 1
ATOM 6430 C CA . GLU B 1 125 ? 20.656 -37.375 2.961 1 93.12 125 GLU B CA 1
ATOM 6431 C C . GLU B 1 125 ? 21.703 -36.469 2.334 1 93.12 125 GLU B C 1
ATOM 6433 O O . GLU B 1 125 ? 22.344 -35.688 3.031 1 93.12 125 GLU B O 1
ATOM 6438 N N . ASN B 1 126 ? 21.938 -36.75 1.112 1 94.88 126 ASN B N 1
ATOM 6439 C CA . ASN B 1 126 ? 22.797 -35.906 0.287 1 94.88 126 ASN B CA 1
ATOM 6440 C C . ASN B 1 126 ? 22.156 -35.594 -1.067 1 94.88 126 ASN B C 1
ATOM 6442 O O . ASN B 1 126 ? 21.438 -36.438 -1.608 1 94.88 126 ASN B O 1
ATOM 6446 N N . ALA B 1 127 ? 22.438 -34.469 -1.602 1 97.88 127 ALA B N 1
ATOM 6447 C CA . ALA B 1 127 ? 21.828 -34.094 -2.877 1 97.88 127 ALA B CA 1
ATOM 6448 C C . ALA B 1 127 ? 22.625 -32.969 -3.553 1 97.88 127 ALA B C 1
ATOM 6450 O O . ALA B 1 127 ? 23.297 -32.188 -2.881 1 97.88 127 ALA B O 1
ATOM 6451 N N . ALA B 1 128 ? 22.594 -33 -4.859 1 98.5 128 ALA B N 1
ATOM 6452 C CA . ALA B 1 128 ? 22.812 -31.734 -5.578 1 98.5 128 ALA B CA 1
ATOM 6453 C C . ALA B 1 128 ? 21.625 -30.797 -5.402 1 98.5 128 ALA B C 1
ATOM 6455 O O . ALA B 1 128 ? 20.484 -31.25 -5.254 1 98.5 128 ALA B O 1
ATOM 6456 N N . VAL B 1 129 ? 21.938 -29.547 -5.32 1 98.62 129 VAL B N 1
ATOM 6457 C CA . VAL B 1 129 ? 20.844 -28.562 -5.242 1 98.62 129 VAL B CA 1
ATOM 6458 C C . VAL B 1 129 ? 20.953 -27.578 -6.406 1 98.62 129 VAL B C 1
ATOM 6460 O O . VAL B 1 129 ? 22.016 -27.016 -6.656 1 98.62 129 VAL B O 1
ATOM 6463 N N . LEU B 1 130 ? 19.891 -27.422 -7.125 1 98.75 130 LEU B N 1
ATOM 6464 C CA . LEU B 1 130 ? 19.797 -26.484 -8.234 1 98.75 130 LEU B CA 1
ATOM 6465 C C . LEU B 1 130 ? 18.75 -25.406 -7.938 1 98.75 130 LEU B C 1
ATOM 6467 O O . LEU B 1 130 ? 17.625 -25.719 -7.551 1 98.75 130 LEU B O 1
ATOM 6471 N N . VAL B 1 131 ? 19.172 -24.156 -8.016 1 98.5 131 VAL B N 1
ATOM 6472 C CA . VAL B 1 131 ? 18.234 -23.047 -7.906 1 98.5 131 VAL B CA 1
ATOM 6473 C C . VAL B 1 131 ? 18.156 -22.297 -9.234 1 98.5 131 VAL B C 1
ATOM 6475 O O . VAL B 1 131 ? 19.156 -21.766 -9.719 1 98.5 131 VAL B O 1
ATOM 6478 N N . LEU B 1 132 ? 17.016 -22.328 -9.859 1 97.75 132 LEU B N 1
ATOM 6479 C CA . LEU B 1 132 ? 16.719 -21.578 -11.078 1 97.75 132 LEU B CA 1
ATOM 6480 C C . LEU B 1 132 ? 15.539 -20.641 -10.859 1 97.75 132 LEU B C 1
ATOM 6482 O O . LEU B 1 132 ? 14.398 -21.078 -10.727 1 97.75 132 LEU B O 1
ATOM 6486 N N . ASP B 1 133 ? 15.883 -19.359 -10.938 1 90.25 133 ASP B N 1
ATOM 6487 C CA . ASP B 1 133 ? 14.945 -18.312 -10.57 1 90.25 133 ASP B CA 1
ATOM 6488 C C . ASP B 1 133 ? 14.82 -17.266 -11.672 1 90.25 133 ASP B C 1
ATOM 6490 O O . ASP B 1 133 ? 15.547 -17.312 -12.672 1 90.25 133 ASP B O 1
ATOM 6494 N N . GLU B 1 134 ? 13.766 -16.453 -11.57 1 92.12 134 GLU B N 1
ATOM 6495 C CA . GLU B 1 134 ? 13.703 -15.281 -12.445 1 92.12 134 GLU B CA 1
ATOM 6496 C C . GLU B 1 134 ? 14.805 -14.281 -12.125 1 92.12 134 GLU B C 1
ATOM 6498 O O . GLU B 1 134 ? 15.602 -13.922 -13 1 92.12 134 GLU B O 1
ATOM 6503 N N . GLN B 1 135 ? 14.797 -13.891 -10.875 1 91 135 GLN B N 1
ATOM 6504 C CA . GLN B 1 135 ? 15.82 -12.969 -10.398 1 91 135 GLN B CA 1
ATOM 6505 C C . GLN B 1 135 ? 16.047 -13.133 -8.898 1 91 135 GLN B C 1
ATOM 6507 O O . GLN B 1 135 ? 15.109 -13.047 -8.109 1 91 135 GLN B O 1
ATOM 6512 N N . GLY B 1 136 ? 17.281 -13.453 -8.578 1 90.69 136 GLY B N 1
ATOM 6513 C CA . GLY B 1 136 ? 17.641 -13.477 -7.172 1 90.69 136 GLY B CA 1
ATOM 6514 C C . GLY B 1 136 ? 18.188 -12.156 -6.668 1 90.69 136 GLY B C 1
ATOM 6515 O O . GLY B 1 136 ? 17.75 -11.094 -7.109 1 90.69 136 GLY B O 1
ATOM 6516 N N . HIS B 1 137 ? 19.031 -12.203 -5.773 1 88.19 137 HIS B N 1
ATOM 6517 C CA . HIS B 1 137 ? 19.578 -10.992 -5.164 1 88.19 137 HIS B CA 1
ATOM 6518 C C . HIS B 1 137 ? 20.312 -10.141 -6.191 1 88.19 137 HIS B C 1
ATOM 6520 O O . HIS B 1 137 ? 21.125 -10.648 -6.953 1 88.19 137 HIS B O 1
ATOM 6526 N N . ARG B 1 138 ? 20 -8.906 -6.188 1 86.94 138 ARG B N 1
ATOM 6527 C CA . ARG B 1 138 ? 20.688 -7.949 -7.043 1 86.94 138 ARG B CA 1
ATOM 6528 C C . ARG B 1 138 ? 21.938 -7.391 -6.359 1 86.94 138 ARG B C 1
ATOM 6530 O O . ARG B 1 138 ? 21.859 -6.941 -5.211 1 86.94 138 ARG B O 1
ATOM 6537 N N . LEU B 1 139 ? 22.969 -7.469 -7.07 1 87.12 139 LEU B N 1
ATOM 6538 C CA . LEU B 1 139 ? 24.234 -6.977 -6.555 1 87.12 139 LEU B CA 1
ATOM 6539 C C . LEU B 1 139 ? 24.375 -5.477 -6.797 1 87.12 139 LEU B C 1
ATOM 6541 O O . LEU B 1 139 ? 23.578 -4.883 -7.52 1 87.12 139 LEU B O 1
ATOM 6545 N N . GLU B 1 140 ? 25.406 -4.848 -6.223 1 78.31 140 GLU B N 1
ATOM 6546 C CA . GLU B 1 140 ? 25.656 -3.416 -6.34 1 78.31 140 GLU B CA 1
ATOM 6547 C C . GLU B 1 140 ? 25.984 -3.027 -7.781 1 78.31 140 GLU B C 1
ATOM 6549 O O . GLU B 1 140 ? 25.688 -1.907 -8.211 1 78.31 140 GLU B O 1
ATOM 6554 N N . ASP B 1 141 ? 26.594 -4.012 -8.562 1 84.88 141 ASP B N 1
ATOM 6555 C CA . ASP B 1 141 ? 26.969 -3.721 -9.953 1 84.88 141 ASP B CA 1
ATOM 6556 C C . ASP B 1 141 ? 25.812 -4.055 -10.898 1 84.88 141 ASP B C 1
ATOM 6558 O O . ASP B 1 141 ? 26.031 -4.246 -12.102 1 84.88 141 ASP B O 1
ATOM 6562 N N . ASP B 1 142 ? 24.656 -4.262 -10.391 1 83.12 142 ASP B N 1
ATOM 6563 C CA . ASP B 1 142 ? 23.391 -4.441 -11.102 1 83.12 142 ASP B CA 1
ATOM 6564 C C . ASP B 1 142 ? 23.266 -5.863 -11.648 1 83.12 142 ASP B C 1
ATOM 6566 O O . ASP B 1 142 ? 22.297 -6.191 -12.32 1 83.12 142 ASP B O 1
ATOM 6570 N N . ARG B 1 143 ? 24.344 -6.68 -11.453 1 93.19 143 ARG B N 1
ATOM 6571 C CA . ARG B 1 143 ? 24.172 -8.102 -11.75 1 93.19 143 ARG B CA 1
ATOM 6572 C C . ARG B 1 143 ? 23.234 -8.766 -10.742 1 93.19 143 ARG B C 1
ATOM 6574 O O . ARG B 1 143 ? 23.062 -8.273 -9.625 1 93.19 143 ARG B O 1
ATOM 6581 N N . PHE B 1 144 ? 22.5 -9.844 -11.023 1 93.31 144 PHE B N 1
ATOM 6582 C CA . PHE B 1 144 ? 21.578 -10.531 -10.117 1 93.31 144 PHE B CA 1
ATOM 6583 C C . PHE B 1 144 ? 21.781 -12.039 -10.203 1 93.31 144 PHE B C 1
ATOM 6585 O O . PHE B 1 144 ? 22.203 -12.562 -11.234 1 93.31 144 PHE B O 1
ATOM 6592 N N . GLU B 1 145 ? 21.484 -12.734 -9.156 1 94.44 145 GLU B N 1
ATOM 6593 C CA . GLU B 1 145 ? 21.531 -14.188 -9.156 1 94.44 145 GLU B CA 1
ATOM 6594 C C . GLU B 1 145 ? 20.516 -14.773 -10.148 1 94.44 145 GLU B C 1
ATOM 6596 O O . GLU B 1 145 ? 19.328 -14.461 -10.086 1 94.44 145 GLU B O 1
ATOM 6601 N N . ARG B 1 146 ? 21.047 -15.602 -11.047 1 95.38 146 ARG B N 1
ATOM 6602 C CA . ARG B 1 146 ? 20.188 -16.234 -12.039 1 95.38 146 ARG B CA 1
ATOM 6603 C C . ARG B 1 146 ? 20.062 -17.734 -11.781 1 95.38 146 ARG B C 1
ATOM 6605 O O . ARG B 1 146 ? 18.969 -18.297 -11.859 1 95.38 146 ARG B O 1
ATOM 6612 N N . MET B 1 147 ? 21.141 -18.312 -11.547 1 97.56 147 MET B N 1
ATOM 6613 C CA . MET B 1 147 ? 21.25 -19.75 -11.328 1 97.56 147 MET B CA 1
ATOM 6614 C C . MET B 1 147 ? 22.391 -20.062 -10.352 1 97.56 147 MET B C 1
ATOM 6616 O O . MET B 1 147 ? 23.469 -19.453 -10.43 1 97.56 147 MET B O 1
ATOM 6620 N N . THR B 1 148 ? 22.172 -20.953 -9.438 1 97.88 148 THR B N 1
ATOM 6621 C CA . THR B 1 148 ? 23.219 -21.359 -8.516 1 97.88 148 THR B CA 1
ATOM 6622 C C . THR B 1 148 ? 23.188 -22.875 -8.297 1 97.88 148 THR B C 1
ATOM 6624 O O . THR B 1 148 ? 22.109 -23.453 -8.156 1 97.88 148 THR B O 1
ATOM 6627 N N . TRP B 1 149 ? 24.375 -23.5 -8.352 1 98.25 149 TRP B N 1
ATOM 6628 C CA . TRP B 1 149 ? 24.578 -24.922 -8.031 1 98.25 149 TRP B CA 1
ATOM 6629 C C . TRP B 1 149 ? 25.125 -25.078 -6.621 1 98.25 149 TRP B C 1
ATOM 6631 O O . TRP B 1 149 ? 26.062 -24.391 -6.219 1 98.25 149 TRP B O 1
ATOM 6641 N N . TYR B 1 150 ? 24.484 -25.969 -5.883 1 98.06 150 TYR B N 1
ATOM 6642 C CA . TYR B 1 150 ? 25 -26.312 -4.555 1 98.06 150 TYR B CA 1
ATOM 6643 C C . TYR B 1 150 ? 25.203 -27.812 -4.418 1 98.06 150 TYR B C 1
ATOM 6645 O O . TYR B 1 150 ? 24.656 -28.594 -5.203 1 98.06 150 TYR B O 1
ATOM 6653 N N . THR B 1 151 ? 26.047 -28.203 -3.51 1 97.69 151 THR B N 1
ATOM 6654 C CA . THR B 1 151 ? 26.078 -29.547 -2.932 1 97.69 151 THR B CA 1
ATOM 6655 C C . THR B 1 151 ? 25.656 -29.516 -1.465 1 97.69 151 THR B C 1
ATOM 6657 O O . THR B 1 151 ? 25.969 -28.562 -0.745 1 97.69 151 THR B O 1
ATOM 6660 N N . ALA B 1 152 ? 24.812 -30.438 -1.115 1 95.38 152 ALA B N 1
ATOM 6661 C CA . ALA B 1 152 ? 24.297 -30.406 0.25 1 95.38 152 ALA B CA 1
ATOM 6662 C C . ALA B 1 152 ? 24.406 -31.781 0.909 1 95.38 152 ALA B C 1
ATOM 6664 O O . ALA B 1 152 ? 24.203 -32.812 0.257 1 95.38 152 ALA B O 1
ATOM 6665 N N . HIS B 1 153 ? 24.844 -31.766 2.188 1 92.56 153 HIS B N 1
ATOM 6666 C CA . HIS B 1 153 ? 24.969 -32.969 3.021 1 92.56 153 HIS B CA 1
ATOM 6667 C C . HIS B 1 153 ? 24.703 -32.625 4.488 1 92.56 153 HIS B C 1
ATOM 6669 O O . HIS B 1 153 ? 25.312 -31.703 5.039 1 92.56 153 HIS B O 1
ATOM 6675 N N . GLY B 1 154 ? 23.844 -33.406 5.086 1 88.19 154 GLY B N 1
ATOM 6676 C CA . GLY B 1 154 ? 23.516 -33.125 6.473 1 88.19 154 GLY B CA 1
ATOM 6677 C C . GLY B 1 154 ? 22.875 -31.75 6.664 1 88.19 154 GLY B C 1
ATOM 6678 O O . GLY B 1 154 ? 21.781 -31.5 6.168 1 88.19 154 GLY B O 1
ATOM 6679 N N . THR B 1 155 ? 23.703 -30.938 7.375 1 88.38 155 THR B N 1
ATOM 6680 C CA . THR B 1 155 ? 23.188 -29.594 7.629 1 88.38 155 THR B CA 1
ATOM 6681 C C . THR B 1 155 ? 23.922 -28.562 6.781 1 88.38 155 THR B C 1
ATOM 6683 O O . THR B 1 155 ? 23.734 -27.359 6.965 1 88.38 155 THR B O 1
ATOM 6686 N N . GLN B 1 156 ? 24.672 -29.047 5.84 1 90.81 156 GLN B N 1
ATOM 6687 C CA . GLN B 1 156 ? 25.531 -28.156 5.066 1 90.81 156 GLN B CA 1
ATOM 6688 C C . GLN B 1 156 ? 25 -27.969 3.646 1 90.81 156 GLN B C 1
ATOM 6690 O O . GLN B 1 156 ? 24.547 -28.938 3.025 1 90.81 156 GLN B O 1
ATOM 6695 N N . VAL B 1 157 ? 24.938 -26.812 3.23 1 94.19 157 VAL B N 1
ATOM 6696 C CA . VAL B 1 157 ? 24.656 -26.422 1.853 1 94.19 157 VAL B CA 1
ATOM 6697 C C . VAL B 1 157 ? 25.766 -25.516 1.331 1 94.19 157 VAL B C 1
ATOM 6699 O O . VAL B 1 157 ? 25.938 -24.391 1.809 1 94.19 157 VAL B O 1
ATOM 6702 N N . VAL B 1 158 ? 26.547 -25.953 0.348 1 95.44 158 VAL B N 1
ATOM 6703 C CA . VAL B 1 158 ? 27.734 -25.25 -0.101 1 95.44 158 VAL B CA 1
ATOM 6704 C C . VAL B 1 158 ? 27.625 -24.938 -1.592 1 95.44 158 VAL B C 1
ATOM 6706 O O . VAL B 1 158 ? 27.328 -25.828 -2.396 1 95.44 158 VAL B O 1
ATOM 6709 N N . PRO B 1 159 ? 27.906 -23.75 -1.981 1 96.19 159 PRO B N 1
ATOM 6710 C CA . PRO B 1 159 ? 27.828 -23.406 -3.404 1 96.19 159 PRO B CA 1
ATOM 6711 C C . PRO B 1 159 ? 28.938 -24.047 -4.23 1 96.19 159 PRO B C 1
ATOM 6713 O O . PRO B 1 159 ? 30.078 -24.141 -3.768 1 96.19 159 PRO B O 1
ATOM 6716 N N . ILE B 1 160 ? 28.578 -24.547 -5.355 1 96.75 160 ILE B N 1
ATOM 6717 C CA . ILE B 1 160 ? 29.531 -25.047 -6.344 1 96.75 160 ILE B CA 1
ATOM 6718 C C . ILE B 1 160 ? 29.859 -23.953 -7.359 1 96.75 160 ILE B C 1
ATOM 6720 O O . ILE B 1 160 ? 31.031 -23.688 -7.629 1 96.75 160 ILE B O 1
ATOM 6724 N N . ARG B 1 161 ? 28.75 -23.422 -7.887 1 96.31 161 ARG B N 1
ATOM 6725 C CA . ARG B 1 161 ? 28.875 -22.391 -8.914 1 96.31 161 ARG B CA 1
ATOM 6726 C C . ARG B 1 161 ? 27.688 -21.438 -8.875 1 96.31 161 ARG B C 1
ATOM 6728 O O . ARG B 1 161 ? 26.547 -21.859 -8.68 1 96.31 161 ARG B O 1
ATOM 6735 N N . GLN B 1 162 ? 28.016 -20.141 -9.07 1 95.88 162 GLN B N 1
ATOM 6736 C CA . GLN B 1 162 ? 27 -19.109 -9.133 1 95.88 162 GLN B CA 1
ATOM 6737 C C . GLN B 1 162 ? 27.047 -18.375 -10.469 1 95.88 162 GLN B C 1
ATOM 6739 O O . GLN B 1 162 ? 28.109 -17.938 -10.914 1 95.88 162 GLN B O 1
ATOM 6744 N N . PHE B 1 163 ? 25.938 -18.375 -11.133 1 96.94 163 PHE B N 1
ATOM 6745 C CA . PHE B 1 163 ? 25.797 -17.672 -12.406 1 96.94 163 PHE B CA 1
ATOM 6746 C C . PHE B 1 163 ? 24.953 -16.422 -12.242 1 96.94 163 PHE B C 1
ATOM 6748 O O . PHE B 1 163 ? 23.875 -16.469 -11.641 1 96.94 163 PHE B O 1
ATOM 6755 N N . TYR B 1 164 ? 25.438 -15.312 -12.742 1 96.06 164 TYR B N 1
ATOM 6756 C CA . TYR B 1 164 ? 24.766 -14.031 -12.602 1 96.06 164 TYR B CA 1
ATOM 6757 C C . TYR B 1 164 ? 24.25 -13.531 -13.945 1 96.06 164 TYR B C 1
ATOM 6759 O O . TYR B 1 164 ? 24.797 -13.898 -14.992 1 96.06 164 TYR B O 1
ATOM 6767 N N . GLY B 1 165 ? 23.141 -12.844 -13.898 1 95.56 165 GLY B N 1
ATOM 6768 C CA . GLY B 1 165 ? 22.609 -12.133 -15.047 1 95.56 165 GLY B CA 1
ATOM 6769 C C . GLY B 1 165 ? 22.797 -10.633 -14.953 1 95.56 165 GLY B C 1
ATOM 6770 O O . GLY B 1 165 ? 23.297 -10.125 -13.953 1 95.56 165 GLY B O 1
ATOM 6771 N N . ASP B 1 166 ? 22.547 -9.961 -16.047 1 94.44 166 ASP B N 1
ATOM 6772 C CA . ASP B 1 166 ? 22.531 -8.508 -16.141 1 94.44 166 ASP B CA 1
ATOM 6773 C C . ASP B 1 166 ? 21.484 -8.039 -17.141 1 94.44 166 ASP B C 1
ATOM 6775 O O . ASP B 1 166 ? 20.547 -8.773 -17.469 1 94.44 166 ASP B O 1
ATOM 6779 N N . SER B 1 167 ? 21.641 -6.828 -17.594 1 90.81 167 SER B N 1
ATOM 6780 C CA . SER B 1 167 ? 20.641 -6.262 -18.5 1 90.81 167 SER B CA 1
ATOM 6781 C C . SER B 1 167 ? 20.594 -7.004 -19.828 1 90.81 167 SER B C 1
ATOM 6783 O O . SER B 1 167 ? 19.547 -7.094 -20.469 1 90.81 167 SER B O 1
ATOM 6785 N N . GLU B 1 168 ? 21.672 -7.551 -20.25 1 93.88 168 GLU B N 1
ATOM 6786 C CA . GLU B 1 168 ? 21.766 -8.227 -21.531 1 93.88 168 GLU B CA 1
ATOM 6787 C C . GLU B 1 168 ? 21.594 -9.734 -21.375 1 93.88 168 GLU B C 1
ATOM 6789 O O . GLU B 1 168 ? 21.109 -10.406 -22.281 1 93.88 168 GLU B O 1
ATOM 6794 N N . THR B 1 169 ? 22.078 -10.227 -20.281 1 96.44 169 THR B N 1
ATOM 6795 C CA . THR B 1 169 ? 22.031 -11.664 -20.016 1 96.44 169 THR B CA 1
ATOM 6796 C C . THR B 1 169 ? 20.859 -12.008 -19.094 1 96.44 169 THR B C 1
ATOM 6798 O O . THR B 1 169 ? 20.969 -11.883 -17.875 1 96.44 169 THR B O 1
ATOM 6801 N N . LEU B 1 170 ? 19.844 -12.609 -19.672 1 96.94 170 LEU B N 1
ATOM 6802 C CA . LEU B 1 170 ? 18.609 -12.859 -18.938 1 96.94 170 LEU B CA 1
ATOM 6803 C C . LEU B 1 170 ? 18.578 -14.281 -18.391 1 96.94 170 LEU B C 1
ATOM 6805 O O . LEU B 1 170 ? 19.266 -15.164 -18.906 1 96.94 170 LEU B O 1
ATOM 6809 N N . SER B 1 171 ? 17.812 -14.438 -17.328 1 97.12 171 SER B N 1
ATOM 6810 C CA . SER B 1 171 ? 17.609 -15.766 -16.75 1 97.12 171 SER B CA 1
ATOM 6811 C C . SER B 1 171 ? 16.578 -16.547 -17.562 1 97.12 171 SER B C 1
ATOM 6813 O O . SER B 1 171 ? 15.844 -15.977 -18.375 1 97.12 171 SER B O 1
ATOM 6815 N N . LEU B 1 172 ? 16.531 -17.859 -17.344 1 97.75 172 LEU B N 1
ATOM 6816 C CA . LEU B 1 172 ? 15.523 -18.703 -17.953 1 97.75 172 LEU B CA 1
ATOM 6817 C C . LEU B 1 172 ? 14.133 -18.344 -17.453 1 97.75 172 LEU B C 1
ATOM 6819 O O . LEU B 1 172 ? 13.148 -18.469 -18.172 1 97.75 172 LEU B O 1
ATOM 6823 N N . GLY B 1 173 ? 14.047 -17.938 -16.141 1 96.81 173 GLY B N 1
ATOM 6824 C CA . GLY B 1 173 ? 12.781 -17.438 -15.617 1 96.81 173 GLY B CA 1
ATOM 6825 C C . GLY B 1 173 ? 12.266 -16.219 -16.344 1 96.81 173 GLY B C 1
ATOM 6826 O O . GLY B 1 173 ? 11.086 -16.141 -16.688 1 96.81 173 GLY B O 1
ATOM 6827 N N . MET B 1 174 ? 13.164 -15.266 -16.609 1 96.31 174 MET B N 1
ATOM 6828 C CA . MET B 1 174 ? 12.805 -14.055 -17.359 1 96.31 174 MET B CA 1
ATOM 6829 C C . MET B 1 174 ? 12.391 -14.391 -18.781 1 96.31 174 MET B C 1
ATOM 6831 O O . MET B 1 174 ? 11.477 -13.766 -19.328 1 96.31 174 MET B O 1
ATOM 6835 N N . PHE B 1 175 ? 13.062 -15.406 -19.359 1 96.56 175 PHE B N 1
ATOM 6836 C CA . PHE B 1 175 ? 12.734 -15.891 -20.688 1 96.56 175 PHE B CA 1
ATOM 6837 C C . PHE B 1 175 ? 11.297 -16.391 -20.75 1 96.56 175 PHE B C 1
ATOM 6839 O O . PHE B 1 175 ? 10.531 -15.984 -21.625 1 96.56 175 PHE B O 1
ATOM 6846 N N . MET B 1 176 ? 10.93 -17.172 -19.812 1 97.31 176 MET B N 1
ATOM 6847 C CA . MET B 1 176 ? 9.57 -17.719 -19.766 1 97.31 176 MET B CA 1
ATOM 6848 C C . MET B 1 176 ? 8.555 -16.594 -19.531 1 97.31 176 MET B C 1
ATOM 6850 O O . MET B 1 176 ? 7.469 -16.609 -20.109 1 97.31 176 MET B O 1
ATOM 6854 N N . ASP B 1 177 ? 8.867 -15.664 -18.688 1 95 177 ASP B N 1
ATOM 6855 C CA . ASP B 1 177 ? 7.965 -14.562 -18.375 1 95 177 ASP B CA 1
ATOM 6856 C C . ASP B 1 177 ? 7.742 -13.672 -19.609 1 95 177 ASP B C 1
ATOM 6858 O O . ASP B 1 177 ? 6.637 -13.172 -19.812 1 95 177 ASP B O 1
ATOM 6862 N N . ALA B 1 178 ? 8.797 -13.438 -20.344 1 95.62 178 ALA B N 1
ATOM 6863 C CA . ALA B 1 178 ? 8.656 -12.656 -21.578 1 95.62 178 ALA B CA 1
ATOM 6864 C C . ALA B 1 178 ? 7.672 -13.312 -22.531 1 95.62 178 ALA B C 1
ATOM 6866 O O . ALA B 1 178 ? 6.789 -12.656 -23.078 1 95.62 178 ALA B O 1
ATOM 6867 N N . PHE B 1 179 ? 7.848 -14.578 -22.719 1 97.31 179 PHE B N 1
ATOM 6868 C CA . PHE B 1 179 ? 6.973 -15.305 -23.641 1 97.31 179 PHE B CA 1
ATOM 6869 C C . PHE B 1 179 ? 5.543 -15.328 -23.109 1 97.31 179 PHE B C 1
ATOM 6871 O O . PHE B 1 179 ? 4.59 -15.227 -23.875 1 97.31 179 PHE B O 1
ATOM 6878 N N . ALA B 1 180 ? 5.406 -15.539 -21.797 1 95.81 180 ALA B N 1
ATOM 6879 C CA . ALA B 1 180 ? 4.07 -15.492 -21.203 1 95.81 180 ALA B CA 1
ATOM 6880 C C . ALA B 1 180 ? 3.404 -14.141 -21.469 1 95.81 180 ALA B C 1
ATOM 6882 O O . ALA B 1 180 ? 2.23 -14.086 -21.844 1 95.81 180 ALA B O 1
ATOM 6883 N N . THR B 1 181 ? 4.168 -13.102 -21.297 1 92.56 181 THR B N 1
ATOM 6884 C CA . THR B 1 181 ? 3.664 -11.75 -21.516 1 92.56 181 THR B CA 1
ATOM 6885 C C . THR B 1 181 ? 3.221 -11.578 -22.969 1 92.56 181 THR B C 1
ATOM 6887 O O . THR B 1 181 ? 2.121 -11.086 -23.234 1 92.56 181 THR B O 1
ATOM 6890 N N . PHE B 1 182 ? 3.975 -12.023 -23.875 1 92.81 182 PHE B N 1
ATOM 6891 C CA . PHE B 1 182 ? 3.734 -11.758 -25.281 1 92.81 182 PHE B CA 1
ATOM 6892 C C . PHE B 1 182 ? 2.666 -12.695 -25.828 1 92.81 182 PHE B C 1
ATOM 6894 O O . PHE B 1 182 ? 2.154 -12.484 -26.938 1 92.81 182 PHE B O 1
ATOM 6901 N N . THR B 1 183 ? 2.322 -13.703 -25.062 1 92.88 183 THR B N 1
ATOM 6902 C CA . THR B 1 183 ? 1.222 -14.57 -25.469 1 92.88 183 THR B CA 1
ATOM 6903 C C . THR B 1 183 ? -0.064 -14.188 -24.75 1 92.88 183 THR B C 1
ATOM 6905 O O . THR B 1 183 ? -1.053 -14.922 -24.781 1 92.88 183 THR B O 1
ATOM 6908 N N . GLY B 1 184 ? -0.013 -13.07 -24.016 1 87.31 184 GLY B N 1
ATOM 6909 C CA . GLY B 1 184 ? -1.194 -12.539 -23.344 1 87.31 184 GLY B CA 1
ATOM 6910 C C . GLY B 1 184 ? -1.561 -13.289 -22.094 1 87.31 184 GLY B C 1
ATOM 6911 O O . GLY B 1 184 ? -2.721 -13.289 -21.672 1 87.31 184 GLY B O 1
ATOM 6912 N N . LEU B 1 185 ? -0.643 -13.938 -21.531 1 88.12 185 LEU B N 1
ATOM 6913 C CA . LEU B 1 185 ? -0.923 -14.758 -20.359 1 88.12 185 LEU B CA 1
ATOM 6914 C C . LEU B 1 185 ? -0.383 -14.102 -19.094 1 88.12 185 LEU B C 1
ATOM 6916 O O . LEU B 1 185 ? 0.832 -13.984 -18.922 1 88.12 185 LEU B O 1
ATOM 6920 N N . SER B 1 186 ? -1.281 -13.641 -18.297 1 78.44 186 SER B N 1
ATOM 6921 C CA . SER B 1 186 ? -0.907 -12.992 -17.047 1 78.44 186 SER B CA 1
ATOM 6922 C C . SER B 1 186 ? -1.849 -13.383 -15.922 1 78.44 186 SER B C 1
ATOM 6924 O O . SER B 1 186 ? -2.918 -13.945 -16.156 1 78.44 186 SER B O 1
ATOM 6926 N N . GLU B 1 187 ? -1.397 -13.297 -14.75 1 72 187 GLU B N 1
ATOM 6927 C CA . GLU B 1 187 ? -2.145 -13.461 -13.508 1 72 187 GLU B CA 1
ATOM 6928 C C . GLU B 1 187 ? -1.769 -12.383 -12.5 1 72 187 GLU B C 1
ATOM 6930 O O . GLU B 1 187 ? -0.594 -12.227 -12.156 1 72 187 GLU B O 1
ATOM 6935 N N . ALA B 1 188 ? -2.748 -11.625 -11.969 1 61.31 188 ALA B N 1
ATOM 6936 C CA . ALA B 1 188 ? -2.516 -10.539 -11.023 1 61.31 188 ALA B CA 1
ATOM 6937 C C . ALA B 1 188 ? -1.494 -9.547 -11.57 1 61.31 188 ALA B C 1
ATOM 6939 O O . ALA B 1 188 ? -0.564 -9.148 -10.859 1 61.31 188 ALA B O 1
ATOM 6940 N N . LYS B 1 189 ? -1.534 -9.32 -12.758 1 63.91 189 LYS B N 1
ATOM 6941 C CA . LYS B 1 189 ? -0.717 -8.32 -13.438 1 63.91 189 LYS B CA 1
ATOM 6942 C C . LYS B 1 189 ? 0.719 -8.812 -13.609 1 63.91 189 LYS B C 1
ATOM 6944 O O . LYS B 1 189 ? 1.618 -8.023 -13.898 1 63.91 189 LYS B O 1
ATOM 6949 N N . GLN B 1 190 ? 0.868 -10.109 -13.352 1 75.81 190 GLN B N 1
ATOM 6950 C CA . GLN B 1 190 ? 2.176 -10.719 -13.57 1 75.81 190 GLN B CA 1
ATOM 6951 C C . GLN B 1 190 ? 2.105 -11.797 -14.648 1 75.81 190 GLN B C 1
ATOM 6953 O O . GLN B 1 190 ? 1.091 -12.484 -14.781 1 75.81 190 GLN B O 1
ATOM 6958 N N . PRO B 1 191 ? 3.256 -11.859 -15.375 1 84.75 191 PRO B N 1
ATOM 6959 C CA . PRO B 1 191 ? 3.283 -12.938 -16.359 1 84.75 191 PRO B CA 1
ATOM 6960 C C . PRO B 1 191 ? 3.102 -14.32 -15.727 1 84.75 191 PRO B C 1
ATOM 6962 O O . PRO B 1 191 ? 3.623 -14.578 -14.641 1 84.75 191 PRO B O 1
ATOM 6965 N N . SER B 1 192 ? 2.348 -15.18 -16.438 1 88.38 192 SER B N 1
ATOM 6966 C CA . SER B 1 192 ? 2.074 -16.5 -15.883 1 88.38 192 SER B CA 1
ATOM 6967 C C . SER B 1 192 ? 2.793 -17.594 -16.672 1 88.38 192 SER B C 1
ATOM 6969 O O . SER B 1 192 ? 2.246 -18.125 -17.641 1 88.38 192 SER B O 1
ATOM 6971 N N . ALA B 1 193 ? 3.842 -17.969 -16.156 1 91.06 193 ALA B N 1
ATOM 6972 C CA . ALA B 1 193 ? 4.637 -19.016 -16.797 1 91.06 193 ALA B CA 1
ATOM 6973 C C . ALA B 1 193 ? 3.922 -20.359 -16.734 1 91.06 193 ALA B C 1
ATOM 6975 O O . ALA B 1 193 ? 4.098 -21.203 -17.609 1 91.06 193 ALA B O 1
ATOM 6976 N N . GLY B 1 194 ? 3.146 -20.547 -15.711 1 90.75 194 GLY B N 1
ATOM 6977 C CA . GLY B 1 194 ? 2.375 -21.781 -15.609 1 90.75 194 GLY B CA 1
ATOM 6978 C C . GLY B 1 194 ? 1.361 -21.938 -16.734 1 90.75 194 GLY B C 1
ATOM 6979 O O . GLY B 1 194 ? 1.221 -23.016 -17.297 1 90.75 194 GLY B O 1
ATOM 6980 N N . LYS B 1 195 ? 0.676 -20.859 -17.031 1 91.88 195 LYS B N 1
ATOM 6981 C CA . LYS B 1 195 ? -0.264 -20.875 -18.156 1 91.88 195 LYS B CA 1
ATOM 6982 C C . LYS B 1 195 ? 0.457 -21.125 -19.469 1 91.88 195 LYS B C 1
ATOM 6984 O O . LYS B 1 195 ? -0.051 -21.844 -20.344 1 91.88 195 LYS B O 1
ATOM 6989 N N . LEU B 1 196 ? 1.618 -20.562 -19.547 1 95.06 196 LEU B N 1
ATOM 6990 C CA . LEU B 1 196 ? 2.416 -20.734 -20.75 1 95.06 196 LEU B CA 1
ATOM 6991 C C . LEU B 1 196 ? 2.785 -22.203 -20.938 1 95.06 196 LEU B C 1
ATOM 6993 O O . LEU B 1 196 ? 2.719 -22.734 -22.062 1 95.06 196 LEU B O 1
ATOM 6997 N N . MET B 1 197 ? 3.193 -22.812 -19.922 1 94.75 197 MET B N 1
ATOM 6998 C CA . MET B 1 197 ? 3.514 -24.234 -19.953 1 94.75 197 MET B CA 1
ATOM 6999 C C . MET B 1 197 ? 2.336 -25.062 -20.469 1 94.75 197 MET B C 1
ATOM 7001 O O . MET B 1 197 ? 2.514 -25.953 -21.297 1 94.75 197 MET B O 1
ATOM 7005 N N . GLY B 1 198 ? 1.188 -24.75 -20 1 92.94 198 GLY B N 1
ATOM 7006 C CA . GLY B 1 198 ? -0.005 -25.438 -20.469 1 92.94 198 GLY B CA 1
ATOM 7007 C C . GLY B 1 198 ? -0.288 -25.219 -21.938 1 92.94 198 GLY B C 1
ATOM 7008 O O . GLY B 1 198 ? -0.672 -26.156 -22.641 1 92.94 198 GLY B O 1
ATOM 7009 N N . LEU B 1 199 ? -0.113 -24.016 -22.375 1 94.25 199 LEU B N 1
ATOM 7010 C CA . LEU B 1 199 ? -0.392 -23.656 -23.766 1 94.25 199 LEU B CA 1
ATOM 7011 C C . LEU B 1 199 ? 0.586 -24.344 -24.719 1 94.25 199 LEU B C 1
ATOM 7013 O O . LEU B 1 199 ? 0.254 -24.594 -25.875 1 94.25 199 LEU B O 1
ATOM 7017 N N . ALA B 1 200 ? 1.727 -24.656 -24.25 1 95.75 200 ALA B N 1
ATOM 7018 C CA . ALA B 1 200 ? 2.791 -25.25 -25.062 1 95.75 200 ALA B CA 1
ATOM 7019 C C . ALA B 1 200 ? 2.344 -26.578 -25.672 1 95.75 200 ALA B C 1
ATOM 7021 O O . ALA B 1 200 ? 2.768 -26.938 -26.781 1 95.75 200 ALA B O 1
ATOM 7022 N N . ALA B 1 201 ? 1.502 -27.266 -25.016 1 92.31 201 ALA B N 1
ATOM 7023 C CA . ALA B 1 201 ? 1.046 -28.578 -25.484 1 92.31 201 ALA B CA 1
ATOM 7024 C C . ALA B 1 201 ? 0.224 -28.438 -26.766 1 92.31 201 ALA B C 1
ATOM 7026 O O . ALA B 1 201 ? 0.073 -29.406 -27.516 1 92.31 201 ALA B O 1
ATOM 7027 N N . VAL B 1 202 ? -0.283 -27.266 -27.016 1 92.56 202 VAL B N 1
ATOM 7028 C CA . VAL B 1 202 ? -1.155 -27.016 -28.156 1 92.56 202 VAL B CA 1
ATOM 7029 C C . VAL B 1 202 ? -0.319 -26.594 -29.375 1 92.56 202 VAL B C 1
ATOM 7031 O O . VAL B 1 202 ? -0.757 -26.734 -30.516 1 92.56 202 VAL B O 1
ATOM 7034 N N . GLY B 1 203 ? 0.881 -26.078 -29.062 1 94.69 203 GLY B N 1
ATOM 7035 C CA . GLY B 1 203 ? 1.684 -25.453 -30.109 1 94.69 203 GLY B CA 1
ATOM 7036 C C . GLY B 1 203 ? 2.471 -26.453 -30.938 1 94.69 203 GLY B C 1
ATOM 7037 O O . GLY B 1 203 ? 2.516 -27.641 -30.609 1 94.69 203 GLY B O 1
ATOM 7038 N N . GLN B 1 204 ? 3.008 -25.828 -32.031 1 94.12 204 GLN B N 1
ATOM 7039 C CA . GLN B 1 204 ? 3.832 -26.594 -32.938 1 94.12 204 GLN B CA 1
ATOM 7040 C C . GLN B 1 204 ? 5.195 -25.953 -33.156 1 94.12 204 GLN B C 1
ATOM 7042 O O . GLN B 1 204 ? 5.344 -24.734 -33 1 94.12 204 GLN B O 1
ATOM 7047 N N . GLU B 1 205 ? 6.086 -26.859 -33.531 1 95.25 205 GLU B N 1
ATOM 7048 C CA . GLU B 1 205 ? 7.43 -26.359 -33.812 1 95.25 205 GLU B CA 1
ATOM 7049 C C . GLU B 1 205 ? 7.469 -25.594 -35.125 1 95.25 205 GLU B C 1
ATOM 7051 O O . GLU B 1 205 ? 6.879 -26.016 -36.125 1 95.25 205 GLU B O 1
ATOM 7056 N N . ARG B 1 206 ? 8.07 -24.422 -35 1 95.12 206 ARG B N 1
ATOM 7057 C CA . ARG B 1 206 ? 8.383 -23.641 -36.219 1 95.12 206 ARG B CA 1
ATOM 7058 C C . ARG B 1 206 ? 9.859 -23.75 -36.562 1 95.12 206 ARG B C 1
ATOM 7060 O O . ARG B 1 206 ? 10.688 -23.031 -36 1 95.12 206 ARG B O 1
ATOM 7067 N N . GLN B 1 207 ? 10.164 -24.422 -37.625 1 92.12 207 GLN B N 1
ATOM 7068 C CA . GLN B 1 207 ? 11.539 -24.797 -37.969 1 92.12 207 GLN B CA 1
ATOM 7069 C C . GLN B 1 207 ? 12.359 -23.562 -38.344 1 92.12 207 GLN B C 1
ATOM 7071 O O . GLN B 1 207 ? 13.578 -23.547 -38.188 1 92.12 207 GLN B O 1
ATOM 7076 N N . GLN B 1 208 ? 11.727 -22.531 -38.781 1 92.5 208 GLN B N 1
ATOM 7077 C CA . GLN B 1 208 ? 12.43 -21.344 -39.25 1 92.5 208 GLN B CA 1
ATOM 7078 C C . GLN B 1 208 ? 12.891 -20.484 -38.062 1 92.5 208 GLN B C 1
ATOM 7080 O O . GLN B 1 208 ? 13.719 -19.594 -38.219 1 92.5 208 GLN B O 1
ATOM 7085 N N . TRP B 1 209 ? 12.375 -20.75 -36.875 1 96.31 209 TRP B N 1
ATOM 7086 C CA . TRP B 1 209 ? 12.75 -19.953 -35.719 1 96.31 209 TRP B CA 1
ATOM 7087 C C . TRP B 1 209 ? 14.117 -20.391 -35.188 1 96.31 209 TRP B C 1
ATOM 7089 O O . TRP B 1 209 ? 14.406 -21.578 -35.094 1 96.31 209 TRP B O 1
ATOM 7099 N N . PRO B 1 210 ? 14.984 -19.453 -34.875 1 95.88 210 PRO B N 1
ATOM 7100 C CA . PRO B 1 210 ? 16.312 -19.781 -34.344 1 95.88 210 PRO B CA 1
ATOM 7101 C C . PRO B 1 210 ? 16.297 -20.234 -32.906 1 95.88 210 PRO B C 1
ATOM 7103 O O . PRO B 1 210 ? 15.273 -20.094 -32.219 1 95.88 210 PRO B O 1
ATOM 7106 N N . SER B 1 211 ? 17.453 -20.797 -32.531 1 96.31 211 SER B N 1
ATOM 7107 C CA . SER B 1 211 ? 17.625 -21.031 -31.094 1 96.31 211 SER B CA 1
ATOM 7108 C C . SER B 1 211 ? 17.766 -19.719 -30.328 1 96.31 211 SER B C 1
ATOM 7110 O O . SER B 1 211 ? 18.406 -18.781 -30.812 1 96.31 211 SER B O 1
ATOM 7112 N N . LEU B 1 212 ? 17.141 -19.672 -29.203 1 97.44 212 LEU B N 1
ATOM 7113 C CA . LEU B 1 212 ? 17.125 -18.406 -28.453 1 97.44 212 LEU B CA 1
ATOM 7114 C C . LEU B 1 212 ? 17.891 -18.531 -27.156 1 97.44 212 LEU B C 1
ATOM 7116 O O . LEU B 1 212 ? 18.266 -17.531 -26.547 1 97.44 212 LEU B O 1
ATOM 7120 N N . VAL B 1 213 ? 18.094 -19.734 -26.625 1 98.06 213 VAL B N 1
ATOM 7121 C CA . VAL B 1 213 ? 18.859 -19.953 -25.406 1 98.06 213 VAL B CA 1
ATOM 7122 C C . VAL B 1 213 ? 20.297 -20.359 -25.75 1 98.06 213 VAL B C 1
ATOM 7124 O O . VAL B 1 213 ? 20.5 -21.297 -26.516 1 98.06 213 VAL B O 1
ATOM 7127 N N . THR B 1 214 ? 21.219 -19.625 -25.188 1 97.31 214 THR B N 1
ATOM 7128 C CA . THR B 1 214 ? 22.641 -19.938 -25.375 1 97.31 214 THR B CA 1
ATOM 7129 C C . THR B 1 214 ? 23.125 -20.906 -24.297 1 97.31 214 THR B C 1
ATOM 7131 O O . THR B 1 214 ? 22.938 -20.656 -23.109 1 97.31 214 THR B O 1
ATOM 7134 N N . THR B 1 215 ? 23.703 -22.016 -24.688 1 96.94 215 THR B N 1
ATOM 7135 C CA . THR B 1 215 ? 24.312 -22.969 -23.766 1 96.94 215 THR B CA 1
ATOM 7136 C C . THR B 1 215 ? 25.828 -22.938 -23.859 1 96.94 215 THR B C 1
ATOM 7138 O O . THR B 1 215 ? 26.375 -22.797 -24.969 1 96.94 215 THR B O 1
ATOM 7141 N N . VAL B 1 216 ? 26.438 -22.969 -22.688 1 96.12 216 VAL B N 1
ATOM 7142 C CA . VAL B 1 216 ? 27.891 -22.891 -22.625 1 96.12 216 VAL B CA 1
ATOM 7143 C C . VAL B 1 216 ? 28.453 -24.172 -22 1 96.12 216 VAL B C 1
ATOM 7145 O O . VAL B 1 216 ? 27.828 -24.75 -21.109 1 96.12 216 VAL B O 1
ATOM 7148 N N . ASP B 1 217 ? 29.641 -24.562 -22.375 1 93.19 217 ASP B N 1
ATOM 7149 C CA . ASP B 1 217 ? 30.234 -25.828 -21.969 1 93.19 217 ASP B CA 1
ATOM 7150 C C . ASP B 1 217 ? 30.625 -25.812 -20.5 1 93.19 217 ASP B C 1
ATOM 7152 O O . ASP B 1 217 ? 31.172 -26.797 -19.984 1 93.19 217 ASP B O 1
ATOM 7156 N N . ASP B 1 218 ? 30.234 -24.922 -19.766 1 94.44 218 ASP B N 1
ATOM 7157 C CA . ASP B 1 218 ? 30.469 -24.906 -18.328 1 94.44 218 ASP B CA 1
ATOM 7158 C C . ASP B 1 218 ? 29.156 -25.109 -17.547 1 94.44 218 ASP B C 1
ATOM 7160 O O . ASP B 1 218 ? 29.125 -24.984 -16.328 1 94.44 218 ASP B O 1
ATOM 7164 N N . GLY B 1 219 ? 28.125 -25.359 -18.359 1 96 219 GLY B N 1
ATOM 7165 C CA . GLY B 1 219 ? 26.844 -25.656 -17.734 1 96 219 GLY B CA 1
ATOM 7166 C C . GLY B 1 219 ? 25.906 -24.469 -17.688 1 96 219 GLY B C 1
ATOM 7167 O O . GLY B 1 219 ? 24.766 -24.578 -17.266 1 96 219 GLY B O 1
ATOM 7168 N N . ASP B 1 220 ? 26.406 -23.297 -18.125 1 96.94 220 ASP B N 1
ATOM 7169 C CA . ASP B 1 220 ? 25.594 -22.094 -18.156 1 96.94 220 ASP B CA 1
ATOM 7170 C C . ASP B 1 220 ? 24.562 -22.141 -19.281 1 96.94 220 ASP B C 1
ATOM 7172 O O . ASP B 1 220 ? 24.781 -22.844 -20.281 1 96.94 220 ASP B O 1
ATOM 7176 N N . ALA B 1 221 ? 23.469 -21.594 -19.078 1 97.19 221 ALA B N 1
ATOM 7177 C CA . ALA B 1 221 ? 22.422 -21.359 -20.078 1 97.19 221 ALA B CA 1
ATOM 7178 C C . ALA B 1 221 ? 21.734 -20.016 -19.844 1 97.19 221 ALA B C 1
ATOM 7180 O O . ALA B 1 221 ? 21.25 -19.734 -18.75 1 97.19 221 ALA B O 1
ATOM 7181 N N . TYR B 1 222 ? 21.75 -19.141 -20.781 1 95.38 222 TYR B N 1
ATOM 7182 C CA . TYR B 1 222 ? 21.172 -17.812 -20.641 1 95.38 222 TYR B CA 1
ATOM 7183 C C . TYR B 1 222 ? 20.594 -17.328 -21.953 1 95.38 222 TYR B C 1
ATOM 7185 O O . TYR B 1 222 ? 20.719 -18 -22.984 1 95.38 222 TYR B O 1
ATOM 7193 N N . VAL B 1 223 ? 19.859 -16.281 -21.859 1 96.75 223 VAL B N 1
ATOM 7194 C CA . VAL B 1 223 ? 19.219 -15.656 -23.016 1 96.75 223 VAL B CA 1
ATOM 7195 C C . VAL B 1 223 ? 19.734 -14.227 -23.172 1 96.75 223 VAL B C 1
ATOM 7197 O O . VAL B 1 223 ? 19.859 -13.5 -22.172 1 96.75 223 VAL B O 1
ATOM 7200 N N . ARG B 1 224 ? 20.031 -13.859 -24.359 1 96.81 224 ARG B N 1
ATOM 7201 C CA . ARG B 1 224 ? 20.453 -12.484 -24.609 1 96.81 224 ARG B CA 1
ATOM 7202 C C . ARG B 1 224 ? 19.266 -11.609 -24.984 1 96.81 224 ARG B C 1
ATOM 7204 O O . ARG B 1 224 ? 18.469 -11.961 -25.859 1 96.81 224 ARG B O 1
ATOM 7211 N N . LEU B 1 225 ? 19.188 -10.508 -24.328 1 96.38 225 LEU B N 1
ATOM 7212 C CA . LEU B 1 225 ? 18.094 -9.57 -24.562 1 96.38 225 LEU B CA 1
ATOM 7213 C C . LEU B 1 225 ? 18.047 -9.133 -26.016 1 96.38 225 LEU B C 1
ATOM 7215 O O . LEU B 1 225 ? 16.969 -9.055 -26.609 1 96.38 225 LEU B O 1
ATOM 7219 N N . SER B 1 226 ? 19.203 -8.922 -26.656 1 94.75 226 SER B N 1
ATOM 7220 C CA . SER B 1 226 ? 19.281 -8.461 -28.031 1 94.75 226 SER B CA 1
ATOM 7221 C C . SER B 1 226 ? 18.75 -9.508 -29 1 94.75 226 SER B C 1
ATOM 7223 O O . SER B 1 226 ? 18.078 -9.172 -29.984 1 94.75 226 SER B O 1
ATOM 7225 N N . GLU B 1 227 ? 19.047 -10.711 -28.703 1 95 227 GLU B N 1
ATOM 7226 C CA . GLU B 1 227 ? 18.562 -11.797 -29.547 1 95 227 GLU B CA 1
ATOM 7227 C C . GLU B 1 227 ? 17.047 -11.961 -29.406 1 95 227 GLU B C 1
ATOM 7229 O O . GLU B 1 227 ? 16.359 -12.242 -30.391 1 95 227 GLU B O 1
ATOM 7234 N N . LEU B 1 228 ? 16.547 -11.805 -28.219 1 96.38 228 LEU B N 1
ATOM 7235 C CA . LEU B 1 228 ? 15.109 -11.867 -28 1 96.38 228 LEU B CA 1
ATOM 7236 C C . LEU B 1 228 ? 14.398 -10.734 -28.719 1 96.38 228 LEU B C 1
ATOM 7238 O O . LEU B 1 228 ? 13.336 -10.938 -29.312 1 96.38 228 LEU B O 1
ATOM 7242 N N . ASP B 1 229 ? 15.008 -9.57 -28.625 1 94.19 229 ASP B N 1
ATOM 7243 C CA . ASP B 1 229 ? 14.445 -8.422 -29.328 1 94.19 229 ASP B CA 1
ATOM 7244 C C . ASP B 1 229 ? 14.367 -8.68 -30.828 1 94.19 229 ASP B C 1
ATOM 7246 O O . ASP B 1 229 ? 13.352 -8.375 -31.453 1 94.19 229 ASP B O 1
ATOM 7250 N N . SER B 1 230 ? 15.445 -9.195 -31.375 1 93.25 230 SER B N 1
ATOM 7251 C CA . SER B 1 230 ? 15.484 -9.508 -32.812 1 93.25 230 SER B CA 1
ATOM 7252 C C . SER B 1 230 ? 14.422 -10.539 -33.188 1 93.25 230 SER B C 1
ATOM 7254 O O . SER B 1 230 ? 13.82 -10.461 -34.25 1 93.25 230 SER B O 1
ATOM 7256 N N . PHE B 1 231 ? 14.266 -11.492 -32.406 1 96 231 PHE B N 1
ATOM 7257 C CA . PHE B 1 231 ? 13.289 -12.547 -32.656 1 96 231 PHE B CA 1
ATOM 7258 C C . PHE B 1 231 ? 11.875 -11.977 -32.656 1 96 231 PHE B C 1
ATOM 7260 O O . PHE B 1 231 ? 11.102 -12.195 -33.594 1 96 231 PHE B O 1
ATOM 7267 N N . PHE B 1 232 ? 11.516 -11.234 -31.578 1 94.62 232 PHE B N 1
ATOM 7268 C CA . PHE B 1 232 ? 10.156 -10.742 -31.438 1 94.62 232 PHE B CA 1
ATOM 7269 C C . PHE B 1 232 ? 9.852 -9.688 -32.5 1 94.62 232 PHE B C 1
ATOM 7271 O O . PHE B 1 232 ? 8.703 -9.539 -32.938 1 94.62 232 PHE B O 1
ATOM 7278 N N . ALA B 1 233 ? 10.852 -8.992 -32.969 1 89.38 233 ALA B N 1
ATOM 7279 C CA . ALA B 1 233 ? 10.68 -8.039 -34.062 1 89.38 233 ALA B CA 1
ATOM 7280 C C . ALA B 1 233 ? 10.156 -8.742 -35.312 1 89.38 233 ALA B C 1
ATOM 7282 O O . ALA B 1 233 ? 9.422 -8.148 -36.094 1 89.38 233 ALA B O 1
ATOM 7283 N N . SER B 1 234 ? 10.492 -9.961 -35.406 1 90.44 234 SER B N 1
ATOM 7284 C CA . SER B 1 234 ? 10.141 -10.711 -36.625 1 90.44 234 SER B CA 1
ATOM 7285 C C . SER B 1 234 ? 8.781 -11.383 -36.469 1 90.44 234 SER B C 1
ATOM 7287 O O . SER B 1 234 ? 8.18 -11.797 -37.469 1 90.44 234 SER B O 1
ATOM 7289 N N . VAL B 1 235 ? 8.273 -11.477 -35.281 1 91.44 235 VAL B N 1
ATOM 7290 C CA . VAL B 1 235 ? 7.102 -12.336 -35.125 1 91.44 235 VAL B CA 1
ATOM 7291 C C . VAL B 1 235 ? 5.941 -11.531 -34.531 1 91.44 235 VAL B C 1
ATOM 7293 O O . VAL B 1 235 ? 4.777 -11.914 -34.688 1 91.44 235 VAL B O 1
ATOM 7296 N N . LEU B 1 236 ? 6.242 -10.383 -33.875 1 88.38 236 LEU B N 1
ATOM 7297 C CA . LEU B 1 236 ? 5.203 -9.609 -33.188 1 88.38 236 LEU B CA 1
ATOM 7298 C C . LEU B 1 236 ? 5.121 -8.195 -33.75 1 88.38 236 LEU B C 1
ATOM 7300 O O . LEU B 1 236 ? 6.121 -7.656 -34.25 1 88.38 236 LEU B O 1
ATOM 7304 N N . PRO B 1 237 ? 3.943 -7.609 -33.656 1 78.75 237 PRO B N 1
ATOM 7305 C CA . PRO B 1 237 ? 3.836 -6.203 -34.062 1 78.75 237 PRO B CA 1
ATOM 7306 C C . PRO B 1 237 ? 4.469 -5.254 -33.031 1 78.75 237 PRO B C 1
ATOM 7308 O O . PRO B 1 237 ? 4.336 -5.461 -31.828 1 78.75 237 PRO B O 1
ATOM 7311 N N . ARG B 1 238 ? 5.168 -4.301 -33.562 1 76.38 238 ARG B N 1
ATOM 7312 C CA . ARG B 1 238 ? 5.812 -3.295 -32.719 1 76.38 238 ARG B CA 1
ATOM 7313 C C . ARG B 1 238 ? 4.832 -2.191 -32.344 1 76.38 238 ARG B C 1
ATOM 7315 O O . ARG B 1 238 ? 3.998 -1.787 -33.156 1 76.38 238 ARG B O 1
ATOM 7322 N N . ARG B 1 239 ? 5.051 -1.854 -31.031 1 65.44 239 ARG B N 1
ATOM 7323 C CA . ARG B 1 239 ? 4.285 -0.688 -30.609 1 65.44 239 ARG B CA 1
ATOM 7324 C C . ARG B 1 239 ? 4.859 0.592 -31.203 1 65.44 239 ARG B C 1
ATOM 7326 O O . ARG B 1 239 ? 6.078 0.775 -31.234 1 65.44 239 ARG B O 1
ATOM 7333 N N . VAL B 1 240 ? 4.047 1.41 -31.719 1 51.72 240 VAL B N 1
ATOM 7334 C CA . VAL B 1 240 ? 4.457 2.615 -32.438 1 51.72 240 VAL B CA 1
ATOM 7335 C C . VAL B 1 240 ? 5.219 3.541 -31.484 1 51.72 240 VAL B C 1
ATOM 7337 O O . VAL B 1 240 ? 6.16 4.223 -31.906 1 51.72 240 VAL B O 1
ATOM 7340 N N . GLU B 1 241 ? 4.699 3.457 -30.25 1 47.88 241 GLU B N 1
ATOM 7341 C CA . GLU B 1 241 ? 5.266 4.332 -29.234 1 47.88 241 GLU B CA 1
ATOM 7342 C C . GLU B 1 241 ? 6.746 4.031 -29.016 1 47.88 241 GLU B C 1
ATOM 7344 O O . GLU B 1 241 ? 7.48 4.871 -28.484 1 47.88 241 GLU B O 1
ATOM 7349 N N . PHE B 1 242 ? 7.105 2.904 -29.438 1 49.94 242 PHE B N 1
ATOM 7350 C CA . PHE B 1 242 ? 8.484 2.49 -29.203 1 49.94 242 PHE B CA 1
ATOM 7351 C C . PHE B 1 242 ? 9.328 2.67 -30.469 1 49.94 242 PHE B C 1
ATOM 7353 O O . PHE B 1 242 ? 10.453 2.172 -30.547 1 49.94 242 PHE B O 1
ATOM 7360 N N . GLU B 1 243 ? 8.719 3.416 -31.344 1 50.88 243 GLU B N 1
ATOM 7361 C CA . GLU B 1 243 ? 9.492 3.594 -32.562 1 50.88 243 GLU B CA 1
ATOM 7362 C C . GLU B 1 243 ? 10.797 4.336 -32.312 1 50.88 243 GLU B C 1
ATOM 7364 O O . GLU B 1 243 ? 10.781 5.445 -31.766 1 50.88 243 GLU B O 1
ATOM 7369 N N . GLY B 1 244 ? 11.797 3.67 -32.5 1 55.38 244 GLY B N 1
ATOM 7370 C CA . GLY B 1 244 ? 13.133 4.223 -32.312 1 55.38 244 GLY B CA 1
ATOM 7371 C C . GLY B 1 244 ? 13.727 3.939 -30.953 1 55.38 244 GLY B C 1
ATOM 7372 O O . GLY B 1 244 ? 14.891 4.25 -30.703 1 55.38 244 GLY B O 1
ATOM 7373 N N . GLY B 1 245 ? 12.836 3.404 -30.094 1 61.47 245 GLY B N 1
ATOM 7374 C CA . GLY B 1 245 ? 13.375 3.148 -28.766 1 61.47 245 GLY B CA 1
ATOM 7375 C C . GLY B 1 245 ? 14.32 1.967 -28.734 1 61.47 245 GLY B C 1
ATOM 7376 O O . GLY B 1 245 ? 14.211 1.049 -29.547 1 61.47 245 GLY B O 1
ATOM 7377 N N . ILE B 1 246 ? 15.461 2.145 -27.891 1 71.44 246 ILE B N 1
ATOM 7378 C CA . ILE B 1 246 ? 16.453 1.084 -27.719 1 71.44 246 ILE B CA 1
ATOM 7379 C C . ILE B 1 246 ? 16.094 0.234 -26.5 1 71.44 246 ILE B C 1
ATOM 7381 O O . ILE B 1 246 ? 15.742 0.766 -25.453 1 71.44 246 ILE B O 1
ATOM 7385 N N . VAL B 1 247 ? 16 -1.062 -26.719 1 81.75 247 VAL B N 1
ATOM 7386 C CA . VAL B 1 247 ? 15.766 -2.016 -25.641 1 81.75 247 VAL B CA 1
ATOM 7387 C C . VAL B 1 247 ? 17.031 -2.197 -24.812 1 81.75 247 VAL B C 1
ATOM 7389 O O . VAL B 1 247 ? 18.031 -2.742 -25.297 1 81.75 247 VAL B O 1
ATOM 7392 N N . ARG B 1 248 ? 17.016 -1.724 -23.609 1 78.56 248 ARG B N 1
ATOM 7393 C CA . ARG B 1 248 ? 18.188 -1.787 -22.75 1 78.56 248 ARG B CA 1
ATOM 7394 C C . ARG B 1 248 ? 17.984 -2.771 -21.609 1 78.56 248 ARG B C 1
ATOM 7396 O O . ARG B 1 248 ? 18.938 -3.234 -21 1 78.56 248 ARG B O 1
ATOM 7403 N N . GLN B 1 249 ? 16.734 -3.1 -21.328 1 86.06 249 GLN B N 1
ATOM 7404 C CA . GLN B 1 249 ? 16.344 -4.023 -20.281 1 86.06 249 GLN B CA 1
ATOM 7405 C C . GLN B 1 249 ? 15.039 -4.742 -20.641 1 86.06 249 GLN B C 1
ATOM 7407 O O . GLN B 1 249 ? 14.383 -4.391 -21.609 1 86.06 249 GLN B O 1
ATOM 7412 N N . LEU B 1 250 ? 14.719 -5.734 -19.875 1 88.06 250 LEU B N 1
ATOM 7413 C CA . LEU B 1 250 ? 13.57 -6.586 -20.172 1 88.06 250 LEU B CA 1
ATOM 7414 C C . LEU B 1 250 ? 12.289 -5.766 -20.219 1 88.06 250 LEU B C 1
ATOM 7416 O O . LEU B 1 250 ? 11.438 -5.992 -21.094 1 88.06 250 LEU B O 1
ATOM 7420 N N . ASP B 1 251 ? 12.148 -4.812 -19.328 1 82.25 251 ASP B N 1
ATOM 7421 C CA . ASP B 1 251 ? 10.938 -3.992 -19.281 1 82.25 251 ASP B CA 1
ATOM 7422 C C . ASP B 1 251 ? 10.75 -3.227 -20.578 1 82.25 251 ASP B C 1
ATOM 7424 O O . ASP B 1 251 ? 9.617 -3.014 -21.031 1 82.25 251 ASP B O 1
ATOM 7428 N N . ASP B 1 252 ? 11.852 -2.811 -21.203 1 82.5 252 ASP B N 1
ATOM 7429 C CA . ASP B 1 252 ? 11.789 -2.141 -22.5 1 82.5 252 ASP B CA 1
ATOM 7430 C C . ASP B 1 252 ? 11.242 -3.076 -23.578 1 82.5 252 ASP B C 1
ATOM 7432 O O . ASP B 1 252 ? 10.438 -2.664 -24.422 1 82.5 252 ASP B O 1
ATOM 7436 N N . LEU B 1 253 ? 11.742 -4.246 -23.469 1 88.12 253 LEU B N 1
ATOM 7437 C CA . LEU B 1 253 ? 11.289 -5.246 -24.438 1 88.12 253 LEU B CA 1
ATOM 7438 C C . LEU B 1 253 ? 9.781 -5.477 -24.312 1 88.12 253 LEU B C 1
ATOM 7440 O O . LEU B 1 253 ? 9.07 -5.516 -25.312 1 88.12 253 LEU B O 1
ATOM 7444 N N . LEU B 1 254 ? 9.352 -5.629 -23.125 1 86.69 254 LEU B N 1
ATOM 7445 C CA . LEU B 1 254 ? 7.949 -5.922 -22.844 1 86.69 254 LEU B CA 1
ATOM 7446 C C . LEU B 1 254 ? 7.059 -4.758 -23.266 1 86.69 254 LEU B C 1
ATOM 7448 O O . LEU B 1 254 ? 5.891 -4.953 -23.609 1 86.69 254 LEU B O 1
ATOM 7452 N N . ALA B 1 255 ? 7.656 -3.59 -23.281 1 76.19 255 ALA B N 1
ATOM 7453 C CA . ALA B 1 255 ? 6.906 -2.395 -23.672 1 76.19 255 ALA B CA 1
ATOM 7454 C C . ALA B 1 255 ? 6.922 -2.193 -25.172 1 76.19 255 ALA B C 1
ATOM 7456 O O . ALA B 1 255 ? 6.074 -1.484 -25.719 1 76.19 255 ALA B O 1
ATOM 7457 N N . LYS B 1 256 ? 7.793 -2.811 -25.859 1 80.75 256 LYS B N 1
ATOM 7458 C CA . LYS B 1 256 ? 8.062 -2.535 -27.266 1 80.75 256 LYS B CA 1
ATOM 7459 C C . LYS B 1 256 ? 7.082 -3.283 -28.156 1 80.75 256 LYS B C 1
ATOM 7461 O O . LYS B 1 256 ? 6.734 -2.805 -29.25 1 80.75 256 LYS B O 1
ATOM 7466 N N . TYR B 1 257 ? 6.613 -4.461 -27.75 1 82.81 257 TYR B N 1
ATOM 7467 C CA . TYR B 1 257 ? 5.816 -5.297 -28.641 1 82.81 257 TYR B CA 1
ATOM 7468 C C . TYR B 1 257 ? 4.43 -5.547 -28.062 1 82.81 257 TYR B C 1
ATOM 7470 O O . TYR B 1 257 ? 4.254 -5.566 -26.844 1 82.81 257 TYR B O 1
ATOM 7478 N N . TRP B 1 258 ? 3.471 -5.727 -28.984 1 77.81 258 TRP B N 1
ATOM 7479 C CA . TRP B 1 258 ? 2.119 -6.094 -28.578 1 77.81 258 TRP B CA 1
ATOM 7480 C C . TRP B 1 258 ? 2.014 -7.598 -28.344 1 77.81 258 TRP B C 1
ATOM 7482 O O . TRP B 1 258 ? 2.465 -8.398 -29.172 1 77.81 258 TRP B O 1
ATOM 7492 N N . PRO B 1 259 ? 1.407 -7.938 -27.234 1 85.12 259 PRO B N 1
ATOM 7493 C CA . PRO B 1 259 ? 1.146 -9.367 -27.062 1 85.12 259 PRO B CA 1
ATOM 7494 C C . PRO B 1 259 ? 0.065 -9.891 -28 1 85.12 259 PRO B C 1
ATOM 7496 O O . PRO B 1 259 ? -0.831 -9.141 -28.391 1 85.12 259 PRO B O 1
ATOM 7499 N N . VAL B 1 260 ? 0.169 -11.109 -28.375 1 84.25 260 VAL B N 1
ATOM 7500 C CA . VAL B 1 260 ? -0.896 -11.789 -29.094 1 84.25 260 VAL B CA 1
ATOM 7501 C C . VAL B 1 260 ? -1.857 -12.453 -28.109 1 84.25 260 VAL B C 1
ATOM 7503 O O . VAL B 1 260 ? -1.527 -12.633 -26.938 1 84.25 260 VAL B O 1
ATOM 7506 N N . HIS B 1 261 ? -3.088 -12.68 -28.688 1 83.81 261 HIS B N 1
ATOM 7507 C CA . HIS B 1 261 ? -4.066 -13.367 -27.859 1 83.81 261 HIS B CA 1
ATOM 7508 C C . HIS B 1 261 ? -3.707 -14.844 -27.688 1 83.81 261 HIS B C 1
ATOM 7510 O O . HIS B 1 261 ? -3.275 -15.492 -28.641 1 83.81 261 HIS B O 1
ATOM 7516 N N . TRP B 1 262 ? -3.904 -15.367 -26.531 1 89.12 262 TRP B N 1
ATOM 7517 C CA . TRP B 1 262 ? -3.447 -16.703 -26.203 1 89.12 262 TRP B CA 1
ATOM 7518 C C . TRP B 1 262 ? -4.109 -17.75 -27.094 1 89.12 262 TRP B C 1
ATOM 7520 O O . TRP B 1 262 ? -3.568 -18.844 -27.297 1 89.12 262 TRP B O 1
ATOM 7530 N N . SER B 1 263 ? -5.27 -17.453 -27.688 1 87.62 263 SER B N 1
ATOM 7531 C CA . SER B 1 263 ? -6.02 -18.422 -28.484 1 87.62 263 SER B CA 1
ATOM 7532 C C . SER B 1 263 ? -5.512 -18.469 -29.922 1 87.62 263 SER B C 1
ATOM 7534 O O . SER B 1 263 ? -5.965 -19.297 -30.719 1 87.62 263 SER B O 1
ATOM 7536 N N . SER B 1 264 ? -4.547 -17.641 -30.203 1 89 264 SER B N 1
ATOM 7537 C CA . SER B 1 264 ? -4.004 -17.641 -31.562 1 89 264 SER B CA 1
ATOM 7538 C C . SER B 1 264 ? -3.029 -18.797 -31.766 1 89 264 SER B C 1
ATOM 7540 O O . SER B 1 264 ? -2.432 -19.297 -30.812 1 89 264 SER B O 1
ATOM 7542 N N . ASN B 1 265 ? -2.902 -19.188 -33 1 90.75 265 ASN B N 1
ATOM 7543 C CA . ASN B 1 265 ? -1.925 -20.219 -33.344 1 90.75 265 ASN B CA 1
ATOM 7544 C C . ASN B 1 265 ? -0.5 -19.766 -33.062 1 90.75 265 ASN B C 1
ATOM 7546 O O . ASN B 1 265 ? 0.331 -20.547 -32.594 1 90.75 265 ASN B O 1
ATOM 7550 N N . LEU B 1 266 ? -0.301 -18.531 -33.25 1 92.44 266 LEU B N 1
ATOM 7551 C CA . LEU B 1 266 ? 1.026 -17.984 -33 1 92.44 266 LEU B CA 1
ATOM 7552 C C . LEU B 1 266 ? 1.37 -18.062 -31.516 1 92.44 266 LEU B C 1
ATOM 7554 O O . LEU B 1 266 ? 2.5 -18.406 -31.156 1 92.44 266 LEU B O 1
ATOM 7558 N N . ALA B 1 267 ? 0.406 -17.734 -30.734 1 93.56 267 ALA B N 1
ATOM 7559 C CA . ALA B 1 267 ? 0.63 -17.828 -29.281 1 93.56 267 ALA B CA 1
ATOM 7560 C C . ALA B 1 267 ? 1.002 -19.25 -28.875 1 93.56 267 ALA B C 1
ATOM 7562 O O . ALA B 1 267 ? 1.928 -19.453 -28.094 1 93.56 267 ALA B O 1
ATOM 7563 N N . ALA B 1 268 ? 0.285 -20.203 -29.406 1 95.25 268 ALA B N 1
ATOM 7564 C CA . ALA B 1 268 ? 0.558 -21.594 -29.094 1 95.25 268 ALA B CA 1
ATOM 7565 C C . ALA B 1 268 ? 1.953 -22 -29.562 1 95.25 268 ALA B C 1
ATOM 7567 O O . ALA B 1 268 ? 2.678 -22.703 -28.844 1 95.25 268 ALA B O 1
ATOM 7568 N N . ASP B 1 269 ? 2.322 -21.578 -30.719 1 96.56 269 ASP B N 1
ATOM 7569 C CA . ASP B 1 269 ? 3.633 -21.906 -31.266 1 96.56 269 ASP B CA 1
ATOM 7570 C C . ASP B 1 269 ? 4.75 -21.25 -30.469 1 96.56 269 ASP B C 1
ATOM 7572 O O . ASP B 1 269 ? 5.82 -21.828 -30.281 1 96.56 269 ASP B O 1
ATOM 7576 N N . LEU B 1 270 ? 4.477 -20.031 -30.047 1 97.31 270 LEU B N 1
ATOM 7577 C CA . LEU B 1 270 ? 5.434 -19.344 -29.203 1 97.31 270 LEU B CA 1
ATOM 7578 C C . LEU B 1 270 ? 5.605 -20.078 -27.875 1 97.31 270 LEU B C 1
ATOM 7580 O O . LEU B 1 270 ? 6.727 -20.203 -27.375 1 97.31 270 LEU B O 1
ATOM 7584 N N . ALA B 1 271 ? 4.508 -20.516 -27.328 1 97.44 271 ALA B N 1
ATOM 7585 C CA . ALA B 1 271 ? 4.559 -21.266 -26.078 1 97.44 271 ALA B CA 1
ATOM 7586 C C . ALA B 1 271 ? 5.355 -22.547 -26.25 1 97.44 271 ALA B C 1
ATOM 7588 O O . ALA B 1 271 ? 6.164 -22.906 -25.391 1 97.44 271 ALA B O 1
ATOM 7589 N N . PHE B 1 272 ? 5.098 -23.203 -27.344 1 97.56 272 PHE B N 1
ATOM 7590 C CA . PHE B 1 272 ? 5.836 -24.406 -27.656 1 97.56 272 PHE B CA 1
ATOM 7591 C C . PHE B 1 272 ? 7.332 -24.125 -27.734 1 97.56 272 PHE B C 1
ATOM 7593 O O . PHE B 1 272 ? 8.141 -24.875 -27.188 1 97.56 272 PHE B O 1
ATOM 7600 N N . LYS B 1 273 ? 7.668 -23.109 -28.438 1 97.81 273 LYS B N 1
ATOM 7601 C CA . LYS B 1 273 ? 9.062 -22.719 -28.594 1 97.81 273 LYS B CA 1
ATOM 7602 C C . LYS B 1 273 ? 9.727 -22.469 -27.25 1 97.81 273 LYS B C 1
ATOM 7604 O O . LYS B 1 273 ? 10.828 -22.969 -26.984 1 97.81 273 LYS B O 1
ATOM 7609 N N . ALA B 1 274 ? 9.094 -21.703 -26.422 1 98.12 274 ALA B N 1
ATOM 7610 C CA . ALA B 1 274 ? 9.633 -21.391 -25.109 1 98.12 274 ALA B CA 1
ATOM 7611 C C . ALA B 1 274 ? 9.852 -22.656 -24.281 1 98.12 274 ALA B C 1
ATOM 7613 O O . ALA B 1 274 ? 10.898 -22.812 -23.656 1 98.12 274 ALA B O 1
ATOM 7614 N N . GLN B 1 275 ? 8.883 -23.516 -24.297 1 97.56 275 GLN B N 1
ATOM 7615 C CA . GLN B 1 275 ? 8.961 -24.766 -23.531 1 97.56 275 GLN B CA 1
ATOM 7616 C C . GLN B 1 275 ? 10.094 -25.656 -24.031 1 97.56 275 GLN B C 1
ATOM 7618 O O . GLN B 1 275 ? 10.844 -26.219 -23.234 1 97.56 275 GLN B O 1
ATOM 7623 N N . ALA B 1 276 ? 10.172 -25.766 -25.312 1 97.5 276 ALA B N 1
ATOM 7624 C CA . ALA B 1 276 ? 11.211 -26.609 -25.922 1 97.5 276 ALA B CA 1
ATOM 7625 C C . ALA B 1 276 ? 12.602 -26.094 -25.562 1 97.5 276 ALA B C 1
ATOM 7627 O O . ALA B 1 276 ? 13.5 -26.875 -25.25 1 97.5 276 ALA B O 1
ATOM 7628 N N . GLU B 1 277 ? 12.758 -24.828 -25.688 1 97.81 277 GLU B N 1
ATOM 7629 C CA . GLU B 1 277 ? 14.039 -24.203 -25.344 1 97.81 277 GLU B CA 1
ATOM 7630 C C . GLU B 1 277 ? 14.375 -24.422 -23.859 1 97.81 277 GLU B C 1
ATOM 7632 O O . GLU B 1 277 ? 15.523 -24.688 -23.516 1 97.81 277 GLU B O 1
ATOM 7637 N N . LEU B 1 278 ? 13.406 -24.266 -23.016 1 98.06 278 LEU B N 1
ATOM 7638 C CA . LEU B 1 278 ? 13.617 -24.453 -21.578 1 98.06 278 LEU B CA 1
ATOM 7639 C C . LEU B 1 278 ? 14.047 -25.891 -21.281 1 98.06 278 LEU B C 1
ATOM 7641 O O . LEU B 1 278 ? 14.984 -26.109 -20.516 1 98.06 278 LEU B O 1
ATOM 7645 N N . GLU B 1 279 ? 13.352 -26.859 -21.859 1 97.75 279 GLU B N 1
ATOM 7646 C CA . GLU B 1 279 ? 13.656 -28.266 -21.641 1 97.75 279 GLU B CA 1
ATOM 7647 C C . GLU B 1 279 ? 15.078 -28.609 -22.094 1 97.75 279 GLU B C 1
ATOM 7649 O O . GLU B 1 279 ? 15.805 -29.297 -21.375 1 97.75 279 GLU B O 1
ATOM 7654 N N . GLY B 1 280 ? 15.43 -28.078 -23.219 1 97.88 280 GLY B N 1
ATOM 7655 C CA . GLY B 1 280 ? 16.797 -28.266 -23.688 1 97.88 280 GLY B CA 1
ATOM 7656 C C . GLY B 1 280 ? 17.828 -27.672 -22.75 1 97.88 280 GLY B C 1
ATOM 7657 O O . GLY B 1 280 ? 18.844 -28.312 -22.453 1 97.88 280 GLY B O 1
ATOM 7658 N N . ALA B 1 281 ? 17.562 -26.5 -22.328 1 98.31 281 ALA B N 1
ATOM 7659 C CA . ALA B 1 281 ? 18.469 -25.812 -21.406 1 98.31 281 ALA B CA 1
ATOM 7660 C C . ALA B 1 281 ? 18.609 -26.578 -20.094 1 98.31 281 ALA B C 1
ATOM 7662 O O . ALA B 1 281 ? 19.703 -26.719 -19.562 1 98.31 281 ALA B O 1
ATOM 7663 N N . LEU B 1 282 ? 17.516 -27.047 -19.594 1 98.31 282 LEU B N 1
ATOM 7664 C CA . LEU B 1 282 ? 17.516 -27.75 -18.312 1 98.31 282 LEU B CA 1
ATOM 7665 C C . LEU B 1 282 ? 18.297 -29.047 -18.406 1 98.31 282 LEU B C 1
ATOM 7667 O O . LEU B 1 282 ? 19.016 -29.422 -17.469 1 98.31 282 LEU B O 1
ATOM 7671 N N . LEU B 1 283 ? 18.109 -29.734 -19.469 1 98.12 283 LEU B N 1
ATOM 7672 C CA . LEU B 1 283 ? 18.891 -30.969 -19.656 1 98.12 283 LEU B CA 1
ATOM 7673 C C . LEU B 1 283 ? 20.375 -30.656 -19.703 1 98.12 283 LEU B C 1
ATOM 7675 O O . LEU B 1 283 ? 21.188 -31.375 -19.109 1 98.12 283 LEU B O 1
ATOM 7679 N N . HIS B 1 284 ? 20.719 -29.594 -20.406 1 98.19 284 HIS B N 1
ATOM 7680 C CA . HIS B 1 284 ? 22.109 -29.172 -20.484 1 98.19 284 HIS B CA 1
ATOM 7681 C C . HIS B 1 284 ? 22.672 -28.859 -19.094 1 98.19 284 HIS B C 1
ATOM 7683 O O . HIS B 1 284 ? 23.734 -29.359 -18.719 1 98.19 284 HIS B O 1
ATOM 7689 N N . ILE B 1 285 ? 22 -28.078 -18.328 1 98.5 285 ILE B N 1
ATOM 7690 C CA . ILE B 1 285 ? 22.406 -27.641 -17 1 98.5 285 ILE B CA 1
ATOM 7691 C C . ILE B 1 285 ? 22.562 -28.844 -16.094 1 98.5 285 ILE B C 1
ATOM 7693 O O . ILE B 1 285 ? 23.594 -29 -15.414 1 98.5 285 ILE B O 1
ATOM 7697 N N . ASN B 1 286 ? 21.578 -29.734 -16.094 1 98.25 286 ASN B N 1
ATOM 7698 C CA . ASN B 1 286 ? 21.547 -30.844 -15.164 1 98.25 286 ASN B CA 1
ATOM 7699 C C . ASN B 1 286 ? 22.609 -31.891 -15.516 1 98.25 286 ASN B C 1
ATOM 7701 O O . ASN B 1 286 ? 23.172 -32.531 -14.625 1 98.25 286 ASN B O 1
ATOM 7705 N N . ARG B 1 287 ? 22.875 -32.094 -16.797 1 97.81 287 ARG B N 1
ATOM 7706 C CA . ARG B 1 287 ? 23.953 -33 -17.188 1 97.81 287 ARG B CA 1
ATOM 7707 C C . ARG B 1 287 ? 25.297 -32.5 -16.656 1 97.81 287 ARG B C 1
ATOM 7709 O O . ARG B 1 287 ? 26.109 -33.281 -16.156 1 97.81 287 ARG B O 1
ATOM 7716 N N . HIS B 1 288 ? 25.484 -31.234 -16.75 1 97.69 288 HIS B N 1
ATOM 7717 C CA . HIS B 1 288 ? 26.719 -30.656 -16.266 1 97.69 288 HIS B CA 1
ATOM 7718 C C . HIS B 1 288 ? 26.781 -30.703 -14.734 1 97.69 288 HIS B C 1
ATOM 7720 O O . HIS B 1 288 ? 27.844 -31 -14.164 1 97.69 288 HIS B O 1
ATOM 7726 N N . LEU B 1 289 ? 25.688 -30.359 -14.062 1 97.94 289 LEU B N 1
ATOM 7727 C CA . LEU B 1 289 ? 25.641 -30.406 -12.609 1 97.94 289 LEU B CA 1
ATOM 7728 C C . LEU B 1 289 ? 25.891 -31.828 -12.109 1 97.94 289 LEU B C 1
ATOM 7730 O O . LEU B 1 289 ? 26.656 -32.031 -11.172 1 97.94 289 LEU B O 1
ATOM 7734 N N . LYS B 1 290 ? 25.234 -32.781 -12.773 1 97.25 290 LYS B N 1
ATOM 7735 C CA . LYS B 1 290 ? 25.391 -34.188 -12.406 1 97.25 290 LYS B CA 1
ATOM 7736 C C . LYS B 1 290 ? 26.844 -34.625 -12.508 1 97.25 290 LYS B C 1
ATOM 7738 O O . LYS B 1 290 ? 27.328 -35.375 -11.664 1 97.25 290 LYS B O 1
ATOM 7743 N N . ALA B 1 291 ? 27.516 -34.125 -13.438 1 96 291 ALA B N 1
ATOM 7744 C CA . ALA B 1 291 ? 28.906 -34.5 -13.672 1 96 291 ALA B CA 1
ATOM 7745 C C . ALA B 1 291 ? 29.812 -33.906 -12.602 1 96 291 ALA B C 1
ATOM 7747 O O . ALA B 1 291 ? 30.922 -34.406 -12.375 1 96 291 ALA B O 1
ATOM 7748 N N . GLN B 1 292 ? 29.328 -32.906 -11.922 1 94.5 292 GLN B N 1
ATOM 7749 C CA . GLN B 1 292 ? 30.156 -32.219 -10.961 1 94.5 292 GLN B CA 1
ATOM 7750 C C . GLN B 1 292 ? 29.906 -32.688 -9.539 1 94.5 292 GLN B C 1
ATOM 7752 O O . GLN B 1 292 ? 30.656 -32.375 -8.617 1 94.5 292 GLN B O 1
ATOM 7757 N N . VAL B 1 293 ? 28.859 -33.438 -9.438 1 93.81 293 VAL B N 1
ATOM 7758 C CA . VAL B 1 293 ? 28.5 -33.844 -8.078 1 93.81 293 VAL B CA 1
ATOM 7759 C C . VAL B 1 293 ? 28.469 -35.344 -7.977 1 93.81 293 VAL B C 1
ATOM 7761 O O . VAL B 1 293 ? 28.328 -36.062 -8.984 1 93.81 293 VAL B O 1
ATOM 7764 N N . GLY B 1 294 ? 28.672 -35.938 -6.805 1 90 294 GLY B N 1
ATOM 7765 C CA . GLY B 1 294 ? 28.641 -37.375 -6.578 1 90 294 GLY B CA 1
ATOM 7766 C C . GLY B 1 294 ? 27.266 -37.875 -6.188 1 90 294 GLY B C 1
ATOM 7767 O O . GLY B 1 294 ? 27 -39.062 -6.215 1 90 294 GLY B O 1
ATOM 7768 N N . SER B 1 295 ? 26.344 -37.031 -5.98 1 94.19 295 SER B N 1
ATOM 7769 C CA . SER B 1 295 ? 25.031 -37.438 -5.516 1 94.19 295 SER B CA 1
ATOM 7770 C C . SER B 1 295 ? 24.172 -37.969 -6.668 1 94.19 295 SER B C 1
ATOM 7772 O O . SER B 1 295 ? 24.375 -37.594 -7.824 1 94.19 295 SER B O 1
ATOM 7774 N N . GLU B 1 296 ? 23.219 -38.781 -6.328 1 96.5 296 GLU B N 1
ATOM 7775 C CA . GLU B 1 296 ? 22.297 -39.344 -7.309 1 96.5 296 GLU B CA 1
ATOM 7776 C C . GLU B 1 296 ? 20.953 -38.594 -7.305 1 96.5 296 GLU B C 1
ATOM 7778 O O . GLU B 1 296 ? 20.109 -38.844 -8.172 1 96.5 296 GLU B O 1
ATOM 7783 N N . ASN B 1 297 ? 20.812 -37.719 -6.336 1 97.88 297 ASN B N 1
ATOM 7784 C CA . ASN B 1 297 ? 19.531 -37.062 -6.152 1 97.88 297 ASN B CA 1
ATOM 7785 C C . ASN B 1 297 ? 19.672 -35.531 -6.32 1 97.88 297 ASN B C 1
ATOM 7787 O O . ASN B 1 297 ? 20.734 -34.969 -6.078 1 97.88 297 ASN B O 1
ATOM 7791 N N . LEU B 1 298 ? 18.609 -34.938 -6.754 1 98.56 298 LEU B N 1
ATOM 7792 C CA . LEU B 1 298 ? 18.562 -33.5 -6.98 1 98.56 298 LEU B CA 1
ATOM 7793 C C . LEU B 1 298 ? 17.469 -32.844 -6.137 1 98.56 298 LEU B C 1
ATOM 7795 O O . LEU B 1 298 ? 16.328 -33.281 -6.168 1 98.56 298 LEU B O 1
ATOM 7799 N N . ALA B 1 299 ? 17.844 -31.938 -5.305 1 98.5 299 ALA B N 1
ATOM 7800 C CA . ALA B 1 299 ? 16.891 -31 -4.715 1 98.5 299 ALA B CA 1
ATOM 7801 C C . ALA B 1 299 ? 16.797 -29.719 -5.547 1 98.5 299 ALA B C 1
ATOM 7803 O O . ALA B 1 299 ? 17.828 -29.156 -5.941 1 98.5 299 ALA B O 1
ATOM 7804 N N . TYR B 1 300 ? 15.625 -29.328 -5.855 1 98.62 300 TYR B N 1
ATOM 7805 C CA . TYR B 1 300 ? 15.406 -28.328 -6.895 1 98.62 300 TYR B CA 1
ATOM 7806 C C . TYR B 1 300 ? 14.414 -27.266 -6.434 1 98.62 300 TYR B C 1
ATOM 7808 O O . TYR B 1 300 ? 13.367 -27.578 -5.867 1 98.62 300 TYR B O 1
ATOM 7816 N N . ALA B 1 301 ? 14.766 -25.891 -6.508 1 98.06 301 ALA B N 1
ATOM 7817 C CA . ALA B 1 301 ? 13.875 -24.797 -6.145 1 98.06 301 ALA B CA 1
ATOM 7818 C C . ALA B 1 301 ? 14.055 -23.609 -7.086 1 98.06 301 ALA B C 1
ATOM 7820 O O . ALA B 1 301 ? 14.867 -23.672 -8.016 1 98.06 301 ALA B O 1
ATOM 7821 N N . GLY B 1 302 ? 13.328 -22.562 -6.879 1 97.25 302 GLY B N 1
ATOM 7822 C CA . GLY B 1 302 ? 13.172 -21.469 -7.824 1 97.25 302 GLY B CA 1
ATOM 7823 C C . GLY B 1 302 ? 11.93 -21.594 -8.688 1 97.25 302 GLY B C 1
ATOM 7824 O O . GLY B 1 302 ? 11.422 -22.703 -8.891 1 97.25 302 GLY B O 1
ATOM 7825 N N . GLY B 1 303 ? 11.523 -20.547 -9.141 1 95.94 303 GLY B N 1
ATOM 7826 C CA . GLY B 1 303 ? 10.258 -20.547 -9.859 1 95.94 303 GLY B CA 1
ATOM 7827 C C . GLY B 1 303 ? 10.242 -21.5 -11.047 1 95.94 303 GLY B C 1
ATOM 7828 O O . GLY B 1 303 ? 9.203 -22.078 -11.367 1 95.94 303 GLY B O 1
ATOM 7829 N N . VAL B 1 304 ? 11.344 -21.688 -11.719 1 97.69 304 VAL B N 1
ATOM 7830 C CA . VAL B 1 304 ? 11.43 -22.547 -12.891 1 97.69 304 VAL B CA 1
ATOM 7831 C C . VAL B 1 304 ? 11.188 -24 -12.484 1 97.69 304 VAL B C 1
ATOM 7833 O O . VAL B 1 304 ? 10.711 -24.797 -13.289 1 97.69 304 VAL B O 1
ATOM 7836 N N . ALA B 1 305 ? 11.414 -24.281 -11.242 1 98.19 305 ALA B N 1
ATOM 7837 C CA . ALA B 1 305 ? 11.297 -25.641 -10.742 1 98.19 305 ALA B CA 1
ATOM 7838 C C . ALA B 1 305 ? 9.844 -26.109 -10.758 1 98.19 305 ALA B C 1
ATOM 7840 O O . ALA B 1 305 ? 9.562 -27.297 -10.625 1 98.19 305 ALA B O 1
ATOM 7841 N N . LEU B 1 306 ? 8.914 -25.25 -10.938 1 96.75 306 LEU B N 1
ATOM 7842 C CA . LEU B 1 306 ? 7.5 -25.625 -10.938 1 96.75 306 LEU B CA 1
ATOM 7843 C C . LEU B 1 306 ? 7.055 -26.062 -12.328 1 96.75 306 LEU B C 1
ATOM 7845 O O . LEU B 1 306 ? 5.895 -26.438 -12.523 1 96.75 306 LEU B O 1
ATOM 7849 N N . ASN B 1 307 ? 7.945 -26.031 -13.305 1 96.94 307 ASN B N 1
ATOM 7850 C CA . ASN B 1 307 ? 7.621 -26.562 -14.625 1 96.94 307 ASN B CA 1
ATOM 7851 C C . ASN B 1 307 ? 7.648 -28.094 -14.641 1 96.94 307 ASN B C 1
ATOM 7853 O O . ASN B 1 307 ? 8.664 -28.703 -14.984 1 96.94 307 ASN B O 1
ATOM 7857 N N . CYS B 1 308 ? 6.562 -28.672 -14.406 1 94.56 308 CYS B N 1
ATOM 7858 C CA . CYS B 1 308 ? 6.5 -30.109 -14.18 1 94.56 308 CYS B CA 1
ATOM 7859 C C . CYS B 1 308 ? 6.738 -30.875 -15.477 1 94.56 308 CYS B C 1
ATOM 7861 O O . CYS B 1 308 ? 7.254 -31.984 -15.461 1 94.56 308 CYS B O 1
ATOM 7863 N N . THR B 1 309 ? 6.391 -30.266 -16.594 1 93.38 309 THR B N 1
ATOM 7864 C CA . THR B 1 309 ? 6.629 -30.906 -17.875 1 93.38 309 THR B CA 1
ATOM 7865 C C . THR B 1 309 ? 8.125 -31.062 -18.141 1 93.38 309 THR B C 1
ATOM 7867 O O . THR B 1 309 ? 8.578 -32.125 -18.562 1 93.38 309 THR B O 1
ATOM 7870 N N . ALA B 1 310 ? 8.828 -30.047 -17.844 1 95.81 310 ALA B N 1
ATOM 7871 C CA . ALA B 1 310 ? 10.281 -30.094 -18 1 95.81 310 ALA B CA 1
ATOM 7872 C C . ALA B 1 310 ? 10.914 -31.031 -16.984 1 95.81 310 ALA B C 1
ATOM 7874 O O . ALA B 1 310 ? 11.852 -31.766 -17.312 1 95.81 310 ALA B O 1
ATOM 7875 N N . ASN B 1 311 ? 10.43 -31.016 -15.797 1 96.06 311 ASN B N 1
ATOM 7876 C CA . ASN B 1 311 ? 11.008 -31.812 -14.719 1 96.06 311 ASN B CA 1
ATOM 7877 C C . ASN B 1 311 ? 10.859 -33.312 -14.984 1 96.06 311 ASN B C 1
ATOM 7879 O O . ASN B 1 311 ? 11.68 -34.094 -14.539 1 96.06 311 ASN B O 1
ATOM 7883 N N . ALA B 1 312 ? 9.797 -33.656 -15.695 1 93.69 312 ALA B N 1
ATOM 7884 C CA . ALA B 1 312 ? 9.555 -35.062 -16.016 1 93.69 312 ALA B CA 1
ATOM 7885 C C . ALA B 1 312 ? 10.688 -35.625 -16.859 1 93.69 312 ALA B C 1
ATOM 7887 O O . ALA B 1 312 ? 10.875 -36.844 -16.906 1 93.69 312 ALA B O 1
ATOM 7888 N N . LYS B 1 313 ? 11.5 -34.812 -17.406 1 94 313 LYS B N 1
ATOM 7889 C CA . LYS B 1 313 ? 12.555 -35.25 -18.312 1 94 313 LYS B CA 1
ATOM 7890 C C . LYS B 1 313 ? 13.914 -35.25 -17.609 1 94 313 LYS B C 1
ATOM 7892 O O . LYS B 1 313 ? 14.914 -35.688 -18.203 1 94 313 LYS B O 1
ATOM 7897 N N . LEU B 1 314 ? 13.977 -34.938 -16.391 1 96.19 314 LEU B N 1
ATOM 7898 C CA . LEU B 1 314 ? 15.25 -34.719 -15.711 1 96.19 314 LEU B CA 1
ATOM 7899 C C . LEU B 1 314 ? 15.938 -36.062 -15.445 1 96.19 314 LEU B C 1
ATOM 7901 O O . LEU B 1 314 ? 17.141 -36.125 -15.164 1 96.19 314 LEU B O 1
ATOM 7905 N N . SER B 1 315 ? 15.203 -37.188 -15.492 1 93.5 315 SER B N 1
ATOM 7906 C CA . SER B 1 315 ? 15.828 -38.5 -15.406 1 93.5 315 SER B CA 1
ATOM 7907 C C . SER B 1 315 ? 16.812 -38.719 -16.547 1 93.5 315 SER B C 1
ATOM 7909 O O . SER B 1 315 ? 17.797 -39.438 -16.391 1 93.5 315 SER B O 1
ATOM 7911 N N . LEU B 1 316 ? 16.562 -38.094 -17.656 1 94.69 316 LEU B N 1
ATOM 7912 C CA . LEU B 1 316 ? 17.422 -38.219 -18.828 1 94.69 316 LEU B CA 1
ATOM 7913 C C . LEU B 1 316 ? 18.797 -37.594 -18.547 1 94.69 316 LEU B C 1
ATOM 7915 O O . LEU B 1 316 ? 19.75 -37.875 -19.266 1 94.69 316 LEU B O 1
ATOM 7919 N N . ALA B 1 317 ? 18.844 -36.75 -17.562 1 95.56 317 ALA B N 1
ATOM 7920 C CA . ALA B 1 317 ? 20.109 -36.125 -17.203 1 95.56 317 ALA B CA 1
ATOM 7921 C C . ALA B 1 317 ? 20.891 -37.031 -16.234 1 95.56 317 ALA B C 1
ATOM 7923 O O . ALA B 1 317 ? 22.047 -36.719 -15.906 1 95.56 317 ALA B O 1
ATOM 7924 N N . GLY B 1 318 ? 20.25 -38.094 -15.719 1 94.69 318 GLY B N 1
ATOM 7925 C CA . GLY B 1 318 ? 20.984 -39.062 -14.914 1 94.69 318 GLY B CA 1
ATOM 7926 C C . GLY B 1 318 ? 20.562 -39.062 -13.461 1 94.69 318 GLY B C 1
ATOM 7927 O O . GLY B 1 318 ? 21.078 -39.844 -12.656 1 94.69 318 GLY B O 1
ATOM 7928 N N . TRP B 1 319 ? 19.625 -38.312 -13.07 1 97.19 319 TRP B N 1
ATOM 7929 C CA . TRP B 1 319 ? 19.188 -38.281 -11.68 1 97.19 319 TRP B CA 1
ATOM 7930 C C . TRP B 1 319 ? 18.359 -39.5 -11.344 1 97.19 319 TRP B C 1
ATOM 7932 O O . TRP B 1 319 ? 17.5 -39.906 -12.125 1 97.19 319 TRP B O 1
ATOM 7942 N N . ARG B 1 320 ? 18.578 -40.062 -10.211 1 96.38 320 ARG B N 1
ATOM 7943 C CA . ARG B 1 320 ? 17.766 -41.156 -9.711 1 96.38 320 ARG B CA 1
ATOM 7944 C C . ARG B 1 320 ? 16.422 -40.625 -9.188 1 96.38 320 ARG B C 1
ATOM 7946 O O . ARG B 1 320 ? 15.383 -41.25 -9.406 1 96.38 320 ARG B O 1
ATOM 7953 N N . ASP B 1 321 ? 16.5 -39.562 -8.508 1 97.25 321 ASP B N 1
ATOM 7954 C CA . ASP B 1 321 ? 15.312 -38.906 -7.961 1 97.25 321 ASP B CA 1
ATOM 7955 C C . ASP B 1 321 ? 15.484 -37.375 -7.902 1 97.25 321 ASP B C 1
ATOM 7957 O O . ASP B 1 321 ? 16.609 -36.875 -7.902 1 97.25 321 ASP B O 1
ATOM 7961 N N . VAL B 1 322 ? 14.391 -36.719 -8.031 1 98.19 322 VAL B N 1
ATOM 7962 C CA . VAL B 1 322 ? 14.352 -35.25 -7.988 1 98.19 322 VAL B CA 1
ATOM 7963 C C . VAL B 1 322 ? 13.25 -34.781 -7.035 1 98.19 322 VAL B C 1
ATOM 7965 O O . VAL B 1 322 ? 12.109 -35.25 -7.133 1 98.19 322 VAL B O 1
ATOM 7968 N N . PHE B 1 323 ? 13.617 -33.969 -6.09 1 98.44 323 PHE B N 1
ATOM 7969 C CA . PHE B 1 323 ? 12.656 -33.312 -5.203 1 98.44 323 PHE B CA 1
ATOM 7970 C C . PHE B 1 323 ? 12.539 -31.844 -5.512 1 98.44 323 PHE B C 1
ATOM 7972 O O . PHE B 1 323 ? 13.547 -31.125 -5.559 1 98.44 323 PHE B O 1
ATOM 7979 N N . VAL B 1 324 ? 11.352 -31.438 -5.758 1 98.31 324 VAL B N 1
ATOM 7980 C CA . VAL B 1 324 ? 11.055 -30.016 -5.91 1 98.31 324 VAL B CA 1
ATOM 7981 C C . VAL B 1 324 ? 10.266 -29.516 -4.703 1 98.31 324 VAL B C 1
ATOM 7983 O O . VAL B 1 324 ? 9.227 -30.078 -4.355 1 98.31 324 VAL B O 1
ATOM 7986 N N . HIS B 1 325 ? 10.797 -28.547 -4.02 1 97.75 325 HIS B N 1
ATOM 7987 C CA . HIS B 1 325 ? 10.023 -27.953 -2.936 1 97.75 325 HIS B CA 1
ATOM 7988 C C . HIS B 1 325 ? 8.648 -27.516 -3.422 1 97.75 325 HIS B C 1
ATOM 7990 O O . HIS B 1 325 ? 8.531 -26.812 -4.438 1 97.75 325 HIS B O 1
ATOM 7996 N N . PRO B 1 326 ? 7.633 -27.891 -2.732 1 97.12 326 PRO B N 1
ATOM 7997 C CA . PRO B 1 326 ? 6.289 -27.594 -3.246 1 97.12 326 PRO B CA 1
ATOM 7998 C C . PRO B 1 326 ? 6.047 -26.109 -3.463 1 97.12 326 PRO B C 1
ATOM 8000 O O . PRO B 1 326 ? 5.309 -25.719 -4.375 1 97.12 326 PRO B O 1
ATOM 8003 N N . ALA B 1 327 ? 6.586 -25.281 -2.609 1 97.44 327 ALA B N 1
ATOM 8004 C CA . ALA B 1 327 ? 6.586 -23.828 -2.805 1 97.44 327 ALA B CA 1
ATOM 8005 C C . ALA B 1 327 ? 7.926 -23.359 -3.355 1 97.44 327 ALA B C 1
ATOM 8007 O O . ALA B 1 327 ? 8.633 -22.594 -2.701 1 97.44 327 ALA B O 1
ATOM 8008 N N . ALA B 1 328 ? 8.156 -23.641 -4.562 1 97.44 328 ALA B N 1
ATOM 8009 C CA . ALA B 1 328 ? 9.484 -23.438 -5.129 1 97.44 328 ALA B CA 1
ATOM 8010 C C . ALA B 1 328 ? 9.703 -21.969 -5.469 1 97.44 328 ALA B C 1
ATOM 8012 O O . ALA B 1 328 ? 10.836 -21.531 -5.68 1 97.44 328 ALA B O 1
ATOM 8013 N N . THR B 1 329 ? 8.609 -21.141 -5.52 1 95.12 329 THR B N 1
ATOM 8014 C CA . THR B 1 329 ? 8.75 -19.703 -5.715 1 95.12 329 THR B CA 1
ATOM 8015 C C . THR B 1 329 ? 9.18 -19.016 -4.422 1 95.12 329 THR B C 1
ATOM 8017 O O . THR B 1 329 ? 9.688 -19.672 -3.508 1 95.12 329 THR B O 1
ATOM 8020 N N . ASP B 1 330 ? 9.047 -17.719 -4.348 1 94.56 330 ASP B N 1
ATOM 8021 C CA . ASP B 1 330 ? 9.617 -16.969 -3.234 1 94.56 330 ASP B CA 1
ATOM 8022 C C . ASP B 1 330 ? 8.875 -17.266 -1.935 1 94.56 330 ASP B C 1
ATOM 8024 O O . ASP B 1 330 ? 9.367 -16.969 -0.847 1 94.56 330 ASP B O 1
ATOM 8028 N N . ASP B 1 331 ? 7.703 -17.766 -2.045 1 94.44 331 ASP B N 1
ATOM 8029 C CA . ASP B 1 331 ? 7.012 -18.125 -0.809 1 94.44 331 ASP B CA 1
ATOM 8030 C C . ASP B 1 331 ? 7.773 -19.203 -0.043 1 94.44 331 ASP B C 1
ATOM 8032 O O . ASP B 1 331 ? 7.77 -19.219 1.19 1 94.44 331 ASP B O 1
ATOM 8036 N N . GLY B 1 332 ? 8.484 -20.062 -0.758 1 97.44 332 GLY B N 1
ATOM 8037 C CA . GLY B 1 332 ? 9.25 -21.125 -0.117 1 97.44 332 GLY B CA 1
ATOM 8038 C C . GLY B 1 332 ? 10.438 -20.609 0.67 1 97.44 332 GLY B C 1
ATOM 8039 O O . GLY B 1 332 ? 10.984 -21.312 1.518 1 97.44 332 GLY B O 1
ATOM 8040 N N . ASN B 1 333 ? 10.812 -19.406 0.448 1 97.44 333 ASN B N 1
ATOM 8041 C CA . ASN B 1 333 ? 12.031 -18.859 1.051 1 97.44 333 ASN B CA 1
ATOM 8042 C C . ASN B 1 333 ? 11.891 -18.734 2.564 1 97.44 333 ASN B C 1
ATOM 8044 O O . ASN B 1 333 ? 12.883 -18.812 3.293 1 97.44 333 ASN B O 1
ATOM 8048 N N . ALA B 1 334 ? 10.703 -18.578 3.068 1 98.25 334 ALA B N 1
ATOM 8049 C CA . ALA B 1 334 ? 10.531 -18.516 4.516 1 98.25 334 ALA B CA 1
ATOM 8050 C C . ALA B 1 334 ? 11.008 -19.797 5.184 1 98.25 334 ALA B C 1
ATOM 8052 O O . ALA B 1 334 ? 11.648 -19.75 6.238 1 98.25 334 ALA B O 1
ATOM 8053 N N . VAL B 1 335 ? 10.703 -20.922 4.566 1 97.75 335 VAL B N 1
ATOM 8054 C CA . VAL B 1 335 ? 11.156 -22.219 5.062 1 97.75 335 VAL B CA 1
ATOM 8055 C C . VAL B 1 335 ? 12.68 -22.297 4.973 1 97.75 335 VAL B C 1
ATOM 8057 O O . VAL B 1 335 ? 13.336 -22.75 5.918 1 97.75 335 VAL B O 1
ATOM 8060 N N . GLY B 1 336 ? 13.188 -21.859 3.824 1 97.12 336 GLY B N 1
ATOM 8061 C CA . GLY B 1 336 ? 14.633 -21.844 3.662 1 97.12 336 GLY B CA 1
ATOM 8062 C C . GLY B 1 336 ? 15.344 -20.984 4.699 1 97.12 336 GLY B C 1
ATOM 8063 O O . GLY B 1 336 ? 16.359 -21.391 5.262 1 97.12 336 GLY B O 1
ATOM 8064 N N . LEU B 1 337 ? 14.805 -19.812 4.977 1 97.31 337 LEU B N 1
ATOM 8065 C CA . LEU B 1 337 ? 15.375 -18.875 5.945 1 97.31 337 LEU B CA 1
ATOM 8066 C C . LEU B 1 337 ? 15.32 -19.469 7.355 1 97.31 337 LEU B C 1
ATOM 8068 O O . LEU B 1 337 ? 16.281 -19.344 8.117 1 97.31 337 LEU B O 1
ATOM 8072 N N . ALA B 1 338 ? 14.211 -20.094 7.703 1 96.62 338 ALA B N 1
ATOM 8073 C CA . ALA B 1 338 ? 14.078 -20.719 9.016 1 96.62 338 ALA B CA 1
ATOM 8074 C C . ALA B 1 338 ? 15.125 -21.812 9.219 1 96.62 338 ALA B C 1
ATOM 8076 O O . ALA B 1 338 ? 15.797 -21.859 10.25 1 96.62 338 ALA B O 1
ATOM 8077 N N . TYR B 1 339 ? 15.305 -22.641 8.219 1 95.19 339 TYR B N 1
ATOM 8078 C CA . TYR B 1 339 ? 16.281 -23.719 8.336 1 95.19 339 TYR B CA 1
ATOM 8079 C C . TYR B 1 339 ? 17.703 -23.172 8.328 1 95.19 339 TYR B C 1
ATOM 8081 O O . TYR B 1 339 ? 18.578 -23.734 8.992 1 95.19 339 TYR B O 1
ATOM 8089 N N . TYR B 1 340 ? 17.922 -22.156 7.5 1 94.44 340 TYR B N 1
ATOM 8090 C CA . TYR B 1 340 ? 19.219 -21.5 7.547 1 94.44 340 TYR B CA 1
ATOM 8091 C C . TYR B 1 340 ? 19.562 -21.062 8.961 1 94.44 340 TYR B C 1
ATOM 8093 O O . TYR B 1 340 ? 20.688 -21.25 9.43 1 94.44 340 TYR B O 1
ATOM 8101 N N . GLY B 1 341 ? 18.578 -20.391 9.609 1 93.06 341 GLY B N 1
ATOM 8102 C CA . GLY B 1 341 ? 18.781 -19.953 10.984 1 93.06 341 GLY B CA 1
ATOM 8103 C C . GLY B 1 341 ? 18.984 -21.094 11.953 1 93.06 341 GLY B C 1
ATOM 8104 O O . GLY B 1 341 ? 19.766 -20.984 12.898 1 93.06 341 GLY B O 1
ATOM 8105 N N . GLN B 1 342 ? 18.281 -22.156 11.719 1 91.06 342 GLN B N 1
ATOM 8106 C CA . GLN B 1 342 ? 18.344 -23.328 12.594 1 91.06 342 GLN B CA 1
ATOM 8107 C C . GLN B 1 342 ? 19.75 -23.953 12.57 1 91.06 342 GLN B C 1
ATOM 8109 O O . GLN B 1 342 ? 20.219 -24.469 13.578 1 91.06 342 GLN B O 1
ATOM 8114 N N . ARG B 1 343 ? 20.422 -23.922 11.453 1 84.94 343 ARG B N 1
ATOM 8115 C CA . ARG B 1 343 ? 21.75 -24.516 11.289 1 84.94 343 ARG B CA 1
ATOM 8116 C C . ARG B 1 343 ? 22.734 -23.938 12.297 1 84.94 343 ARG B C 1
ATOM 8118 O O . ARG B 1 343 ? 23.656 -24.625 12.742 1 84.94 343 ARG B O 1
ATOM 8125 N N . SER B 1 344 ? 22.609 -22.656 12.547 1 75.88 344 SER B N 1
ATOM 8126 C CA . SER B 1 344 ? 23.547 -21.969 13.438 1 75.88 344 SER B CA 1
ATOM 8127 C C . SER B 1 344 ? 23.234 -22.281 14.898 1 75.88 344 SER B C 1
ATOM 8129 O O . SER B 1 344 ? 24.062 -22 15.773 1 75.88 344 SER B O 1
ATOM 8131 N N . LEU B 1 345 ? 22.094 -22.75 15.047 1 76.62 345 LEU B N 1
ATOM 8132 C CA . LEU B 1 345 ? 21.719 -23.031 16.422 1 76.62 345 LEU B CA 1
ATOM 8133 C C . LEU B 1 345 ? 22.078 -24.469 16.797 1 76.62 345 LEU B C 1
ATOM 8135 O O . LEU B 1 345 ? 22.109 -25.344 15.93 1 76.62 345 LEU B O 1
ATOM 8139 N N . ALA B 1 346 ? 22.859 -24.734 17.922 1 59.97 346 ALA B N 1
ATOM 8140 C CA . ALA B 1 346 ? 23.438 -25.984 18.391 1 59.97 346 ALA B CA 1
ATOM 8141 C C . ALA B 1 346 ? 22.359 -27.062 18.516 1 59.97 346 ALA B C 1
ATOM 8143 O O . ALA B 1 346 ? 21.203 -26.766 18.828 1 59.97 346 ALA B O 1
ATOM 8144 N N . GLY B 1 347 ? 22.547 -28.375 17.969 1 56.25 347 GLY B N 1
ATOM 8145 C CA . GLY B 1 347 ? 22 -29.641 18.484 1 56.25 347 GLY B CA 1
ATOM 8146 C C . GLY B 1 347 ? 21.25 -30.422 17.438 1 56.25 347 GLY B C 1
ATOM 8147 O O . GLY B 1 347 ? 21.156 -31.641 17.516 1 56.25 347 GLY B O 1
ATOM 8148 N N . LYS B 1 348 ? 20.109 -29.734 16.734 1 59.16 348 LYS B N 1
ATOM 8149 C CA . LYS B 1 348 ? 19.234 -30.766 16.156 1 59.16 348 LYS B CA 1
ATOM 8150 C C . LYS B 1 348 ? 19.453 -30.891 14.656 1 59.16 348 LYS B C 1
ATOM 8152 O O . LYS B 1 348 ? 19.672 -29.891 13.969 1 59.16 348 LYS B O 1
ATOM 8157 N N . HIS B 1 349 ? 19.672 -32.219 14.391 1 61.66 349 HIS B N 1
ATOM 8158 C CA . HIS B 1 349 ? 19.891 -32.781 13.062 1 61.66 349 HIS B CA 1
ATOM 8159 C C . HIS B 1 349 ? 18.578 -32.844 12.281 1 61.66 349 HIS B C 1
ATOM 8161 O O . HIS B 1 349 ? 17.516 -33 12.875 1 61.66 349 HIS B O 1
ATOM 8167 N N . ARG B 1 350 ? 18.641 -32.5 10.977 1 70.81 350 ARG B N 1
ATOM 8168 C CA . ARG B 1 350 ? 17.562 -32.688 10 1 70.81 350 ARG B CA 1
ATOM 8169 C C . ARG B 1 350 ? 17.234 -34.156 9.82 1 70.81 350 ARG B C 1
ATOM 8171 O O . ARG B 1 350 ? 18.125 -35 9.844 1 70.81 350 ARG B O 1
ATOM 8178 N N . ARG B 1 351 ? 15.93 -34.562 9.797 1 76.62 351 ARG B N 1
ATOM 8179 C CA . ARG B 1 351 ? 15.5 -35.875 9.383 1 76.62 351 ARG B CA 1
ATOM 8180 C C . ARG B 1 351 ? 15.148 -35.906 7.898 1 76.62 351 ARG B C 1
ATOM 8182 O O . ARG B 1 351 ? 14.273 -35.156 7.453 1 76.62 351 ARG B O 1
ATOM 8189 N N . PRO B 1 352 ? 15.852 -36.719 7.098 1 88.25 352 PRO B N 1
ATOM 8190 C CA . PRO B 1 352 ? 15.539 -36.812 5.672 1 88.25 352 PRO B CA 1
ATOM 8191 C C . PRO B 1 352 ? 14.242 -37.562 5.406 1 88.25 352 PRO B C 1
ATOM 8193 O O . PRO B 1 352 ? 14.25 -38.812 5.285 1 88.25 352 PRO B O 1
ATOM 8196 N N . GLU B 1 353 ? 13.164 -36.938 5.363 1 89.94 353 GLU B N 1
ATOM 8197 C CA . GLU B 1 353 ? 11.836 -37.469 5.09 1 89.94 353 GLU B CA 1
ATOM 8198 C C . GLU B 1 353 ? 11.047 -36.562 4.148 1 89.94 353 GLU B C 1
ATOM 8200 O O . GLU B 1 353 ? 11.398 -35.406 3.971 1 89.94 353 GLU B O 1
ATOM 8205 N N . LEU B 1 354 ? 10.109 -37.188 3.57 1 91.88 354 LEU B N 1
ATOM 8206 C CA . LEU B 1 354 ? 9.25 -36.406 2.701 1 91.88 354 LEU B CA 1
ATOM 8207 C C . LEU B 1 354 ? 8.562 -35.281 3.486 1 91.88 354 LEU B C 1
ATOM 8209 O O . LEU B 1 354 ? 8.117 -35.5 4.613 1 91.88 354 LEU B O 1
ATOM 8213 N N . PHE B 1 355 ? 8.523 -34.219 2.91 1 94.75 355 PHE B N 1
ATOM 8214 C CA . PHE B 1 355 ? 7.961 -33 3.502 1 94.75 355 PHE B CA 1
ATOM 8215 C C . PHE B 1 355 ? 6.441 -33.062 3.527 1 94.75 355 PHE B C 1
ATOM 8217 O O . PHE B 1 355 ? 5.805 -33.312 2.5 1 94.75 355 PHE B O 1
ATOM 8224 N N . AS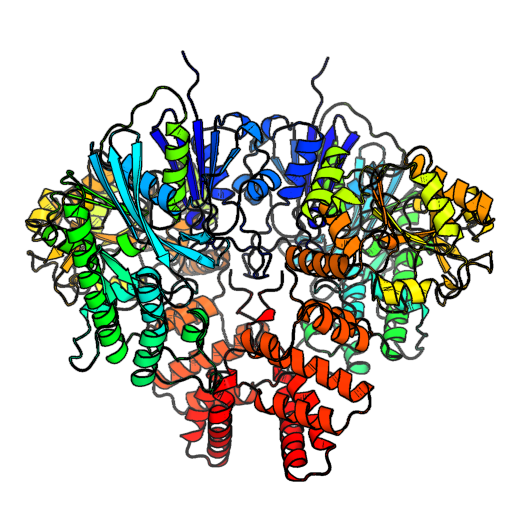N B 1 356 ? 5.848 -33 4.707 1 96.62 356 ASN B N 1
ATOM 8225 C CA . ASN B 1 356 ? 4.402 -32.812 4.789 1 96.62 356 ASN B CA 1
ATOM 8226 C C . ASN B 1 356 ? 3.984 -31.391 4.445 1 96.62 356 ASN B C 1
ATOM 8228 O O . ASN B 1 356 ? 4.238 -30.469 5.219 1 96.62 356 ASN B O 1
ATOM 8232 N N . PRO B 1 357 ? 3.322 -31.203 3.322 1 97.44 357 PRO B N 1
ATOM 8233 C CA . PRO B 1 357 ? 3.037 -29.844 2.854 1 97.44 357 PRO B CA 1
ATOM 8234 C C . PRO B 1 357 ? 1.858 -29.203 3.584 1 97.44 357 PRO B C 1
ATOM 8236 O O . PRO B 1 357 ? 1.518 -28.047 3.318 1 97.44 357 PRO B O 1
ATOM 8239 N N . MET B 1 358 ? 1.206 -29.906 4.512 1 97.81 358 MET B N 1
ATOM 8240 C CA . MET B 1 358 ? 0.077 -29.359 5.25 1 97.81 358 MET B CA 1
ATOM 8241 C C . MET B 1 358 ? 0.559 -28.531 6.438 1 97.81 358 MET B C 1
ATOM 8243 O O . MET B 1 358 ? 0.568 -29 7.57 1 97.81 358 MET B O 1
ATOM 8247 N N . THR B 1 359 ? 0.916 -27.234 6.195 1 98.12 359 THR B N 1
ATOM 8248 C CA . THR B 1 359 ? 1.607 -26.438 7.211 1 98.12 359 THR B CA 1
ATOM 8249 C C . THR B 1 359 ? 0.796 -25.203 7.582 1 98.12 359 THR B C 1
ATOM 8251 O O . THR B 1 359 ? 1.191 -24.438 8.461 1 98.12 359 THR B O 1
ATOM 8254 N N . GLY B 1 360 ? -0.35 -24.969 6.91 1 97.62 360 GLY B N 1
ATOM 8255 C CA . GLY B 1 360 ? -1.139 -23.766 7.145 1 97.62 360 GLY B CA 1
ATOM 8256 C C . GLY B 1 360 ? -1.847 -23.766 8.484 1 97.62 360 GLY B C 1
ATOM 8257 O O . GLY B 1 360 ? -1.688 -24.703 9.273 1 97.62 360 GLY B O 1
ATOM 8258 N N . PRO B 1 361 ? -2.598 -22.766 8.797 1 95.44 361 PRO B N 1
ATOM 8259 C CA . PRO B 1 361 ? -3.322 -22.656 10.062 1 95.44 361 PRO B CA 1
ATOM 8260 C C . PRO B 1 361 ? -4.445 -23.688 10.188 1 95.44 361 PRO B C 1
ATOM 8262 O O . PRO B 1 361 ? -5.012 -24.109 9.18 1 95.44 361 PRO B O 1
ATOM 8265 N N . ARG B 1 362 ? -4.703 -24 11.445 1 95.44 362 ARG B N 1
ATOM 8266 C CA . ARG B 1 362 ? -5.859 -24.844 11.758 1 95.44 362 ARG B CA 1
ATOM 8267 C C . ARG B 1 362 ? -7.078 -23.984 12.094 1 95.44 362 ARG B C 1
ATOM 8269 O O . ARG B 1 362 ? -6.949 -22.938 12.7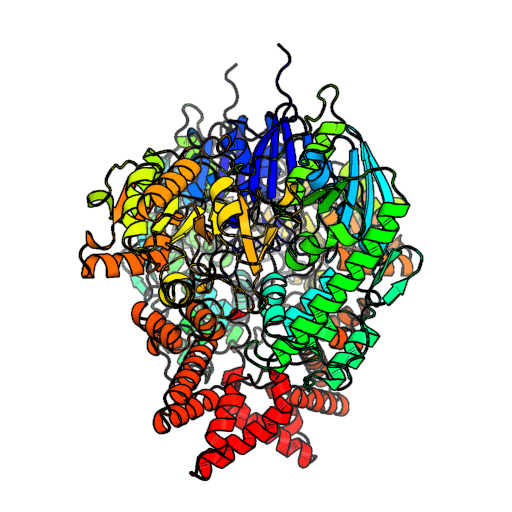34 1 95.44 362 ARG B O 1
ATOM 8276 N N . TYR B 1 363 ? -8.266 -24.438 11.617 1 96.06 363 TYR B N 1
ATOM 8277 C CA . TYR B 1 363 ? -9.516 -23.766 11.938 1 96.06 363 TYR B CA 1
ATOM 8278 C C . TYR B 1 363 ? -10.492 -24.703 12.633 1 96.06 363 TYR B C 1
ATOM 8280 O O . TYR B 1 363 ? -10.695 -25.844 12.195 1 96.06 363 TYR B O 1
ATOM 8288 N N . SER B 1 364 ? -11.109 -24.25 13.672 1 95.38 364 SER B N 1
ATOM 8289 C CA . SER B 1 364 ? -12.008 -25.062 14.492 1 95.38 364 SER B CA 1
ATOM 8290 C C . SER B 1 364 ? -13.391 -25.172 13.852 1 95.38 364 SER B C 1
ATOM 8292 O O . SER B 1 364 ? -13.711 -24.422 12.93 1 95.38 364 SER B O 1
ATOM 8294 N N . GLN B 1 365 ? -14.086 -26.156 14.359 1 96.31 365 GLN B N 1
ATOM 8295 C CA . GLN B 1 365 ? -15.477 -26.281 13.93 1 96.31 365 GLN B CA 1
ATOM 8296 C C . GLN B 1 365 ? -16.281 -25.047 14.297 1 96.31 365 GLN B C 1
ATOM 8298 O O . GLN B 1 365 ? -17.188 -24.656 13.562 1 96.31 365 GLN B O 1
ATOM 8303 N N . LYS B 1 366 ? -15.961 -24.484 15.391 1 95.94 366 LYS B N 1
ATOM 8304 C CA . LYS B 1 366 ? -16.641 -23.25 15.805 1 95.94 366 LYS B CA 1
ATOM 8305 C C . LYS B 1 366 ? -16.406 -22.125 14.797 1 95.94 366 LYS B C 1
ATOM 8307 O O . LYS B 1 366 ? -17.328 -21.375 14.492 1 95.94 366 LYS B O 1
ATOM 8312 N N . ALA B 1 367 ? -15.188 -22.078 14.297 1 95.19 367 ALA B N 1
ATOM 8313 C CA . ALA B 1 367 ? -14.875 -21.078 13.281 1 95.19 367 ALA B CA 1
ATOM 8314 C C . ALA B 1 367 ? -15.703 -21.297 12.023 1 95.19 367 ALA B C 1
ATOM 8316 O O . ALA B 1 367 ? -16.109 -20.328 11.367 1 95.19 367 ALA B O 1
ATOM 8317 N N . VAL B 1 368 ? -15.953 -22.531 11.68 1 97.56 368 VAL B N 1
ATOM 8318 C CA . VAL B 1 368 ? -16.766 -22.859 10.516 1 97.56 368 VAL B CA 1
ATOM 8319 C C . VAL B 1 368 ? -18.203 -22.406 10.742 1 97.56 368 VAL B C 1
ATOM 8321 O O . VAL B 1 368 ? -18.797 -21.75 9.875 1 97.56 368 VAL B O 1
ATOM 8324 N N . GLU B 1 369 ? -18.703 -22.688 11.898 1 97.56 369 GLU B N 1
ATOM 8325 C CA . GLU B 1 369 ? -20.078 -22.312 12.242 1 97.56 369 GLU B CA 1
ATOM 8326 C C . GLU B 1 369 ? -20.25 -20.797 12.203 1 97.56 369 GLU B C 1
ATOM 8328 O O . GLU B 1 369 ? -21.234 -20.297 11.648 1 97.56 369 GLU B O 1
ATOM 8333 N N . GLU B 1 370 ? -19.344 -20.172 12.781 1 95.75 370 GLU B N 1
ATOM 8334 C CA . GLU B 1 370 ? -19.391 -18.719 12.812 1 95.75 370 GLU B CA 1
ATOM 8335 C C . GLU B 1 370 ? -19.359 -18.125 11.406 1 95.75 370 GLU B C 1
ATOM 8337 O O . GLU B 1 370 ? -20.109 -17.188 11.102 1 95.75 370 GLU B O 1
ATOM 8342 N N . ALA B 1 371 ? -18.516 -18.656 10.531 1 96 371 ALA B N 1
ATOM 8343 C CA . ALA B 1 371 ? -18.406 -18.172 9.156 1 96 371 ALA B CA 1
ATOM 8344 C C . ALA B 1 371 ? -19.719 -18.375 8.398 1 96 371 ALA B C 1
ATOM 8346 O O . ALA B 1 371 ? -20.172 -17.484 7.68 1 96 371 ALA B O 1
ATOM 8347 N N . VAL B 1 372 ? -20.297 -19.531 8.555 1 97.44 372 VAL B N 1
ATOM 8348 C CA . VAL B 1 372 ? -21.531 -19.859 7.867 1 97.44 372 VAL B CA 1
ATOM 8349 C C . VAL B 1 372 ? -22.656 -18.969 8.367 1 97.44 372 VAL B C 1
ATOM 8351 O O . VAL B 1 372 ? -23.484 -18.484 7.574 1 97.44 372 VAL B O 1
ATOM 8354 N N . HIS B 1 373 ? -22.672 -18.719 9.633 1 95.56 373 HIS B N 1
ATOM 8355 C CA . HIS B 1 373 ? -23.688 -17.859 10.234 1 95.56 373 HIS B CA 1
ATOM 8356 C C . HIS B 1 373 ? -23.547 -16.422 9.758 1 95.56 373 HIS B C 1
ATOM 8358 O O . HIS B 1 373 ? -24.531 -15.711 9.578 1 95.56 373 HIS B O 1
ATOM 8364 N N . ARG B 1 374 ? -22.375 -16.047 9.648 1 92.19 374 ARG B N 1
ATOM 8365 C CA . ARG B 1 374 ? -22.109 -14.68 9.203 1 92.19 374 ARG B CA 1
ATOM 8366 C C . ARG B 1 374 ? -22.719 -14.422 7.828 1 92.19 374 ARG B C 1
ATOM 8368 O O . ARG B 1 374 ? -23.172 -13.312 7.535 1 92.19 374 ARG B O 1
ATOM 8375 N N . PHE B 1 375 ? -22.766 -15.422 6.973 1 94.31 375 PHE B N 1
ATOM 8376 C CA . PHE B 1 375 ? -23.328 -15.273 5.641 1 94.31 375 PHE B CA 1
ATOM 8377 C C . PHE B 1 375 ? -24.812 -15.617 5.641 1 94.31 375 PHE B C 1
ATOM 8379 O O . PHE B 1 375 ? -25.453 -15.672 4.582 1 94.31 375 PHE B O 1
ATOM 8386 N N . GLY B 1 376 ? -25.391 -15.953 6.824 1 95.31 376 GLY B N 1
ATOM 8387 C CA . GLY B 1 376 ? -26.812 -16.234 6.953 1 95.31 376 GLY B CA 1
ATOM 8388 C C . GLY B 1 376 ? -27.188 -17.625 6.496 1 95.31 376 GLY B C 1
ATOM 8389 O O . GLY B 1 376 ? -28.328 -17.875 6.113 1 95.31 376 GLY B O 1
ATOM 8390 N N . LEU B 1 377 ? -26.281 -18.578 6.492 1 97.56 377 LEU B N 1
ATOM 8391 C CA . LEU B 1 377 ? -26.531 -19.906 5.953 1 97.56 377 LEU B CA 1
ATOM 8392 C C . LEU B 1 377 ? -26.578 -20.938 7.07 1 97.56 377 LEU B C 1
ATOM 8394 O O . LEU B 1 377 ? -26.578 -22.141 6.805 1 97.56 377 LEU B O 1
ATOM 8398 N N . GLY B 1 378 ? -26.656 -20.5 8.281 1 96.94 378 GLY B N 1
ATOM 8399 C CA . GLY B 1 378 ? -26.578 -21.375 9.445 1 96.94 378 GLY B CA 1
ATOM 8400 C C . GLY B 1 378 ? -27.641 -22.438 9.461 1 96.94 378 GLY B C 1
ATOM 8401 O O . GLY B 1 378 ? -27.406 -23.562 9.922 1 96.94 378 GLY B O 1
ATOM 8402 N N . GLU B 1 379 ? -28.781 -22.141 8.969 1 96.5 379 GLU B N 1
ATOM 8403 C CA . GLU B 1 379 ? -29.922 -23.047 9 1 96.5 379 GLU B CA 1
ATOM 8404 C C . GLU B 1 379 ? -29.656 -24.281 8.117 1 96.5 379 GLU B C 1
ATOM 8406 O O . GLU B 1 379 ? -30.266 -25.328 8.336 1 96.5 379 GLU B O 1
ATOM 8411 N N . TRP B 1 380 ? -28.797 -24.203 7.242 1 97.69 380 TRP B N 1
ATOM 8412 C CA . TRP B 1 380 ? -28.609 -25.266 6.266 1 97.69 380 TRP B CA 1
ATOM 8413 C C . TRP B 1 380 ? -27.281 -25.984 6.488 1 97.69 380 TRP B C 1
ATOM 8415 O O . TRP B 1 380 ? -26.906 -26.859 5.695 1 97.69 380 TRP B O 1
ATOM 8425 N N . LEU B 1 381 ? -26.578 -25.594 7.555 1 97.69 381 LEU B N 1
ATOM 8426 C CA . LEU B 1 381 ? -25.328 -26.266 7.891 1 97.69 381 LEU B CA 1
ATOM 8427 C C . LEU B 1 381 ? -25.609 -27.578 8.594 1 97.69 381 LEU B C 1
ATOM 8429 O O . LEU B 1 381 ? -26.281 -27.625 9.625 1 97.69 381 LEU B O 1
ATOM 8433 N N . GLU B 1 382 ? -25.047 -28.688 8.047 1 97.56 382 GLU B N 1
ATOM 8434 C CA . GLU B 1 382 ? -25.281 -30 8.633 1 97.56 382 GLU B CA 1
ATOM 8435 C C . GLU B 1 382 ? -23.953 -30.719 8.898 1 97.56 382 GLU B C 1
ATOM 8437 O O . GLU B 1 382 ? -23.031 -30.641 8.102 1 97.56 382 GLU B O 1
ATOM 8442 N N . ARG B 1 383 ? -23.922 -31.406 9.992 1 97.12 383 ARG B N 1
ATOM 8443 C CA . ARG B 1 383 ? -22.781 -32.281 10.25 1 97.12 383 ARG B CA 1
ATOM 8444 C C . ARG B 1 383 ? -22.812 -33.5 9.352 1 97.12 383 ARG B C 1
ATOM 8446 O O . ARG B 1 383 ? -23.891 -34.031 9.023 1 97.12 383 ARG B O 1
ATOM 8453 N N . THR B 1 384 ? -21.641 -33.969 8.938 1 96.31 384 THR B N 1
ATOM 8454 C CA . THR B 1 384 ? -21.594 -35.125 8.055 1 96.31 384 THR B CA 1
ATOM 8455 C C . THR B 1 384 ? -20.219 -35.781 8.148 1 96.31 384 THR B C 1
ATOM 8457 O O . THR B 1 384 ? -19.281 -35.219 8.719 1 96.31 384 THR B O 1
ATOM 8460 N N . ASP B 1 385 ? -20.234 -37.094 7.758 1 95.44 385 ASP B N 1
ATOM 8461 C CA . ASP B 1 385 ? -18.953 -37.719 7.41 1 95.44 385 ASP B CA 1
ATOM 8462 C C . ASP B 1 385 ? -18.5 -37.281 6.027 1 95.44 385 ASP B C 1
ATOM 8464 O O . ASP B 1 385 ? -19.031 -37.719 5.012 1 95.44 385 ASP B O 1
ATOM 8468 N N . MET B 1 386 ? -17.516 -36.531 5.996 1 96 386 MET B N 1
ATOM 8469 C CA . MET B 1 386 ? -17.125 -35.844 4.773 1 96 386 MET B CA 1
ATOM 8470 C C . MET B 1 386 ? -16.656 -36.812 3.715 1 96 386 MET B C 1
ATOM 8472 O O . MET B 1 386 ? -16.969 -36.688 2.533 1 96 386 MET B O 1
ATOM 8476 N N . SER B 1 387 ? -15.898 -37.812 4.121 1 95.94 387 SER B N 1
ATOM 8477 C CA . SER B 1 387 ? -15.344 -38.781 3.16 1 95.94 387 SER B CA 1
ATOM 8478 C C . SER B 1 387 ? -16.438 -39.562 2.447 1 95.94 387 SER B C 1
ATOM 8480 O O . SER B 1 387 ? -16.453 -39.625 1.218 1 95.94 387 SER B O 1
ATOM 8482 N N . ASP B 1 388 ? -17.328 -40.031 3.139 1 96 388 ASP B N 1
ATOM 8483 C CA . ASP B 1 388 ? -18.422 -40.844 2.57 1 96 388 ASP B CA 1
ATOM 8484 C C . ASP B 1 388 ? -19.359 -39.969 1.742 1 96 388 ASP B C 1
ATOM 8486 O O . ASP B 1 388 ? -19.797 -40.375 0.659 1 96 388 ASP B O 1
ATOM 8490 N N . GLU B 1 389 ? -19.641 -38.875 2.297 1 96.88 389 GLU B N 1
ATOM 8491 C CA . GLU B 1 389 ? -20.531 -37.969 1.603 1 96.88 389 GLU B CA 1
ATOM 8492 C C . GLU B 1 389 ? -19.938 -37.5 0.269 1 96.88 389 GLU B C 1
ATOM 8494 O O . GLU B 1 389 ? -20.625 -37.531 -0.755 1 96.88 389 GLU B O 1
ATOM 8499 N N . ALA B 1 390 ? -18.734 -37.156 0.293 1 98.31 390 ALA B N 1
ATOM 8500 C CA . ALA B 1 390 ? -18.078 -36.688 -0.927 1 98.31 390 ALA B CA 1
ATOM 8501 C C . ALA B 1 390 ? -18 -37.812 -1.963 1 98.31 390 ALA B C 1
ATOM 8503 O O . ALA B 1 390 ? -18.281 -37.594 -3.145 1 98.31 390 ALA B O 1
ATOM 8504 N N . ALA B 1 391 ? -17.641 -39 -1.53 1 98.19 391 ALA B N 1
ATOM 8505 C CA . ALA B 1 391 ? -17.531 -40.156 -2.438 1 98.19 391 ALA B CA 1
ATOM 8506 C C . ALA B 1 391 ? -18.859 -40.438 -3.129 1 98.19 391 ALA B C 1
ATOM 8508 O O . ALA B 1 391 ? -18.891 -40.688 -4.332 1 98.19 391 ALA B O 1
ATOM 8509 N N . GLU B 1 392 ? -19.891 -40.375 -2.385 1 97.75 392 GLU B N 1
ATOM 8510 C CA . GLU B 1 392 ? -21.219 -40.625 -2.932 1 97.75 392 GLU B CA 1
ATOM 8511 C C . GLU B 1 392 ? -21.609 -39.531 -3.953 1 97.75 392 GLU B C 1
ATOM 8513 O O . GLU B 1 392 ? -22.047 -39.875 -5.059 1 97.75 392 GLU B O 1
ATOM 8518 N N . ARG B 1 393 ? -21.406 -38.375 -3.641 1 97.88 393 ARG B N 1
ATOM 8519 C CA . ARG B 1 393 ? -21.828 -37.25 -4.488 1 97.88 393 ARG B CA 1
ATOM 8520 C C . ARG B 1 393 ? -20.969 -37.188 -5.75 1 97.88 393 ARG B C 1
ATOM 8522 O O . ARG B 1 393 ? -21.484 -36.875 -6.832 1 97.88 393 ARG B O 1
ATOM 8529 N N . LEU B 1 394 ? -19.719 -37.438 -5.586 1 98.19 394 LEU B N 1
ATOM 8530 C CA . LEU B 1 394 ? -18.828 -37.469 -6.75 1 98.19 394 LEU B CA 1
ATOM 8531 C C . LEU B 1 394 ? -19.266 -38.562 -7.727 1 98.19 394 LEU B C 1
ATOM 8533 O O . LEU B 1 394 ? -19.234 -38.344 -8.938 1 98.19 394 LEU B O 1
ATOM 8537 N N . SER B 1 395 ? -19.688 -39.625 -7.18 1 96.81 395 SER B N 1
ATOM 8538 C CA . SER B 1 395 ? -20.094 -40.75 -8.016 1 96.81 395 SER B CA 1
ATOM 8539 C C . SER B 1 395 ? -21.359 -40.406 -8.797 1 96.81 395 SER B C 1
ATOM 8541 O O . SER B 1 395 ? -21.672 -41.062 -9.805 1 96.81 395 SER B O 1
ATOM 8543 N N . ARG B 1 396 ? -22.062 -39.406 -8.336 1 96.38 396 ARG B N 1
ATOM 8544 C CA . ARG B 1 396 ? -23.25 -38.969 -9.031 1 96.38 396 ARG B CA 1
ATOM 8545 C C . ARG B 1 396 ? -22.906 -37.875 -10.039 1 96.38 396 ARG B C 1
ATOM 8547 O O . ARG B 1 396 ? -23.797 -37.281 -10.672 1 96.38 396 ARG B O 1
ATOM 8554 N N . GLY B 1 397 ? -21.641 -37.531 -10.109 1 95.56 397 GLY B N 1
ATOM 8555 C CA . GLY B 1 397 ? -21.188 -36.594 -11.117 1 95.56 397 GLY B CA 1
ATOM 8556 C C . GLY B 1 397 ? -21.172 -35.156 -10.609 1 95.56 397 GLY B C 1
ATOM 8557 O O . GLY B 1 397 ? -21 -34.219 -11.398 1 95.56 397 GLY B O 1
ATOM 8558 N N . GLU B 1 398 ? -21.234 -34.938 -9.336 1 96.88 398 GLU B N 1
ATOM 8559 C CA . GLU B 1 398 ? -21.25 -33.594 -8.773 1 96.88 398 GLU B CA 1
ATOM 8560 C C . GLU B 1 398 ? -19.844 -33.062 -8.602 1 96.88 398 GLU B C 1
ATOM 8562 O O . GLU B 1 398 ? -18.875 -33.812 -8.5 1 96.88 398 GLU B O 1
ATOM 8567 N N . THR B 1 399 ? -19.734 -31.766 -8.672 1 97.44 399 THR B N 1
ATOM 8568 C CA . THR B 1 399 ? -18.5 -31.062 -8.32 1 97.44 399 THR B CA 1
ATOM 8569 C C . THR B 1 399 ? -18.609 -30.453 -6.922 1 97.44 399 THR B C 1
ATOM 8571 O O . THR B 1 399 ? -19.609 -29.828 -6.582 1 97.44 399 THR B O 1
ATOM 8574 N N . LEU B 1 400 ? -17.562 -30.656 -6.094 1 98.5 400 LEU B N 1
ATOM 8575 C CA . LEU B 1 400 ? -17.641 -30.281 -4.688 1 98.5 400 LEU B CA 1
ATOM 8576 C C . LEU B 1 400 ? -16.484 -29.375 -4.297 1 98.5 400 LEU B C 1
ATOM 8578 O O . LEU B 1 400 ? -15.375 -29.516 -4.82 1 98.5 400 LEU B O 1
ATOM 8582 N N . CYS B 1 401 ? -16.797 -28.422 -3.424 1 98.62 401 CYS B N 1
ATOM 8583 C CA . CYS B 1 401 ? -15.742 -27.703 -2.717 1 98.62 401 CYS B CA 1
ATOM 8584 C C . CYS B 1 401 ? -15.328 -28.438 -1.451 1 98.62 401 CYS B C 1
ATOM 8586 O O . CYS B 1 401 ? -16.172 -28.906 -0.695 1 98.62 401 CYS B O 1
ATOM 8588 N N . TRP B 1 402 ? -14.031 -28.625 -1.286 1 98.62 402 TRP B N 1
ATOM 8589 C CA . TRP B 1 402 ? -13.469 -29.422 -0.208 1 98.62 402 TRP B CA 1
ATOM 8590 C C . TRP B 1 402 ? -12.523 -28.594 0.651 1 98.62 402 TRP B C 1
ATOM 8592 O O . TRP B 1 402 ? -11.562 -28 0.14 1 98.62 402 TRP B O 1
ATOM 8602 N N . PHE B 1 403 ? -12.812 -28.469 1.964 1 98.62 403 PHE B N 1
ATOM 8603 C CA . PHE B 1 403 ? -12.031 -27.734 2.955 1 98.62 403 PHE B CA 1
ATOM 8604 C C . PHE B 1 403 ? -11.789 -28.594 4.188 1 98.62 403 PHE B C 1
ATOM 8606 O O . PHE B 1 403 ? -12.703 -28.859 4.965 1 98.62 403 PHE B O 1
ATOM 8613 N N . LEU B 1 404 ? -10.523 -29.047 4.355 1 97.38 404 LEU B N 1
ATOM 8614 C CA . LEU B 1 404 ? -10.242 -29.953 5.465 1 97.38 404 LEU B CA 1
ATOM 8615 C C . LEU B 1 404 ? -8.891 -29.641 6.094 1 97.38 404 LEU B C 1
ATOM 8617 O O . LEU B 1 404 ? -7.879 -29.562 5.395 1 97.38 404 LEU B O 1
ATOM 8621 N N . GLY B 1 405 ? -8.883 -29.453 7.395 1 96 405 GLY B N 1
ATOM 8622 C CA . GLY B 1 405 ? -7.652 -29.328 8.156 1 96 405 GLY B CA 1
ATOM 8623 C C . GLY B 1 405 ? -6.809 -28.141 7.75 1 96 405 GLY B C 1
ATOM 8624 O O . GLY B 1 405 ? -7.336 -27.047 7.527 1 96 405 GLY B O 1
ATOM 8625 N N . ARG B 1 406 ? -5.434 -28.406 7.793 1 97.31 406 ARG B N 1
ATOM 8626 C CA . ARG B 1 406 ? -4.465 -27.375 7.461 1 97.31 406 ARG B CA 1
ATOM 8627 C C . ARG B 1 406 ? -4.352 -27.188 5.953 1 97.31 406 ARG B C 1
ATOM 8629 O O . ARG B 1 406 ? -4.566 -28.125 5.191 1 97.31 406 ARG B O 1
ATOM 8636 N N . SER B 1 407 ? -4.137 -26 5.555 1 98 407 SER B N 1
ATOM 8637 C CA . SER B 1 407 ? -3.953 -25.719 4.133 1 98 407 SER B CA 1
ATOM 8638 C C . SER B 1 407 ? -2.582 -26.188 3.656 1 98 407 SER B C 1
ATOM 8640 O O . SER B 1 407 ? -1.658 -26.344 4.457 1 98 407 SER B O 1
ATOM 8642 N N . GLU B 1 408 ? -2.439 -26.484 2.41 1 97.94 408 GLU B N 1
ATOM 8643 C CA . GLU B 1 408 ? -1.204 -26.953 1.789 1 97.94 408 GLU B CA 1
ATOM 8644 C C . GLU B 1 408 ? -0.223 -25.797 1.58 1 97.94 408 GLU B C 1
ATOM 8646 O O . GLU B 1 408 ? -0.634 -24.656 1.392 1 97.94 408 GLU B O 1
ATOM 8651 N N . TRP B 1 409 ? 1.034 -26.078 1.637 1 97.62 409 TRP B N 1
ATOM 8652 C CA . TRP B 1 409 ? 2.148 -25.188 1.347 1 97.62 409 TRP B CA 1
ATOM 8653 C C . TRP B 1 409 ? 2.451 -25.156 -0.148 1 97.62 409 TRP B C 1
ATOM 8655 O O . TRP B 1 409 ? 2.709 -26.203 -0.754 1 97.62 409 TRP B O 1
ATOM 8665 N N . GLY B 1 410 ? 2.357 -23.906 -0.705 1 96 410 GLY B N 1
ATOM 8666 C CA . GLY B 1 410 ? 2.607 -23.797 -2.133 1 96 410 GLY B CA 1
ATOM 8667 C C . GLY B 1 410 ? 1.351 -23.516 -2.938 1 96 410 GLY B C 1
ATOM 8668 O O . GLY B 1 410 ? 0.26 -23.406 -2.373 1 96 410 GLY B O 1
ATOM 8669 N N . PRO B 1 411 ? 1.511 -23.453 -4.234 1 94.5 411 PRO B N 1
ATOM 8670 C CA . PRO B 1 411 ? 0.403 -23.016 -5.086 1 94.5 411 PRO B CA 1
ATOM 8671 C C . PRO B 1 411 ? -0.536 -24.156 -5.465 1 94.5 411 PRO B C 1
ATOM 8673 O O . PRO B 1 411 ? -1.618 -23.922 -6.008 1 94.5 411 PRO B O 1
ATOM 8676 N N . ARG B 1 412 ? -0.197 -25.391 -5.203 1 96.75 412 ARG B N 1
ATOM 8677 C CA . ARG B 1 412 ? -1.001 -26.531 -5.633 1 96.75 412 ARG B CA 1
ATOM 8678 C C . ARG B 1 412 ? -2.008 -26.922 -4.559 1 96.75 412 ARG B C 1
ATOM 8680 O O . ARG B 1 412 ? -1.694 -26.891 -3.365 1 96.75 412 ARG B O 1
ATOM 8687 N N . ALA B 1 413 ? -3.188 -27.266 -5.012 1 97.69 413 ALA B N 1
ATOM 8688 C CA . ALA B 1 413 ? -4.137 -27.906 -4.098 1 97.69 413 ALA B CA 1
ATOM 8689 C C . ALA B 1 413 ? -3.785 -29.359 -3.865 1 97.69 413 ALA B C 1
ATOM 8691 O O . ALA B 1 413 ? -3.604 -30.125 -4.816 1 97.69 413 ALA B O 1
ATOM 8692 N N . LEU B 1 414 ? -3.715 -29.75 -2.621 1 98.25 414 LEU B N 1
ATOM 8693 C CA . LEU B 1 414 ? -3.258 -31.094 -2.295 1 98.25 414 LEU B CA 1
ATOM 8694 C C . LEU B 1 414 ? -4.242 -31.781 -1.362 1 98.25 414 LEU B C 1
ATOM 8696 O O . LEU B 1 414 ? -3.861 -32.688 -0.609 1 98.25 414 LEU B O 1
ATOM 8700 N N . GLY B 1 415 ? -5.426 -31.281 -1.359 1 98 415 GLY B N 1
ATOM 8701 C CA . GLY B 1 415 ? -6.449 -31.953 -0.581 1 98 415 GLY B CA 1
ATOM 8702 C C . GLY B 1 415 ? -6.863 -31.188 0.661 1 98 415 GLY B C 1
ATOM 8703 O O . GLY B 1 415 ? -7.738 -31.641 1.407 1 98 415 GLY B O 1
ATOM 8704 N N . GLY B 1 416 ? -6.266 -30.078 0.921 1 98.06 416 GLY B N 1
ATOM 8705 C CA . GLY B 1 416 ? -6.695 -29.188 1.987 1 98.06 416 GLY B CA 1
ATOM 8706 C C . GLY B 1 416 ? -7.742 -28.188 1.542 1 98.06 416 GLY B C 1
ATOM 8707 O O . GLY B 1 416 ? -8.766 -28.016 2.205 1 98.06 416 GLY B O 1
ATOM 8708 N N . ARG B 1 417 ? -7.5 -27.516 0.502 1 98.62 417 ARG B N 1
ATOM 8709 C CA . ARG B 1 417 ? -8.375 -26.562 -0.163 1 98.62 417 ARG B CA 1
ATOM 8710 C C . ARG B 1 417 ? -8.555 -26.922 -1.634 1 98.62 417 ARG B C 1
ATOM 8712 O O . ARG B 1 417 ? -7.797 -26.469 -2.49 1 98.62 417 ARG B O 1
ATOM 8719 N N . SER B 1 418 ? -9.602 -27.672 -1.977 1 98.56 418 SER B N 1
ATOM 8720 C CA . SER B 1 418 ? -9.695 -28.25 -3.316 1 98.56 418 SER B CA 1
ATOM 8721 C C . SER B 1 418 ? -11.125 -28.172 -3.854 1 98.56 418 SER B C 1
ATOM 8723 O O . SER B 1 418 ? -12.078 -28.062 -3.08 1 98.56 418 SER B O 1
ATOM 8725 N N . ILE B 1 419 ? -11.266 -28.062 -5.086 1 98.12 419 ILE B N 1
ATOM 8726 C CA . ILE B 1 419 ? -12.477 -28.406 -5.82 1 98.12 419 ILE B CA 1
ATOM 8727 C C . ILE B 1 419 ? -12.312 -29.766 -6.484 1 98.12 419 ILE B C 1
ATOM 8729 O O . ILE B 1 419 ? -11.312 -30.016 -7.168 1 98.12 419 ILE B O 1
ATOM 8733 N N . VAL B 1 420 ? -13.273 -30.656 -6.277 1 98.31 420 VAL B N 1
ATOM 8734 C CA . VAL B 1 420 ? -13.086 -32.031 -6.699 1 98.31 420 VAL B CA 1
ATOM 8735 C C . VAL B 1 420 ? -14.25 -32.469 -7.578 1 98.31 420 VAL B C 1
ATOM 8737 O O . VAL B 1 420 ? -15.359 -31.953 -7.449 1 98.31 420 VAL B O 1
ATOM 8740 N N . ALA B 1 421 ? -13.961 -33.406 -8.422 1 98.06 421 ALA B N 1
ATOM 8741 C CA . ALA B 1 421 ? -14.953 -33.969 -9.336 1 98.06 421 ALA B CA 1
ATOM 8742 C C . ALA B 1 421 ? -14.547 -35.344 -9.812 1 98.06 421 ALA B C 1
ATOM 8744 O O . ALA B 1 421 ? -13.414 -35.781 -9.586 1 98.06 421 ALA B O 1
ATOM 8745 N N . ASP B 1 422 ? -15.508 -36.031 -10.383 1 97.75 422 ASP B N 1
ATOM 8746 C CA . ASP B 1 422 ? -15.281 -37.312 -11.016 1 97.75 422 ASP B CA 1
ATOM 8747 C C . ASP B 1 422 ? -14.562 -37.156 -12.352 1 97.75 422 ASP B C 1
ATOM 8749 O O . ASP B 1 422 ? -15.094 -36.531 -13.281 1 97.75 422 ASP B O 1
ATOM 8753 N N . PRO B 1 423 ? -13.367 -37.75 -12.422 1 96.38 423 PRO B N 1
ATOM 8754 C CA . PRO B 1 423 ? -12.586 -37.562 -13.648 1 96.38 423 PRO B CA 1
ATOM 8755 C C . PRO B 1 423 ? -13.156 -38.344 -14.828 1 96.38 423 PRO B C 1
ATOM 8757 O O . PRO B 1 423 ? -12.742 -38.125 -15.969 1 96.38 423 PRO B O 1
ATOM 8760 N N . THR B 1 424 ? -14.102 -39.156 -14.609 1 94.25 424 THR B N 1
ATOM 8761 C CA . THR B 1 424 ? -14.609 -40.031 -15.664 1 94.25 424 THR B CA 1
ATOM 8762 C C . THR B 1 424 ? -15.836 -39.406 -16.344 1 94.25 424 THR B C 1
ATOM 8764 O O . THR B 1 424 ? -16.297 -39.906 -17.375 1 94.25 424 THR B O 1
ATOM 8767 N N . VAL B 1 425 ? -16.312 -38.375 -15.812 1 94 425 VAL B N 1
ATOM 8768 C CA . VAL B 1 425 ? -17.484 -37.688 -16.391 1 94 425 VAL B CA 1
ATOM 8769 C C . VAL B 1 425 ? -17.094 -37.062 -17.719 1 94 425 VAL B C 1
ATOM 8771 O O . VAL B 1 425 ? -16.156 -36.281 -17.781 1 94 425 VAL B O 1
ATOM 8774 N N . PRO B 1 426 ? -17.859 -37.344 -18.75 1 91.62 426 PRO B N 1
ATOM 8775 C CA . PRO B 1 426 ? -17.562 -36.719 -20.047 1 91.62 426 PRO B CA 1
ATOM 8776 C C . PRO B 1 426 ? -17.656 -35.219 -20 1 91.62 426 PRO B C 1
ATOM 8778 O O . PRO B 1 426 ? -18.641 -34.656 -19.484 1 91.62 426 PRO B O 1
ATOM 8781 N N . GLY B 1 427 ? -16.641 -34.594 -20.438 1 90.31 427 GLY B N 1
ATOM 8782 C CA . GLY B 1 427 ? -16.656 -33.125 -20.531 1 90.31 427 GLY B CA 1
ATOM 8783 C C . GLY B 1 427 ? -16.391 -32.438 -19.203 1 90.31 427 GLY B C 1
ATOM 8784 O O . GLY B 1 427 ? -16.703 -31.266 -19.047 1 90.31 427 GLY B O 1
ATOM 8785 N N . ILE B 1 428 ? -15.867 -33.125 -18.297 1 91.75 428 ILE B N 1
ATOM 8786 C CA . ILE B 1 428 ? -15.719 -32.625 -16.938 1 91.75 428 ILE B CA 1
ATOM 8787 C C . ILE B 1 428 ? -14.859 -31.359 -16.953 1 91.75 428 ILE B C 1
ATOM 8789 O O . ILE B 1 428 ? -15.109 -30.422 -16.188 1 91.75 428 ILE B O 1
ATOM 8793 N N . LYS B 1 429 ? -13.867 -31.312 -17.797 1 91.31 429 LYS B N 1
ATOM 8794 C CA . LYS B 1 429 ? -13.016 -30.125 -17.891 1 91.31 429 LYS B CA 1
ATOM 8795 C C . LYS B 1 429 ? -13.828 -28.906 -18.297 1 91.31 429 LYS B C 1
ATOM 8797 O O . LYS B 1 429 ? -13.719 -27.844 -17.656 1 91.31 429 LYS B O 1
ATOM 8802 N N . ALA B 1 430 ? -14.562 -29.016 -19.297 1 89.44 430 ALA B N 1
ATOM 8803 C CA . ALA B 1 430 ? -15.398 -27.922 -19.781 1 89.44 430 ALA B CA 1
ATOM 8804 C C . ALA B 1 430 ? -16.438 -27.516 -18.734 1 89.44 430 ALA B C 1
ATOM 8806 O O . ALA B 1 430 ? -16.766 -26.328 -18.594 1 89.44 430 ALA B O 1
ATOM 8807 N N . LEU B 1 431 ? -16.891 -28.5 -18.109 1 89.94 431 LEU B N 1
ATOM 8808 C CA . LEU B 1 431 ? -17.922 -28.266 -17.109 1 89.94 431 LEU B CA 1
ATOM 8809 C C . LEU B 1 431 ? -17.359 -27.438 -15.945 1 89.94 431 LEU B C 1
ATOM 8811 O O . LEU B 1 431 ? -17.969 -26.438 -15.539 1 89.94 431 LEU B O 1
ATOM 8815 N N . ILE B 1 432 ? -16.266 -27.828 -15.445 1 91.56 432 ILE B N 1
ATOM 8816 C CA . ILE B 1 432 ? -15.648 -27.109 -14.336 1 91.56 432 ILE B CA 1
ATOM 8817 C C . ILE B 1 432 ? -15.305 -25.688 -14.781 1 91.56 432 ILE B C 1
ATOM 8819 O O . ILE B 1 432 ? -15.547 -24.719 -14.047 1 91.56 432 ILE B O 1
ATOM 8823 N N . ASN B 1 433 ? -14.789 -25.5 -15.953 1 89.38 433 ASN B N 1
ATOM 8824 C CA . ASN B 1 433 ? -14.383 -24.203 -16.453 1 89.38 433 ASN B CA 1
ATOM 8825 C C . ASN B 1 433 ? -15.594 -23.297 -16.688 1 89.38 433 ASN B C 1
ATOM 8827 O O . ASN B 1 433 ? -15.523 -22.094 -16.438 1 89.38 433 ASN B O 1
ATOM 8831 N N . SER B 1 434 ? -16.578 -23.844 -17.172 1 86.69 434 SER B N 1
ATOM 8832 C CA . SER B 1 434 ? -17.734 -23.016 -17.531 1 86.69 434 SER B CA 1
ATOM 8833 C C . SER B 1 434 ? -18.547 -22.641 -16.297 1 86.69 434 SER B C 1
ATOM 8835 O O . SER B 1 434 ? -19.141 -21.562 -16.25 1 86.69 434 SER B O 1
ATOM 8837 N N . ARG B 1 435 ? -18.438 -23.469 -15.297 1 85.5 435 ARG B N 1
ATOM 8838 C CA . ARG B 1 435 ? -19.359 -23.25 -14.195 1 85.5 435 ARG B CA 1
ATOM 8839 C C . ARG B 1 435 ? -18.641 -22.703 -12.969 1 85.5 435 ARG B C 1
ATOM 8841 O O . ARG B 1 435 ? -19.266 -22.078 -12.102 1 85.5 435 ARG B O 1
ATOM 8848 N N . ILE B 1 436 ? -17.438 -23.016 -12.953 1 89.75 436 ILE B N 1
ATOM 8849 C CA . ILE B 1 436 ? -16.781 -22.75 -11.672 1 89.75 436 ILE B CA 1
ATOM 8850 C C . ILE B 1 436 ? -15.555 -21.859 -11.891 1 89.75 436 ILE B C 1
ATOM 8852 O O . ILE B 1 436 ? -15.555 -20.688 -11.492 1 89.75 436 ILE B O 1
ATOM 8856 N N . LYS B 1 437 ? -14.539 -22.281 -12.648 1 83.56 437 LYS B N 1
ATOM 8857 C CA . LYS B 1 437 ? -13.211 -21.672 -12.648 1 83.56 437 LYS B CA 1
ATOM 8858 C C . LYS B 1 437 ? -13.125 -20.562 -13.703 1 83.56 437 LYS B C 1
ATOM 8860 O O . LYS B 1 437 ? -12.367 -19.609 -13.539 1 83.56 437 LYS B O 1
ATOM 8865 N N . HIS B 1 438 ? -13.844 -20.703 -14.883 1 80.5 438 HIS B N 1
ATOM 8866 C CA . HIS B 1 438 ? -13.773 -19.781 -16.016 1 80.5 438 HIS B CA 1
ATOM 8867 C C . HIS B 1 438 ? -12.328 -19.5 -16.406 1 80.5 438 HIS B C 1
ATOM 8869 O O . HIS B 1 438 ? -11.922 -18.344 -16.531 1 80.5 438 HIS B O 1
ATOM 8875 N N . ARG B 1 439 ? -11.547 -20.516 -16.484 1 85.12 439 ARG B N 1
ATOM 8876 C CA . ARG B 1 439 ? -10.164 -20.406 -16.953 1 85.12 439 ARG B CA 1
ATOM 8877 C C . ARG B 1 439 ? -10.055 -20.703 -18.438 1 85.12 439 ARG B C 1
ATOM 8879 O O . ARG B 1 439 ? -11.016 -21.172 -19.062 1 85.12 439 ARG B O 1
ATOM 8886 N N . GLU B 1 440 ? -8.883 -20.391 -18.984 1 84.31 440 GLU B N 1
ATOM 8887 C CA . GLU B 1 440 ? -8.641 -20.703 -20.391 1 84.31 440 GLU B CA 1
ATOM 8888 C C . GLU B 1 440 ? -8.812 -22.188 -20.672 1 84.31 440 GLU B C 1
ATOM 8890 O O . GLU B 1 440 ? -8.312 -23.031 -19.906 1 84.31 440 GLU B O 1
ATOM 8895 N N . PRO B 1 441 ? -9.43 -22.547 -21.703 1 81.81 441 PRO B N 1
ATOM 8896 C CA . PRO B 1 441 ? -9.812 -23.938 -21.953 1 81.81 441 PRO B CA 1
ATOM 8897 C C . PRO B 1 441 ? -8.609 -24.859 -22.156 1 81.81 441 PRO B C 1
ATOM 8899 O O . PRO B 1 441 ? -8.719 -26.078 -22 1 81.81 441 PRO B O 1
ATOM 8902 N N . PHE B 1 442 ? -7.492 -24.297 -22.484 1 85.38 442 PHE B N 1
ATOM 8903 C CA . PHE B 1 442 ? -6.344 -25.156 -22.766 1 85.38 442 PHE B CA 1
ATOM 8904 C C . PHE B 1 442 ? -5.691 -25.625 -21.484 1 85.38 442 PHE B C 1
ATOM 8906 O O . PHE B 1 442 ? -4.875 -26.547 -21.5 1 85.38 442 PHE B O 1
ATOM 8913 N N . ARG B 1 443 ? -6.008 -25.062 -20.359 1 84.5 443 ARG B N 1
ATOM 8914 C CA . ARG B 1 443 ? -5.398 -25.422 -19.078 1 84.5 443 ARG B CA 1
ATOM 8915 C C . ARG B 1 443 ? -5.953 -26.75 -18.562 1 84.5 443 ARG B C 1
ATOM 8917 O O . ARG B 1 443 ? -7.168 -26.906 -18.438 1 84.5 443 ARG B O 1
ATOM 8924 N N . PRO B 1 444 ? -5.066 -27.594 -18.234 1 82.06 444 PRO B N 1
ATOM 8925 C CA . PRO B 1 444 ? -5.508 -28.906 -17.734 1 82.06 444 PRO B CA 1
ATOM 8926 C C . PRO B 1 444 ? -5.852 -28.875 -16.25 1 82.06 444 PRO B C 1
ATOM 8928 O O . PRO B 1 444 ? -5.555 -27.906 -15.555 1 82.06 444 PRO B O 1
ATOM 8931 N N . PHE B 1 445 ? -6.602 -29.922 -15.852 1 90.56 445 PHE B N 1
ATOM 8932 C CA . PHE B 1 445 ? -6.777 -30.203 -14.43 1 90.56 445 PHE B CA 1
ATOM 8933 C C . PHE B 1 445 ? -5.961 -31.422 -14.008 1 90.56 445 PHE B C 1
ATOM 8935 O O . PHE B 1 445 ? -5.746 -32.344 -14.805 1 90.56 445 PHE B O 1
ATOM 8942 N N . GLY B 1 446 ? -5.48 -31.375 -12.797 1 94.62 446 GLY B N 1
ATOM 8943 C CA . GLY B 1 446 ? -4.738 -32.5 -12.258 1 94.62 446 GLY B CA 1
ATOM 8944 C C . GLY B 1 446 ? -5.621 -33.5 -11.516 1 94.62 446 GLY B C 1
ATOM 8945 O O . GLY B 1 446 ? -6.824 -33.281 -11.367 1 94.62 446 GLY B O 1
ATOM 8946 N N . ILE B 1 447 ? -5.012 -34.656 -11.156 1 97.31 447 ILE B N 1
ATOM 8947 C CA . ILE B 1 447 ? -5.758 -35.656 -10.391 1 97.31 447 ILE B CA 1
ATOM 8948 C C . ILE B 1 447 ? -5 -36 -9.117 1 97.31 447 ILE B C 1
ATOM 8950 O O . ILE B 1 447 ? -3.771 -35.875 -9.062 1 97.31 447 ILE B O 1
ATOM 8954 N N . SER B 1 448 ? -5.695 -36.281 -8.125 1 98.56 448 SER B N 1
ATOM 8955 C CA . SER B 1 448 ? -5.195 -36.906 -6.902 1 98.56 448 SER B CA 1
ATOM 8956 C C . SER B 1 448 ? -5.691 -38.344 -6.777 1 98.56 448 SER B C 1
ATOM 8958 O O . SER B 1 448 ? -6.84 -38.625 -7.105 1 98.56 448 SER B O 1
ATOM 8960 N N . GLY B 1 449 ? -4.816 -39.219 -6.383 1 98.44 449 GLY B N 1
ATOM 8961 C CA . GLY B 1 449 ? -5.203 -40.594 -6.262 1 98.44 449 GLY B CA 1
ATOM 8962 C C . GLY B 1 449 ? -4.375 -41.375 -5.246 1 98.44 449 GLY B C 1
ATOM 8963 O O . GLY B 1 449 ? -3.371 -40.844 -4.746 1 98.44 449 GLY B O 1
ATOM 8964 N N . THR B 1 450 ? -4.887 -42.562 -4.902 1 98 450 THR B N 1
ATOM 8965 C CA . THR B 1 450 ? -4.09 -43.5 -4.125 1 98 450 THR B CA 1
ATOM 8966 C C . THR B 1 450 ? -2.945 -44.062 -4.965 1 98 450 THR B C 1
ATOM 8968 O O . THR B 1 450 ? -2.965 -43.938 -6.195 1 98 450 THR B O 1
ATOM 8971 N N . PRO B 1 451 ? -1.945 -44.594 -4.254 1 96.69 451 PRO B N 1
ATOM 8972 C CA . PRO B 1 451 ? -0.873 -45.188 -5.035 1 96.69 451 PRO B CA 1
ATOM 8973 C C . PRO B 1 451 ? -1.392 -46.219 -6.035 1 96.69 451 PRO B C 1
ATOM 8975 O O . PRO B 1 451 ? -1.002 -46.219 -7.207 1 96.69 451 PRO B O 1
ATOM 8978 N N . ARG B 1 452 ? -2.285 -47.031 -5.668 1 96.06 452 ARG B N 1
ATOM 8979 C CA . ARG B 1 452 ? -2.867 -48.062 -6.535 1 96.06 452 ARG B CA 1
ATOM 8980 C C . ARG B 1 452 ? -3.666 -47.406 -7.668 1 96.06 452 ARG B C 1
ATOM 8982 O O . ARG B 1 452 ? -3.547 -47.812 -8.82 1 96.06 452 ARG B O 1
ATOM 8989 N N . GLY B 1 453 ? -4.461 -46.469 -7.324 1 97 453 GLY B N 1
ATOM 8990 C CA . GLY B 1 453 ? -5.293 -45.812 -8.312 1 97 453 GLY B CA 1
ATOM 8991 C C . GLY B 1 453 ? -4.488 -45.125 -9.398 1 97 453 GLY B C 1
ATOM 8992 O O . GLY B 1 453 ? -4.816 -45.219 -10.578 1 97 453 GLY B O 1
ATOM 8993 N N . VAL B 1 454 ? -3.434 -44.438 -9.016 1 96.94 454 VAL B N 1
ATOM 8994 C CA . VAL B 1 454 ? -2.604 -43.688 -9.961 1 96.94 454 VAL B CA 1
ATOM 8995 C C . VAL B 1 454 ? -1.855 -44.656 -10.867 1 96.94 454 VAL B C 1
ATOM 8997 O O . VAL B 1 454 ? -1.743 -44.438 -12.07 1 96.94 454 VAL B O 1
ATOM 9000 N N . GLU B 1 455 ? -1.389 -45.75 -10.336 1 95.44 455 GLU B N 1
ATOM 9001 C CA . GLU B 1 455 ? -0.684 -46.75 -11.117 1 95.44 455 GLU B CA 1
ATOM 9002 C C . GLU B 1 455 ? -1.6 -47.375 -12.172 1 95.44 455 GLU B C 1
ATOM 9004 O O . GLU B 1 455 ? -1.15 -47.719 -13.266 1 95.44 455 GLU B O 1
ATOM 9009 N N . GLN B 1 456 ? -2.797 -47.5 -11.812 1 95.12 456 GLN B N 1
ATOM 9010 C CA . GLN B 1 456 ? -3.766 -48.062 -12.742 1 95.12 456 GLN B CA 1
ATOM 9011 C C . GLN B 1 456 ? -4.168 -47.062 -13.812 1 95.12 456 GLN B C 1
ATOM 9013 O O . GLN B 1 456 ? -4.438 -47.438 -14.953 1 95.12 456 GLN B O 1
ATOM 9018 N N . ALA B 1 457 ? -4.191 -45.875 -13.422 1 95 457 ALA B N 1
ATOM 9019 C CA . ALA B 1 457 ? -4.746 -44.812 -14.289 1 95 457 ALA B CA 1
ATOM 9020 C C . ALA B 1 457 ? -3.678 -44.25 -15.219 1 95 457 ALA B C 1
ATOM 9022 O O . ALA B 1 457 ? -3.982 -43.812 -16.328 1 95 457 ALA B O 1
ATOM 9023 N N . LEU B 1 458 ? -2.416 -44.219 -14.766 1 95.38 458 LEU B N 1
ATOM 9024 C CA . LEU B 1 458 ? -1.363 -43.531 -15.477 1 95.38 458 LEU B CA 1
ATOM 9025 C C . LEU B 1 458 ? -0.139 -44.406 -15.672 1 95.38 458 LEU B C 1
ATOM 9027 O O . LEU B 1 458 ? 0.049 -45.375 -14.938 1 95.38 458 LEU B O 1
ATOM 9031 N N . ASP B 1 459 ? 0.683 -44 -16.672 1 93.19 459 ASP B N 1
ATOM 9032 C CA . ASP B 1 459 ? 1.979 -44.625 -16.875 1 93.19 459 ASP B CA 1
ATOM 9033 C C . ASP B 1 459 ? 3.066 -43.969 -16.047 1 93.19 459 ASP B C 1
ATOM 9035 O O . ASP B 1 459 ? 3.822 -43.125 -16.547 1 93.19 459 ASP B O 1
ATOM 9039 N N . VAL B 1 460 ? 3.211 -44.531 -14.828 1 91.38 460 VAL B N 1
ATOM 9040 C CA . VAL B 1 460 ? 4.074 -43.812 -13.883 1 91.38 460 VAL B CA 1
ATOM 9041 C C . VAL B 1 460 ? 5.422 -44.531 -13.789 1 91.38 460 VAL B C 1
ATOM 9043 O O . VAL B 1 460 ? 6.195 -44.281 -12.859 1 91.38 460 VAL B O 1
ATOM 9046 N N . GLY B 1 461 ? 5.777 -45.375 -14.656 1 82.88 461 GLY B N 1
ATOM 9047 C CA . GLY B 1 461 ? 7 -46.188 -14.602 1 82.88 461 GLY B CA 1
ATOM 9048 C C . GLY B 1 461 ? 8.258 -45.344 -14.609 1 82.88 461 GLY B C 1
ATOM 9049 O O . GLY B 1 461 ? 9.211 -45.625 -13.883 1 82.88 461 GLY B O 1
ATOM 9050 N N . ALA B 1 462 ? 8.281 -44.312 -15.305 1 81.56 462 ALA B N 1
ATOM 9051 C CA . ALA B 1 462 ? 9.477 -43.469 -15.453 1 81.56 462 ALA B CA 1
ATOM 9052 C C . ALA B 1 462 ? 9.406 -42.219 -14.57 1 81.56 462 ALA B C 1
ATOM 9054 O O . ALA B 1 462 ? 10.281 -41.375 -14.625 1 81.56 462 ALA B O 1
ATOM 9055 N N . ALA B 1 463 ? 8.508 -42.312 -13.68 1 86.44 463 ALA B N 1
ATOM 9056 C CA . ALA B 1 463 ? 8.281 -41.094 -12.914 1 86.44 463 ALA B CA 1
ATOM 9057 C C . ALA B 1 463 ? 9.266 -40.969 -11.758 1 86.44 463 ALA B C 1
ATOM 9059 O O . ALA B 1 463 ? 9.734 -41.969 -11.227 1 86.44 463 ALA B O 1
ATOM 9060 N N . LEU B 1 464 ? 9.688 -39.781 -11.414 1 91.94 464 LEU B N 1
ATOM 9061 C CA . LEU B 1 464 ? 10.516 -39.469 -10.258 1 91.94 464 LEU B CA 1
ATOM 9062 C C . LEU B 1 464 ? 9.688 -39.438 -8.984 1 91.94 464 LEU B C 1
ATOM 9064 O O . LEU B 1 464 ? 8.812 -38.594 -8.805 1 91.94 464 LEU B O 1
ATOM 9068 N N . PRO B 1 465 ? 9.93 -40.312 -8.086 1 92.94 465 PRO B N 1
ATOM 9069 C CA . PRO B 1 465 ? 9.008 -40.625 -6.992 1 92.94 465 PRO B CA 1
ATOM 9070 C C . PRO B 1 465 ? 8.75 -39.406 -6.09 1 92.94 465 PRO B C 1
ATOM 9072 O O . PRO B 1 465 ? 7.629 -39.219 -5.609 1 92.94 465 PRO B O 1
ATOM 9075 N N . SER B 1 466 ? 9.75 -38.594 -5.836 1 96.81 466 SER B N 1
ATOM 9076 C CA . SER B 1 466 ? 9.633 -37.531 -4.848 1 96.81 466 SER B CA 1
ATOM 9077 C C . SER B 1 466 ? 8.789 -36.375 -5.383 1 96.81 466 SER B C 1
ATOM 9079 O O . SER B 1 466 ? 8.461 -35.438 -4.641 1 96.81 466 SER B O 1
ATOM 9081 N N . LEU B 1 467 ? 8.391 -36.406 -6.629 1 97.12 467 LEU B N 1
ATOM 9082 C CA . LEU B 1 467 ? 7.539 -35.375 -7.207 1 97.12 467 LEU B CA 1
ATOM 9083 C C . LEU B 1 467 ? 6.062 -35.688 -6.992 1 97.12 467 LEU B C 1
ATOM 9085 O O . LEU B 1 467 ? 5.223 -34.781 -6.949 1 97.12 467 LEU B O 1
ATOM 9089 N N . ALA B 1 468 ? 5.746 -36.875 -6.801 1 96.19 468 ALA B N 1
ATOM 9090 C CA . ALA B 1 468 ? 4.41 -37.469 -6.934 1 96.19 468 ALA B CA 1
ATOM 9091 C C . ALA B 1 468 ? 3.49 -36.969 -5.82 1 96.19 468 ALA B C 1
ATOM 9093 O O . ALA B 1 468 ? 2.305 -36.719 -6.051 1 96.19 468 ALA B O 1
ATOM 9094 N N . PRO B 1 469 ? 4 -36.75 -4.629 1 97.44 469 PRO B N 1
ATOM 9095 C CA . PRO B 1 469 ? 3.094 -36.375 -3.545 1 97.44 469 PRO B CA 1
ATOM 9096 C C . PRO B 1 469 ? 2.625 -34.938 -3.65 1 97.44 469 PRO B C 1
ATOM 9098 O O . PRO B 1 469 ? 1.708 -34.531 -2.936 1 97.44 469 PRO B O 1
ATOM 9101 N N . TYR B 1 470 ? 3.164 -34.156 -4.551 1 97.88 470 TYR B N 1
ATOM 9102 C CA . TYR B 1 470 ? 2.99 -32.719 -4.457 1 97.88 470 TYR B CA 1
ATOM 9103 C C . TYR B 1 470 ? 2.326 -32.156 -5.715 1 97.88 470 TYR B C 1
ATOM 9105 O O . TYR B 1 470 ? 2.406 -30.953 -5.988 1 97.88 470 TYR B O 1
ATOM 9113 N N . MET B 1 471 ? 1.714 -33.031 -6.543 1 97.56 471 MET B N 1
ATOM 9114 C CA . MET B 1 471 ? 1.086 -32.594 -7.793 1 97.56 471 MET B CA 1
ATOM 9115 C C . MET B 1 471 ? 2.102 -31.938 -8.711 1 97.56 471 MET B C 1
ATOM 9117 O O . MET B 1 471 ? 1.821 -30.891 -9.297 1 97.56 471 MET B O 1
ATOM 9121 N N . LEU B 1 472 ? 3.324 -32.5 -8.664 1 96.88 472 LEU B N 1
ATOM 9122 C CA . LEU B 1 472 ? 4.402 -31.922 -9.469 1 96.88 472 LEU B CA 1
ATOM 9123 C C . LEU B 1 472 ? 4.906 -32.938 -10.492 1 96.88 472 LEU B C 1
ATOM 9125 O O . LEU B 1 472 ? 5.871 -32.656 -11.211 1 96.88 472 LEU B O 1
ATOM 9129 N N . ALA B 1 473 ? 4.195 -34.062 -10.602 1 96.19 473 ALA B N 1
ATOM 9130 C CA . ALA B 1 473 ? 4.547 -35.125 -11.547 1 96.19 473 ALA B CA 1
ATOM 9131 C C . ALA B 1 473 ? 3.545 -35.188 -12.695 1 96.19 473 ALA B C 1
ATOM 9133 O O . ALA B 1 473 ? 2.367 -34.844 -12.523 1 96.19 473 ALA B O 1
ATOM 9134 N N . VAL B 1 474 ? 4.031 -35.594 -13.852 1 94.88 474 VAL B N 1
ATOM 9135 C CA . VAL B 1 474 ? 3.178 -35.781 -15.023 1 94.88 474 VAL B CA 1
ATOM 9136 C C . VAL B 1 474 ? 3.402 -37.156 -15.633 1 94.88 474 VAL B C 1
ATOM 9138 O O . VAL B 1 474 ? 4.508 -37.688 -15.562 1 94.88 474 VAL B O 1
ATOM 9141 N N . ALA B 1 475 ? 2.367 -37.719 -16.094 1 93.81 475 ALA B N 1
ATOM 9142 C CA . ALA B 1 475 ? 2.438 -39 -16.781 1 93.81 475 ALA B CA 1
ATOM 9143 C C . ALA B 1 475 ? 1.33 -39.125 -17.828 1 93.81 475 ALA B C 1
ATOM 9145 O O . ALA B 1 475 ? 0.344 -38.375 -17.781 1 93.81 475 ALA B O 1
ATOM 9146 N N . ARG B 1 476 ? 1.563 -40.031 -18.703 1 92.38 476 ARG B N 1
ATOM 9147 C CA . ARG B 1 476 ? 0.55 -40.281 -19.719 1 92.38 476 ARG B CA 1
ATOM 9148 C C . ARG B 1 476 ? -0.592 -41.125 -19.156 1 92.38 476 ARG B C 1
ATOM 9150 O O . ARG B 1 476 ? -0.367 -42 -18.344 1 92.38 476 ARG B O 1
ATOM 9157 N N . ALA B 1 477 ? -1.747 -40.875 -19.688 1 91.12 477 ALA B N 1
ATOM 9158 C CA . ALA B 1 477 ? -2.918 -41.625 -19.234 1 91.12 477 ALA B CA 1
ATOM 9159 C C . ALA B 1 477 ? -2.916 -43.031 -19.812 1 91.12 477 ALA B C 1
ATOM 9161 O O . ALA B 1 477 ? -2.619 -43.25 -21 1 91.12 477 ALA B O 1
ATOM 9162 N N . ARG B 1 478 ? -3.109 -43.969 -18.984 1 91.38 478 ARG B N 1
ATOM 9163 C CA . ARG B 1 478 ? -3.301 -45.375 -19.375 1 91.38 478 ARG B CA 1
ATOM 9164 C C . ARG B 1 478 ? -4.781 -45.719 -19.453 1 91.38 478 ARG B C 1
ATOM 9166 O O . ARG B 1 478 ? -5.215 -46.438 -20.359 1 91.38 478 ARG B O 1
ATOM 9173 N N . ASP B 1 479 ? -5.539 -45.219 -18.531 1 93 479 ASP B N 1
ATOM 9174 C CA . ASP B 1 479 ? -6.984 -45.406 -18.484 1 93 479 ASP B CA 1
ATOM 9175 C C . ASP B 1 479 ? -7.707 -44.438 -19.422 1 93 479 ASP B C 1
ATOM 9177 O O . ASP B 1 479 ? -7.707 -43.219 -19.203 1 93 479 ASP B O 1
ATOM 9181 N N . THR B 1 480 ? -8.445 -44.875 -20.281 1 90.75 480 THR B N 1
ATOM 9182 C CA . THR B 1 480 ? -9.078 -44.094 -21.328 1 90.75 480 THR B CA 1
ATOM 9183 C C . THR B 1 480 ? -10.227 -43.25 -20.75 1 90.75 480 THR B C 1
ATOM 9185 O O . THR B 1 480 ? -10.656 -42.281 -21.344 1 90.75 480 THR B O 1
ATOM 9188 N N . ARG B 1 481 ? -10.758 -43.688 -19.641 1 90.88 481 ARG B N 1
ATOM 9189 C CA . ARG B 1 481 ? -11.844 -42.938 -19 1 90.88 481 ARG B CA 1
ATOM 9190 C C . ARG B 1 481 ? -11.383 -41.562 -18.531 1 90.88 481 ARG B C 1
ATOM 9192 O O . ARG B 1 481 ? -12.203 -40.688 -18.281 1 90.88 481 ARG B O 1
ATOM 9199 N N . LEU B 1 482 ? -9.977 -41.406 -18.531 1 91.88 482 LEU B N 1
ATOM 9200 C CA . LEU B 1 482 ? -9.422 -40.156 -18.078 1 91.88 482 LEU B CA 1
ATOM 9201 C C . LEU B 1 482 ? -8.977 -39.281 -19.266 1 91.88 482 LEU B C 1
ATOM 9203 O O . LEU B 1 482 ? -8.328 -38.25 -19.094 1 91.88 482 LEU B O 1
ATOM 9207 N N . SER B 1 483 ? -9.305 -39.656 -20.469 1 85.69 483 SER B N 1
ATOM 9208 C CA . SER B 1 483 ? -8.828 -39 -21.688 1 85.69 483 SER B CA 1
ATOM 9209 C C . SER B 1 483 ? -9.266 -37.531 -21.75 1 85.69 483 SER B C 1
ATOM 9211 O O . SER B 1 483 ? -8.57 -36.688 -22.328 1 85.69 483 SER B O 1
ATOM 9213 N N . GLN B 1 484 ? -10.359 -37.25 -21.109 1 84.06 484 GLN B N 1
ATOM 9214 C CA . GLN B 1 484 ? -10.898 -35.906 -21.141 1 84.06 484 GLN B CA 1
ATOM 9215 C C . GLN B 1 484 ? -10.039 -34.938 -20.328 1 84.06 484 GLN B C 1
ATOM 9217 O O . GLN B 1 484 ? -10.125 -33.719 -20.5 1 84.06 484 GLN B O 1
ATOM 9222 N N . LEU B 1 485 ? -9.234 -35.5 -19.5 1 90.19 485 LEU B N 1
ATOM 9223 C CA . LEU B 1 485 ? -8.406 -34.656 -18.641 1 90.19 485 LEU B CA 1
ATOM 9224 C C . LEU B 1 485 ? -7.008 -34.469 -19.234 1 90.19 485 LEU B C 1
ATOM 9226 O O . LEU B 1 485 ? -6.23 -33.656 -18.766 1 90.19 485 LEU B O 1
ATOM 9230 N N . GLN B 1 486 ? -6.738 -35.156 -20.266 1 86.94 486 GLN B N 1
ATOM 9231 C CA . GLN B 1 486 ? -5.398 -35.156 -20.828 1 86.94 486 GLN B CA 1
ATOM 9232 C C . GLN B 1 486 ? -5.094 -33.844 -21.531 1 86.94 486 GLN B C 1
ATOM 9234 O O . GLN B 1 486 ? -5.984 -33.219 -22.109 1 86.94 486 GLN B O 1
ATOM 9239 N N . HIS B 1 487 ? -3.85 -33.438 -21.297 1 86.81 487 HIS B N 1
ATOM 9240 C CA . HIS B 1 487 ? -3.363 -32.375 -22.188 1 86.81 487 HIS B CA 1
ATOM 9241 C C . HIS B 1 487 ? -3.264 -32.875 -23.625 1 86.81 487 HIS B C 1
ATOM 9243 O O . HIS B 1 487 ? -3.42 -34.062 -23.891 1 86.81 487 HIS B O 1
ATOM 9249 N N . GLN B 1 488 ? -3.041 -31.906 -24.469 1 82.44 488 GLN B N 1
ATOM 9250 C CA . GLN B 1 488 ? -2.934 -32.281 -25.875 1 82.44 488 GLN B CA 1
ATOM 9251 C C . GLN B 1 488 ? -1.767 -33.219 -26.125 1 82.44 488 GLN B C 1
ATOM 9253 O O . GLN B 1 488 ? -1.784 -34 -27.078 1 82.44 488 GLN B O 1
ATOM 9258 N N . ASP B 1 489 ? -0.84 -33.219 -25.188 1 82.12 489 ASP B N 1
ATOM 9259 C CA . ASP B 1 489 ? 0.304 -34.125 -25.328 1 82.12 489 ASP B CA 1
ATOM 9260 C C . ASP B 1 489 ? 0.054 -35.438 -24.625 1 82.12 489 ASP B C 1
ATOM 9262 O O . ASP B 1 489 ? 0.962 -36.281 -24.516 1 82.12 489 ASP B O 1
ATOM 9266 N N . GLY B 1 490 ? -1.107 -35.594 -24.078 1 86.69 490 GLY B N 1
ATOM 9267 C CA . GLY B 1 490 ? -1.519 -36.844 -23.469 1 86.69 490 GLY B CA 1
ATOM 9268 C C . GLY B 1 490 ? -1.177 -36.969 -22 1 86.69 490 GLY B C 1
ATOM 9269 O O . GLY B 1 490 ? -1.537 -37.938 -21.344 1 86.69 490 GLY B O 1
ATOM 9270 N N . SER B 1 491 ? -0.581 -36.062 -21.469 1 89.44 491 SER B N 1
ATOM 9271 C CA . SER B 1 491 ? -0.113 -36.156 -20.094 1 89.44 491 SER B CA 1
ATOM 9272 C C . SER B 1 491 ? -1.16 -35.594 -19.125 1 89.44 491 SER B C 1
ATOM 9274 O O . SER B 1 491 ? -2.051 -34.844 -19.516 1 89.44 491 SER B O 1
ATOM 9276 N N . ILE B 1 492 ? -1.069 -36.094 -17.859 1 93.69 492 ILE B N 1
ATOM 9277 C CA . ILE B 1 492 ? -1.871 -35.625 -16.734 1 93.69 492 ILE B CA 1
ATOM 9278 C C . ILE B 1 492 ? -0.972 -35.375 -15.523 1 93.69 492 ILE B C 1
ATOM 9280 O O . ILE B 1 492 ? -0.113 -36.188 -15.211 1 93.69 492 ILE B O 1
ATOM 9284 N N . ARG B 1 493 ? -1.096 -34.219 -14.992 1 95 493 ARG B N 1
ATOM 9285 C CA . ARG B 1 493 ? -0.415 -33.938 -13.727 1 95 493 ARG B CA 1
ATOM 9286 C C . ARG B 1 493 ? -1.119 -34.656 -12.57 1 95 493 ARG B C 1
ATOM 9288 O O . ARG B 1 493 ? -2.35 -34.719 -12.523 1 95 493 ARG B O 1
ATOM 9295 N N . TYR B 1 494 ? -0.301 -35.219 -11.625 1 96.75 494 TYR B N 1
ATOM 9296 C CA . TYR B 1 494 ? -0.979 -36.031 -10.625 1 96.75 494 TYR B CA 1
ATOM 9297 C C . TYR B 1 494 ? -0.299 -35.906 -9.266 1 96.75 494 TYR B C 1
ATOM 9299 O O . TYR B 1 494 ? 0.853 -35.469 -9.18 1 96.75 494 TYR B O 1
ATOM 9307 N N . GLN B 1 495 ? -1.057 -36.188 -8.242 1 98.06 495 GLN B N 1
ATOM 9308 C CA . GLN B 1 495 ? -0.628 -36.312 -6.859 1 98.06 495 GLN B CA 1
ATOM 9309 C C . GLN B 1 495 ? -0.882 -37.75 -6.352 1 98.06 495 GLN B C 1
ATOM 9311 O O . GLN B 1 495 ? -1.992 -38.25 -6.484 1 98.06 495 GLN B O 1
ATOM 9316 N N . ILE B 1 496 ? 0.111 -38.312 -5.801 1 98.06 496 ILE B N 1
ATOM 9317 C CA . ILE B 1 496 ? -0.115 -39.531 -5.012 1 98.06 496 ILE B CA 1
ATOM 9318 C C . ILE B 1 496 ? -0.307 -39.156 -3.545 1 98.06 496 ILE B C 1
ATOM 9320 O O . ILE B 1 496 ? 0.623 -38.688 -2.891 1 98.06 496 ILE B O 1
ATOM 9324 N N . VAL B 1 497 ? -1.472 -39.438 -3.053 1 98.25 497 VAL B N 1
ATOM 9325 C CA . VAL B 1 497 ? -1.861 -39 -1.713 1 98.25 497 VAL B CA 1
ATOM 9326 C C . VAL B 1 497 ? -1.193 -39.906 -0.67 1 98.25 497 VAL B C 1
ATOM 9328 O O . VAL B 1 497 ? -1.162 -41.125 -0.819 1 98.25 497 VAL B O 1
ATOM 9331 N N . GLN B 1 498 ? -0.627 -39.219 0.333 1 96.25 498 GLN B N 1
ATOM 9332 C CA . GLN B 1 498 ? -0.043 -39.938 1.466 1 96.25 498 GLN B CA 1
ATOM 9333 C C . GLN B 1 498 ? -1.057 -40.094 2.594 1 96.25 498 GLN B C 1
ATOM 9335 O O . GLN B 1 498 ? -1.421 -39.125 3.256 1 96.25 498 GLN B O 1
ATOM 9340 N N . ARG B 1 499 ? -1.357 -41.312 2.898 1 96.56 499 ARG B N 1
ATOM 9341 C CA . ARG B 1 499 ? -2.361 -41.594 3.92 1 96.56 499 ARG B CA 1
ATOM 9342 C C . ARG B 1 499 ? -1.923 -41.062 5.281 1 96.56 499 ARG B C 1
ATOM 9344 O O . ARG B 1 499 ? -2.75 -40.594 6.062 1 96.56 499 ARG B O 1
ATOM 9351 N N . ALA B 1 500 ? -0.709 -41.125 5.543 1 95.44 500 ALA B N 1
ATOM 9352 C CA . ALA B 1 500 ? -0.167 -40.719 6.836 1 95.44 500 ALA B CA 1
ATOM 9353 C C . ALA B 1 500 ? -0.39 -39.219 7.062 1 95.44 500 ALA B C 1
ATOM 9355 O O . ALA B 1 500 ? -0.593 -38.781 8.203 1 95.44 500 ALA B O 1
ATOM 9356 N N . TRP B 1 501 ? -0.373 -38.469 5.957 1 95.44 501 TRP B N 1
ATOM 9357 C CA . TRP B 1 501 ? -0.513 -37.031 6.051 1 95.44 501 TRP B CA 1
ATOM 9358 C C . TRP B 1 501 ? -1.983 -36.625 6.078 1 95.44 501 TRP B C 1
ATOM 9360 O O . TRP B 1 501 ? -2.363 -35.688 6.781 1 95.44 501 TRP B O 1
ATOM 9370 N N . GLN B 1 502 ? -2.775 -37.375 5.266 1 95.81 502 GLN B N 1
ATOM 9371 C CA . GLN B 1 502 ? -4.156 -36.938 5.027 1 95.81 502 GLN B CA 1
ATOM 9372 C C . GLN B 1 502 ? -5.086 -38.156 4.984 1 95.81 502 GLN B C 1
ATOM 9374 O O . GLN B 1 502 ? -5.641 -38.469 3.93 1 95.81 502 GLN B O 1
ATOM 9379 N N . PRO B 1 503 ? -5.359 -38.688 6.109 1 96.62 503 PRO B N 1
ATOM 9380 C CA . PRO B 1 503 ? -6.156 -39.906 6.145 1 96.62 503 PRO B CA 1
ATOM 9381 C C . PRO B 1 503 ? -7.574 -39.719 5.605 1 96.62 503 PRO B C 1
ATOM 9383 O O . PRO B 1 503 ? -8.102 -40.594 4.91 1 96.62 503 PRO B O 1
ATOM 9386 N N . GLU B 1 504 ? -8.219 -38.625 5.879 1 96.81 504 GLU B N 1
ATOM 9387 C CA . GLU B 1 504 ? -9.586 -38.375 5.418 1 96.81 504 GLU B CA 1
ATOM 9388 C C . GLU B 1 504 ? -9.625 -38.156 3.91 1 96.81 504 GLU B C 1
ATOM 9390 O O . GLU B 1 504 ? -10.539 -38.625 3.232 1 96.81 504 GLU B O 1
ATOM 9395 N N . TRP B 1 505 ? -8.727 -37.438 3.396 1 97.75 505 TRP B N 1
ATOM 9396 C CA . TRP B 1 505 ? -8.602 -37.219 1.96 1 97.75 505 TRP B CA 1
ATOM 9397 C C . TRP B 1 505 ? -8.367 -38.531 1.219 1 97.75 505 TRP B C 1
ATOM 9399 O O . TRP B 1 505 ? -9.031 -38.812 0.225 1 97.75 505 TRP B O 1
ATOM 9409 N N . PHE B 1 506 ? -7.426 -39.281 1.769 1 98.12 506 PHE B N 1
ATOM 9410 C CA . PHE B 1 506 ? -7.125 -40.625 1.231 1 98.12 506 PHE B CA 1
ATOM 9411 C C . PHE B 1 506 ? -8.359 -41.5 1.277 1 98.12 506 PHE B C 1
ATOM 9413 O O . PHE B 1 506 ? -8.695 -42.156 0.29 1 98.12 506 PHE B O 1
ATOM 9420 N N . GLY B 1 507 ? -9 -41.5 2.375 1 97.56 507 GLY B N 1
ATOM 9421 C CA . GLY B 1 507 ? -10.195 -42.312 2.561 1 97.56 507 GLY B CA 1
ATOM 9422 C C . GLY B 1 507 ? -11.32 -41.938 1.61 1 97.56 507 GLY B C 1
ATOM 9423 O O . GLY B 1 507 ? -12.039 -42.812 1.126 1 97.56 507 GLY B O 1
ATOM 9424 N N . MET B 1 508 ? -11.461 -40.688 1.4 1 98.19 508 MET B N 1
ATOM 9425 C CA . MET B 1 508 ? -12.484 -40.219 0.47 1 98.19 508 MET B CA 1
ATOM 9426 C C . MET B 1 508 ? -12.227 -40.75 -0.935 1 98.19 508 MET B C 1
ATOM 9428 O O . MET B 1 508 ? -13.148 -41.219 -1.598 1 98.19 508 MET B O 1
ATOM 9432 N N . ILE B 1 509 ? -11.031 -40.719 -1.413 1 98.62 509 ILE B N 1
ATOM 9433 C CA . ILE B 1 509 ? -10.664 -41.188 -2.748 1 98.62 509 ILE B CA 1
ATOM 9434 C C . ILE B 1 509 ? -10.859 -42.688 -2.846 1 98.62 509 ILE B C 1
ATOM 9436 O O . ILE B 1 509 ? -11.352 -43.188 -3.859 1 98.62 509 ILE B O 1
ATOM 9440 N N . GLU B 1 510 ? -10.492 -43.375 -1.809 1 97.88 510 GLU B N 1
ATOM 9441 C CA . GLU B 1 510 ? -10.711 -44.812 -1.77 1 97.88 510 GLU B CA 1
ATOM 9442 C C . GLU B 1 510 ? -12.203 -45.156 -1.864 1 97.88 510 GLU B C 1
ATOM 9444 O O . GLU B 1 510 ? -12.594 -46.062 -2.596 1 97.88 510 GLU B O 1
ATOM 9449 N N . ALA B 1 511 ? -12.945 -44.469 -1.064 1 97.88 511 ALA B N 1
ATOM 9450 C CA . ALA B 1 511 ? -14.391 -44.688 -1.077 1 97.88 511 ALA B CA 1
ATOM 9451 C C . ALA B 1 511 ? -14.977 -44.406 -2.457 1 97.88 511 ALA B C 1
ATOM 9453 O O . ALA B 1 511 ? -15.852 -45.125 -2.928 1 97.88 511 ALA B O 1
ATOM 9454 N N . PHE B 1 512 ? -14.602 -43.438 -3.064 1 98.12 512 PHE B N 1
ATOM 9455 C CA . PHE B 1 512 ? -15.031 -43.125 -4.426 1 98.12 512 PHE B CA 1
ATOM 9456 C C . PHE B 1 512 ? -14.641 -44.219 -5.383 1 98.12 512 PHE B C 1
ATOM 9458 O O . PHE B 1 512 ? -15.43 -44.625 -6.242 1 98.12 512 PHE B O 1
ATOM 9465 N N . GLY B 1 513 ? -13.398 -44.688 -5.234 1 97.44 513 GLY B N 1
ATOM 9466 C CA . GLY B 1 513 ? -12.914 -45.781 -6.062 1 97.44 513 GLY B CA 1
ATOM 9467 C C . GLY B 1 513 ? -13.781 -47.031 -5.965 1 97.44 513 GLY B C 1
ATOM 9468 O O . GLY B 1 513 ? -14 -47.719 -6.965 1 97.44 513 GLY B O 1
ATOM 9469 N N . ARG B 1 514 ? -14.25 -47.281 -4.836 1 96.5 514 ARG B N 1
ATOM 9470 C CA . ARG B 1 514 ? -15.117 -48.438 -4.633 1 96.5 514 ARG B CA 1
ATOM 9471 C C . ARG B 1 514 ? -16.422 -48.281 -5.41 1 96.5 514 ARG B C 1
ATOM 9473 O O . ARG B 1 514 ? -17.016 -49.281 -5.844 1 96.5 514 ARG B O 1
ATOM 9480 N N . ARG B 1 515 ? -16.75 -47.094 -5.586 1 95.81 515 ARG B N 1
ATOM 9481 C CA . ARG B 1 515 ? -18.016 -46.812 -6.254 1 95.81 515 ARG B CA 1
ATOM 9482 C C . ARG B 1 515 ? -17.828 -46.688 -7.758 1 95.81 515 ARG B C 1
ATOM 9484 O O . ARG B 1 515 ? -18.656 -47.156 -8.539 1 95.81 515 ARG B O 1
ATOM 9491 N N . SER B 1 516 ? -16.75 -46.125 -8.141 1 94.25 516 SER B N 1
ATOM 9492 C CA . SER B 1 516 ? -16.562 -45.75 -9.539 1 94.25 516 SER B CA 1
ATOM 9493 C C . SER B 1 516 ? -15.617 -46.688 -10.258 1 94.25 516 SER B C 1
ATOM 9495 O O . SER B 1 516 ? -15.602 -46.75 -11.484 1 94.25 516 SER B O 1
ATOM 9497 N N . GLY B 1 517 ? -14.805 -47.375 -9.508 1 94.38 517 GLY B N 1
ATOM 9498 C CA . GLY B 1 517 ? -13.789 -48.25 -10.094 1 94.38 517 GLY B CA 1
ATOM 9499 C C . GLY B 1 517 ? -12.484 -47.531 -10.375 1 94.38 517 GLY B C 1
ATOM 9500 O O . GLY B 1 517 ? -11.508 -48.125 -10.82 1 94.38 517 GLY B O 1
ATOM 9501 N N . VAL B 1 518 ? -12.461 -46.25 -10.156 1 94.94 518 VAL B N 1
ATOM 9502 C CA . VAL B 1 518 ? -11.266 -45.469 -10.391 1 94.94 518 VAL B CA 1
ATOM 9503 C C . VAL B 1 518 ? -10.867 -44.75 -9.102 1 94.94 518 VAL B C 1
ATOM 9505 O O . VAL B 1 518 ? -11.633 -43.938 -8.57 1 94.94 518 VAL B O 1
ATOM 9508 N N . GLU B 1 519 ? -9.695 -45.031 -8.594 1 97.06 519 GLU B N 1
ATOM 9509 C CA . GLU B 1 519 ? -9.258 -44.438 -7.332 1 97.06 519 GLU B CA 1
ATOM 9510 C C . GLU B 1 519 ? -8.469 -43.156 -7.57 1 97.06 519 GLU B C 1
ATOM 9512 O O . GLU B 1 519 ? -7.359 -43 -7.047 1 97.06 519 GLU B O 1
ATOM 9517 N N . CYS B 1 520 ? -8.938 -42.312 -8.414 1 97.38 520 CYS B N 1
ATOM 9518 C CA . CYS B 1 520 ? -8.453 -40.969 -8.703 1 97.38 520 CYS B CA 1
ATOM 9519 C C . CYS B 1 520 ? -9.609 -39.969 -8.812 1 97.38 520 CYS B C 1
ATOM 9521 O O . CYS B 1 520 ? -10.703 -40.344 -9.234 1 97.38 520 CYS B O 1
ATOM 9523 N N . ILE B 1 521 ? -9.328 -38.75 -8.461 1 98.19 521 ILE B N 1
ATOM 9524 C CA . ILE B 1 521 ? -10.336 -37.719 -8.609 1 98.19 521 ILE B CA 1
ATOM 9525 C C . ILE B 1 521 ? -9.703 -36.469 -9.219 1 98.19 521 ILE B C 1
ATOM 9527 O O . ILE B 1 521 ? -8.484 -36.281 -9.125 1 98.19 521 ILE B O 1
ATOM 9531 N N . VAL B 1 522 ? -10.523 -35.656 -9.875 1 97.69 522 VAL B N 1
ATOM 9532 C CA . VAL B 1 522 ? -10.062 -34.312 -10.312 1 97.69 522 VAL B CA 1
ATOM 9533 C C . VAL B 1 522 ? -9.805 -33.438 -9.094 1 97.69 522 VAL B C 1
ATOM 9535 O O . VAL B 1 522 ? -10.578 -33.438 -8.133 1 97.69 522 VAL B O 1
ATOM 9538 N N . ASN B 1 523 ? -8.711 -32.844 -9.102 1 97.94 523 ASN B N 1
ATOM 9539 C CA . ASN B 1 523 ? -8.328 -31.922 -8.023 1 97.94 523 ASN B CA 1
ATOM 9540 C C . ASN B 1 523 ? -7.816 -30.594 -8.57 1 97.94 523 ASN B C 1
ATOM 9542 O O . ASN B 1 523 ? -6.781 -30.562 -9.234 1 97.94 523 ASN B O 1
ATOM 9546 N N . THR B 1 524 ? -8.531 -29.531 -8.305 1 96.38 524 THR B N 1
ATOM 9547 C CA . THR B 1 524 ? -8.078 -28.203 -8.664 1 96.38 524 THR B CA 1
ATOM 9548 C C . THR B 1 524 ? -8.211 -27.25 -7.477 1 96.38 524 THR B C 1
ATOM 9550 O O . THR B 1 524 ? -8.758 -27.609 -6.438 1 96.38 524 THR B O 1
ATOM 9553 N N . SER B 1 525 ? -7.531 -26.156 -7.562 1 96.5 525 SER B N 1
ATOM 9554 C CA . SER B 1 525 ? -7.453 -25.203 -6.461 1 96.5 525 SER B CA 1
ATOM 9555 C C . SER B 1 525 ? -8.836 -24.688 -6.094 1 96.5 525 SER B C 1
ATOM 9557 O O . SER B 1 525 ? -9.648 -24.391 -6.969 1 96.5 525 SER B O 1
ATOM 9559 N N . PHE B 1 526 ? -9.148 -24.594 -4.832 1 97.75 526 PHE B N 1
ATOM 9560 C CA . PHE B 1 526 ? -10.383 -24.016 -4.34 1 97.75 526 PHE B CA 1
ATOM 9561 C C . PHE B 1 526 ? -10.289 -22.484 -4.312 1 97.75 526 PHE B C 1
ATOM 9563 O O . PHE B 1 526 ? -9.977 -21.906 -3.277 1 97.75 526 PHE B O 1
ATOM 9570 N N . ASN B 1 527 ? -10.477 -21.859 -5.352 1 94.88 527 ASN B N 1
ATOM 9571 C CA . ASN B 1 527 ? -10.547 -20.422 -5.59 1 94.88 527 ASN B CA 1
ATOM 9572 C C . ASN B 1 527 ? -11.359 -20.109 -6.84 1 94.88 527 ASN B C 1
ATOM 9574 O O . ASN B 1 527 ? -11.391 -20.891 -7.785 1 94.88 527 ASN B O 1
ATOM 9578 N N . VAL B 1 528 ? -12 -19.031 -6.828 1 91.38 528 VAL B N 1
ATOM 9579 C CA . VAL B 1 528 ? -12.766 -18.594 -7.984 1 91.38 528 VAL B CA 1
ATOM 9580 C C . VAL B 1 528 ? -12.578 -17.094 -8.188 1 91.38 528 VAL B C 1
ATOM 9582 O O . VAL B 1 528 ? -12.031 -16.406 -7.32 1 91.38 528 VAL B O 1
ATOM 9585 N N . LEU B 1 529 ? -12.82 -16.656 -9.375 1 84.94 529 LEU B N 1
ATOM 9586 C CA . LEU B 1 529 ? -12.875 -15.242 -9.727 1 84.94 529 LEU B CA 1
ATOM 9587 C C . LEU B 1 529 ? -11.508 -14.586 -9.555 1 84.94 529 LEU B C 1
ATOM 9589 O O . LEU B 1 529 ? -11.414 -13.445 -9.117 1 84.94 529 LEU B O 1
ATOM 9593 N N . GLY B 1 530 ? -10.469 -15.383 -9.719 1 84.25 530 GLY B N 1
ATOM 9594 C CA . GLY B 1 530 ? -9.125 -14.828 -9.734 1 84.25 530 GLY B CA 1
ATOM 9595 C C . GLY B 1 530 ? -8.555 -14.602 -8.344 1 84.25 530 GLY B C 1
ATOM 9596 O O . GLY B 1 530 ? -7.473 -14.039 -8.203 1 84.25 530 GLY B O 1
ATOM 9597 N N . GLU B 1 531 ? -9.195 -15.023 -7.312 1 89.25 531 GLU B N 1
ATOM 9598 C CA . GLU B 1 531 ? -8.727 -14.883 -5.938 1 89.25 531 GLU B CA 1
ATOM 9599 C C . GLU B 1 531 ? -7.73 -15.977 -5.582 1 89.25 531 GLU B C 1
ATOM 9601 O O . GLU B 1 531 ? -7.629 -16.984 -6.281 1 89.25 531 GLU B O 1
ATOM 9606 N N . PRO B 1 532 ? -6.949 -15.812 -4.484 1 92.69 532 PRO B N 1
ATOM 9607 C CA . PRO B 1 532 ? -6.059 -16.875 -4.02 1 92.69 532 PRO B CA 1
ATOM 9608 C C . PRO B 1 532 ? -6.812 -18.078 -3.484 1 92.69 532 PRO B C 1
ATOM 9610 O O . PRO B 1 532 ? -8.023 -18.016 -3.258 1 92.69 532 PRO B O 1
ATOM 9613 N N . LEU B 1 533 ? -6.09 -19.141 -3.305 1 96.06 533 LEU B N 1
ATOM 9614 C CA . LEU B 1 533 ? -6.656 -20.312 -2.637 1 96.06 533 LEU B CA 1
ATOM 9615 C C . LEU B 1 533 ? -7.293 -19.922 -1.307 1 96.06 533 LEU B C 1
ATOM 9617 O O . LEU B 1 533 ? -6.73 -19.125 -0.558 1 96.06 533 LEU B O 1
ATOM 9621 N N . VAL B 1 534 ? -8.453 -20.5 -1.073 1 97.5 534 VAL B N 1
ATOM 9622 C CA . VAL B 1 534 ? -9.133 -20.188 0.179 1 97.5 534 VAL B CA 1
ATOM 9623 C C . VAL B 1 534 ? -8.25 -20.594 1.36 1 97.5 534 VAL B C 1
ATOM 9625 O O . VAL B 1 534 ? -7.516 -21.578 1.281 1 97.5 534 VAL B O 1
ATOM 9628 N N . GLU B 1 535 ? -8.289 -19.812 2.377 1 97.75 535 GLU B N 1
ATOM 9629 C CA . GLU B 1 535 ? -7.527 -20.141 3.582 1 97.75 535 GLU B CA 1
ATOM 9630 C C . GLU B 1 535 ? -8.453 -20.297 4.785 1 97.75 535 GLU B C 1
ATOM 9632 O O . GLU B 1 535 ? -8.375 -21.297 5.5 1 97.75 535 GLU B O 1
ATOM 9637 N N . THR B 1 536 ? -9.422 -19.391 5.035 1 96.69 536 THR B N 1
ATOM 9638 C CA . THR B 1 536 ? -10.289 -19.391 6.211 1 96.69 536 THR B CA 1
ATOM 9639 C C . THR B 1 536 ? -11.648 -20 5.887 1 96.69 536 THR B C 1
ATOM 9641 O O . THR B 1 536 ? -12.023 -20.109 4.719 1 96.69 536 THR B O 1
ATOM 9644 N N . PRO B 1 537 ? -12.352 -20.391 6.922 1 97.94 537 PRO B N 1
ATOM 9645 C CA . PRO B 1 537 ? -13.727 -20.828 6.688 1 97.94 537 PRO B CA 1
ATOM 9646 C C . PRO B 1 537 ? -14.586 -19.766 6.004 1 97.94 537 PRO B C 1
ATOM 9648 O O . PRO B 1 537 ? -15.406 -20.094 5.145 1 97.94 537 PRO B O 1
ATOM 9651 N N . SER B 1 538 ? -14.383 -18.578 6.32 1 96.06 538 SER B N 1
ATOM 9652 C CA . SER B 1 538 ? -15.133 -17.5 5.688 1 96.06 538 SER B CA 1
ATOM 9653 C C . SER B 1 538 ? -14.844 -17.422 4.191 1 96.06 538 SER B C 1
ATOM 9655 O O . SER B 1 538 ? -15.758 -17.25 3.383 1 96.06 538 SER B O 1
ATOM 9657 N N . ASP B 1 539 ? -13.586 -17.594 3.844 1 96.38 539 ASP B N 1
ATOM 9658 C CA . ASP B 1 539 ? -13.234 -17.641 2.428 1 96.38 539 ASP B CA 1
ATOM 9659 C C . ASP B 1 539 ? -13.969 -18.781 1.725 1 96.38 539 ASP B C 1
ATOM 9661 O O . ASP B 1 539 ? -14.469 -18.609 0.609 1 96.38 539 ASP B O 1
ATOM 9665 N N . ALA B 1 540 ? -13.93 -19.875 2.363 1 98.25 540 ALA B N 1
ATOM 9666 C CA . ALA B 1 540 ? -14.492 -21.078 1.773 1 98.25 540 ALA B CA 1
ATOM 9667 C C . ALA B 1 540 ? -15.992 -20.922 1.529 1 98.25 540 ALA B C 1
ATOM 9669 O O . ALA B 1 540 ? -16.484 -21.25 0.45 1 98.25 540 ALA B O 1
ATOM 9670 N N . VAL B 1 541 ? -16.672 -20.422 2.512 1 97.94 541 VAL B N 1
ATOM 9671 C CA . VAL B 1 541 ? -18.109 -20.219 2.379 1 97.94 541 VAL B CA 1
ATOM 9672 C C . VAL B 1 541 ? -18.391 -19.203 1.27 1 97.94 541 VAL B C 1
ATOM 9674 O O . VAL B 1 541 ? -19.25 -19.438 0.413 1 97.94 541 VAL B O 1
ATOM 9677 N N . ARG B 1 542 ? -17.688 -18.156 1.296 1 96.19 542 ARG B N 1
ATOM 9678 C CA . ARG B 1 542 ? -17.875 -17.078 0.316 1 96.19 542 ARG B CA 1
ATOM 9679 C C . ARG B 1 542 ? -17.625 -17.594 -1.1 1 96.19 542 ARG B C 1
ATOM 9681 O O . ARG B 1 542 ? -18.453 -17.406 -1.989 1 96.19 542 ARG B O 1
ATOM 9688 N N . GLN B 1 543 ? -16.531 -18.25 -1.31 1 96.19 543 GLN B N 1
ATOM 9689 C CA . GLN B 1 543 ? -16.156 -18.703 -2.646 1 96.19 543 GLN B CA 1
ATOM 9690 C C . GLN B 1 543 ? -17.031 -19.859 -3.104 1 96.19 543 GLN B C 1
ATOM 9692 O O . GLN B 1 543 ? -17.281 -20.016 -4.297 1 96.19 543 GLN B O 1
ATOM 9697 N N . PHE B 1 544 ? -17.578 -20.672 -2.217 1 97.06 544 PHE B N 1
ATOM 9698 C CA . PHE B 1 544 ? -18.531 -21.703 -2.562 1 97.06 544 PHE B CA 1
ATOM 9699 C C . PHE B 1 544 ? -19.812 -21.094 -3.129 1 97.06 544 PHE B C 1
ATOM 9701 O O . PHE B 1 544 ? -20.266 -21.5 -4.199 1 97.06 544 PHE B O 1
ATOM 9708 N N . VAL B 1 545 ? -20.266 -20.156 -2.396 1 95.62 545 VAL B N 1
ATOM 9709 C CA . VAL B 1 545 ? -21.516 -19.547 -2.814 1 95.62 545 VAL B CA 1
ATOM 9710 C C . VAL B 1 545 ? -21.344 -18.859 -4.16 1 95.62 545 VAL B C 1
ATOM 9712 O O . VAL B 1 545 ? -22.266 -18.812 -4.977 1 95.62 545 VAL B O 1
ATOM 9715 N N . LEU B 1 546 ? -20.141 -18.391 -4.41 1 92.88 546 LEU B N 1
ATOM 9716 C CA . LEU B 1 546 ? -19.859 -17.672 -5.648 1 92.88 546 LEU B CA 1
ATOM 9717 C C . LEU B 1 546 ? -19.531 -18.656 -6.773 1 92.88 546 LEU B C 1
ATOM 9719 O O . LEU B 1 546 ? -19.453 -18.266 -7.941 1 92.88 546 LEU B O 1
ATOM 9723 N N . SER B 1 547 ? -19.359 -19.891 -6.406 1 92.81 547 SER B N 1
ATOM 9724 C CA . SER B 1 547 ? -19.031 -20.906 -7.402 1 92.81 547 SER B CA 1
ATOM 9725 C C . SER B 1 547 ? -20.297 -21.641 -7.887 1 92.81 547 SER B C 1
ATOM 9727 O O . SER B 1 547 ? -21.391 -21.391 -7.383 1 92.81 547 SER B O 1
ATOM 9729 N N . GLY B 1 548 ? -20.125 -22.422 -8.859 1 90.62 548 GLY B N 1
ATOM 9730 C CA . GLY B 1 548 ? -21.203 -23.25 -9.359 1 90.62 548 GLY B CA 1
ATOM 9731 C C . GLY B 1 548 ? -21.172 -24.656 -8.797 1 90.62 548 GLY B C 1
ATOM 9732 O O . GLY B 1 548 ? -21.891 -25.547 -9.273 1 90.62 548 GLY B O 1
ATOM 9733 N N . ALA B 1 549 ? -20.391 -24.922 -7.734 1 96.44 549 ALA B N 1
ATOM 9734 C CA . ALA B 1 549 ? -20.312 -26.25 -7.141 1 96.44 549 ALA B CA 1
ATOM 9735 C C . ALA B 1 549 ? -21.609 -26.609 -6.41 1 96.44 549 ALA B C 1
ATOM 9737 O O . ALA B 1 549 ? -22.312 -25.719 -5.93 1 96.44 549 ALA B O 1
ATOM 9738 N N . GLN B 1 550 ? -21.875 -27.812 -6.293 1 97.19 550 GLN B N 1
ATOM 9739 C CA . GLN B 1 550 ? -23.141 -28.25 -5.719 1 97.19 550 GLN B CA 1
ATOM 9740 C C . GLN B 1 550 ? -23.094 -28.203 -4.191 1 97.19 550 GLN B C 1
ATOM 9742 O O . GLN B 1 550 ? -24.109 -27.922 -3.545 1 97.19 550 GLN B O 1
ATOM 9747 N N . ALA B 1 551 ? -21.906 -28.5 -3.646 1 98.31 551 ALA B N 1
ATOM 9748 C CA . ALA B 1 551 ? -21.844 -28.516 -2.188 1 98.31 551 ALA B CA 1
ATOM 9749 C C . ALA B 1 551 ? -20.438 -28.125 -1.707 1 98.31 551 ALA B C 1
ATOM 9751 O O . ALA B 1 551 ? -19.469 -28.266 -2.445 1 98.31 551 ALA B O 1
ATOM 9752 N N . LEU B 1 552 ? -20.453 -27.625 -0.477 1 98.62 552 LEU B N 1
ATOM 9753 C CA . LEU B 1 552 ? -19.234 -27.391 0.288 1 98.62 552 LEU B CA 1
ATOM 9754 C C . LEU B 1 552 ? -19.125 -28.375 1.45 1 98.62 552 LEU B C 1
ATOM 9756 O O . LEU B 1 552 ? -20.031 -28.469 2.281 1 98.62 552 LEU B O 1
ATOM 9760 N N . LEU B 1 553 ? -18.125 -29.172 1.419 1 98.75 553 LEU B N 1
ATOM 9761 C CA . LEU B 1 553 ? -17.75 -29.969 2.578 1 98.75 553 LEU B CA 1
ATOM 9762 C C . LEU B 1 553 ? -16.594 -29.328 3.334 1 98.75 553 LEU B C 1
ATOM 9764 O O . LEU B 1 553 ? -15.516 -29.109 2.771 1 98.75 553 LEU B O 1
ATOM 9768 N N . ILE B 1 554 ? -16.859 -28.984 4.648 1 98.5 554 ILE B N 1
ATOM 9769 C CA . ILE B 1 554 ? -15.891 -28.156 5.375 1 98.5 554 ILE B CA 1
ATOM 9770 C C . ILE B 1 554 ? -15.781 -28.656 6.816 1 98.5 554 ILE B C 1
ATOM 9772 O O . ILE B 1 554 ? -16.688 -28.453 7.617 1 98.5 554 ILE B O 1
ATOM 9776 N N . ASN B 1 555 ? -14.68 -29.281 7.121 1 97.56 555 ASN B N 1
ATOM 9777 C CA . ASN B 1 555 ? -14.289 -29.719 8.461 1 97.56 555 ASN B CA 1
ATOM 9778 C C . ASN B 1 555 ? -15.453 -30.375 9.203 1 97.56 555 ASN B C 1
ATOM 9780 O O . ASN B 1 555 ? -15.781 -29.969 10.32 1 97.56 555 ASN B O 1
ATOM 9784 N N . GLY B 1 556 ? -16.078 -31.281 8.602 1 97 556 GLY B N 1
ATOM 9785 C CA . GLY B 1 556 ? -17.094 -32.094 9.242 1 97 556 GLY B CA 1
ATOM 9786 C C . GLY B 1 556 ? -18.5 -31.609 8.969 1 97 556 GLY B C 1
ATOM 9787 O O . GLY B 1 556 ? -19.469 -32.188 9.484 1 97 556 GLY B O 1
ATOM 9788 N N . PHE B 1 557 ? -18.625 -30.562 8.164 1 98.12 557 PHE B N 1
ATOM 9789 C CA . PHE B 1 557 ? -19.938 -30 7.848 1 98.12 557 PHE B CA 1
ATOM 9790 C C . PHE B 1 557 ? -20.188 -30.031 6.344 1 98.12 557 PHE B C 1
ATOM 9792 O O . PHE B 1 557 ? -19.25 -30.172 5.555 1 98.12 557 PHE B O 1
ATOM 9799 N N . ARG B 1 558 ? -21.469 -30 6.02 1 98.06 558 ARG B N 1
ATOM 9800 C CA . ARG B 1 558 ? -21.875 -29.875 4.625 1 98.06 558 ARG B CA 1
ATOM 9801 C C . ARG B 1 558 ? -22.844 -28.703 4.441 1 98.06 558 ARG B C 1
ATOM 9803 O O . ARG B 1 558 ? -23.703 -28.469 5.285 1 98.06 558 ARG B O 1
ATOM 9810 N N . LEU B 1 559 ? -22.609 -27.953 3.471 1 97.88 559 LEU B N 1
ATOM 9811 C CA . LEU B 1 559 ? -23.547 -26.953 2.949 1 97.88 559 LEU B CA 1
ATOM 9812 C C . LEU B 1 559 ? -23.953 -27.297 1.52 1 97.88 559 LEU B C 1
ATOM 9814 O O . LEU B 1 559 ? -23.109 -27.375 0.631 1 97.88 559 LEU B O 1
ATOM 9818 N N . ASP B 1 560 ? -25.219 -27.5 1.271 1 97.38 560 ASP B N 1
ATOM 9819 C CA . ASP B 1 560 ? -25.75 -27.859 -0.036 1 97.38 560 ASP B CA 1
ATOM 9820 C C . ASP B 1 560 ? -26.531 -26.703 -0.661 1 97.38 560 ASP B C 1
ATOM 9822 O O . ASP B 1 560 ? -27.516 -26.234 -0.09 1 97.38 560 ASP B O 1
ATOM 9826 N N . SER B 1 561 ? -26.094 -26.312 -1.811 1 95.56 561 SER B N 1
ATOM 9827 C CA . SER B 1 561 ? -26.75 -25.188 -2.475 1 95.56 561 SER B CA 1
ATOM 9828 C C . SER B 1 561 ? -28.203 -25.516 -2.803 1 95.56 561 SER B C 1
ATOM 9830 O O . SER B 1 561 ? -29.047 -24.625 -2.84 1 95.56 561 SER B O 1
ATOM 9832 N N . ALA B 1 562 ? -28.5 -26.75 -3.027 1 95.19 562 ALA B N 1
ATOM 9833 C CA . ALA B 1 562 ? -29.859 -27.172 -3.4 1 95.19 562 ALA B CA 1
ATOM 9834 C C . ALA B 1 562 ? -30.812 -27.031 -2.227 1 95.19 562 ALA B C 1
ATOM 9836 O O . ALA B 1 562 ? -32.031 -26.922 -2.42 1 95.19 562 ALA B O 1
ATOM 9837 N N . ASP B 1 563 ? -30.281 -27.031 -1.079 1 95.88 563 ASP B N 1
ATOM 9838 C CA . ASP B 1 563 ? -31.109 -26.938 0.118 1 95.88 563 ASP B CA 1
ATOM 9839 C C . ASP B 1 563 ? -31.516 -25.5 0.399 1 95.88 563 ASP B C 1
ATOM 9841 O O . ASP B 1 563 ? -32.469 -25.25 1.155 1 95.88 563 ASP B O 1
ATOM 9845 N N . VAL B 1 564 ? -30.828 -24.562 -0.075 1 96.38 564 VAL B N 1
ATOM 9846 C CA . VAL B 1 564 ? -31.062 -23.141 0.166 1 96.38 564 VAL B CA 1
ATOM 9847 C C . VAL B 1 564 ? -32.031 -22.594 -0.885 1 96.38 564 VAL B C 1
ATOM 9849 O O . VAL B 1 564 ? -31.828 -22.797 -2.084 1 96.38 564 VAL B O 1
ATOM 9852 N N . PRO B 1 565 ? -33.031 -21.891 -0.512 1 96.38 565 PRO B N 1
ATOM 9853 C CA . PRO B 1 565 ? -33.938 -21.312 -1.506 1 96.38 565 PRO B CA 1
ATOM 9854 C C . PRO B 1 565 ? -33.219 -20.422 -2.516 1 96.38 565 PRO B C 1
ATOM 9856 O O . PRO B 1 565 ? -32.344 -19.641 -2.135 1 96.38 565 PRO B O 1
ATOM 9859 N N . ARG B 1 566 ? -33.625 -20.531 -3.717 1 93.31 566 ARG B N 1
ATOM 9860 C CA . ARG B 1 566 ? -32.906 -19.938 -4.84 1 93.31 566 ARG B CA 1
ATOM 9861 C C . ARG B 1 566 ? -32.812 -18.422 -4.672 1 93.31 566 ARG B C 1
ATOM 9863 O O . ARG B 1 566 ? -31.734 -17.844 -4.906 1 93.31 566 ARG B O 1
ATOM 9870 N N . GLU B 1 567 ? -33.844 -17.797 -4.32 1 93.5 567 GLU B N 1
ATOM 9871 C CA . GLU B 1 567 ? -33.844 -16.344 -4.18 1 93.5 567 GLU B CA 1
ATOM 9872 C C . GLU B 1 567 ? -32.938 -15.898 -3.035 1 93.5 567 GLU B C 1
ATOM 9874 O O . GLU B 1 567 ? -32.219 -14.891 -3.145 1 93.5 567 GLU B O 1
ATOM 9879 N N . TYR B 1 568 ? -33 -16.703 -2.047 1 94.5 568 TYR B N 1
ATOM 9880 C CA . TYR B 1 568 ? -32.125 -16.406 -0.904 1 94.5 568 TYR B CA 1
ATOM 9881 C C . TYR B 1 568 ? -30.672 -16.594 -1.256 1 94.5 568 TYR B C 1
ATOM 9883 O O . TYR B 1 568 ? -29.828 -15.766 -0.884 1 94.5 568 TYR B O 1
ATOM 9891 N N . LEU B 1 569 ? -30.406 -17.578 -1.942 1 94.38 569 LEU B N 1
ATOM 9892 C CA . LEU B 1 569 ? -29.031 -17.859 -2.361 1 94.38 569 LEU B CA 1
ATOM 9893 C C . LEU B 1 569 ? -28.5 -16.734 -3.254 1 94.38 569 LEU B C 1
ATOM 9895 O O . LEU B 1 569 ? -27.328 -16.375 -3.18 1 94.38 569 LEU B O 1
ATOM 9899 N N . ARG B 1 570 ? -29.344 -16.266 -4.086 1 91.19 570 ARG B N 1
ATOM 9900 C CA . ARG B 1 570 ? -28.969 -15.156 -4.949 1 91.19 570 ARG B CA 1
ATOM 9901 C C . ARG B 1 570 ? -28.578 -13.93 -4.125 1 91.19 570 ARG B C 1
ATOM 9903 O O . ARG B 1 570 ? -27.625 -13.227 -4.461 1 91.19 570 ARG B O 1
ATOM 9910 N N . GLN B 1 571 ? -29.328 -13.719 -3.143 1 92.25 571 GLN B N 1
ATOM 9911 C CA . GLN B 1 571 ? -29.031 -12.609 -2.246 1 92.25 571 GLN B CA 1
ATOM 9912 C C . GLN B 1 571 ? -27.688 -12.812 -1.546 1 92.25 571 GLN B C 1
ATOM 9914 O O . GLN B 1 571 ? -26.891 -11.883 -1.438 1 92.25 571 GLN B O 1
ATOM 9919 N N . ILE B 1 572 ? -27.453 -14.016 -1.099 1 94.12 572 ILE B N 1
ATOM 9920 C CA . ILE B 1 572 ? -26.219 -14.344 -0.405 1 94.12 572 ILE B CA 1
ATOM 9921 C C . ILE B 1 572 ? -25.031 -14.195 -1.362 1 94.12 572 ILE B C 1
ATOM 9923 O O . ILE B 1 572 ? -23.953 -13.75 -0.963 1 94.12 572 ILE B O 1
ATOM 9927 N N . ARG B 1 573 ? -25.25 -14.562 -2.559 1 92.38 573 ARG B N 1
ATOM 9928 C CA . ARG B 1 573 ? -24.219 -14.445 -3.576 1 92.38 573 ARG B CA 1
ATOM 9929 C C . ARG B 1 573 ? -23.797 -12.992 -3.766 1 92.38 573 ARG B C 1
ATOM 9931 O O . ARG B 1 573 ? -22.609 -12.688 -3.875 1 92.38 573 ARG B O 1
ATOM 9938 N N . ARG B 1 574 ? -24.703 -12.18 -3.75 1 89.75 574 ARG B N 1
ATOM 9939 C CA . ARG B 1 574 ? -24.422 -10.758 -3.891 1 89.75 574 ARG B CA 1
ATOM 9940 C C . ARG B 1 574 ? -23.641 -10.234 -2.689 1 89.75 574 ARG B C 1
ATOM 9942 O O . ARG B 1 574 ? -22.672 -9.484 -2.85 1 89.75 574 ARG B O 1
ATOM 9949 N N . GLN B 1 575 ? -24.062 -10.664 -1.601 1 89.12 575 GLN B N 1
ATOM 9950 C CA . GLN B 1 575 ? -23.391 -10.242 -0.374 1 89.12 575 GLN B CA 1
ATOM 9951 C C . GLN B 1 575 ? -21.953 -10.781 -0.315 1 89.12 575 GLN B C 1
ATOM 9953 O O . GLN B 1 575 ? -21.047 -10.078 0.115 1 89.12 575 GLN B O 1
ATOM 9958 N N . ALA B 1 576 ? -21.828 -11.977 -0.71 1 91.44 576 ALA B N 1
ATOM 9959 C CA . ALA B 1 576 ? -20.531 -12.625 -0.704 1 91.44 576 ALA B CA 1
ATOM 9960 C C . ALA B 1 576 ? -19.562 -11.914 -1.646 1 91.44 576 ALA B C 1
ATOM 9962 O O . ALA B 1 576 ? -18.375 -11.758 -1.327 1 91.44 576 ALA B O 1
ATOM 9963 N N . PHE B 1 577 ? -20.031 -11.5 -2.789 1 89.75 577 PHE B N 1
ATOM 9964 C CA . PHE B 1 577 ? -19.188 -10.797 -3.734 1 89.75 577 PHE B CA 1
ATOM 9965 C C . PHE B 1 577 ? -18.766 -9.438 -3.176 1 89.75 577 PHE B C 1
ATOM 9967 O O . PHE B 1 577 ? -17.594 -9.062 -3.262 1 89.75 577 PHE B O 1
ATOM 9974 N N . GLN B 1 578 ? -19.672 -8.82 -2.582 1 83 578 GLN B N 1
ATOM 9975 C CA . GLN B 1 578 ? -19.391 -7.516 -2.002 1 83 578 GLN B CA 1
ATOM 9976 C C . GLN B 1 578 ? -18.375 -7.621 -0.87 1 83 578 GLN B C 1
ATOM 9978 O O . GLN B 1 578 ? -17.5 -6.758 -0.722 1 83 578 GLN B O 1
ATOM 9983 N N . ALA B 1 579 ? -18.469 -8.664 -0.194 1 81.19 579 ALA B N 1
ATOM 9984 C CA . ALA B 1 579 ? -17.578 -8.883 0.938 1 81.19 579 ALA B CA 1
ATOM 9985 C C . ALA B 1 579 ? -16.141 -9.094 0.469 1 81.19 579 ALA B C 1
ATOM 9987 O O . ALA B 1 579 ? -15.188 -8.836 1.219 1 81.19 579 ALA B O 1
ATOM 9988 N N . GLY B 1 580 ? -16.016 -9.508 -0.768 1 81.12 580 GLY B N 1
ATOM 9989 C CA . GLY B 1 580 ? -14.68 -9.742 -1.293 1 81.12 580 GLY B CA 1
ATOM 9990 C C . GLY B 1 580 ? -13.969 -8.477 -1.723 1 81.12 580 GLY B C 1
ATOM 9991 O O . GLY B 1 580 ? -12.75 -8.469 -1.896 1 81.12 580 GLY B O 1
ATOM 9992 N N . GLY B 1 581 ? -14.734 -7.469 -1.921 1 76.5 581 GLY B N 1
ATOM 9993 C CA . GLY B 1 581 ? -14.156 -6.164 -2.211 1 76.5 581 GLY B CA 1
ATOM 9994 C C . GLY B 1 581 ? -13.703 -6.02 -3.65 1 76.5 581 GLY B C 1
ATOM 9995 O O . GLY B 1 581 ? -13.07 -5.023 -4.008 1 76.5 581 GLY B O 1
ATOM 9996 N N . GLN B 1 582 ? -13.922 -6.973 -4.52 1 80.94 582 GLN B N 1
ATOM 9997 C CA . GLN B 1 582 ? -13.531 -6.883 -5.922 1 80.94 582 GLN B CA 1
ATOM 9998 C C . GLN B 1 582 ? -14.5 -6.004 -6.707 1 80.94 582 GLN B C 1
ATOM 10000 O O . GLN B 1 582 ? -15.688 -5.938 -6.379 1 80.94 582 GLN B O 1
ATOM 10005 N N . HIS B 1 583 ? -13.977 -5.352 -7.695 1 81.81 583 HIS B N 1
ATOM 10006 C CA . HIS B 1 583 ? -14.828 -4.57 -8.586 1 81.81 583 HIS B CA 1
ATOM 10007 C C . HIS B 1 583 ? -15.5 -5.461 -9.625 1 81.81 583 HIS B C 1
ATOM 10009 O O . HIS B 1 583 ? -14.836 -6.25 -10.297 1 81.81 583 HIS B O 1
ATOM 10015 N N . PRO B 1 584 ? -16.719 -5.414 -9.734 1 87.62 584 PRO B N 1
ATOM 10016 C CA . PRO B 1 584 ? -17.438 -6.316 -10.648 1 87.62 584 PRO B CA 1
ATOM 10017 C C . PRO B 1 584 ? -16.906 -6.254 -12.078 1 87.62 584 PRO B C 1
ATOM 10019 O O . PRO B 1 584 ? -16.766 -7.289 -12.734 1 87.62 584 PRO B O 1
ATOM 10022 N N . LEU B 1 585 ? -16.625 -5.113 -12.578 1 86.94 585 LEU B N 1
ATOM 10023 C CA . LEU B 1 585 ? -16.156 -4.98 -13.953 1 86.94 585 LEU B CA 1
ATOM 10024 C C . LEU B 1 585 ? -14.773 -5.605 -14.125 1 86.94 585 LEU B C 1
ATOM 10026 O O . LEU B 1 585 ? -14.477 -6.195 -15.164 1 86.94 585 LEU B O 1
ATOM 10030 N N . LYS B 1 586 ? -13.945 -5.445 -13.148 1 83.75 586 LYS B N 1
ATOM 10031 C CA . LYS B 1 586 ? -12.633 -6.07 -13.211 1 83.75 586 LYS B CA 1
ATOM 10032 C C . LYS B 1 586 ? -12.742 -7.59 -13.305 1 83.75 586 LYS B C 1
ATOM 10034 O O . LYS B 1 586 ? -12.039 -8.219 -14.086 1 83.75 586 LYS B O 1
ATOM 10039 N N . VAL B 1 587 ? -13.594 -8.094 -12.508 1 85.5 587 VAL B N 1
ATOM 10040 C CA . VAL B 1 587 ? -13.812 -9.539 -12.516 1 85.5 587 VAL B CA 1
ATOM 10041 C C . VAL B 1 587 ? -14.383 -9.969 -13.859 1 85.5 587 VAL B C 1
ATOM 10043 O O . VAL B 1 587 ? -13.938 -10.961 -14.445 1 85.5 587 VAL B O 1
ATOM 10046 N N . ALA B 1 588 ? -15.344 -9.195 -14.336 1 87.38 588 ALA B N 1
ATOM 10047 C CA . ALA B 1 588 ? -15.953 -9.516 -15.625 1 87.38 588 ALA B CA 1
ATOM 10048 C C . ALA B 1 588 ? -14.922 -9.492 -16.75 1 87.38 588 ALA B C 1
ATOM 10050 O O . ALA B 1 588 ? -14.93 -10.367 -17.625 1 87.38 588 ALA B O 1
ATOM 10051 N N . LEU B 1 589 ? -14.078 -8.531 -16.719 1 83.62 589 LEU B N 1
ATOM 10052 C CA . LEU B 1 589 ? -13.047 -8.422 -17.75 1 83.62 589 LEU B CA 1
ATOM 10053 C C . LEU B 1 589 ? -12.086 -9.609 -17.672 1 83.62 589 LEU B C 1
ATOM 10055 O O . LEU B 1 589 ? -11.578 -10.062 -18.703 1 83.62 589 LEU B O 1
ATOM 10059 N N . GLY B 1 590 ? -11.82 -10.055 -16.5 1 80.38 590 GLY B N 1
ATOM 10060 C CA . GLY B 1 590 ? -11.023 -11.258 -16.344 1 80.38 590 GLY B CA 1
ATOM 10061 C C . GLY B 1 590 ? -11.672 -12.492 -16.938 1 80.38 590 GLY B C 1
ATOM 10062 O O . GLY B 1 590 ? -11 -13.305 -17.594 1 80.38 590 GLY B O 1
ATOM 10063 N N . ILE B 1 591 ? -12.961 -12.602 -16.703 1 82.12 591 ILE B N 1
ATOM 10064 C CA . ILE B 1 591 ? -13.727 -13.711 -17.25 1 82.12 591 ILE B CA 1
ATOM 10065 C C . ILE B 1 591 ? -13.703 -13.656 -18.781 1 82.12 591 ILE B C 1
ATOM 10067 O O . ILE B 1 591 ? -13.508 -14.68 -19.438 1 82.12 591 ILE B O 1
ATOM 10071 N N . GLU B 1 592 ? -13.828 -12.477 -19.266 1 81.62 592 GLU B N 1
ATOM 10072 C CA . GLU B 1 592 ? -13.797 -12.281 -20.719 1 81.62 592 GLU B CA 1
ATOM 10073 C C . GLU B 1 592 ? -12.422 -12.617 -21.281 1 81.62 592 GLU B C 1
ATOM 10075 O O . GLU B 1 592 ? -12.312 -13.25 -22.344 1 81.62 592 GLU B O 1
ATOM 10080 N N . ALA B 1 593 ? -11.383 -12.188 -20.594 1 77.62 593 ALA B N 1
ATOM 10081 C CA . ALA B 1 593 ? -10.016 -12.422 -21.031 1 77.62 593 ALA B CA 1
ATOM 10082 C C . ALA B 1 593 ? -9.711 -13.914 -21.125 1 77.62 593 ALA B C 1
ATOM 10084 O O . ALA B 1 593 ? -8.898 -14.336 -21.938 1 77.62 593 ALA B O 1
ATOM 10085 N N . ALA B 1 594 ? -10.406 -14.625 -20.312 1 77 594 ALA B N 1
ATOM 10086 C CA . ALA B 1 594 ? -10.227 -16.078 -20.312 1 77 594 ALA B CA 1
ATOM 10087 C C . ALA B 1 594 ? -11.031 -16.734 -21.422 1 77 594 ALA B C 1
ATOM 10089 O O . ALA B 1 594 ? -10.945 -17.938 -21.625 1 77 594 ALA B O 1
ATOM 10090 N N . GLY B 1 595 ? -11.852 -15.969 -22.109 1 75 595 GLY B N 1
ATOM 10091 C CA . GLY B 1 595 ? -12.547 -16.484 -23.281 1 75 595 GLY B CA 1
ATOM 10092 C C . GLY B 1 595 ? -14.039 -16.641 -23.062 1 75 595 GLY B C 1
ATOM 10093 O O . GLY B 1 595 ? -14.727 -17.281 -23.859 1 75 595 GLY B O 1
ATOM 10094 N N . TYR B 1 596 ? -14.547 -16.031 -21.953 1 80.56 596 TYR B N 1
ATOM 10095 C CA . TYR B 1 596 ? -15.953 -16.234 -21.609 1 80.56 596 TYR B CA 1
ATOM 10096 C C . TYR B 1 596 ? -16.688 -14.898 -21.594 1 80.56 596 TYR B C 1
ATOM 10098 O O . TYR B 1 596 ? -17.203 -14.469 -20.562 1 80.56 596 TYR B O 1
ATOM 10106 N N . CYS B 1 597 ? -16.875 -14.344 -22.734 1 83.19 597 CYS B N 1
ATOM 10107 C CA . CYS B 1 597 ? -17.453 -13.016 -22.859 1 83.19 597 CYS B CA 1
ATOM 10108 C C . CYS B 1 597 ? -18.906 -13.008 -22.391 1 83.19 597 CYS B C 1
ATOM 10110 O O . CYS B 1 597 ? -19.312 -12.125 -21.641 1 83.19 597 CYS B O 1
ATOM 10112 N N . ALA B 1 598 ? -19.672 -14.023 -22.797 1 84.38 598 ALA B N 1
ATOM 10113 C CA . ALA B 1 598 ? -21.078 -14.086 -22.406 1 84.38 598 ALA B CA 1
ATOM 10114 C C . ALA B 1 598 ? -21.219 -14.219 -20.906 1 84.38 598 ALA B C 1
ATOM 10116 O O . ALA B 1 598 ? -22.078 -13.578 -20.297 1 84.38 598 ALA B O 1
ATOM 10117 N N . ALA B 1 599 ? -20.406 -15.047 -20.391 1 85.62 599 ALA B N 1
ATOM 10118 C CA . ALA B 1 599 ? -20.422 -15.234 -18.938 1 85.62 599 ALA B CA 1
ATOM 10119 C C . ALA B 1 599 ? -20.047 -13.953 -18.219 1 85.62 599 ALA B C 1
ATOM 10121 O O . ALA B 1 599 ? -20.562 -13.672 -17.125 1 85.62 599 ALA B O 1
ATOM 10122 N N . ALA B 1 600 ? -19.125 -13.164 -18.781 1 88.69 600 ALA B N 1
ATOM 10123 C CA . ALA B 1 600 ? -18.688 -11.898 -18.188 1 88.69 600 ALA B CA 1
ATOM 10124 C C . ALA B 1 600 ? -19.844 -10.914 -18.109 1 88.69 600 ALA B C 1
ATOM 10126 O O . ALA B 1 600 ? -20.031 -10.258 -17.078 1 88.69 600 ALA B O 1
ATOM 10127 N N . ILE B 1 601 ? -20.594 -10.852 -19.172 1 89.69 601 ILE B N 1
ATOM 10128 C CA . ILE B 1 601 ? -21.719 -9.93 -19.234 1 89.69 601 ILE B CA 1
ATOM 10129 C C . ILE B 1 601 ? -22.797 -10.383 -18.266 1 89.69 601 ILE B C 1
ATOM 10131 O O . ILE B 1 601 ? -23.375 -9.562 -17.547 1 89.69 601 ILE B O 1
ATOM 10135 N N . THR B 1 602 ? -23.047 -11.703 -18.234 1 88.19 602 THR B N 1
ATOM 10136 C CA . THR B 1 602 ? -24.031 -12.258 -17.297 1 88.19 602 THR B CA 1
ATOM 10137 C C . THR B 1 602 ? -23.609 -11.992 -15.852 1 88.19 602 THR B C 1
ATOM 10139 O O . THR B 1 602 ? -24.453 -11.703 -15 1 88.19 602 THR B O 1
ATOM 10142 N N . PHE B 1 603 ? -22.406 -12.148 -15.594 1 88.44 603 PHE B N 1
ATOM 10143 C CA . PHE B 1 603 ? -21.875 -11.875 -14.266 1 88.44 603 PHE B CA 1
ATOM 10144 C C . PHE B 1 603 ? -22.172 -10.445 -13.836 1 88.44 603 PHE B C 1
ATOM 10146 O O . PHE B 1 603 ? -22.609 -10.203 -12.711 1 88.44 603 PHE B O 1
ATOM 10153 N N . LEU B 1 604 ? -21.938 -9.43 -14.727 1 90.56 604 LEU B N 1
ATOM 10154 C CA . LEU B 1 604 ? -22.203 -8.039 -14.422 1 90.56 604 LEU B CA 1
ATOM 10155 C C . LEU B 1 604 ? -23.688 -7.832 -14.109 1 90.56 604 LEU B C 1
ATOM 10157 O O . LEU B 1 604 ? -24.047 -7.078 -13.203 1 90.56 604 LEU B O 1
ATOM 10161 N N . GLU B 1 605 ? -24.484 -8.516 -14.859 1 88.81 605 GLU B N 1
ATOM 10162 C CA . GLU B 1 605 ? -25.922 -8.43 -14.641 1 88.81 605 GLU B CA 1
ATOM 10163 C C . GLU B 1 605 ? -26.312 -8.992 -13.273 1 88.81 605 GLU B C 1
ATOM 10165 O O . GLU B 1 605 ? -27.125 -8.398 -12.562 1 88.81 605 GLU B O 1
ATOM 10170 N N . ASP B 1 606 ? -25.688 -10.07 -12.984 1 86.19 606 ASP B N 1
ATOM 10171 C CA . ASP B 1 606 ? -25.953 -10.719 -11.711 1 86.19 606 ASP B CA 1
ATOM 10172 C C . ASP B 1 606 ? -25.531 -9.828 -10.539 1 86.19 606 ASP B C 1
ATOM 10174 O O . ASP B 1 606 ? -26.141 -9.875 -9.469 1 86.19 606 ASP B O 1
ATOM 10178 N N . GLN B 1 607 ? -24.531 -9.031 -10.812 1 88.06 607 GLN B N 1
ATOM 10179 C CA . GLN B 1 607 ? -24.047 -8.125 -9.773 1 88.06 607 GLN B CA 1
ATOM 10180 C C . GLN B 1 607 ? -24.75 -6.773 -9.844 1 88.06 607 GLN B C 1
ATOM 10182 O O . GLN B 1 607 ? -24.391 -5.84 -9.125 1 88.06 607 GLN B O 1
ATOM 10187 N N . GLU B 1 608 ? -25.656 -6.641 -10.758 1 87.31 608 GLU B N 1
ATOM 10188 C CA . GLU B 1 608 ? -26.438 -5.418 -10.961 1 87.31 608 GLU B CA 1
ATOM 10189 C C . GLU B 1 608 ? -25.516 -4.238 -11.281 1 87.31 608 GLU B C 1
ATOM 10191 O O . GLU B 1 608 ? -25.719 -3.131 -10.773 1 87.31 608 GLU B O 1
ATOM 10196 N N . PHE B 1 609 ? -24.5 -4.551 -11.961 1 90.75 609 PHE B N 1
ATOM 10197 C CA . PHE B 1 609 ? -23.594 -3.516 -12.445 1 90.75 609 PHE B CA 1
ATOM 10198 C C . PHE B 1 609 ? -23.875 -3.188 -13.906 1 90.75 609 PHE B C 1
ATOM 10200 O O . PHE B 1 609 ? -23.359 -3.848 -14.812 1 90.75 609 PHE B O 1
ATOM 10207 N N . GLY B 1 610 ? -24.703 -2.172 -14.07 1 90 610 GLY B N 1
ATOM 10208 C CA . GLY B 1 610 ? -25.078 -1.76 -15.414 1 90 610 GLY B CA 1
ATOM 10209 C C . GLY B 1 610 ? -24.422 -0.468 -15.852 1 90 610 GLY B C 1
ATOM 10210 O O . GLY B 1 610 ? -23.422 -0.046 -15.258 1 90 610 GLY B O 1
ATOM 10211 N N . GLU B 1 611 ? -24.984 0.06 -16.922 1 86.94 611 GLU B N 1
ATOM 10212 C CA . GLU B 1 611 ? -24.438 1.281 -17.516 1 86.94 611 GLU B CA 1
ATOM 10213 C C . GLU B 1 611 ? -24.484 2.439 -16.531 1 86.94 611 GLU B C 1
ATOM 10215 O O . GLU B 1 611 ? -23.516 3.205 -16.422 1 86.94 611 GLU B O 1
ATOM 10220 N N . GLU B 1 612 ? -25.484 2.479 -15.82 1 81.88 612 GLU B N 1
ATOM 10221 C CA . GLU B 1 612 ? -25.656 3.559 -14.852 1 81.88 612 GLU B CA 1
ATOM 10222 C C . GLU B 1 612 ? -24.609 3.469 -13.742 1 81.88 612 GLU B C 1
ATOM 10224 O O . GLU B 1 612 ? -24.062 4.488 -13.312 1 81.88 612 GLU B O 1
ATOM 10229 N N . ALA B 1 613 ? -24.438 2.27 -13.305 1 85.5 613 ALA B N 1
ATOM 10230 C CA . ALA B 1 613 ? -23.422 2.068 -12.273 1 85.5 613 ALA B CA 1
ATOM 10231 C C . ALA B 1 613 ? -22.031 2.438 -12.789 1 85.5 613 ALA B C 1
ATOM 10233 O O . ALA B 1 613 ? -21.234 3.043 -12.07 1 85.5 613 ALA B O 1
ATOM 10234 N N . ALA B 1 614 ? -21.734 2.006 -14 1 84.5 614 ALA B N 1
ATOM 10235 C CA . ALA B 1 614 ? -20.438 2.307 -14.617 1 84.5 614 ALA B CA 1
ATOM 10236 C C . ALA B 1 614 ? -20.25 3.812 -14.789 1 84.5 614 ALA B C 1
ATOM 10238 O O . ALA B 1 614 ? -19.172 4.336 -14.555 1 84.5 614 ALA B O 1
ATOM 10239 N N . GLU B 1 615 ? -21.312 4.426 -15.156 1 75.94 615 GLU B N 1
ATOM 10240 C CA . GLU B 1 615 ? -21.266 5.871 -15.344 1 75.94 615 GLU B CA 1
ATOM 10241 C C . GLU B 1 615 ? -21.016 6.594 -14.023 1 75.94 615 GLU B C 1
ATOM 10243 O O . GLU B 1 615 ? -20.25 7.559 -13.977 1 75.94 615 GLU B O 1
ATOM 10248 N N . ALA B 1 616 ? -21.672 6.039 -13.07 1 72.12 616 ALA B N 1
ATOM 10249 C CA . ALA B 1 616 ? -21.547 6.645 -11.742 1 72.12 616 ALA B CA 1
ATOM 10250 C C . ALA B 1 616 ? -20.109 6.547 -11.227 1 72.12 616 ALA B C 1
ATOM 10252 O O . ALA B 1 616 ? -19.656 7.391 -10.445 1 72.12 616 ALA B O 1
ATOM 10253 N N . GLU B 1 617 ? -19.328 5.621 -11.711 1 74.56 617 GLU B N 1
ATOM 10254 C CA . GLU B 1 617 ? -17.969 5.391 -11.219 1 74.56 617 GLU B CA 1
ATOM 10255 C C . GLU B 1 617 ? -16.938 6.152 -12.047 1 74.56 617 GLU B C 1
ATOM 10257 O O . GLU B 1 617 ? -15.766 6.211 -11.688 1 74.56 617 GLU B O 1
ATOM 10262 N N . GLY B 1 618 ? -17.328 6.621 -13.172 1 66.06 618 GLY B N 1
ATOM 10263 C CA . GLY B 1 618 ? -16.422 7.469 -13.922 1 66.06 618 GLY B CA 1
ATOM 10264 C C . GLY B 1 618 ? -16.234 7.012 -15.359 1 66.06 618 GLY B C 1
ATOM 10265 O O . GLY B 1 618 ? -16.656 5.914 -15.727 1 66.06 618 GLY B O 1
ATOM 10266 N N . LYS B 1 619 ? -15.516 7.781 -16.094 1 62.72 619 LYS B N 1
ATOM 10267 C CA . LYS B 1 619 ? -15.375 7.598 -17.531 1 62.72 619 LYS B CA 1
ATOM 10268 C C . LYS B 1 619 ? -14.562 6.344 -17.844 1 62.72 619 LYS B C 1
ATOM 10270 O O . LYS B 1 619 ? -14.859 5.629 -18.797 1 62.72 619 LYS B O 1
ATOM 10275 N N . GLN B 1 620 ? -13.578 6.148 -17.078 1 66.25 620 GLN B N 1
ATOM 10276 C CA . GLN B 1 620 ? -12.727 4.992 -17.344 1 66.25 620 GLN B CA 1
ATOM 10277 C C . GLN B 1 620 ? -13.5 3.689 -17.156 1 66.25 620 GLN B C 1
ATOM 10279 O O . GLN B 1 620 ? -13.359 2.762 -17.953 1 66.25 620 GLN B O 1
ATOM 10284 N N . VAL B 1 621 ? -14.289 3.732 -16.125 1 76.06 621 VAL B N 1
ATOM 10285 C CA . VAL B 1 621 ? -15.078 2.539 -15.844 1 76.06 621 VAL B CA 1
ATOM 10286 C C . VAL B 1 621 ? -16.156 2.375 -16.906 1 76.06 621 VAL B C 1
ATOM 10288 O O . VAL B 1 621 ? -16.406 1.265 -17.391 1 76.06 621 VAL B O 1
ATOM 10291 N N . LEU B 1 622 ? -16.734 3.477 -17.297 1 79.81 622 LEU B N 1
ATOM 10292 C CA . LEU B 1 622 ? -17.781 3.432 -18.328 1 79.81 622 LEU B CA 1
ATOM 10293 C C . LEU B 1 622 ? -17.203 2.979 -19.656 1 79.81 622 LEU B C 1
ATOM 10295 O O . LEU B 1 622 ? -17.844 2.205 -20.375 1 79.81 622 LEU B O 1
ATOM 10299 N N . ARG B 1 623 ? -16.047 3.451 -19.984 1 77 623 ARG B N 1
ATOM 10300 C CA . ARG B 1 623 ? -15.391 3.033 -21.219 1 77 623 ARG B CA 1
ATOM 10301 C C . ARG B 1 623 ? -15.133 1.53 -21.219 1 77 623 ARG B C 1
ATOM 10303 O O . ARG B 1 623 ? -15.375 0.854 -22.219 1 77 623 ARG B O 1
ATOM 10310 N N . ALA B 1 624 ? -14.602 1.055 -20.109 1 79.81 624 ALA B N 1
ATOM 10311 C CA . ALA B 1 624 ? -14.352 -0.379 -19.984 1 79.81 624 ALA B CA 1
ATOM 10312 C C . ALA B 1 624 ? -15.641 -1.179 -20.109 1 79.81 624 ALA B C 1
ATOM 10314 O O . ALA B 1 624 ? -15.656 -2.26 -20.703 1 79.81 624 ALA B O 1
ATOM 10315 N N . TYR B 1 625 ? -16.656 -0.584 -19.531 1 87.06 625 TYR B N 1
ATOM 10316 C CA . TYR B 1 625 ? -17.984 -1.212 -19.609 1 87.06 625 TYR B CA 1
ATOM 10317 C C . TYR B 1 625 ? -18.453 -1.297 -21.062 1 87.06 625 TYR B C 1
ATOM 10319 O O . TYR B 1 625 ? -18.891 -2.359 -21.516 1 87.06 625 TYR B O 1
ATOM 10327 N N . TYR B 1 626 ? -18.328 -0.224 -21.812 1 82.69 626 TYR B N 1
ATOM 10328 C CA . TYR B 1 626 ? -18.766 -0.192 -23.203 1 82.69 626 TYR B CA 1
ATOM 10329 C C . TYR B 1 626 ? -17.891 -1.108 -24.062 1 82.69 626 TYR B C 1
ATOM 10331 O O . TYR B 1 626 ? -18.391 -1.764 -24.984 1 82.69 626 TYR B O 1
ATOM 10339 N N . SER B 1 627 ? -16.656 -1.1 -23.766 1 80.81 627 SER B N 1
ATOM 10340 C CA . SER B 1 627 ? -15.75 -1.952 -24.516 1 80.81 627 SER B CA 1
ATOM 10341 C C . SER B 1 627 ? -16.125 -3.424 -24.375 1 80.81 627 SER B C 1
ATOM 10343 O O . SER B 1 627 ? -16.109 -4.172 -25.359 1 80.81 627 SER B O 1
ATOM 10345 N N . LEU B 1 628 ? -16.375 -3.826 -23.172 1 84.19 628 LEU B N 1
ATOM 10346 C CA . LEU B 1 628 ? -16.797 -5.203 -22.938 1 84.19 628 LEU B CA 1
ATOM 10347 C C . LEU B 1 628 ? -18.078 -5.52 -23.703 1 84.19 628 LEU B C 1
ATOM 10349 O O . LEU B 1 628 ? -18.188 -6.57 -24.328 1 84.19 628 LEU B O 1
ATOM 10353 N N . HIS B 1 629 ? -19.016 -4.602 -23.625 1 87.62 629 HIS B N 1
ATOM 10354 C CA . HIS B 1 629 ? -20.312 -4.824 -24.281 1 87.62 629 HIS B CA 1
ATOM 10355 C C . HIS B 1 629 ? -20.172 -4.77 -25.797 1 87.62 629 HIS B C 1
ATOM 10357 O O . HIS B 1 629 ? -20.938 -5.422 -26.516 1 87.62 629 HIS B O 1
ATOM 10363 N N . LEU B 1 630 ? -19.281 -3.928 -26.281 1 81.12 630 LEU B N 1
ATOM 10364 C CA . LEU B 1 630 ? -19.016 -3.922 -27.719 1 81.12 630 LEU B CA 1
ATOM 10365 C C . LEU B 1 630 ? -18.547 -5.297 -28.188 1 81.12 630 LEU B C 1
ATOM 10367 O O . LEU B 1 630 ? -19.047 -5.82 -29.188 1 81.12 630 LEU B O 1
ATOM 10371 N N . ARG B 1 631 ? -17.594 -5.883 -27.453 1 79.94 631 ARG B N 1
ATOM 10372 C CA . ARG B 1 631 ? -17.125 -7.215 -27.812 1 79.94 631 ARG B CA 1
ATOM 10373 C C . ARG B 1 631 ? -18.25 -8.242 -27.719 1 79.94 631 ARG B C 1
ATOM 10375 O O . ARG B 1 631 ? -18.312 -9.164 -28.547 1 79.94 631 ARG B O 1
ATOM 10382 N N . GLY B 1 632 ? -19.031 -8.078 -26.719 1 83.81 632 GLY B N 1
ATOM 10383 C CA . GLY B 1 632 ? -20.203 -8.938 -26.625 1 83.81 632 GLY B CA 1
ATOM 10384 C C . GLY B 1 632 ? -21.141 -8.805 -27.812 1 83.81 632 GLY B C 1
ATOM 10385 O O . GLY B 1 632 ? -21.625 -9.805 -28.328 1 83.81 632 GLY B O 1
ATOM 10386 N N . ALA B 1 633 ? -21.328 -7.633 -28.188 1 83.44 633 ALA B N 1
ATOM 10387 C CA . ALA B 1 633 ? -22.219 -7.367 -29.312 1 83.44 633 ALA B CA 1
ATOM 10388 C C . ALA B 1 633 ? -21.625 -7.91 -30.609 1 83.44 633 ALA B C 1
ATOM 10390 O O . ALA B 1 633 ? -22.359 -8.414 -31.469 1 83.44 633 ALA B O 1
ATOM 10391 N N . LEU B 1 634 ? -20.391 -7.762 -30.781 1 77.5 634 LEU B N 1
ATOM 10392 C CA . LEU B 1 634 ? -19.719 -8.266 -31.969 1 77.5 634 LEU B CA 1
ATOM 10393 C C . LEU B 1 634 ? -19.812 -9.781 -32.062 1 77.5 634 LEU B C 1
ATOM 10395 O O . LEU B 1 634 ? -20.047 -10.336 -33.125 1 77.5 634 LEU B O 1
ATOM 10399 N N . LEU B 1 635 ? -19.656 -10.445 -30.922 1 76.56 635 LEU B N 1
ATOM 10400 C CA . LEU B 1 635 ? -19.719 -11.898 -30.875 1 76.56 635 LEU B CA 1
ATOM 10401 C C . LEU B 1 635 ? -21.125 -12.391 -31.219 1 76.56 635 LEU B C 1
ATOM 10403 O O . LEU B 1 635 ? -21.297 -13.461 -31.797 1 76.56 635 LEU B O 1
ATOM 10407 N N . LYS B 1 636 ? -22.078 -11.578 -30.875 1 85.56 636 LYS B N 1
ATOM 10408 C CA . LYS B 1 636 ? -23.469 -11.938 -31.141 1 85.56 636 LYS B CA 1
ATOM 10409 C C . LYS B 1 636 ? -23.922 -11.391 -32.5 1 85.56 636 LYS B C 1
ATOM 10411 O O . LYS B 1 636 ? -25.078 -11.547 -32.875 1 85.56 636 LYS B O 1
ATOM 10416 N N . ASN B 1 637 ? -23.125 -10.711 -33.219 1 80.69 637 ASN B N 1
ATOM 10417 C CA . ASN B 1 637 ? -23.406 -10.109 -34.5 1 80.69 637 ASN B CA 1
ATOM 10418 C C . ASN B 1 637 ? -24.547 -9.109 -34.406 1 80.69 637 ASN B C 1
ATOM 10420 O O . ASN B 1 637 ? -25.453 -9.117 -35.281 1 80.69 637 ASN B O 1
ATOM 10424 N N . GLU B 1 638 ? -24.469 -8.422 -33.312 1 86.31 638 GLU B N 1
ATOM 10425 C CA . GLU B 1 638 ? -25.422 -7.328 -33.125 1 86.31 638 GLU B CA 1
ATOM 10426 C C . GLU B 1 638 ? -24.891 -6.035 -33.75 1 86.31 638 GLU B C 1
ATOM 10428 O O . GLU B 1 638 ? -24.375 -5.176 -33.031 1 86.31 638 GLU B O 1
ATOM 10433 N N . HIS B 1 639 ? -25.203 -5.758 -34.906 1 78.06 639 HIS B N 1
ATOM 10434 C CA . HIS B 1 639 ? -24.578 -4.691 -35.688 1 78.06 639 HIS B CA 1
ATOM 10435 C C . HIS B 1 639 ? -25.031 -3.32 -35.188 1 78.06 639 HIS B C 1
ATOM 10437 O O . HIS B 1 639 ? -24.203 -2.402 -35.094 1 78.06 639 HIS B O 1
ATOM 10443 N N . GLU B 1 640 ? -26.266 -3.189 -34.938 1 79 640 GLU B N 1
ATOM 10444 C CA . GLU B 1 640 ? -26.781 -1.906 -34.469 1 79 640 GLU B CA 1
ATOM 10445 C C . GLU B 1 640 ? -26.172 -1.543 -33.094 1 79 640 GLU B C 1
ATOM 10447 O O . GLU B 1 640 ? -25.734 -0.412 -32.906 1 79 640 GLU B O 1
ATOM 10452 N N . ARG B 1 641 ? -26.156 -2.471 -32.344 1 83.81 641 ARG B N 1
ATOM 10453 C CA . ARG B 1 641 ? -25.625 -2.24 -30.984 1 83.81 641 ARG B CA 1
ATOM 10454 C C . ARG B 1 641 ? -24.125 -1.969 -31.016 1 83.81 641 ARG B C 1
ATOM 10456 O O . ARG B 1 641 ? -23.625 -1.104 -30.297 1 83.81 641 ARG B O 1
ATOM 10463 N N . SER B 1 642 ? -23.422 -2.709 -31.828 1 81.94 642 SER B N 1
ATOM 10464 C CA . SER B 1 642 ? -21.984 -2.512 -31.938 1 81.94 642 SER B CA 1
ATOM 10465 C C . SER B 1 642 ? -21.656 -1.114 -32.469 1 81.94 642 SER B C 1
ATOM 10467 O O . SER B 1 642 ? -20.688 -0.49 -32 1 81.94 642 SER B O 1
ATOM 10469 N N . THR B 1 643 ? -22.469 -0.683 -33.312 1 75.44 643 THR B N 1
ATOM 10470 C CA . THR B 1 643 ? -22.281 0.652 -33.875 1 75.44 643 THR B CA 1
ATOM 10471 C C . THR B 1 643 ? -22.531 1.721 -32.812 1 75.44 643 THR B C 1
ATOM 10473 O O . THR B 1 643 ? -21.766 2.676 -32.688 1 75.44 643 THR B O 1
ATOM 10476 N N . GLU B 1 644 ? -23.578 1.573 -32.156 1 77.12 644 GLU B N 1
ATOM 10477 C CA . GLU B 1 644 ? -23.922 2.527 -31.109 1 77.12 644 GLU B CA 1
ATOM 10478 C C . GLU B 1 644 ? -22.828 2.594 -30.031 1 77.12 644 GLU B C 1
ATOM 10480 O O . GLU B 1 644 ? -22.422 3.682 -29.641 1 77.12 644 GLU B O 1
ATOM 10485 N N . LEU B 1 645 ? -22.391 1.5 -29.578 1 80.06 645 LEU B N 1
ATOM 10486 C CA . LEU B 1 645 ? -21.359 1.433 -28.547 1 80.06 645 LEU B CA 1
ATOM 10487 C C . LEU B 1 645 ? -20.047 2.035 -29.062 1 80.06 645 LEU B C 1
ATOM 10489 O O . LEU B 1 645 ? -19.328 2.688 -28.297 1 80.06 645 LEU B O 1
ATOM 10493 N N . SER B 1 646 ? -19.812 1.822 -30.25 1 74.94 646 SER B N 1
ATOM 10494 C CA . SER B 1 646 ? -18.594 2.375 -30.859 1 74.94 646 SER B CA 1
ATOM 10495 C C . SER B 1 646 ? -18.641 3.898 -30.875 1 74.94 646 SER B C 1
ATOM 10497 O O . SER B 1 646 ? -17.625 4.559 -30.656 1 74.94 646 SER B O 1
ATOM 10499 N N . LYS B 1 647 ? -19.781 4.41 -31.156 1 68.06 647 LYS B N 1
ATOM 10500 C CA . LYS B 1 647 ? -19.953 5.859 -31.125 1 68.06 647 LYS B CA 1
ATOM 10501 C C . LYS B 1 647 ? -19.703 6.414 -29.734 1 68.06 647 LYS B C 1
ATOM 10503 O O . LYS B 1 647 ? -19.047 7.457 -29.578 1 68.06 647 LYS B O 1
ATOM 10508 N N . TYR B 1 648 ? -20.266 5.734 -28.828 1 69.44 648 TYR B N 1
ATOM 10509 C CA . TYR B 1 648 ? -20.078 6.16 -27.453 1 69.44 648 TYR B CA 1
ATOM 10510 C C . TYR B 1 648 ? -18.594 6.148 -27.078 1 69.44 648 TYR B C 1
ATOM 10512 O O . TYR B 1 648 ? -18.094 7.094 -26.453 1 69.44 648 TYR B O 1
ATOM 10520 N N . LEU B 1 649 ? -17.875 5.125 -27.391 1 70.81 649 LEU B N 1
ATOM 10521 C CA . LEU B 1 649 ? -16.469 4.957 -27.062 1 70.81 649 LEU B CA 1
ATOM 10522 C C . LEU B 1 649 ? -15.609 6.023 -27.734 1 70.81 649 LEU B C 1
ATOM 10524 O O . LEU B 1 649 ? -14.664 6.543 -27.141 1 70.81 649 LEU B O 1
ATOM 10528 N N . LEU B 1 650 ? -15.945 6.379 -28.859 1 63.34 650 LEU B N 1
ATOM 10529 C CA . LEU B 1 650 ? -15.195 7.398 -29.594 1 63.34 650 LEU B CA 1
ATOM 10530 C C . LEU B 1 650 ? -15.438 8.781 -28.984 1 63.34 650 LEU B C 1
ATOM 10532 O O . LEU B 1 650 ? -14.523 9.609 -28.953 1 63.34 650 LEU B O 1
ATOM 10536 N N . ALA B 1 651 ? -16.594 8.953 -28.578 1 60.22 651 ALA B N 1
ATOM 10537 C CA . ALA B 1 651 ? -16.938 10.227 -27.953 1 60.22 651 ALA B CA 1
ATOM 10538 C C . ALA B 1 651 ? -16.203 10.414 -26.641 1 60.22 651 ALA B C 1
ATOM 10540 O O . ALA B 1 651 ? -16.031 11.539 -26.172 1 60.22 651 ALA B O 1
ATOM 10541 N N . MET B 1 652 ? -15.734 9.375 -26.078 1 61.75 652 MET B N 1
ATOM 10542 C CA . MET B 1 652 ? -15.094 9.422 -24.766 1 61.75 652 MET B CA 1
ATOM 10543 C C . MET B 1 652 ? -13.57 9.492 -24.922 1 61.75 652 MET B C 1
ATOM 10545 O O . MET B 1 652 ? -12.844 9.438 -23.922 1 61.75 652 MET B O 1
ATOM 10549 N N . ALA B 1 653 ? -13.031 9.703 -26.016 1 58.53 653 ALA B N 1
ATOM 10550 C CA . ALA B 1 653 ? -11.594 9.812 -26.219 1 58.53 653 ALA B CA 1
ATOM 10551 C C . ALA B 1 653 ? -11.047 11.086 -25.562 1 58.53 653 ALA B C 1
ATOM 10553 O O . ALA B 1 653 ? -11.672 12.141 -25.625 1 58.53 653 ALA B O 1
ATOM 10554 N N . GLU B 1 654 ? -10.195 11.039 -24.375 1 54 654 GLU B N 1
ATOM 10555 C CA . GLU B 1 654 ? -9.656 12.172 -23.641 1 54 654 GLU B CA 1
ATOM 10556 C C . GLU B 1 654 ? -8.195 12.43 -24.016 1 54 654 GLU B C 1
ATOM 10558 O O . GLU B 1 654 ? -7.445 11.484 -24.281 1 54 654 GLU B O 1
ATOM 10563 N N . PHE B 1 655 ? -7.996 13.883 -24.266 1 53.84 655 PHE B N 1
ATOM 10564 C CA . PHE B 1 655 ? -6.621 14.328 -24.438 1 53.84 655 PHE B CA 1
ATOM 10565 C C . PHE B 1 655 ? -6.094 14.969 -23.156 1 53.84 655 PHE B C 1
ATOM 10567 O O . PHE B 1 655 ? -6.855 15.586 -22.406 1 53.84 655 PHE B O 1
ATOM 10574 N N . ASP B 1 656 ? -4.875 14.719 -22.734 1 55.81 656 ASP B N 1
ATOM 10575 C CA . ASP B 1 656 ? -4.27 15.273 -21.531 1 55.81 656 ASP B CA 1
ATOM 10576 C C . ASP B 1 656 ? -4.047 16.781 -21.672 1 55.81 656 ASP B C 1
ATOM 10578 O O . ASP B 1 656 ? -4.043 17.312 -22.781 1 55.81 656 ASP B O 1
ATOM 10582 N N . GLY B 1 657 ? -4.031 17.547 -20.531 1 52.91 657 GLY B N 1
ATOM 10583 C CA . GLY B 1 657 ? -3.811 18.969 -20.469 1 52.91 657 GLY B CA 1
ATOM 10584 C C . GLY B 1 657 ? -2.576 19.422 -21.219 1 52.91 657 GLY B C 1
ATOM 10585 O O . GLY B 1 657 ? -2.582 20.484 -21.859 1 52.91 657 GLY B O 1
ATOM 10586 N N . ALA B 1 658 ? -1.621 18.594 -21.141 1 53.12 658 ALA B N 1
ATOM 10587 C CA . ALA B 1 658 ? -0.383 18.953 -21.828 1 53.12 658 ALA B CA 1
ATOM 10588 C C . ALA B 1 658 ? -0.607 19.078 -23.328 1 53.12 658 ALA B C 1
ATOM 10590 O O . ALA B 1 658 ? -0.054 19.969 -23.969 1 53.12 658 ALA B O 1
ATOM 10591 N N . VAL B 1 659 ? -1.466 18.25 -23.75 1 58.09 659 VAL B N 1
ATOM 10592 C CA . VAL B 1 659 ? -1.771 18.266 -25.188 1 58.09 659 VAL B CA 1
ATOM 10593 C C . VAL B 1 659 ? -2.557 19.531 -25.531 1 58.09 659 VAL B C 1
ATOM 10595 O O . VAL B 1 659 ? -2.293 20.172 -26.547 1 58.09 659 VAL B O 1
ATOM 10598 N N . LEU B 1 660 ? -3.367 19.938 -24.594 1 56.22 660 LEU B N 1
ATOM 10599 C CA . LEU B 1 660 ? -4.18 21.125 -24.844 1 56.22 660 LEU B CA 1
ATOM 10600 C C . LEU B 1 660 ? -3.332 22.391 -24.797 1 56.22 660 LEU B C 1
ATOM 10602 O O . LEU B 1 660 ? -3.525 23.312 -25.594 1 56.22 660 LEU B O 1
ATOM 10606 N N . GLU B 1 661 ? -2.498 22.344 -23.812 1 60.88 661 GLU B N 1
ATOM 10607 C CA . GLU B 1 661 ? -1.579 23.469 -23.734 1 60.88 661 GLU B CA 1
ATOM 10608 C C . GLU B 1 661 ? -0.729 23.578 -24.984 1 60.88 661 GLU B C 1
ATOM 10610 O O . GLU B 1 661 ? -0.542 24.672 -25.531 1 60.88 661 GLU B O 1
ATOM 10615 N N . ALA B 1 662 ? -0.266 22.484 -25.422 1 65.12 662 ALA B N 1
ATOM 10616 C CA . ALA B 1 662 ? 0.554 22.453 -26.641 1 65.12 662 ALA B CA 1
ATOM 10617 C C . ALA B 1 662 ? -0.244 22.906 -27.859 1 65.12 662 ALA B C 1
ATOM 10619 O O . ALA B 1 662 ? 0.275 23.641 -28.703 1 65.12 662 ALA B O 1
ATOM 10620 N N . ALA B 1 663 ? -1.451 22.516 -27.828 1 62.62 663 ALA B N 1
ATOM 10621 C CA . ALA B 1 663 ? -2.314 22.875 -28.953 1 62.62 663 ALA B CA 1
ATOM 10622 C C . ALA B 1 663 ? -2.525 24.391 -29 1 62.62 663 ALA B C 1
ATOM 10624 O O . ALA B 1 663 ? -2.518 24.984 -30.094 1 62.62 663 ALA B O 1
ATOM 10625 N N . SER B 1 664 ? -2.689 24.969 -27.812 1 64.25 664 SER B N 1
ATOM 10626 C CA . SER B 1 664 ? -2.891 26.406 -27.734 1 64.25 664 SER B CA 1
ATOM 10627 C C . SER B 1 664 ? -1.666 27.172 -28.234 1 64.25 664 SER B C 1
ATOM 10629 O O . SER B 1 664 ? -1.795 28.219 -28.875 1 64.25 664 SER B O 1
ATOM 10631 N N . VAL B 1 665 ? -0.61 26.609 -27.906 1 67.56 665 VAL B N 1
ATOM 10632 C CA . VAL B 1 665 ? 0.634 27.234 -28.344 1 67.56 665 VAL B CA 1
ATOM 10633 C C . VAL B 1 665 ? 0.744 27.156 -29.859 1 67.56 665 VAL B C 1
ATOM 10635 O O . VAL B 1 665 ? 1.113 28.141 -30.516 1 67.56 665 VAL B O 1
ATOM 10638 N N . LEU B 1 666 ? 0.419 26.031 -30.391 1 68.19 666 LEU B N 1
ATOM 10639 C CA . LEU B 1 666 ? 0.543 25.844 -31.828 1 68.19 666 LEU B CA 1
ATOM 10640 C C . LEU B 1 666 ? -0.487 26.688 -32.594 1 68.19 666 LEU B C 1
ATOM 10642 O O . LEU B 1 666 ? -0.218 27.172 -33.688 1 68.19 666 LEU B O 1
ATOM 10646 N N . GLU B 1 667 ? -1.618 26.797 -31.938 1 69.81 667 GLU B N 1
ATOM 10647 C CA . GLU B 1 667 ? -2.664 27.609 -32.562 1 69.81 667 GLU B CA 1
ATOM 10648 C C . GLU B 1 667 ? -2.219 29.062 -32.688 1 69.81 667 GLU B C 1
ATOM 10650 O O . GLU B 1 667 ? -2.652 29.766 -33.625 1 69.81 667 GLU B O 1
ATOM 10655 N N . ALA B 1 668 ? -1.355 29.438 -31.797 1 67.62 668 ALA B N 1
ATOM 10656 C CA . ALA B 1 668 ? -0.916 30.828 -31.75 1 67.62 668 ALA B CA 1
ATOM 10657 C C . ALA B 1 668 ? 0.266 31.062 -32.688 1 67.62 668 ALA B C 1
ATOM 10659 O O . ALA B 1 668 ? 0.702 32.188 -32.875 1 67.62 668 ALA B O 1
ATOM 10660 N N . THR B 1 669 ? 0.614 29.891 -33.25 1 68.25 669 THR B N 1
ATOM 10661 C CA . THR B 1 669 ? 1.75 30.016 -34.156 1 68.25 669 THR B CA 1
ATOM 10662 C C . THR B 1 669 ? 1.301 30.531 -35.531 1 68.25 669 THR B C 1
ATOM 10664 O O . THR B 1 669 ? 0.129 30.406 -35.875 1 68.25 669 THR B O 1
ATOM 10667 N N . GLU B 1 670 ? 2.162 31.156 -36.25 1 64.69 670 GLU B N 1
ATOM 10668 C CA . GLU B 1 670 ? 1.862 31.734 -37.562 1 64.69 670 GLU B CA 1
ATOM 10669 C C . GLU B 1 670 ? 1.972 30.703 -38.656 1 64.69 670 GLU B C 1
ATOM 10671 O O . GLU B 1 670 ? 1.442 30.891 -39.75 1 64.69 670 GLU B O 1
ATOM 10676 N N . GLN B 1 671 ? 2.611 29.641 -38.438 1 61.78 671 GLN B N 1
ATOM 10677 C CA . GLN B 1 671 ? 2.732 28.609 -39.469 1 61.78 671 GLN B CA 1
ATOM 10678 C C . GLN B 1 671 ? 1.425 27.844 -39.625 1 61.78 671 GLN B C 1
ATOM 10680 O O . GLN B 1 671 ? 0.936 27.219 -38.688 1 61.78 671 GLN B O 1
ATOM 10685 N N . PRO B 1 672 ? 0.861 27.875 -40.812 1 58.22 672 PRO B N 1
ATOM 10686 C CA . PRO B 1 672 ? -0.483 27.344 -41.031 1 58.22 672 PRO B CA 1
ATOM 10687 C C . PRO B 1 672 ? -0.612 25.875 -40.625 1 58.22 672 PRO B C 1
ATOM 10689 O O . PRO B 1 672 ? -1.614 25.484 -40 1 58.22 672 PRO B O 1
ATOM 10692 N N . GLU B 1 673 ? 0.386 25.141 -41 1 56 673 GLU B N 1
ATOM 10693 C CA . GLU B 1 673 ? 0.301 23.719 -40.688 1 56 673 GLU B CA 1
ATOM 10694 C C . GLU B 1 673 ? 0.265 23.484 -39.188 1 56 673 GLU B C 1
ATOM 10696 O O . GLU B 1 673 ? -0.521 22.672 -38.688 1 56 673 GLU B O 1
ATOM 10701 N N . THR B 1 674 ? 1.071 24.234 -38.531 1 57.12 674 THR B N 1
ATOM 10702 C CA . THR B 1 674 ? 1.16 24.109 -37.094 1 57.12 674 THR B CA 1
ATOM 10703 C C . THR B 1 674 ? -0.092 24.672 -36.406 1 57.12 674 THR B C 1
ATOM 10705 O O . THR B 1 674 ? -0.584 24.094 -35.438 1 57.12 674 THR B O 1
ATOM 10708 N N . GLN B 1 675 ? -0.605 25.672 -36.969 1 59.59 675 GLN B N 1
ATOM 10709 C CA . GLN B 1 675 ? -1.826 26.297 -36.469 1 59.59 675 GLN B CA 1
ATOM 10710 C C . GLN B 1 675 ? -3.021 25.359 -36.625 1 59.59 675 GLN B C 1
ATOM 10712 O O . GLN B 1 675 ? -3.857 25.25 -35.719 1 59.59 675 GLN B O 1
ATOM 10717 N N . ALA B 1 676 ? -3.053 24.688 -37.75 1 56.5 676 ALA B N 1
ATOM 10718 C CA . ALA B 1 676 ? -4.141 23.75 -38.031 1 56.5 676 ALA B CA 1
ATOM 10719 C C . ALA B 1 676 ? -4.113 22.594 -37.031 1 56.5 676 ALA B C 1
ATOM 10721 O O . ALA B 1 676 ? -5.164 22.141 -36.562 1 56.5 676 ALA B O 1
ATOM 10722 N N . MET B 1 677 ? -2.961 22.219 -36.812 1 53.88 677 MET B N 1
ATOM 10723 C CA . MET B 1 677 ? -2.812 21.156 -35.812 1 53.88 677 MET B CA 1
ATOM 10724 C C . MET B 1 677 ? -3.326 21.609 -34.469 1 53.88 677 MET B C 1
ATOM 10726 O O . MET B 1 677 ? -4.078 20.891 -33.812 1 53.88 677 MET B O 1
ATOM 10730 N N . GLY B 1 678 ? -2.924 22.766 -34.125 1 52.78 678 GLY B N 1
ATOM 10731 C CA . GLY B 1 678 ? -3.381 23.344 -32.875 1 52.78 678 GLY B CA 1
ATOM 10732 C C . GLY B 1 678 ? -4.887 23.516 -32.812 1 52.78 678 GLY B C 1
ATOM 10733 O O . GLY B 1 678 ? -5.516 23.156 -31.797 1 52.78 678 GLY B O 1
ATOM 10734 N N . GLN B 1 679 ? -5.414 23.984 -33.844 1 53.5 679 GLN B N 1
ATOM 10735 C CA . GLN B 1 679 ? -6.855 24.203 -33.906 1 53.5 679 GLN B CA 1
ATOM 10736 C C . GLN B 1 679 ? -7.617 22.875 -33.812 1 53.5 679 GLN B C 1
ATOM 10738 O O . GLN B 1 679 ? -8.672 22.812 -33.156 1 53.5 679 GLN B O 1
ATOM 10743 N N . PHE B 1 680 ? -7.004 22 -34.375 1 52.28 680 PHE B N 1
ATOM 10744 C CA . PHE B 1 680 ? -7.613 20.672 -34.344 1 52.28 680 PHE B CA 1
ATOM 10745 C C . PHE B 1 680 ? -7.707 20.156 -32.906 1 52.28 680 PHE B C 1
ATOM 10747 O O . PHE B 1 680 ? -8.773 19.719 -32.469 1 52.28 680 PHE B O 1
ATOM 10754 N N . PHE B 1 681 ? -6.664 20.172 -32.281 1 52.81 681 PHE B N 1
ATOM 10755 C CA . PHE B 1 681 ? -6.645 19.641 -30.922 1 52.81 681 PHE B CA 1
ATOM 10756 C C . PHE B 1 681 ? -7.449 20.547 -30 1 52.81 681 PHE B C 1
ATOM 10758 O O . PHE B 1 681 ? -8.109 20.047 -29.078 1 52.81 681 PHE B O 1
ATOM 10765 N N . THR B 1 682 ? -7.328 21.781 -30.312 1 50.28 682 THR B N 1
ATOM 10766 C CA . THR B 1 682 ? -8.125 22.703 -29.516 1 50.28 682 THR B CA 1
ATOM 10767 C C . THR B 1 682 ? -9.617 22.453 -29.703 1 50.28 682 THR B C 1
ATOM 10769 O O . THR B 1 682 ? -10.398 22.531 -28.75 1 50.28 682 THR B O 1
ATOM 10772 N N . HIS B 1 683 ? -9.859 22.156 -30.922 1 44.41 683 HIS B N 1
ATOM 10773 C CA . HIS B 1 683 ? -11.258 21.859 -31.219 1 44.41 683 HIS B CA 1
ATOM 10774 C C . HIS B 1 683 ? -11.688 20.531 -30.609 1 44.41 683 HIS B C 1
ATOM 10776 O O . HIS B 1 683 ? -12.773 20.438 -30.031 1 44.41 683 HIS B O 1
ATOM 10782 N N . ILE B 1 684 ? -10.805 19.609 -30.812 1 45.47 684 ILE B N 1
ATOM 10783 C CA . ILE B 1 684 ? -11.133 18.297 -30.25 1 45.47 684 ILE B CA 1
ATOM 10784 C C . ILE B 1 684 ? -10.977 18.344 -28.734 1 45.47 684 ILE B C 1
ATOM 10786 O O . ILE B 1 684 ? -11.727 17.688 -28.016 1 45.47 684 ILE B O 1
ATOM 10790 N N . GLY B 1 685 ? -9.789 18.875 -28.344 1 41.97 685 GLY B N 1
ATOM 10791 C CA . GLY B 1 685 ? -9.578 19.031 -26.922 1 41.97 685 GLY B CA 1
ATOM 10792 C C . GLY B 1 685 ? -10.734 19.703 -26.219 1 41.97 685 GLY B C 1
ATOM 10793 O O . GLY B 1 685 ? -11.016 19.406 -25.047 1 41.97 685 GLY B O 1
ATOM 10794 N N . ARG B 1 686 ? -11.242 20.734 -26.953 1 37.97 686 ARG B N 1
ATOM 10795 C CA . ARG B 1 686 ? -12.469 21.328 -26.422 1 37.97 686 ARG B CA 1
ATOM 10796 C C . ARG B 1 686 ? -13.523 20.25 -26.172 1 37.97 686 ARG B C 1
ATOM 10798 O O . ARG B 1 686 ? -14.32 20.375 -25.234 1 37.97 686 ARG B O 1
ATOM 10805 N N . TYR B 1 687 ? -13.492 19.406 -27.031 1 31.09 687 TYR B N 1
ATOM 10806 C CA . TYR B 1 687 ? -14.367 18.25 -26.812 1 31.09 687 TYR B CA 1
ATOM 10807 C C . TYR B 1 687 ? -13.68 17.203 -25.938 1 31.09 687 TYR B C 1
ATOM 10809 O O . TYR B 1 687 ? -14.336 16.516 -25.156 1 31.09 687 TYR B O 1
ATOM 10817 N N . GLY B 1 688 ? -12.359 17.062 -26.141 1 32.28 688 GLY B N 1
ATOM 10818 C CA . GLY B 1 688 ? -11.539 16.031 -25.531 1 32.28 688 GLY B CA 1
ATOM 10819 C C . GLY B 1 688 ? -11.062 16.391 -24.141 1 32.28 688 GLY B C 1
ATOM 10820 O O . GLY B 1 688 ? -10.391 15.586 -23.484 1 32.28 688 GLY B O 1
ATOM 10821 N N . SER B 1 689 ? -10.836 17.688 -23.938 1 31.23 689 SER B N 1
ATOM 10822 C CA . SER B 1 689 ? -10.344 18.062 -22.609 1 31.23 689 SER B CA 1
ATOM 10823 C C . SER B 1 689 ? -11.023 17.25 -21.516 1 31.23 689 SER B C 1
ATOM 10825 O O . SER B 1 689 ? -10.727 17.422 -20.328 1 31.23 689 SER B O 1
ATOM 10827 N N . ALA B 1 690 ? -12.039 16.609 -21.953 1 26.19 690 ALA B N 1
ATOM 10828 C CA . ALA B 1 690 ? -12.703 15.648 -21.062 1 26.19 690 ALA B CA 1
ATOM 10829 C C . ALA B 1 690 ? -11.773 14.477 -20.75 1 26.19 690 ALA B C 1
ATOM 10831 O O . ALA B 1 690 ? -12.156 13.57 -20 1 26.19 690 ALA B O 1
ATOM 10832 N N . PHE B 1 691 ? -10.703 14.352 -21.547 1 26.84 691 PHE B N 1
ATOM 10833 C CA . PHE B 1 691 ? -9.961 13.102 -21.594 1 26.84 691 PHE B CA 1
ATOM 10834 C C . PHE B 1 691 ? -8.984 13.008 -20.422 1 26.84 691 PHE B C 1
ATOM 10836 O O . PHE B 1 691 ? -8.219 12.055 -20.328 1 26.84 691 PHE B O 1
ATOM 10843 N N . ARG B 1 692 ? -8.773 14.055 -19.703 1 25.41 692 ARG B N 1
ATOM 10844 C CA . ARG B 1 692 ? -7.629 14.047 -18.797 1 25.41 692 ARG B CA 1
ATOM 10845 C C . ARG B 1 692 ? -7.676 12.836 -17.875 1 25.41 692 ARG B C 1
ATOM 10847 O O . ARG B 1 692 ? -6.633 12.312 -17.469 1 25.41 692 ARG B O 1
ATOM 10854 N N . HIS B 1 693 ? -8.812 12.703 -17.25 1 24.86 693 HIS B N 1
ATOM 10855 C CA . HIS B 1 693 ? -8.773 12.086 -15.938 1 24.86 693 HIS B CA 1
ATOM 10856 C C . HIS B 1 693 ? -8.797 10.562 -16.031 1 24.86 693 HIS B C 1
ATOM 10858 O O . HIS B 1 693 ? -8.898 9.875 -15.023 1 24.86 693 HIS B O 1
ATOM 10864 N N . ALA B 1 694 ? -8.984 10.062 -17.25 1 23.41 694 ALA B N 1
ATOM 10865 C CA . ALA B 1 694 ? -9.406 8.672 -17.172 1 23.41 694 ALA B CA 1
ATOM 10866 C C . ALA B 1 694 ? -8.234 7.758 -16.812 1 23.41 694 ALA B C 1
ATOM 10868 O O . ALA B 1 694 ? -8.422 6.578 -16.516 1 23.41 694 ALA B O 1
ATOM 10869 N N . SER B 1 695 ? -7.137 8.094 -17.312 1 24.45 695 SER B N 1
ATOM 10870 C CA . SER B 1 695 ? -6.176 6.996 -17.328 1 24.45 695 SER B CA 1
ATOM 10871 C C . SER B 1 695 ? -5.875 6.492 -15.93 1 24.45 695 SER B C 1
ATOM 10873 O O . SER B 1 695 ? -5.281 5.422 -15.758 1 24.45 695 SER B O 1
ATOM 10875 N N . GLY B 1 696 ? -5.883 7.352 -15.023 1 24.22 696 GLY B N 1
ATOM 10876 C CA . GLY B 1 696 ? -5.398 6.98 -13.703 1 24.22 696 GLY B CA 1
ATOM 10877 C C . GLY B 1 696 ? -6.285 5.977 -13 1 24.22 696 GLY B C 1
ATOM 10878 O O . GLY B 1 696 ? -6.066 5.656 -11.828 1 24.22 696 GLY B O 1
ATOM 10879 N N . ILE B 1 697 ? -7.344 5.695 -13.688 1 23.06 697 ILE B N 1
ATOM 10880 C CA . ILE B 1 697 ? -8.328 5.113 -12.781 1 23.06 697 ILE B CA 1
ATOM 10881 C C . ILE B 1 697 ? -7.793 3.809 -12.203 1 23.06 697 ILE B C 1
ATOM 10883 O O . ILE B 1 697 ? -7.875 3.578 -10.992 1 23.06 697 ILE B O 1
ATOM 10887 N N . TRP B 1 698 ? -7.836 2.691 -13.141 1 22.92 698 TRP B N 1
ATOM 10888 C CA . TRP B 1 698 ? -7.652 1.366 -12.562 1 22.92 698 TRP B CA 1
ATOM 10889 C C . TRP B 1 698 ? -6.168 1.021 -12.445 1 22.92 698 TRP B C 1
ATOM 10891 O O . TRP B 1 698 ? -5.812 -0.106 -12.094 1 22.92 698 TRP B O 1
ATOM 10901 N N . ALA B 1 699 ? -5.398 1.658 -13.094 1 24.39 699 ALA B N 1
ATOM 10902 C CA . ALA B 1 699 ? -4.043 1.128 -12.992 1 24.39 699 ALA B CA 1
ATOM 10903 C C . ALA B 1 699 ? -3.566 1.115 -11.539 1 24.39 699 ALA B C 1
ATOM 10905 O O . ALA B 1 699 ? -2.732 0.29 -11.164 1 24.39 699 ALA B O 1
ATOM 10906 N N . GLY B 1 700 ? -3.645 2.354 -10.906 1 24.47 700 GLY B N 1
ATOM 10907 C CA . GLY B 1 700 ? -3.098 2.379 -9.555 1 24.47 700 GLY B CA 1
ATOM 10908 C C . GLY B 1 700 ? -3.889 1.535 -8.578 1 24.47 700 GLY B C 1
ATOM 10909 O O . GLY B 1 700 ? -3.555 1.473 -7.391 1 24.47 700 GLY B O 1
ATOM 10910 N N . THR B 1 701 ? -5.176 1.509 -8.836 1 21.77 701 THR B N 1
ATOM 10911 C CA . THR B 1 701 ? -5.973 0.805 -7.836 1 21.77 701 THR B CA 1
ATOM 10912 C C . THR B 1 701 ? -5.664 -0.689 -7.852 1 21.77 701 THR B C 1
ATOM 10914 O O . THR B 1 701 ? -6.402 -1.488 -7.27 1 21.77 701 THR B O 1
ATOM 10917 N N . ASP B 1 702 ? -4.969 -1.173 -8.727 1 19.23 702 ASP B N 1
ATOM 10918 C CA . ASP B 1 702 ? -4.789 -2.604 -8.5 1 19.23 702 ASP B CA 1
ATOM 10919 C C . ASP B 1 702 ? -4.203 -2.869 -7.113 1 19.23 702 ASP B C 1
ATOM 10921 O O . ASP B 1 702 ? -3.104 -2.41 -6.801 1 19.23 702 ASP B O 1
ATOM 10925 N N . GLY B 1 703 ? -4.859 -2.789 -6.035 1 16.62 703 GLY B N 1
ATOM 10926 C CA . GLY B 1 703 ? -4.719 -3.984 -5.215 1 16.62 703 GLY B CA 1
ATOM 10927 C C . GLY B 1 703 ? -4.875 -5.27 -6.008 1 16.62 703 GLY B C 1
ATOM 10928 O O . GLY B 1 703 ? -5.66 -5.328 -6.957 1 16.62 703 GLY B O 1
#

Organism: Deinococcus radiodurans (strain ATCC 13939 / DSM 20539 / JCM 16871 / CCUG 27074 / LMG 4051 / NBRC 15346 / NCIMB 9279 / VKM B-1422 / R1) (NCBI:txid243230)

Secondary structure (DSSP, 8-state):
-----EEEEEE--SSS-EEEEEETTEEEEEEETHHHH--GGG--BSSSSTT--BPP-HHHHHHHHHHHT--GGG-SEEEEE-SSS--HHHHHHHS---GGGEEEPPSS-HHHHHHHHHHHTSS-SEEEEEEE-S--PBPTTS-EEEEEEEEEETTEEEEEEEEEE-SSEE-HHHHHHHHHHHTT-EETTEE-HHHHHHHHTT----TTSPP-EEE-TTS-EEEEHHHHHHHHHHHSPBPGGGTT----SHHHHHHHBPPPPTTSHHHHHHHHHHHHHHHHHHHHHHHHHHHH---SEEEEESGGGG-HHHHTTGGGGT-SEEEE-TTTTGGGHHHHHHHHHHHTSSSPPPP------B-S----HHHHHHHHHHTT-GGG-EE--HHHHHHHHHHTT--EEEE-SSPBSSSS--SSEEEEE-TTSTTHHHHHIIIII---TT---EEEE-HHHHHHHEE-TT--GGGGGGT-EEEEE-SGGGGGG--TTSEEEEEE--TTT-HHHHHHHHHHHHHHS--EEEEEES--TTPPPP-SHHHHHHHHHHS--SEEEETTEEEEGGGS-HHHHHHHHHHHHHHHT--HHHHHHHHHHTT-HHHHHHHHHHTT--HHHHHHH-HHHHHHHHHHHHHHHHHTT-HHHHHHHHHHHHHT-PPPHHHHHHHHHHHTSS-HHHHHHHHHHHHHHHHHGGGGGGTTTTTTT--/-----EEEEEE--SSS-EEEEEETTEEEEEEETHHHH--GGG--BSSSSTT--BPP-HHHHHHHHHHHT--GGG-SEEEEE-SSS--HHHHHHHS---GGGEEEPPSS-HHHHHHHHHHHTSS-SEEEEEEE-S--PBPTTS-EEEEEEEEEETTEEEEEEEEEE-SSEE-HHHHHHHHHHHTT-EETTEE-HHHHHHHHTT----TTSPP-EEE-TTS-EEEEHHHHHHHHHHHSPBPGGGTT----SHHHHHHHBPPPPTTSHHHHHHHHHHHHHHHHHHHHHHHHHHHH---SEEEEESGGGG-HHHHTTGGGGT-SEEEE-TTTTGGGHHHHHHHHHHHHSSSPPPP------B-S----HHHHHHHHHHTT-GGG-EE--HHHHHHHHHHTT--EEEE-SSPBSSSS--SSEEEEE-TTSTTHHHHHIIIII---TT---EEEE-HHHHHHHEE-TT--GGGGGGT-EEEEE-SGGGGGG--TTSEEEEEEPPTTT-HHHHHHHHHHHHHHS--EEEEEES--TTPPPP-SHHHHHHHHHHS--SEEEETTEEEEGGGS-HHHHHHHHHHHHHHHT--HHHHHHHHHHTT-HHHHHHHHHHTT--HHHHHHH-HHHHHHHHHHHHHHHHHTT-HHHHHHHHHHHHHT-PPPHHHHHHHHHHHTSS-HHHHHHHHHHHHHHHHHGGGGGGTTTTTS---